Protein 1QP6 (pdb70)

Solvent-accessible surface area: 5187 Å² total; per-residue (Å²): 102,101,29,109,79,0,67,113,68,1,118,75,5,27,174,70,61,60,158,59,94,0,42,100,19,8,110,129,0,111,150,61,28,151,112,101,101,28,108,79,0,68,114,68,1,117,74,5,28,173,70,61,61,161,58,94,0,42,100,19,7,110,128,0,113,152,61,28,151,113

Structure (mmCIF, N/CA/C/O backbone):
data_1QP6
#
_entry.id   1QP6
#
_cell.length_a   1.000
_cell.length_b   1.000
_cell.length_c   1.000
_cell.angle_alpha   90.00
_cell.angle_beta   90.00
_cell.angle_gamma   90.00
#
_symmetry.space_group_name_H-M   'P 1'
#
loop_
_atom_site.group_PDB
_atom_site.id
_atom_site.type_symbol
_atom_site.label_atom_id
_atom_site.label_alt_id
_atom_site.label_comp_id
_atom_site.label_asym_id
_atom_site.label_entity_id
_atom_site.label_seq_id
_atom_site.pdbx_PDB_ins_code
_atom_site.Cartn_x
_atom_site.Cartn_y
_atom_site.Cartn_z
_atom_site.occupancy
_atom_site.B_iso_or_equiv
_atom_site.auth_seq_id
_atom_site.auth_comp_id
_atom_site.auth_asym_id
_atom_site.auth_atom_id
_atom_site.pdbx_PDB_model_num
ATOM 1 N N . GLY A 1 1 ? 43.389 10.145 6.605 1.00 0.00 1 GLY A N 1
ATOM 2 C CA . GLY A 1 1 ? 42.448 9.182 5.967 1.00 0.00 1 GLY A CA 1
ATOM 3 C C . GLY A 1 1 ? 41.265 8.929 6.904 1.00 0.00 1 GLY A C 1
ATOM 4 O O . GLY A 1 1 ? 41.437 8.628 8.068 1.00 0.00 1 GLY A O 1
ATOM 10 N N . GLU A 1 2 ? 40.064 9.047 6.406 1.00 0.00 2 GLU A N 1
ATOM 11 C CA . GLU A 1 2 ? 38.874 8.813 7.272 1.00 0.00 2 GLU A CA 1
ATOM 12 C C . GLU A 1 2 ? 37.865 7.899 6.555 1.00 0.00 2 GLU A C 1
ATOM 13 O O . GLU A 1 2 ? 38.006 6.693 6.565 1.00 0.00 2 GLU A O 1
ATOM 25 N N . VAL A 1 3 ? 36.852 8.450 5.931 1.00 0.00 3 VAL A N 1
ATOM 26 C CA . VAL A 1 3 ? 35.856 7.589 5.224 1.00 0.00 3 VAL A CA 1
ATOM 27 C C . VAL A 1 3 ? 35.795 7.947 3.733 1.00 0.00 3 VAL A C 1
ATOM 28 O O . VAL A 1 3 ? 35.231 7.223 2.932 1.00 0.00 3 VAL A O 1
ATOM 41 N N . GLU A 1 4 ? 36.375 9.054 3.350 1.00 0.00 4 GLU A N 1
ATOM 42 C CA . GLU A 1 4 ? 36.351 9.449 1.912 1.00 0.00 4 GLU A CA 1
ATOM 43 C C . GLU A 1 4 ? 36.903 8.315 1.043 1.00 0.00 4 GLU A C 1
ATOM 44 O O . GLU A 1 4 ? 36.651 8.252 -0.142 1.00 0.00 4 GLU A O 1
ATOM 56 N N . GLU A 1 5 ? 37.659 7.423 1.623 1.00 0.00 5 GLU A N 1
ATOM 57 C CA . GLU A 1 5 ? 38.229 6.295 0.833 1.00 0.00 5 GLU A CA 1
ATOM 58 C C . GLU A 1 5 ? 37.130 5.307 0.434 1.00 0.00 5 GLU A C 1
ATOM 59 O O . GLU A 1 5 ? 37.034 4.902 -0.704 1.00 0.00 5 GLU A O 1
ATOM 71 N N . LEU A 1 6 ? 36.305 4.911 1.364 1.00 0.00 6 LEU A N 1
ATOM 72 C CA . LEU A 1 6 ? 35.216 3.944 1.034 1.00 0.00 6 LEU A CA 1
ATOM 73 C C . LEU A 1 6 ? 34.239 4.572 0.038 1.00 0.00 6 LEU A C 1
ATOM 74 O O . LEU A 1 6 ? 33.733 3.918 -0.855 1.00 0.00 6 LEU A O 1
ATOM 90 N N . GLU A 1 7 ? 33.968 5.837 0.188 1.00 0.00 7 GLU A N 1
ATOM 91 C CA . GLU A 1 7 ? 33.016 6.507 -0.745 1.00 0.00 7 GLU A CA 1
ATOM 92 C C . GLU A 1 7 ? 33.593 6.561 -2.161 1.00 0.00 7 GLU A C 1
ATOM 93 O O . GLU A 1 7 ? 32.918 6.270 -3.131 1.00 0.00 7 GLU A O 1
ATOM 105 N N . LYS A 1 8 ? 34.833 6.939 -2.287 1.00 0.00 8 LYS A N 1
ATOM 106 C CA . LYS A 1 8 ? 35.449 7.023 -3.640 1.00 0.00 8 LYS A CA 1
ATOM 107 C C . LYS A 1 8 ? 35.477 5.648 -4.299 1.00 0.00 8 LYS A C 1
ATOM 108 O O . LYS A 1 8 ? 35.099 5.497 -5.439 1.00 0.00 8 LYS A O 1
ATOM 127 N N . LYS A 1 9 ? 35.907 4.643 -3.593 1.00 0.00 9 LYS A N 1
ATOM 128 C CA . LYS A 1 9 ? 35.937 3.282 -4.196 1.00 0.00 9 LYS A CA 1
ATOM 129 C C . LYS A 1 9 ? 34.527 2.903 -4.633 1.00 0.00 9 LYS A C 1
ATOM 130 O O . LYS A 1 9 ? 34.327 2.141 -5.559 1.00 0.00 9 LYS A O 1
ATOM 149 N N . PHE A 1 10 ? 33.548 3.439 -3.965 1.00 0.00 10 PHE A N 1
ATOM 150 C CA . PHE A 1 10 ? 32.140 3.129 -4.321 1.00 0.00 10 PHE A CA 1
ATOM 151 C C . PHE A 1 10 ? 31.795 3.666 -5.717 1.00 0.00 10 PHE A C 1
ATOM 152 O O . PHE A 1 10 ? 31.595 2.911 -6.650 1.00 0.00 10 PHE A O 1
ATOM 169 N N . LYS A 1 11 ? 31.713 4.959 -5.869 1.00 0.00 11 LYS A N 1
ATOM 170 C CA . LYS A 1 11 ? 31.354 5.525 -7.202 1.00 0.00 11 LYS A CA 1
ATOM 171 C C . LYS A 1 11 ? 32.382 5.137 -8.267 1.00 0.00 11 LYS A C 1
ATOM 172 O O . LYS A 1 11 ? 32.116 5.204 -9.452 1.00 0.00 11 LYS A O 1
ATOM 191 N N . GLU A 1 12 ? 33.550 4.733 -7.861 1.00 0.00 12 GLU A N 1
ATOM 192 C CA . GLU A 1 12 ? 34.587 4.349 -8.859 1.00 0.00 12 GLU A CA 1
ATOM 193 C C . GLU A 1 12 ? 34.317 2.945 -9.391 1.00 0.00 12 GLU A C 1
ATOM 194 O O . GLU A 1 12 ? 34.657 2.622 -10.512 1.00 0.00 12 GLU A O 1
ATOM 206 N N . LEU A 1 13 ? 33.711 2.106 -8.602 1.00 0.00 13 LEU A N 1
ATOM 207 C CA . LEU A 1 13 ? 33.430 0.728 -9.081 1.00 0.00 13 LEU A CA 1
ATOM 208 C C . LEU A 1 13 ? 32.177 0.724 -9.960 1.00 0.00 13 LEU A C 1
ATOM 209 O O . LEU A 1 13 ? 32.085 -0.020 -10.917 1.00 0.00 13 LEU A O 1
ATOM 225 N N . TRP A 1 14 ? 31.218 1.560 -9.662 1.00 0.00 14 TRP A N 1
ATOM 226 C CA . TRP A 1 14 ? 29.989 1.602 -10.511 1.00 0.00 14 TRP A CA 1
ATOM 227 C C . TRP A 1 14 ? 30.331 2.186 -11.877 1.00 0.00 14 TRP A C 1
ATOM 228 O O . TRP A 1 14 ? 29.917 1.686 -12.904 1.00 0.00 14 TRP A O 1
ATOM 249 N N . LYS A 1 15 ? 31.078 3.254 -11.890 1.00 0.00 15 LYS A N 1
ATOM 250 C CA . LYS A 1 15 ? 31.444 3.889 -13.181 1.00 0.00 15 LYS A CA 1
ATOM 251 C C . LYS A 1 15 ? 32.906 3.585 -13.514 1.00 0.00 15 LYS A C 1
ATOM 252 O O . LYS A 1 15 ? 33.797 4.365 -13.242 1.00 0.00 15 LYS A O 1
ATOM 271 N N . GLY A 1 16 ? 33.151 2.442 -14.093 1.00 0.00 16 GLY A N 1
ATOM 272 C CA . GLY A 1 16 ? 34.545 2.051 -14.444 1.00 0.00 16 GLY A CA 1
ATOM 273 C C . GLY A 1 16 ? 34.580 0.537 -14.673 1.00 0.00 16 GLY A C 1
ATOM 274 O O . GLY A 1 16 ? 34.397 0.073 -15.781 1.00 0.00 16 GLY A O 1
ATOM 278 N N . PRO A 1 17 ? 34.799 -0.187 -13.606 1.00 0.00 17 PRO A N 1
ATOM 279 C CA . PRO A 1 17 ? 34.838 -1.664 -13.685 1.00 0.00 17 PRO A CA 1
ATOM 280 C C . PRO A 1 17 ? 33.404 -2.206 -13.741 1.00 0.00 17 PRO A C 1
ATOM 281 O O . PRO A 1 17 ? 32.488 -1.505 -14.124 1.00 0.00 17 PRO A O 1
ATOM 292 N N . ARG A 1 18 ? 33.194 -3.440 -13.364 1.00 0.00 18 ARG A N 1
ATOM 293 C CA . ARG A 1 18 ? 31.813 -4.002 -13.396 1.00 0.00 18 ARG A CA 1
ATOM 294 C C . ARG A 1 18 ? 30.855 -3.088 -12.619 1.00 0.00 18 ARG A C 1
ATOM 295 O O . ARG A 1 18 ? 31.233 -2.033 -12.148 1.00 0.00 18 ARG A O 1
ATOM 316 N N . ARG A 1 19 ? 29.624 -3.488 -12.467 1.00 0.00 19 ARG A N 1
ATOM 317 C CA . ARG A 1 19 ? 28.665 -2.637 -11.709 1.00 0.00 19 ARG A CA 1
ATOM 318 C C . ARG A 1 19 ? 27.643 -3.505 -10.971 1.00 0.00 19 ARG A C 1
ATOM 319 O O . ARG A 1 19 ? 27.403 -3.331 -9.794 1.00 0.00 19 ARG A O 1
ATOM 340 N N . GLY A 1 20 ? 27.035 -4.437 -11.653 1.00 0.00 20 GLY A N 1
ATOM 341 C CA . GLY A 1 20 ? 26.026 -5.310 -10.987 1.00 0.00 20 GLY A CA 1
ATOM 342 C C . GLY A 1 20 ? 26.648 -5.970 -9.754 1.00 0.00 20 GLY A C 1
ATOM 343 O O . GLY A 1 20 ? 26.020 -6.094 -8.722 1.00 0.00 20 GLY A O 1
ATOM 347 N N . GLU A 1 21 ? 27.877 -6.396 -9.852 1.00 0.00 21 GLU A N 1
ATOM 348 C CA . GLU A 1 21 ? 28.535 -7.050 -8.683 1.00 0.00 21 GLU A CA 1
ATOM 349 C C . GLU A 1 21 ? 28.767 -6.031 -7.564 1.00 0.00 21 GLU A C 1
ATOM 350 O O . GLU A 1 21 ? 28.754 -6.365 -6.396 1.00 0.00 21 GLU A O 1
ATOM 362 N N . ILE A 1 22 ? 28.978 -4.791 -7.910 1.00 0.00 22 ILE A N 1
ATOM 363 C CA . ILE A 1 22 ? 29.209 -3.754 -6.863 1.00 0.00 22 ILE A CA 1
ATOM 364 C C . ILE A 1 22 ? 27.928 -3.514 -6.070 1.00 0.00 22 ILE A C 1
ATOM 365 O O . ILE A 1 22 ? 27.887 -3.689 -4.869 1.00 0.00 22 ILE A O 1
ATOM 381 N N . GLU A 1 23 ? 26.882 -3.112 -6.731 1.00 0.00 23 GLU A N 1
ATOM 382 C CA . GLU A 1 23 ? 25.607 -2.864 -6.014 1.00 0.00 23 GLU A CA 1
ATOM 383 C C . GLU A 1 23 ? 25.189 -4.126 -5.260 1.00 0.00 23 GLU A C 1
ATOM 384 O O . GLU A 1 23 ? 24.550 -4.062 -4.226 1.00 0.00 23 GLU A O 1
ATOM 396 N N . GLU A 1 24 ? 25.579 -5.274 -5.739 1.00 0.00 24 GLU A N 1
ATOM 397 C CA . GLU A 1 24 ? 25.235 -6.522 -5.009 1.00 0.00 24 GLU A CA 1
ATOM 398 C C . GLU A 1 24 ? 25.941 -6.483 -3.656 1.00 0.00 24 GLU A C 1
ATOM 399 O O . GLU A 1 24 ? 25.374 -6.792 -2.622 1.00 0.00 24 GLU A O 1
ATOM 411 N N . LEU A 1 25 ? 27.178 -6.071 -3.662 1.00 0.00 25 LEU A N 1
ATOM 412 C CA . LEU A 1 25 ? 27.934 -5.973 -2.388 1.00 0.00 25 LEU A CA 1
ATOM 413 C C . LEU A 1 25 ? 27.237 -4.981 -1.465 1.00 0.00 25 LEU A C 1
ATOM 414 O O . LEU A 1 25 ? 27.164 -5.187 -0.278 1.00 0.00 25 LEU A O 1
ATOM 430 N N . HIS A 1 26 ? 26.717 -3.907 -2.005 1.00 0.00 26 HIS A N 1
ATOM 431 C CA . HIS A 1 26 ? 26.013 -2.911 -1.145 1.00 0.00 26 HIS A CA 1
ATOM 432 C C . HIS A 1 26 ? 24.910 -3.621 -0.354 1.00 0.00 26 HIS A C 1
ATOM 433 O O . HIS A 1 26 ? 24.763 -3.423 0.835 1.00 0.00 26 HIS A O 1
ATOM 447 N N . LYS A 1 27 ? 24.149 -4.471 -0.991 1.00 0.00 27 LYS A N 1
ATOM 448 C CA . LYS A 1 27 ? 23.089 -5.204 -0.240 1.00 0.00 27 LYS A CA 1
ATOM 449 C C . LYS A 1 27 ? 23.750 -5.949 0.922 1.00 0.00 27 LYS A C 1
ATOM 450 O O . LYS A 1 27 ? 23.265 -5.958 2.040 1.00 0.00 27 LYS A O 1
ATOM 469 N N . LYS A 1 28 ? 24.877 -6.556 0.660 1.00 0.00 28 LYS A N 1
ATOM 470 C CA . LYS A 1 28 ? 25.598 -7.283 1.741 1.00 0.00 28 LYS A CA 1
ATOM 471 C C . LYS A 1 28 ? 25.952 -6.309 2.870 1.00 0.00 28 LYS A C 1
ATOM 472 O O . LYS A 1 28 ? 25.882 -6.644 4.033 1.00 0.00 28 LYS A O 1
ATOM 491 N N . PHE A 1 29 ? 26.326 -5.102 2.527 1.00 0.00 29 PHE A N 1
ATOM 492 C CA . PHE A 1 29 ? 26.683 -4.099 3.568 1.00 0.00 29 PHE A CA 1
ATOM 493 C C . PHE A 1 29 ? 25.473 -3.827 4.452 1.00 0.00 29 PHE A C 1
ATOM 494 O O . PHE A 1 29 ? 25.604 -3.572 5.626 1.00 0.00 29 PHE A O 1
ATOM 511 N N . HIS A 1 30 ? 24.291 -3.898 3.908 1.00 0.00 30 HIS A N 1
ATOM 512 C CA . HIS A 1 30 ? 23.088 -3.664 4.751 1.00 0.00 30 HIS A CA 1
ATOM 513 C C . HIS A 1 30 ? 22.989 -4.794 5.771 1.00 0.00 30 HIS A C 1
ATOM 514 O O . HIS A 1 30 ? 22.698 -4.578 6.930 1.00 0.00 30 HIS A O 1
ATOM 528 N N . GLU A 1 31 ? 23.270 -5.998 5.355 1.00 0.00 31 GLU A N 1
ATOM 529 C CA . GLU A 1 31 ? 23.238 -7.139 6.313 1.00 0.00 31 GLU A CA 1
ATOM 530 C C . GLU A 1 31 ? 24.584 -7.220 7.057 1.00 0.00 31 GLU A C 1
ATOM 531 O O . GLU A 1 31 ? 24.787 -8.064 7.907 1.00 0.00 31 GLU A O 1
ATOM 543 N N . LEU A 1 32 ? 25.502 -6.342 6.732 1.00 0.00 32 LEU A N 1
ATOM 544 C CA . LEU A 1 32 ? 26.841 -6.340 7.393 1.00 0.00 32 LEU A CA 1
ATOM 545 C C . LEU A 1 32 ? 26.826 -5.435 8.626 1.00 0.00 32 LEU A C 1
ATOM 546 O O . LEU A 1 32 ? 27.400 -5.746 9.651 1.00 0.00 32 LEU A O 1
ATOM 562 N N . ILE A 1 33 ? 26.203 -4.295 8.516 1.00 0.00 33 ILE A N 1
ATOM 563 C CA . ILE A 1 33 ? 26.192 -3.337 9.655 1.00 0.00 33 ILE A CA 1
ATOM 564 C C . ILE A 1 33 ? 24.763 -3.059 10.138 1.00 0.00 33 ILE A C 1
ATOM 565 O O . ILE A 1 33 ? 24.555 -2.411 11.145 1.00 0.00 33 ILE A O 1
ATOM 581 N N . LYS A 1 34 ? 23.776 -3.541 9.431 1.00 0.00 34 LYS A N 1
ATOM 582 C CA . LYS A 1 34 ? 22.366 -3.300 9.856 1.00 0.00 34 LYS A CA 1
ATOM 583 C C . LYS A 1 34 ? 22.130 -1.804 10.085 1.00 0.00 34 LYS A C 1
ATOM 584 O O . LYS A 1 34 ? 22.985 -0.983 9.820 1.00 0.00 34 LYS A O 1
ATOM 603 N N . GLY A 1 35 ? 20.975 -1.445 10.576 1.00 0.00 35 GLY A N 1
ATOM 604 C CA . GLY A 1 35 ? 20.686 -0.004 10.820 1.00 0.00 35 GLY A CA 1
ATOM 605 C C . GLY A 1 35 ? 19.745 0.131 12.019 1.00 0.00 35 GLY A C 1
ATOM 606 O O . GLY A 1 35 ? 18.543 0.124 11.807 1.00 0.00 35 GLY A O 1
ATOM 611 N N . GLY B 1 1 ? 41.939 -6.553 -10.244 1.00 0.00 1 GLY B N 1
ATOM 612 C CA . GLY B 1 1 ? 41.123 -5.778 -9.267 1.00 0.00 1 GLY B CA 1
ATOM 613 C C . GLY B 1 1 ? 39.654 -5.809 -9.694 1.00 0.00 1 GLY B C 1
ATOM 614 O O . GLY B 1 1 ? 39.322 -5.526 -10.828 1.00 0.00 1 GLY B O 1
ATOM 620 N N . GLU B 1 2 ? 38.771 -6.151 -8.796 1.00 0.00 2 GLU B N 1
ATOM 621 C CA . GLU B 1 2 ? 37.326 -6.200 -9.156 1.00 0.00 2 GLU B CA 1
ATOM 622 C C . GLU B 1 2 ? 36.486 -5.484 -8.083 1.00 0.00 2 GLU B C 1
ATOM 623 O O . GLU B 1 2 ? 36.364 -4.276 -8.097 1.00 0.00 2 GLU B O 1
ATOM 635 N N . VAL B 1 3 ? 35.908 -6.206 -7.154 1.00 0.00 3 VAL B N 1
ATOM 636 C CA . VAL B 1 3 ? 35.087 -5.540 -6.099 1.00 0.00 3 VAL B CA 1
ATOM 637 C C . VAL B 1 3 ? 35.652 -5.844 -4.704 1.00 0.00 3 VAL B C 1
ATOM 638 O O . VAL B 1 3 ? 35.287 -5.218 -3.724 1.00 0.00 3 VAL B O 1
ATOM 651 N N . GLU B 1 4 ? 36.543 -6.794 -4.603 1.00 0.00 4 GLU B N 1
ATOM 652 C CA . GLU B 1 4 ? 37.130 -7.130 -3.274 1.00 0.00 4 GLU B CA 1
ATOM 653 C C . GLU B 1 4 ? 37.718 -5.873 -2.624 1.00 0.00 4 GLU B C 1
ATOM 654 O O . GLU B 1 4 ? 37.911 -5.817 -1.427 1.00 0.00 4 GLU B O 1
ATOM 666 N N . GLU B 1 5 ? 38.008 -4.869 -3.405 1.00 0.00 5 GLU B N 1
ATOM 667 C CA . GLU B 1 5 ? 38.585 -3.618 -2.836 1.00 0.00 5 GLU B CA 1
ATOM 668 C C . GLU B 1 5 ? 37.532 -2.860 -2.023 1.00 0.00 5 GLU B C 1
ATOM 669 O O . GLU B 1 5 ? 37.780 -2.437 -0.915 1.00 0.00 5 GLU B O 1
ATOM 681 N N . LEU B 1 6 ? 36.361 -2.680 -2.569 1.00 0.00 6 LEU B N 1
ATOM 682 C CA . LEU B 1 6 ? 35.296 -1.943 -1.825 1.00 0.00 6 LEU B CA 1
ATOM 683 C C . LEU B 1 6 ? 34.903 -2.717 -0.566 1.00 0.00 6 LEU B C 1
ATOM 684 O O . LEU B 1 6 ? 34.637 -2.146 0.476 1.00 0.00 6 LEU B O 1
ATOM 700 N N . GLU B 1 7 ? 34.861 -4.016 -0.655 1.00 0.00 7 GLU B N 1
ATOM 701 C CA . GLU B 1 7 ? 34.475 -4.830 0.535 1.00 0.00 7 GLU B CA 1
ATOM 702 C C . GLU B 1 7 ? 35.529 -4.710 1.637 1.00 0.00 7 GLU B C 1
ATOM 703 O O . GLU B 1 7 ? 35.213 -4.528 2.798 1.00 0.00 7 GLU B O 1
ATOM 715 N N . LYS B 1 8 ? 36.778 -4.819 1.284 1.00 0.00 8 LYS B N 1
ATOM 716 C CA . LYS B 1 8 ? 37.851 -4.722 2.313 1.00 0.00 8 LYS B CA 1
ATOM 717 C C . LYS B 1 8 ? 37.838 -3.345 2.969 1.00 0.00 8 LYS B C 1
ATOM 718 O O . LYS B 1 8 ? 37.882 -3.231 4.174 1.00 0.00 8 LYS B O 1
ATOM 737 N N . LYS B 1 9 ? 37.764 -2.302 2.196 1.00 0.00 9 LYS B N 1
ATOM 738 C CA . LYS B 1 9 ? 37.733 -0.941 2.799 1.00 0.00 9 LYS B CA 1
ATOM 739 C C . LYS B 1 9 ? 36.536 -0.842 3.736 1.00 0.00 9 LYS B C 1
ATOM 740 O O . LYS B 1 9 ? 36.538 -0.101 4.701 1.00 0.00 9 LYS B O 1
ATOM 759 N N . PHE B 1 10 ? 35.512 -1.594 3.454 1.00 0.00 10 PHE B N 1
ATOM 760 C CA . PHE B 1 10 ? 34.302 -1.564 4.313 1.00 0.00 10 PHE B CA 1
ATOM 761 C C . PHE B 1 10 ? 34.609 -2.106 5.716 1.00 0.00 10 PHE B C 1
ATOM 762 O O . PHE B 1 10 ? 34.616 -1.372 6.687 1.00 0.00 10 PHE B O 1
ATOM 779 N N . LYS B 1 11 ? 34.855 -3.381 5.837 1.00 0.00 11 LYS B N 1
ATOM 780 C CA . LYS B 1 11 ? 35.134 -3.957 7.185 1.00 0.00 11 LYS B CA 1
ATOM 781 C C . LYS B 1 11 ? 36.379 -3.325 7.814 1.00 0.00 11 LYS B C 1
ATOM 782 O O . LYS B 1 11 ? 36.586 -3.399 9.010 1.00 0.00 11 LYS B O 1
ATOM 801 N N . GLU B 1 12 ? 37.207 -2.707 7.025 1.00 0.00 12 GLU B N 1
ATOM 802 C CA . GLU B 1 12 ? 38.436 -2.080 7.587 1.00 0.00 12 GLU B CA 1
ATOM 803 C C . GLU B 1 12 ? 38.098 -0.741 8.236 1.00 0.00 12 GLU B C 1
ATOM 804 O O . GLU B 1 12 ? 38.750 -0.311 9.167 1.00 0.00 12 GLU B O 1
ATOM 816 N N . LEU B 1 13 ? 37.086 -0.074 7.757 1.00 0.00 13 LEU B N 1
ATOM 817 C CA . LEU B 1 13 ? 36.725 1.234 8.360 1.00 0.00 13 LEU B CA 1
ATOM 818 C C . LEU B 1 13 ? 35.909 1.016 9.636 1.00 0.00 13 LEU B C 1
ATOM 819 O O . LEU B 1 13 ? 36.024 1.761 10.589 1.00 0.00 13 LEU B O 1
ATOM 835 N N . TRP B 1 14 ? 35.101 -0.011 9.678 1.00 0.00 14 TRP B N 1
ATOM 836 C CA . TRP B 1 14 ? 34.306 -0.270 10.916 1.00 0.00 14 TRP B CA 1
ATOM 837 C C . TRP B 1 14 ? 35.236 -0.718 12.037 1.00 0.00 14 TRP B C 1
ATOM 838 O O . TRP B 1 14 ? 35.135 -0.272 13.163 1.00 0.00 14 TRP B O 1
ATOM 859 N N . LYS B 1 15 ? 36.137 -1.609 11.734 1.00 0.00 15 LYS B N 1
ATOM 860 C CA . LYS B 1 15 ? 37.072 -2.104 12.775 1.00 0.00 15 LYS B CA 1
ATOM 861 C C . LYS B 1 15 ? 38.459 -1.494 12.560 1.00 0.00 15 LYS B C 1
ATOM 862 O O . LYS B 1 15 ? 39.327 -2.085 11.949 1.00 0.00 15 LYS B O 1
ATOM 881 N N . GLY B 1 16 ? 38.660 -0.304 13.054 1.00 0.00 16 GLY B N 1
ATOM 882 C CA . GLY B 1 16 ? 39.973 0.377 12.884 1.00 0.00 16 GLY B CA 1
ATOM 883 C C . GLY B 1 16 ? 39.780 1.875 13.144 1.00 0.00 16 GLY B C 1
ATOM 884 O O . GLY B 1 16 ? 39.925 2.335 14.259 1.00 0.00 16 GLY B O 1
ATOM 888 N N . PRO B 1 17 ? 39.439 2.585 12.100 1.00 0.00 17 PRO B N 1
ATOM 889 C CA . PRO B 1 17 ? 39.203 4.041 12.218 1.00 0.00 17 PRO B CA 1
ATOM 890 C C . PRO B 1 17 ? 37.811 4.280 12.817 1.00 0.00 17 PRO B C 1
ATOM 891 O O . PRO B 1 17 ? 37.265 3.422 13.481 1.00 0.00 17 PRO B O 1
ATOM 902 N N . ARG B 1 18 ? 37.230 5.429 12.593 1.00 0.00 18 ARG B N 1
ATOM 903 C CA . ARG B 1 18 ? 35.873 5.697 13.151 1.00 0.00 18 ARG B CA 1
ATOM 904 C C . ARG B 1 18 ? 34.906 4.576 12.744 1.00 0.00 18 ARG B C 1
ATOM 905 O O . ARG B 1 18 ? 35.293 3.602 12.128 1.00 0.00 18 ARG B O 1
ATOM 926 N N . ARG B 1 19 ? 33.651 4.710 13.068 1.00 0.00 19 ARG B N 1
ATOM 927 C CA . ARG B 1 19 ? 32.678 3.652 12.682 1.00 0.00 19 ARG B CA 1
ATOM 928 C C . ARG B 1 19 ? 31.302 4.263 12.404 1.00 0.00 19 ARG B C 1
ATOM 929 O O . ARG B 1 19 ? 30.688 3.997 11.391 1.00 0.00 19 ARG B O 1
ATOM 950 N N . GLY B 1 20 ? 30.810 5.078 13.297 1.00 0.00 20 GLY B N 1
ATOM 951 C CA . GLY B 1 20 ? 29.472 5.699 13.082 1.00 0.00 20 GLY B CA 1
ATOM 952 C C . GLY B 1 20 ? 29.450 6.424 11.734 1.00 0.00 20 GLY B C 1
ATOM 953 O O . GLY B 1 20 ? 28.474 6.378 11.011 1.00 0.00 20 GLY B O 1
ATOM 957 N N . GLU B 1 21 ? 30.515 7.095 11.390 1.00 0.00 21 GLU B N 1
ATOM 958 C CA . GLU B 1 21 ? 30.549 7.824 10.089 1.00 0.00 21 GLU B CA 1
ATOM 959 C C . GLU B 1 21 ? 30.556 6.831 8.922 1.00 0.00 21 GLU B C 1
ATOM 960 O O . GLU B 1 21 ? 30.048 7.111 7.854 1.00 0.00 21 GLU B O 1
ATOM 972 N N . ILE B 1 22 ? 31.126 5.674 9.117 1.00 0.00 22 ILE B N 1
ATOM 973 C CA . ILE B 1 22 ? 31.163 4.665 8.018 1.00 0.00 22 ILE B CA 1
ATOM 974 C C . ILE B 1 22 ? 29.759 4.137 7.741 1.00 0.00 22 ILE B C 1
ATOM 975 O O . ILE B 1 22 ? 29.245 4.252 6.647 1.00 0.00 22 ILE B O 1
ATOM 991 N N . GLU B 1 23 ? 29.134 3.557 8.725 1.00 0.00 23 GLU B N 1
ATOM 992 C CA . GLU B 1 23 ? 27.765 3.026 8.518 1.00 0.00 23 GLU B CA 1
ATOM 993 C C . GLU B 1 23 ? 26.851 4.148 8.022 1.00 0.00 23 GLU B C 1
ATOM 994 O O . GLU B 1 23 ? 25.905 3.916 7.291 1.00 0.00 23 GLU B O 1
ATOM 1006 N N . GLU B 1 24 ? 27.147 5.369 8.372 1.00 0.00 24 GLU B N 1
ATOM 1007 C CA . GLU B 1 24 ? 26.313 6.492 7.869 1.00 0.00 24 GLU B CA 1
ATOM 1008 C C . GLU B 1 24 ? 26.466 6.545 6.351 1.00 0.00 24 GLU B C 1
ATOM 1009 O O . GLU B 1 24 ? 25.510 6.695 5.609 1.00 0.00 24 GLU B O 1
ATOM 1021 N N . LEU B 1 25 ? 27.675 6.393 5.887 1.00 0.00 25 LEU B N 1
ATOM 1022 C CA . LEU B 1 25 ? 27.915 6.403 4.421 1.00 0.00 25 LEU B CA 1
ATOM 1023 C C . LEU B 1 25 ? 27.144 5.257 3.778 1.00 0.00 25 LEU B C 1
ATOM 1024 O O . LEU B 1 25 ? 26.596 5.401 2.712 1.00 0.00 25 LEU B O 1
ATOM 1040 N N . HIS B 1 26 ? 27.093 4.118 4.424 1.00 0.00 26 HIS B N 1
ATOM 1041 C CA . HIS B 1 26 ? 26.341 2.968 3.843 1.00 0.00 26 HIS B CA 1
ATOM 1042 C C . HIS B 1 26 ? 24.905 3.406 3.541 1.00 0.00 26 HIS B C 1
ATOM 1043 O O . HIS B 1 26 ? 24.376 3.135 2.483 1.00 0.00 26 HIS B O 1
ATOM 1057 N N . LYS B 1 27 ? 24.276 4.106 4.446 1.00 0.00 27 LYS B N 1
ATOM 1058 C CA . LYS B 1 27 ? 22.888 4.576 4.166 1.00 0.00 27 LYS B CA 1
ATOM 1059 C C . LYS B 1 27 ? 22.909 5.396 2.874 1.00 0.00 27 LYS B C 1
ATOM 1060 O O . LYS B 1 27 ? 22.055 5.261 2.013 1.00 0.00 27 LYS B O 1
ATOM 1079 N N . LYS B 1 28 ? 23.903 6.230 2.726 1.00 0.00 28 LYS B N 1
ATOM 1080 C CA . LYS B 1 28 ? 24.012 7.046 1.486 1.00 0.00 28 LYS B CA 1
ATOM 1081 C C . LYS B 1 28 ? 24.119 6.121 0.268 1.00 0.00 28 LYS B C 1
ATOM 1082 O O . LYS B 1 28 ? 23.558 6.388 -0.774 1.00 0.00 28 LYS B O 1
ATOM 1101 N N . PHE B 1 29 ? 24.832 5.030 0.401 1.00 0.00 29 PHE B N 1
ATOM 1102 C CA . PHE B 1 29 ? 24.979 4.081 -0.736 1.00 0.00 29 PHE B CA 1
ATOM 1103 C C . PHE B 1 29 ? 23.612 3.533 -1.125 1.00 0.00 29 PHE B C 1
ATOM 1104 O O . PHE B 1 29 ? 23.352 3.264 -2.273 1.00 0.00 29 PHE B O 1
ATOM 1121 N N . HIS B 1 30 ? 22.725 3.382 -0.182 1.00 0.00 30 HIS B N 1
ATOM 1122 C CA . HIS B 1 30 ? 21.372 2.874 -0.533 1.00 0.00 30 HIS B CA 1
ATOM 1123 C C . HIS B 1 30 ? 20.676 3.919 -1.400 1.00 0.00 30 HIS B C 1
ATOM 1124 O O . HIS B 1 30 ? 20.031 3.602 -2.379 1.00 0.00 30 HIS B O 1
ATOM 1138 N N . GLU B 1 31 ? 20.838 5.170 -1.069 1.00 0.00 31 GLU B N 1
ATOM 1139 C CA . GLU B 1 31 ? 20.223 6.242 -1.903 1.00 0.00 31 GLU B CA 1
ATOM 1140 C C . GLU B 1 31 ? 21.155 6.566 -3.086 1.00 0.00 31 GLU B C 1
ATOM 1141 O O . GLU B 1 31 ? 20.856 7.399 -3.918 1.00 0.00 31 GLU B O 1
ATOM 1153 N N . LEU B 1 32 ? 22.288 5.908 -3.154 1.00 0.00 32 LEU B N 1
ATOM 1154 C CA . LEU B 1 32 ? 23.261 6.154 -4.259 1.00 0.00 32 LEU B CA 1
ATOM 1155 C C . LEU B 1 32 ? 22.980 5.218 -5.435 1.00 0.00 32 LEU B C 1
ATOM 1156 O O . LEU B 1 32 ? 23.061 5.601 -6.586 1.00 0.00 32 LEU B O 1
ATOM 1172 N N . ILE B 1 33 ? 22.690 3.980 -5.150 1.00 0.00 33 ILE B N 1
ATOM 1173 C CA . ILE B 1 33 ? 22.457 2.996 -6.243 1.00 0.00 33 ILE B CA 1
ATOM 1174 C C . ILE B 1 33 ? 21.040 2.413 -6.178 1.00 0.00 33 ILE B C 1
ATOM 1175 O O . ILE B 1 33 ? 20.615 1.698 -7.063 1.00 0.00 33 ILE B O 1
ATOM 1191 N N . LYS B 1 34 ? 20.304 2.712 -5.140 1.00 0.00 34 LYS B N 1
ATOM 1192 C CA . LYS B 1 34 ? 18.918 2.171 -5.029 1.00 0.00 34 LYS B CA 1
ATOM 1193 C C . LYS B 1 34 ? 18.924 0.651 -5.215 1.00 0.00 34 LYS B C 1
ATOM 1194 O O . LYS B 1 34 ? 19.965 0.032 -5.316 1.00 0.00 34 LYS B O 1
ATOM 1213 N N . GLY B 1 35 ? 17.770 0.044 -5.261 1.00 0.00 35 GLY B N 1
ATOM 1214 C CA . GLY B 1 35 ? 17.713 -1.434 -5.441 1.00 0.00 35 GLY B CA 1
ATOM 1215 C C . GLY B 1 35 ? 16.446 -1.805 -6.215 1.00 0.00 35 GLY B C 1
ATOM 1216 O O . GLY B 1 35 ? 15.432 -2.035 -5.577 1.00 0.00 35 GLY B O 1
ATOM 1221 N N . GLY A 1 1 ? 42.122 -2.684 11.218 1.00 0.00 1 GLY A N 2
ATOM 1222 C CA . GLY A 1 1 ? 41.166 -2.655 10.076 1.00 0.00 1 GLY A CA 2
ATOM 1223 C C . GLY A 1 1 ? 41.043 -1.223 9.550 1.00 0.00 1 GLY A C 2
ATOM 1224 O O . GLY A 1 1 ? 41.017 -0.273 10.307 1.00 0.00 1 GLY A O 2
ATOM 1230 N N . GLU A 1 2 ? 40.968 -1.062 8.257 1.00 0.00 2 GLU A N 2
ATOM 1231 C CA . GLU A 1 2 ? 40.847 0.309 7.681 1.00 0.00 2 GLU A CA 2
ATOM 1232 C C . GLU A 1 2 ? 39.508 0.471 6.950 1.00 0.00 2 GLU A C 2
ATOM 1233 O O . GLU A 1 2 ? 39.125 1.562 6.579 1.00 0.00 2 GLU A O 2
ATOM 1245 N N . VAL A 1 3 ? 38.792 -0.603 6.738 1.00 0.00 3 VAL A N 2
ATOM 1246 C CA . VAL A 1 3 ? 37.482 -0.500 6.031 1.00 0.00 3 VAL A CA 2
ATOM 1247 C C . VAL A 1 3 ? 36.501 0.357 6.841 1.00 0.00 3 VAL A C 2
ATOM 1248 O O . VAL A 1 3 ? 35.501 0.822 6.331 1.00 0.00 3 VAL A O 2
ATOM 1261 N N . GLU A 1 4 ? 36.780 0.567 8.099 1.00 0.00 4 GLU A N 2
ATOM 1262 C CA . GLU A 1 4 ? 35.865 1.392 8.939 1.00 0.00 4 GLU A CA 2
ATOM 1263 C C . GLU A 1 4 ? 35.678 2.781 8.320 1.00 0.00 4 GLU A C 2
ATOM 1264 O O . GLU A 1 4 ? 34.743 3.488 8.635 1.00 0.00 4 GLU A O 2
ATOM 1276 N N . GLU A 1 5 ? 36.560 3.178 7.444 1.00 0.00 5 GLU A N 2
ATOM 1277 C CA . GLU A 1 5 ? 36.429 4.521 6.812 1.00 0.00 5 GLU A CA 2
ATOM 1278 C C . GLU A 1 5 ? 35.295 4.517 5.784 1.00 0.00 5 GLU A C 2
ATOM 1279 O O . GLU A 1 5 ? 34.458 5.396 5.772 1.00 0.00 5 GLU A O 2
ATOM 1291 N N . LEU A 1 6 ? 35.257 3.537 4.922 1.00 0.00 6 LEU A N 2
ATOM 1292 C CA . LEU A 1 6 ? 34.169 3.495 3.905 1.00 0.00 6 LEU A CA 2
ATOM 1293 C C . LEU A 1 6 ? 32.825 3.225 4.602 1.00 0.00 6 LEU A C 2
ATOM 1294 O O . LEU A 1 6 ? 31.779 3.623 4.130 1.00 0.00 6 LEU A O 2
ATOM 1310 N N . GLU A 1 7 ? 32.856 2.567 5.730 1.00 0.00 7 GLU A N 2
ATOM 1311 C CA . GLU A 1 7 ? 31.589 2.282 6.467 1.00 0.00 7 GLU A CA 2
ATOM 1312 C C . GLU A 1 7 ? 31.020 3.575 7.054 1.00 0.00 7 GLU A C 2
ATOM 1313 O O . GLU A 1 7 ? 29.861 3.904 6.866 1.00 0.00 7 GLU A O 2
ATOM 1325 N N . LYS A 1 8 ? 31.827 4.311 7.765 1.00 0.00 8 LYS A N 2
ATOM 1326 C CA . LYS A 1 8 ? 31.334 5.583 8.362 1.00 0.00 8 LYS A CA 2
ATOM 1327 C C . LYS A 1 8 ? 30.848 6.510 7.256 1.00 0.00 8 LYS A C 2
ATOM 1328 O O . LYS A 1 8 ? 29.761 7.040 7.316 1.00 0.00 8 LYS A O 2
ATOM 1347 N N . LYS A 1 9 ? 31.632 6.690 6.235 1.00 0.00 9 LYS A N 2
ATOM 1348 C CA . LYS A 1 9 ? 31.192 7.562 5.113 1.00 0.00 9 LYS A CA 2
ATOM 1349 C C . LYS A 1 9 ? 29.905 6.990 4.518 1.00 0.00 9 LYS A C 2
ATOM 1350 O O . LYS A 1 9 ? 29.117 7.690 3.917 1.00 0.00 9 LYS A O 2
ATOM 1369 N N . PHE A 1 10 ? 29.696 5.711 4.688 1.00 0.00 10 PHE A N 2
ATOM 1370 C CA . PHE A 1 10 ? 28.470 5.059 4.147 1.00 0.00 10 PHE A CA 2
ATOM 1371 C C . PHE A 1 10 ? 27.205 5.634 4.799 1.00 0.00 10 PHE A C 2
ATOM 1372 O O . PHE A 1 10 ? 26.394 6.272 4.151 1.00 0.00 10 PHE A O 2
ATOM 1389 N N . LYS A 1 11 ? 27.017 5.403 6.073 1.00 0.00 11 LYS A N 2
ATOM 1390 C CA . LYS A 1 11 ? 25.783 5.927 6.740 1.00 0.00 11 LYS A CA 2
ATOM 1391 C C . LYS A 1 11 ? 25.777 7.456 6.755 1.00 0.00 11 LYS A C 2
ATOM 1392 O O . LYS A 1 11 ? 24.734 8.085 6.734 1.00 0.00 11 LYS A O 2
ATOM 1411 N N . GLU A 1 12 ? 26.927 8.056 6.786 1.00 0.00 12 GLU A N 2
ATOM 1412 C CA . GLU A 1 12 ? 26.993 9.541 6.802 1.00 0.00 12 GLU A CA 2
ATOM 1413 C C . GLU A 1 12 ? 26.662 10.096 5.419 1.00 0.00 12 GLU A C 2
ATOM 1414 O O . GLU A 1 12 ? 26.259 11.234 5.278 1.00 0.00 12 GLU A O 2
ATOM 1426 N N . LEU A 1 13 ? 26.823 9.305 4.393 1.00 0.00 13 LEU A N 2
ATOM 1427 C CA . LEU A 1 13 ? 26.506 9.806 3.029 1.00 0.00 13 LEU A CA 2
ATOM 1428 C C . LEU A 1 13 ? 24.994 9.770 2.807 1.00 0.00 13 LEU A C 2
ATOM 1429 O O . LEU A 1 13 ? 24.420 10.678 2.240 1.00 0.00 13 LEU A O 2
ATOM 1445 N N . TRP A 1 14 ? 24.339 8.736 3.264 1.00 0.00 14 TRP A N 2
ATOM 1446 C CA . TRP A 1 14 ? 22.858 8.668 3.086 1.00 0.00 14 TRP A CA 2
ATOM 1447 C C . TRP A 1 14 ? 22.197 9.813 3.844 1.00 0.00 14 TRP A C 2
ATOM 1448 O O . TRP A 1 14 ? 21.351 10.515 3.326 1.00 0.00 14 TRP A O 2
ATOM 1469 N N . LYS A 1 15 ? 22.577 10.002 5.076 1.00 0.00 15 LYS A N 2
ATOM 1470 C CA . LYS A 1 15 ? 21.972 11.096 5.881 1.00 0.00 15 LYS A CA 2
ATOM 1471 C C . LYS A 1 15 ? 22.940 12.280 5.965 1.00 0.00 15 LYS A C 2
ATOM 1472 O O . LYS A 1 15 ? 23.703 12.411 6.901 1.00 0.00 15 LYS A O 2
ATOM 1491 N N . GLY A 1 16 ? 22.914 13.140 4.983 1.00 0.00 16 GLY A N 2
ATOM 1492 C CA . GLY A 1 16 ? 23.829 14.316 4.983 1.00 0.00 16 GLY A CA 2
ATOM 1493 C C . GLY A 1 16 ? 23.959 14.844 3.550 1.00 0.00 16 GLY A C 2
ATOM 1494 O O . GLY A 1 16 ? 23.185 15.678 3.124 1.00 0.00 16 GLY A O 2
ATOM 1498 N N . PRO A 1 17 ? 24.935 14.328 2.847 1.00 0.00 17 PRO A N 2
ATOM 1499 C CA . PRO A 1 17 ? 25.165 14.742 1.443 1.00 0.00 17 PRO A CA 2
ATOM 1500 C C . PRO A 1 17 ? 24.120 14.074 0.537 1.00 0.00 17 PRO A C 2
ATOM 1501 O O . PRO A 1 17 ? 23.044 13.730 0.985 1.00 0.00 17 PRO A O 2
ATOM 1512 N N . ARG A 1 18 ? 24.411 13.885 -0.727 1.00 0.00 18 ARG A N 2
ATOM 1513 C CA . ARG A 1 18 ? 23.409 13.232 -1.622 1.00 0.00 18 ARG A CA 2
ATOM 1514 C C . ARG A 1 18 ? 22.966 11.893 -1.020 1.00 0.00 18 ARG A C 2
ATOM 1515 O O . ARG A 1 18 ? 23.358 11.532 0.072 1.00 0.00 18 ARG A O 2
ATOM 1536 N N . ARG A 1 19 ? 22.165 11.148 -1.727 1.00 0.00 19 ARG A N 2
ATOM 1537 C CA . ARG A 1 19 ? 21.720 9.835 -1.186 1.00 0.00 19 ARG A CA 2
ATOM 1538 C C . ARG A 1 19 ? 21.460 8.847 -2.326 1.00 0.00 19 ARG A C 2
ATOM 1539 O O . ARG A 1 19 ? 21.809 7.687 -2.244 1.00 0.00 19 ARG A O 2
ATOM 1560 N N . GLY A 1 20 ? 20.849 9.295 -3.388 1.00 0.00 20 GLY A N 2
ATOM 1561 C CA . GLY A 1 20 ? 20.569 8.377 -4.527 1.00 0.00 20 GLY A CA 2
ATOM 1562 C C . GLY A 1 20 ? 21.888 7.866 -5.110 1.00 0.00 20 GLY A C 2
ATOM 1563 O O . GLY A 1 20 ? 22.022 6.704 -5.441 1.00 0.00 20 GLY A O 2
ATOM 1567 N N . GLU A 1 21 ? 22.863 8.723 -5.241 1.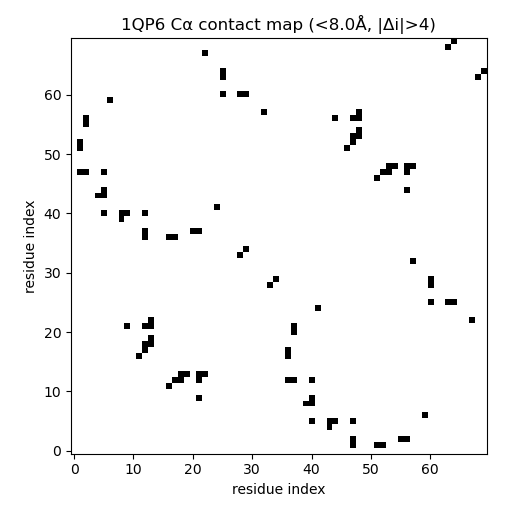00 0.00 21 GLU A N 2
ATOM 1568 C CA . GLU A 1 21 ? 24.171 8.283 -5.805 1.00 0.00 21 GLU A CA 2
ATOM 1569 C C . GLU A 1 21 ? 24.855 7.298 -4.854 1.00 0.00 21 GLU A C 2
ATOM 1570 O O . GLU A 1 21 ? 25.626 6.454 -5.267 1.00 0.00 21 GLU A O 2
ATOM 1582 N N . ILE A 1 22 ? 24.579 7.396 -3.582 1.00 0.00 22 ILE A N 2
ATOM 1583 C CA . ILE A 1 22 ? 25.215 6.461 -2.610 1.00 0.00 22 ILE A CA 2
ATOM 1584 C C . ILE A 1 22 ? 24.609 5.067 -2.759 1.00 0.00 22 ILE A C 2
ATOM 1585 O O . ILE A 1 22 ? 25.298 4.104 -3.032 1.00 0.00 22 ILE A O 2
ATOM 1601 N N . GLU A 1 23 ? 23.324 4.954 -2.590 1.00 0.00 23 GLU A N 2
ATOM 1602 C CA . GLU A 1 23 ? 22.671 3.629 -2.730 1.00 0.00 23 GLU A CA 2
ATOM 1603 C C . GLU A 1 23 ? 22.957 3.067 -4.122 1.00 0.00 23 GLU A C 2
ATOM 1604 O O . GLU A 1 23 ? 22.984 1.866 -4.328 1.00 0.00 23 GLU A O 2
ATOM 1616 N N . GLU A 1 24 ? 23.216 3.921 -5.072 1.00 0.00 24 GLU A N 2
ATOM 1617 C CA . GLU A 1 24 ? 23.548 3.425 -6.432 1.00 0.00 24 GLU A CA 2
ATOM 1618 C C . GLU A 1 24 ? 24.906 2.728 -6.366 1.00 0.00 24 GLU A C 2
ATOM 1619 O O . GLU A 1 24 ? 25.114 1.675 -6.940 1.00 0.00 24 GLU A O 2
ATOM 1631 N N . LEU A 1 25 ? 25.826 3.308 -5.644 1.00 0.00 25 LEU A N 2
ATOM 1632 C CA . LEU A 1 25 ? 27.170 2.684 -5.508 1.00 0.00 25 LEU A CA 2
ATOM 1633 C C . LEU A 1 25 ? 27.041 1.343 -4.791 1.00 0.00 25 LEU A C 2
ATOM 1634 O O . LEU A 1 25 ? 27.831 0.451 -4.993 1.00 0.00 25 LEU A O 2
ATOM 1650 N N . HIS A 1 26 ? 26.048 1.192 -3.954 1.00 0.00 26 HIS A N 2
ATOM 1651 C CA . HIS A 1 26 ? 25.881 -0.105 -3.240 1.00 0.00 26 HIS A CA 2
ATOM 1652 C C . HIS A 1 26 ? 25.526 -1.196 -4.250 1.00 0.00 26 HIS A C 2
ATOM 1653 O O . HIS A 1 26 ? 26.141 -2.243 -4.286 1.00 0.00 26 HIS A O 2
ATOM 1667 N N . LYS A 1 27 ? 24.553 -0.956 -5.087 1.00 0.00 27 LYS A N 2
ATOM 1668 C CA . LYS A 1 27 ? 24.189 -1.986 -6.104 1.00 0.00 27 LYS A CA 2
ATOM 1669 C C . LYS A 1 27 ? 25.442 -2.380 -6.893 1.00 0.00 27 LYS A C 2
ATOM 1670 O O . LYS A 1 27 ? 25.683 -3.541 -7.168 1.00 0.00 27 LYS A O 2
ATOM 1689 N N . LYS A 1 28 ? 26.252 -1.418 -7.240 1.00 0.00 28 LYS A N 2
ATOM 1690 C CA . LYS A 1 28 ? 27.499 -1.735 -7.990 1.00 0.00 28 LYS A CA 2
ATOM 1691 C C . LYS A 1 28 ? 28.389 -2.644 -7.138 1.00 0.00 28 LYS A C 2
ATOM 1692 O O . LYS A 1 28 ? 28.933 -3.618 -7.615 1.00 0.00 28 LYS A O 2
ATOM 1711 N N . PHE A 1 29 ? 28.524 -2.337 -5.873 1.00 0.00 29 PHE A N 2
ATOM 1712 C CA . PHE A 1 29 ? 29.363 -3.181 -4.976 1.00 0.00 29 PHE A CA 2
ATOM 1713 C C . PHE A 1 29 ? 28.898 -4.633 -5.060 1.00 0.00 29 PHE A C 2
ATOM 1714 O O . PHE A 1 29 ? 29.688 -5.552 -4.982 1.00 0.00 29 PHE A O 2
ATOM 1731 N N . HIS A 1 30 ? 27.624 -4.849 -5.240 1.00 0.00 30 HIS A N 2
ATOM 1732 C CA . HIS A 1 30 ? 27.127 -6.246 -5.356 1.00 0.00 30 HIS A CA 2
ATOM 1733 C C . HIS A 1 30 ? 27.685 -6.848 -6.642 1.00 0.00 30 HIS A C 2
ATOM 1734 O O . HIS A 1 30 ? 28.142 -7.972 -6.669 1.00 0.00 30 HIS A O 2
ATOM 1748 N N . GLU A 1 31 ? 27.685 -6.087 -7.702 1.00 0.00 31 GLU A N 2
ATOM 1749 C CA . GLU A 1 31 ? 28.258 -6.595 -8.980 1.00 0.00 31 GLU A CA 2
ATOM 1750 C C . GLU A 1 31 ? 29.777 -6.346 -8.989 1.00 0.00 31 GLU A C 2
ATOM 1751 O O . GLU A 1 31 ? 30.458 -6.631 -9.953 1.00 0.00 31 GLU A O 2
ATOM 1763 N N . LEU A 1 32 ? 30.304 -5.814 -7.911 1.00 0.00 32 LEU A N 2
ATOM 1764 C CA . LEU A 1 32 ? 31.767 -5.535 -7.828 1.00 0.00 32 LEU A CA 2
ATOM 1765 C C . LEU A 1 32 ? 32.483 -6.703 -7.149 1.00 0.00 32 LEU A C 2
ATOM 1766 O O . LEU A 1 32 ? 33.627 -6.995 -7.433 1.00 0.00 32 LEU A O 2
ATOM 1782 N N . ILE A 1 33 ? 31.825 -7.360 -6.229 1.00 0.00 33 ILE A N 2
ATOM 1783 C CA . ILE A 1 33 ? 32.490 -8.489 -5.512 1.00 0.00 33 ILE A CA 2
ATOM 1784 C C . ILE A 1 33 ? 31.710 -9.795 -5.710 1.00 0.00 33 ILE A C 2
ATOM 1785 O O . ILE A 1 33 ? 32.211 -10.872 -5.454 1.00 0.00 33 ILE A O 2
ATOM 1801 N N . LYS A 1 34 ? 30.489 -9.708 -6.162 1.00 0.00 34 LYS A N 2
ATOM 1802 C CA . LYS A 1 34 ? 29.681 -10.944 -6.374 1.00 0.00 34 LYS A CA 2
ATOM 1803 C C . LYS A 1 34 ? 29.661 -11.789 -5.098 1.00 0.00 34 LYS A C 2
ATOM 1804 O O . LYS A 1 34 ? 30.556 -12.570 -4.845 1.00 0.00 34 LYS A O 2
ATOM 1823 N N . GLY A 1 35 ? 28.646 -11.638 -4.292 1.00 0.00 35 GLY A N 2
ATOM 1824 C CA . GLY A 1 35 ? 28.569 -12.433 -3.034 1.00 0.00 35 GLY A CA 2
ATOM 1825 C C . GLY A 1 35 ? 28.061 -11.543 -1.897 1.00 0.00 35 GLY A C 2
ATOM 1826 O O . GLY A 1 35 ? 27.135 -11.955 -1.218 1.00 0.00 35 GLY A O 2
ATOM 1831 N N . GLY B 1 1 ? 30.768 15.435 -5.453 1.00 0.00 1 GLY B N 2
ATOM 1832 C CA . GLY B 1 1 ? 30.438 14.122 -4.830 1.00 0.00 1 GLY B CA 2
ATOM 1833 C C . GLY B 1 1 ? 31.574 13.702 -3.894 1.00 0.00 1 GLY B C 2
ATOM 1834 O O . GLY B 1 1 ? 32.737 13.886 -4.193 1.00 0.00 1 GLY B O 2
ATOM 1840 N N . GLU B 1 2 ? 31.245 13.138 -2.764 1.00 0.00 2 GLU B N 2
ATOM 1841 C CA . GLU B 1 2 ? 32.307 12.705 -1.809 1.00 0.00 2 GLU B CA 2
ATOM 1842 C C . GLU B 1 2 ? 32.281 11.182 -1.628 1.00 0.00 2 GLU B C 2
ATOM 1843 O O . GLU B 1 2 ? 33.179 10.605 -1.048 1.00 0.00 2 GLU B O 2
ATOM 1855 N N . VAL B 1 3 ? 31.262 10.525 -2.117 1.00 0.00 3 VAL B N 2
ATOM 1856 C CA . VAL B 1 3 ? 31.189 9.042 -1.967 1.00 0.00 3 VAL B CA 2
ATOM 1857 C C . VAL B 1 3 ? 32.353 8.371 -2.704 1.00 0.00 3 VAL B C 2
ATOM 1858 O O . VAL B 1 3 ? 32.663 7.217 -2.476 1.00 0.00 3 VAL B O 2
ATOM 1871 N N . GLU B 1 4 ? 33.001 9.083 -3.586 1.00 0.00 4 GLU B N 2
ATOM 1872 C CA . GLU B 1 4 ? 34.143 8.484 -4.335 1.00 0.00 4 GLU B CA 2
ATOM 1873 C C . GLU B 1 4 ? 35.209 7.972 -3.360 1.00 0.00 4 GLU B C 2
ATOM 1874 O O . GLU B 1 4 ? 36.050 7.169 -3.713 1.00 0.00 4 GLU B O 2
ATOM 1886 N N . GLU B 1 5 ? 35.185 8.430 -2.138 1.00 0.00 5 GLU B N 2
ATOM 1887 C CA . GLU B 1 5 ? 36.199 7.969 -1.149 1.00 0.00 5 GLU B CA 2
ATOM 1888 C C . GLU B 1 5 ? 35.894 6.538 -0.701 1.00 0.00 5 GLU B C 2
ATOM 1889 O O . GLU B 1 5 ? 36.764 5.692 -0.674 1.00 0.00 5 GLU B O 2
ATOM 1901 N N . LEU B 1 6 ? 34.669 6.257 -0.348 1.00 0.00 6 LEU B N 2
ATOM 1902 C CA . LEU B 1 6 ? 34.330 4.874 0.094 1.00 0.00 6 LEU B CA 2
ATOM 1903 C C . LEU B 1 6 ? 34.438 3.913 -1.100 1.00 0.00 6 LEU B C 2
ATOM 1904 O O . LEU B 1 6 ? 34.701 2.738 -0.942 1.00 0.00 6 LEU B O 2
ATOM 1920 N N . GLU B 1 7 ? 34.252 4.414 -2.292 1.00 0.00 7 GLU B N 2
ATOM 1921 C CA . GLU B 1 7 ? 34.356 3.539 -3.498 1.00 0.00 7 GLU B CA 2
ATOM 1922 C C . GLU B 1 7 ? 35.812 3.130 -3.728 1.00 0.00 7 GLU B C 2
ATOM 1923 O O . GLU B 1 7 ? 36.131 1.962 -3.880 1.00 0.00 7 GLU B O 2
ATOM 1935 N N . LYS B 1 8 ? 36.700 4.085 -3.756 1.00 0.00 8 LYS B N 2
ATOM 1936 C CA . LYS B 1 8 ? 38.135 3.753 -3.974 1.00 0.00 8 LYS B CA 2
ATOM 1937 C C . LYS B 1 8 ? 38.614 2.819 -2.870 1.00 0.00 8 LYS B C 2
ATOM 1938 O O . LYS B 1 8 ? 39.207 1.796 -3.129 1.00 0.00 8 LYS B O 2
ATOM 1957 N N . LYS B 1 9 ? 38.339 3.150 -1.643 1.00 0.00 9 LYS B N 2
ATOM 1958 C CA . LYS B 1 9 ? 38.757 2.257 -0.529 1.00 0.00 9 LYS B CA 2
ATOM 1959 C C . LYS B 1 9 ? 38.100 0.890 -0.718 1.00 0.00 9 LYS B C 2
ATOM 1960 O O . LYS B 1 9 ? 38.581 -0.117 -0.243 1.00 0.00 9 LYS B O 2
ATOM 1979 N N . PHE B 1 10 ? 36.996 0.859 -1.416 1.00 0.00 10 PHE B N 2
ATOM 1980 C CA . PHE B 1 10 ? 36.281 -0.426 -1.657 1.00 0.00 10 PHE B CA 2
ATOM 1981 C C . PHE B 1 10 ? 37.148 -1.397 -2.469 1.00 0.00 10 PHE B C 2
ATOM 1982 O O . PHE B 1 10 ? 37.554 -2.439 -1.983 1.00 0.00 10 PHE B O 2
ATOM 1999 N N . LYS B 1 11 ? 37.427 -1.078 -3.706 1.00 0.00 11 LYS B N 2
ATOM 2000 C CA . LYS B 1 11 ? 38.250 -2.012 -4.537 1.00 0.00 11 LYS B CA 2
ATOM 2001 C C . LYS B 1 11 ? 39.670 -2.132 -3.983 1.00 0.00 11 LYS B C 2
ATOM 2002 O O . LYS B 1 11 ? 40.320 -3.153 -4.120 1.00 0.00 11 LYS B O 2
ATOM 2021 N N . GLU B 1 12 ? 40.154 -1.102 -3.357 1.00 0.00 12 GLU B N 2
ATOM 2022 C CA . GLU B 1 12 ? 41.529 -1.151 -2.793 1.00 0.00 12 GLU B CA 2
ATOM 2023 C C . GLU B 1 12 ? 41.550 -2.014 -1.534 1.00 0.00 12 GLU B C 2
ATOM 2024 O O . GLU B 1 12 ? 42.579 -2.528 -1.141 1.00 0.00 12 GLU B O 2
ATOM 2036 N N . LEU B 1 13 ? 40.423 -2.186 -0.897 1.00 0.00 13 LEU B N 2
ATOM 2037 C CA . LEU B 1 13 ? 40.400 -3.025 0.330 1.00 0.00 13 LEU B CA 2
ATOM 2038 C C . LEU B 1 13 ? 40.395 -4.503 -0.061 1.00 0.00 13 LEU B C 2
ATOM 2039 O O . LEU B 1 13 ? 41.069 -5.315 0.542 1.00 0.00 13 LEU B O 2
ATOM 2055 N N . TRP B 1 14 ? 39.654 -4.860 -1.076 1.00 0.00 14 TRP B N 2
ATOM 2056 C CA . TRP B 1 14 ? 39.633 -6.290 -1.504 1.00 0.00 14 TRP B CA 2
ATOM 2057 C C . TRP B 1 14 ? 41.025 -6.707 -1.967 1.00 0.00 14 TRP B C 2
ATOM 2058 O O . TRP B 1 14 ? 41.542 -7.736 -1.578 1.00 0.00 14 TRP B O 2
ATOM 2079 N N . LYS B 1 15 ? 41.631 -5.914 -2.803 1.00 0.00 15 LYS B N 2
ATOM 2080 C CA . LYS B 1 15 ? 42.988 -6.257 -3.304 1.00 0.00 15 LYS B CA 2
ATOM 2081 C C . LYS B 1 15 ? 44.043 -5.423 -2.572 1.00 0.00 15 LYS B C 2
ATOM 2082 O O . LYS B 1 15 ? 44.456 -4.377 -3.032 1.00 0.00 15 LYS B O 2
ATOM 2101 N N . GLY B 1 16 ? 44.474 -5.881 -1.428 1.00 0.00 16 GLY B N 2
ATOM 2102 C CA . GLY B 1 16 ? 45.493 -5.125 -0.647 1.00 0.00 16 GLY B CA 2
ATOM 2103 C C . GLY B 1 16 ? 45.435 -5.580 0.816 1.00 0.00 16 GLY B C 2
ATOM 2104 O O . GLY B 1 16 ? 46.103 -6.520 1.199 1.00 0.00 16 GLY B O 2
ATOM 2108 N N . PRO B 1 17 ? 44.626 -4.898 1.585 1.00 0.00 17 PRO B N 2
ATOM 2109 C CA . PRO B 1 17 ? 44.467 -5.242 3.018 1.00 0.00 17 PRO B CA 2
ATOM 2110 C C . PRO B 1 17 ? 43.587 -6.494 3.146 1.00 0.00 17 PRO B C 2
ATOM 2111 O O . PRO B 1 17 ? 43.514 -7.293 2.234 1.00 0.00 17 PRO B O 2
ATOM 2122 N N . ARG B 1 18 ? 42.920 -6.682 4.258 1.00 0.00 18 ARG B N 2
ATOM 2123 C CA . ARG B 1 18 ? 42.055 -7.890 4.402 1.00 0.00 18 ARG B CA 2
ATOM 2124 C C . ARG B 1 18 ? 41.073 -7.972 3.225 1.00 0.00 18 ARG B C 2
ATOM 2125 O O . ARG B 1 18 ? 41.120 -7.176 2.308 1.00 0.00 18 ARG B O 2
ATOM 2146 N N . ARG B 1 19 ? 40.177 -8.916 3.249 1.00 0.00 19 ARG B N 2
ATOM 2147 C CA . ARG B 1 19 ? 39.199 -9.025 2.133 1.00 0.00 19 ARG B CA 2
ATOM 2148 C C . ARG B 1 19 ? 37.878 -9.614 2.637 1.00 0.00 19 ARG B C 2
ATOM 2149 O O . ARG B 1 19 ? 36.810 -9.171 2.265 1.00 0.00 19 ARG B O 2
ATOM 2170 N N . GLY B 1 20 ? 37.941 -10.609 3.478 1.00 0.00 20 GLY B N 2
ATOM 2171 C CA . GLY B 1 20 ? 36.687 -11.222 3.999 1.00 0.00 20 GLY B CA 2
ATOM 2172 C C . GLY B 1 20 ? 35.899 -10.179 4.795 1.00 0.00 20 GLY B C 2
ATOM 2173 O O . GLY B 1 20 ? 34.692 -10.087 4.691 1.00 0.00 20 GLY B O 2
ATOM 2177 N N . GLU B 1 21 ? 36.571 -9.393 5.591 1.00 0.00 21 GLU B N 2
ATOM 2178 C CA . GLU B 1 21 ? 35.858 -8.358 6.394 1.00 0.00 21 GLU B CA 2
ATOM 2179 C C . GLU B 1 21 ? 35.253 -7.295 5.473 1.00 0.00 21 GLU B C 2
ATOM 2180 O O . GLU B 1 21 ? 34.261 -6.672 5.797 1.00 0.00 21 GLU B O 2
ATOM 2192 N N . ILE B 1 22 ? 35.840 -7.084 4.327 1.00 0.00 22 ILE B N 2
ATOM 2193 C CA . ILE B 1 22 ? 35.292 -6.061 3.390 1.00 0.00 22 ILE B CA 2
ATOM 2194 C C . ILE B 1 22 ? 33.991 -6.569 2.772 1.00 0.00 22 ILE B C 2
ATOM 2195 O O . ILE B 1 22 ? 32.948 -5.961 2.904 1.00 0.00 22 ILE B O 2
ATOM 2211 N N . GLU B 1 23 ? 34.045 -7.685 2.104 1.00 0.00 23 GLU B N 2
ATOM 2212 C CA . GLU B 1 23 ? 32.815 -8.239 1.486 1.00 0.00 23 GLU B CA 2
ATOM 2213 C C . GLU B 1 23 ? 31.754 -8.449 2.566 1.00 0.00 23 GLU B C 2
ATOM 2214 O O . GLU B 1 23 ? 30.566 -8.404 2.304 1.00 0.00 23 GLU B O 2
ATOM 2226 N N . GLU B 1 24 ? 32.171 -8.632 3.788 1.00 0.00 24 GLU B N 2
ATOM 2227 C CA . GLU B 1 24 ? 31.179 -8.793 4.882 1.00 0.00 24 GLU B CA 2
ATOM 2228 C C . GLU B 1 24 ? 30.459 -7.459 5.073 1.00 0.00 24 GLU B C 2
ATOM 2229 O O . GLU B 1 24 ? 29.255 -7.399 5.241 1.00 0.00 24 GLU B O 2
ATOM 2241 N N . LEU B 1 25 ? 31.198 -6.384 5.022 1.00 0.00 25 LEU B N 2
ATOM 2242 C CA . LEU B 1 25 ? 30.574 -5.041 5.176 1.00 0.00 25 LEU B CA 2
ATOM 2243 C C . LEU B 1 25 ? 29.611 -4.789 4.019 1.00 0.00 25 LEU B C 2
ATOM 2244 O O . LEU B 1 25 ? 28.654 -4.063 4.153 1.00 0.00 25 LEU B O 2
ATOM 2260 N N . HIS B 1 26 ? 29.856 -5.384 2.880 1.00 0.00 26 HIS B N 2
ATOM 2261 C CA . HIS B 1 26 ? 28.936 -5.170 1.727 1.00 0.00 26 HIS B CA 2
ATOM 2262 C C . HIS B 1 26 ? 27.575 -5.790 2.045 1.00 0.00 26 HIS B C 2
ATOM 2263 O O . HIS B 1 26 ? 26.549 -5.155 1.909 1.00 0.00 26 HIS B O 2
ATOM 2277 N N . LYS B 1 27 ? 27.555 -7.019 2.484 1.00 0.00 27 LYS B N 2
ATOM 2278 C CA . LYS B 1 27 ? 26.250 -7.656 2.826 1.00 0.00 27 LYS B CA 2
ATOM 2279 C C . LYS B 1 27 ? 25.499 -6.762 3.818 1.00 0.00 27 LYS B C 2
ATOM 2280 O O . LYS B 1 27 ? 24.305 -6.553 3.711 1.00 0.00 27 LYS B O 2
ATOM 2299 N N . LYS B 1 28 ? 26.200 -6.215 4.774 1.00 0.00 28 LYS B N 2
ATOM 2300 C CA . LYS B 1 28 ? 25.535 -5.318 5.758 1.00 0.00 28 LYS B CA 2
ATOM 2301 C C . LYS B 1 28 ? 24.948 -4.107 5.028 1.00 0.00 28 LYS B C 2
ATOM 2302 O O . LYS B 1 28 ? 23.830 -3.705 5.275 1.00 0.00 28 LYS B O 2
ATOM 2321 N N . PHE B 1 29 ? 25.695 -3.536 4.117 1.00 0.00 29 PHE B N 2
ATOM 2322 C CA . PHE B 1 29 ? 25.189 -2.360 3.354 1.00 0.00 29 PHE B CA 2
ATOM 2323 C C . PHE B 1 29 ? 23.849 -2.708 2.711 1.00 0.00 29 PHE B C 2
ATOM 2324 O O . PHE B 1 29 ? 22.970 -1.877 2.599 1.00 0.00 29 PHE B O 2
ATOM 2341 N N . HIS B 1 30 ? 23.674 -3.937 2.306 1.00 0.00 30 HIS B N 2
ATOM 2342 C CA . HIS B 1 30 ? 22.375 -4.332 1.699 1.00 0.00 30 HIS B CA 2
ATOM 2343 C C . HIS B 1 30 ? 21.298 -4.248 2.775 1.00 0.00 30 HIS B C 2
ATOM 2344 O O . HIS B 1 30 ? 20.214 -3.751 2.550 1.00 0.00 30 HIS B O 2
ATOM 2358 N N . GLU B 1 31 ? 21.607 -4.700 3.960 1.00 0.00 31 GLU B N 2
ATOM 2359 C CA . GLU B 1 31 ? 20.618 -4.607 5.070 1.00 0.00 31 GLU B CA 2
ATOM 2360 C C . GLU B 1 31 ? 20.734 -3.226 5.737 1.00 0.00 31 GLU B C 2
ATOM 2361 O O . GLU B 1 31 ? 20.061 -2.932 6.705 1.00 0.00 31 GLU B O 2
ATOM 2373 N N . LEU B 1 32 ? 21.590 -2.378 5.218 1.00 0.00 32 LEU B N 2
ATOM 2374 C CA . LEU B 1 32 ? 21.772 -1.016 5.797 1.00 0.00 32 LEU B CA 2
ATOM 2375 C C . LEU B 1 32 ? 20.892 -0.011 5.052 1.00 0.00 32 LEU B C 2
ATOM 2376 O O . LEU B 1 32 ? 20.433 0.963 5.612 1.00 0.00 32 LEU B O 2
ATOM 2392 N N . ILE B 1 33 ? 20.676 -0.226 3.780 1.00 0.00 33 ILE B N 2
ATOM 2393 C CA . ILE B 1 33 ? 19.852 0.743 2.998 1.00 0.00 33 ILE B CA 2
ATOM 2394 C C . ILE B 1 33 ? 18.628 0.049 2.387 1.00 0.00 33 ILE B C 2
ATOM 2395 O O . ILE B 1 33 ? 17.691 0.692 1.955 1.00 0.00 33 ILE B O 2
ATOM 2411 N N . LYS B 1 34 ? 18.628 -1.255 2.347 1.00 0.00 34 LYS B N 2
ATOM 2412 C CA . LYS B 1 34 ? 17.465 -1.984 1.764 1.00 0.00 34 LYS B CA 2
ATOM 2413 C C . LYS B 1 34 ? 17.163 -1.462 0.357 1.00 0.00 34 LYS B C 2
ATOM 2414 O O . LYS B 1 34 ? 16.470 -0.478 0.185 1.00 0.00 34 LYS B O 2
ATOM 2433 N N . GLY B 1 35 ? 17.676 -2.113 -0.651 1.00 0.00 35 GLY B N 2
ATOM 2434 C CA . GLY B 1 35 ? 17.417 -1.654 -2.045 1.00 0.00 35 GLY B CA 2
ATOM 2435 C C . GLY B 1 35 ? 18.701 -1.768 -2.868 1.00 0.00 35 GLY B C 2
ATOM 2436 O O . GLY B 1 35 ? 18.642 -2.340 -3.944 1.00 0.00 35 GLY B O 2
ATOM 2441 N N . GLY A 1 1 ? 39.223 -10.738 -1.223 1.00 0.00 1 GLY A N 3
ATOM 2442 C CA . GLY A 1 1 ? 39.199 -10.038 -2.539 1.00 0.00 1 GLY A CA 3
ATOM 2443 C C . GLY A 1 1 ? 39.263 -8.526 -2.313 1.00 0.00 1 GLY A C 3
ATOM 2444 O O . GLY A 1 1 ? 39.515 -8.062 -1.219 1.00 0.00 1 GLY A O 3
ATOM 2450 N N . GLU A 1 2 ? 39.034 -7.754 -3.341 1.00 0.00 2 GLU A N 3
ATOM 2451 C CA . GLU A 1 2 ? 39.080 -6.271 -3.185 1.00 0.00 2 GLU A CA 3
ATOM 2452 C C . GLU A 1 2 ? 37.809 -5.771 -2.492 1.00 0.00 2 GLU A C 3
ATOM 2453 O O . GLU A 1 2 ? 37.778 -4.691 -1.936 1.00 0.00 2 GLU A O 3
ATOM 2465 N N . VAL A 1 3 ? 36.761 -6.548 -2.519 1.00 0.00 3 VAL A N 3
ATOM 2466 C CA . VAL A 1 3 ? 35.496 -6.116 -1.860 1.00 0.00 3 VAL A CA 3
ATOM 2467 C C . VAL A 1 3 ? 35.642 -6.208 -0.339 1.00 0.00 3 VAL A C 3
ATOM 2468 O O . VAL A 1 3 ? 35.117 -5.397 0.396 1.00 0.00 3 VAL A O 3
ATOM 2481 N N . GLU A 1 4 ? 36.355 -7.192 0.135 1.00 0.00 4 GLU A N 3
ATOM 2482 C CA . GLU A 1 4 ? 36.541 -7.337 1.607 1.00 0.00 4 GLU A CA 3
ATOM 2483 C C . GLU A 1 4 ? 37.291 -6.125 2.168 1.00 0.00 4 GLU A C 3
ATOM 2484 O O . GLU A 1 4 ? 37.299 -5.888 3.360 1.00 0.00 4 GLU A O 3
ATOM 2496 N N . GLU A 1 5 ? 37.922 -5.356 1.322 1.00 0.00 5 GLU A N 3
ATOM 2497 C CA . GLU A 1 5 ? 38.667 -4.164 1.815 1.00 0.00 5 GLU A CA 3
ATOM 2498 C C . GLU A 1 5 ? 37.693 -3.023 2.107 1.00 0.00 5 GLU A C 3
ATOM 2499 O O . GLU A 1 5 ? 37.709 -2.438 3.172 1.00 0.00 5 GLU A O 3
ATOM 2511 N N . LEU A 1 6 ? 36.839 -2.704 1.173 1.00 0.00 6 LEU A N 3
ATOM 2512 C CA . LEU A 1 6 ? 35.866 -1.604 1.413 1.00 0.00 6 LEU A CA 3
ATOM 2513 C C . LEU A 1 6 ? 34.849 -2.051 2.476 1.00 0.00 6 LEU A C 3
ATOM 2514 O O . LEU A 1 6 ? 34.270 -1.244 3.173 1.00 0.00 6 LEU A O 3
ATOM 2530 N N . GLU A 1 7 ? 34.649 -3.337 2.607 1.00 0.00 7 GLU A N 3
ATOM 2531 C CA . GLU A 1 7 ? 33.689 -3.854 3.625 1.00 0.00 7 GLU A CA 3
ATOM 2532 C C . GLU A 1 7 ? 34.274 -3.698 5.029 1.00 0.00 7 GLU A C 3
ATOM 2533 O O . GLU A 1 7 ? 33.641 -3.170 5.925 1.00 0.00 7 GLU A O 3
ATOM 2545 N N . LYS A 1 8 ? 35.480 -4.153 5.229 1.00 0.00 8 LYS A N 3
ATOM 2546 C CA . LYS A 1 8 ? 36.099 -4.023 6.576 1.00 0.00 8 LYS A CA 3
ATOM 2547 C C . LYS A 1 8 ? 36.173 -2.550 6.957 1.00 0.00 8 LYS A C 3
ATOM 2548 O O . LYS A 1 8 ? 35.794 -2.164 8.041 1.00 0.00 8 LYS A O 3
ATOM 2567 N N . LYS A 1 9 ? 36.631 -1.722 6.066 1.00 0.00 9 LYS A N 3
ATOM 2568 C CA . LYS A 1 9 ? 36.691 -0.268 6.378 1.00 0.00 9 LYS A CA 3
ATOM 2569 C C . LYS A 1 9 ? 35.268 0.242 6.618 1.00 0.00 9 LYS A C 3
ATOM 2570 O O . LYS A 1 9 ? 35.051 1.223 7.298 1.00 0.00 9 LYS A O 3
ATOM 2589 N N . PHE A 1 10 ? 34.300 -0.433 6.056 1.00 0.00 10 PHE A N 3
ATOM 2590 C CA . PHE A 1 10 ? 32.878 -0.021 6.232 1.00 0.00 10 PHE A CA 3
ATOM 2591 C C . PHE A 1 10 ? 32.469 -0.073 7.707 1.00 0.00 10 PHE A C 3
ATOM 2592 O O . PHE A 1 10 ? 32.171 0.937 8.316 1.00 0.00 10 PHE A O 3
ATOM 2609 N N . LYS A 1 11 ? 32.440 -1.244 8.285 1.00 0.00 11 LYS A N 3
ATOM 2610 C CA . LYS A 1 11 ? 32.027 -1.351 9.714 1.00 0.00 11 LYS A CA 3
ATOM 2611 C C . LYS A 1 11 ? 33.036 -0.650 10.623 1.00 0.00 11 LYS A C 3
ATOM 2612 O O . LYS A 1 11 ? 32.688 -0.101 11.651 1.00 0.00 11 LYS A O 3
ATOM 2631 N N . GLU A 1 12 ? 34.279 -0.662 10.249 1.00 0.00 12 GLU A N 3
ATOM 2632 C CA . GLU A 1 12 ? 35.314 0.006 11.084 1.00 0.00 12 GLU A CA 3
ATOM 2633 C C . GLU A 1 12 ? 35.166 1.523 10.985 1.00 0.00 12 GLU A C 3
ATOM 2634 O O . GLU A 1 12 ? 35.626 2.257 11.837 1.00 0.00 12 GLU A O 3
ATOM 2646 N N . LEU A 1 13 ? 34.525 2.002 9.954 1.00 0.00 13 LEU A N 3
ATOM 2647 C CA . LEU A 1 13 ? 34.353 3.472 9.816 1.00 0.00 13 LEU A CA 3
ATOM 2648 C C . LEU A 1 13 ? 33.174 3.941 10.671 1.00 0.00 13 LEU A C 3
ATOM 2649 O O . LEU A 1 13 ? 33.220 4.989 11.285 1.00 0.00 13 LEU A O 3
ATOM 2665 N N . TRP A 1 14 ? 32.122 3.170 10.729 1.00 0.00 14 TRP A N 3
ATOM 2666 C CA . TRP A 1 14 ? 30.952 3.577 11.563 1.00 0.00 14 TRP A CA 3
ATOM 2667 C C . TRP A 1 14 ? 31.352 3.594 13.035 1.00 0.00 14 TRP A C 3
ATOM 2668 O O . TRP A 1 14 ? 31.034 4.507 13.770 1.00 0.00 14 TRP A O 3
ATOM 2689 N N . LYS A 1 15 ? 32.048 2.582 13.466 1.00 0.00 15 LYS A N 3
ATOM 2690 C CA . LYS A 1 15 ? 32.474 2.521 14.888 1.00 0.00 15 LYS A CA 3
ATOM 2691 C C . LYS A 1 15 ? 33.970 2.826 14.995 1.00 0.00 15 LYS A C 3
ATOM 2692 O O . LYS A 1 15 ? 34.795 1.938 15.093 1.00 0.00 15 LYS A O 3
ATOM 2711 N N . GLY A 1 16 ? 34.321 4.082 14.963 1.00 0.00 16 GLY A N 3
ATOM 2712 C CA . GLY A 1 16 ? 35.756 4.470 15.048 1.00 0.00 16 GLY A CA 3
ATOM 2713 C C . GLY A 1 16 ? 35.900 5.926 14.594 1.00 0.00 16 GLY A C 3
ATOM 2714 O O . GLY A 1 16 ? 35.771 6.838 15.387 1.00 0.00 16 GLY A O 3
ATOM 2718 N N . PRO A 1 17 ? 36.154 6.098 13.321 1.00 0.00 17 PRO A N 3
ATOM 2719 C CA . PRO A 1 17 ? 36.304 7.458 12.754 1.00 0.00 17 PRO A CA 3
ATOM 2720 C C . PRO A 1 17 ? 34.919 8.092 12.575 1.00 0.00 17 PRO A C 3
ATOM 2721 O O . PRO A 1 17 ? 33.966 7.699 13.219 1.00 0.00 17 PRO A O 3
ATOM 2732 N N . ARG A 1 18 ? 34.794 9.065 11.711 1.00 0.00 18 ARG A N 3
ATOM 2733 C CA . ARG A 1 18 ? 33.464 9.711 11.496 1.00 0.00 18 ARG A CA 3
ATOM 2734 C C . ARG A 1 18 ? 32.382 8.643 11.266 1.00 0.00 18 ARG A C 3
ATOM 2735 O O . ARG A 1 18 ? 32.663 7.462 11.213 1.00 0.00 18 ARG A O 3
ATOM 2756 N N . ARG A 1 19 ? 31.153 9.050 11.119 1.00 0.00 19 ARG A N 3
ATOM 2757 C CA . ARG A 1 19 ? 30.072 8.052 10.885 1.00 0.00 19 ARG A CA 3
ATOM 2758 C C . ARG A 1 19 ? 29.022 8.613 9.920 1.00 0.00 19 ARG A C 3
ATOM 2759 O O . ARG A 1 19 ? 28.509 7.909 9.074 1.00 0.00 19 ARG A O 3
ATOM 2780 N N . GLY A 1 20 ? 28.692 9.869 10.042 1.00 0.00 20 GLY A N 3
ATOM 2781 C CA . GLY A 1 20 ? 27.671 10.464 9.133 1.00 0.00 20 GLY A CA 3
ATOM 2782 C C . GLY A 1 20 ? 28.166 10.407 7.684 1.00 0.00 20 GLY A C 3
ATOM 2783 O O . GLY A 1 20 ? 27.424 10.082 6.780 1.00 0.00 20 GLY A O 3
ATOM 2787 N N . GLU A 1 21 ? 29.411 10.726 7.455 1.00 0.00 21 GLU A N 3
ATOM 2788 C CA . GLU A 1 21 ? 29.945 10.694 6.060 1.00 0.00 21 GLU A CA 3
ATOM 2789 C C . GLU A 1 21 ? 29.968 9.258 5.529 1.00 0.00 21 GLU A C 3
ATOM 2790 O O . GLU A 1 21 ? 29.882 9.024 4.340 1.00 0.00 21 GLU A O 3
ATOM 2802 N N . ILE A 1 22 ? 30.083 8.295 6.401 1.00 0.00 22 ILE A N 3
ATOM 2803 C CA . ILE A 1 22 ? 30.111 6.873 5.948 1.00 0.00 22 ILE A CA 3
ATOM 2804 C C . ILE A 1 22 ? 28.716 6.448 5.484 1.00 0.00 22 ILE A C 3
ATOM 2805 O O . ILE A 1 22 ? 28.525 5.996 4.370 1.00 0.00 22 ILE A O 3
ATOM 2821 N N . GLU A 1 23 ? 27.737 6.599 6.329 1.00 0.00 23 GLU A N 3
ATOM 2822 C CA . GLU A 1 23 ? 26.357 6.221 5.941 1.00 0.00 23 GLU A CA 3
ATOM 2823 C C . GLU A 1 23 ? 25.919 7.078 4.756 1.00 0.00 23 GLU A C 3
ATOM 2824 O O . GLU A 1 23 ? 25.106 6.671 3.946 1.00 0.00 23 GLU A O 3
ATOM 2836 N N . GLU A 1 24 ? 26.488 8.244 4.615 1.00 0.00 24 GLU A N 3
ATOM 2837 C CA . GLU A 1 24 ? 26.137 9.091 3.446 1.00 0.00 24 GLU A CA 3
ATOM 2838 C C . GLU A 1 24 ? 26.697 8.410 2.201 1.00 0.00 24 GLU A C 3
ATOM 2839 O O . GLU A 1 24 ? 26.099 8.413 1.142 1.00 0.00 24 GLU A O 3
ATOM 2851 N N . LEU A 1 25 ? 27.841 7.798 2.346 1.00 0.00 25 LEU A N 3
ATOM 2852 C CA . LEU A 1 25 ? 28.463 7.075 1.204 1.00 0.00 25 LEU A CA 3
ATOM 2853 C C . LEU A 1 25 ? 27.558 5.920 0.786 1.00 0.00 25 LEU A C 3
ATOM 2854 O O . LEU A 1 25 ? 27.498 5.555 -0.367 1.00 0.00 25 LEU A O 3
ATOM 2870 N N . HIS A 1 26 ? 26.852 5.343 1.722 1.00 0.00 26 HIS A N 3
ATOM 2871 C CA . HIS A 1 26 ? 25.943 4.212 1.377 1.00 0.00 26 HIS A CA 3
ATOM 2872 C C . HIS A 1 26 ? 24.745 4.734 0.576 1.00 0.00 26 HIS A C 3
ATOM 2873 O O . HIS A 1 26 ? 24.287 4.103 -0.355 1.00 0.00 26 HIS A O 3
ATOM 2887 N N . LYS A 1 27 ? 24.236 5.885 0.921 1.00 0.00 27 LYS A N 3
ATOM 2888 C CA . LYS A 1 27 ? 23.079 6.433 0.157 1.00 0.00 27 LYS A CA 3
ATOM 2889 C C . LYS A 1 27 ? 23.484 6.612 -1.308 1.00 0.00 27 LYS A C 3
ATOM 2890 O O . LYS A 1 27 ? 22.817 6.146 -2.215 1.00 0.00 27 LYS A O 3
ATOM 2909 N N . LYS A 1 28 ? 24.587 7.268 -1.548 1.00 0.00 28 LYS A N 3
ATOM 2910 C CA . LYS A 1 28 ? 25.042 7.456 -2.952 1.00 0.00 28 LYS A CA 3
ATOM 2911 C C . LYS A 1 28 ? 25.270 6.088 -3.594 1.00 0.00 28 LYS A C 3
ATOM 2912 O O . LYS A 1 28 ? 24.920 5.861 -4.733 1.00 0.00 28 LYS A O 3
ATOM 2931 N N . PHE A 1 29 ? 25.841 5.170 -2.856 1.00 0.00 29 PHE A N 3
ATOM 2932 C CA . PHE A 1 29 ? 26.085 3.802 -3.400 1.00 0.00 29 PHE A CA 3
ATOM 2933 C C . PHE A 1 29 ? 24.782 3.238 -3.958 1.00 0.00 29 PHE A C 3
ATOM 2934 O O . PHE A 1 29 ? 24.771 2.539 -4.951 1.00 0.00 29 PHE A O 3
ATOM 2951 N N . HIS A 1 30 ? 23.678 3.562 -3.345 1.00 0.00 30 HIS A N 3
ATOM 2952 C CA . HIS A 1 30 ? 22.377 3.072 -3.868 1.00 0.00 30 HIS A CA 3
ATOM 2953 C C . HIS A 1 30 ? 22.120 3.757 -5.205 1.00 0.00 30 HIS A C 3
ATOM 2954 O O . HIS A 1 30 ? 21.699 3.142 -6.163 1.00 0.00 30 HIS A O 3
ATOM 2968 N N . GLU A 1 31 ? 22.416 5.026 -5.285 1.00 0.00 31 GLU A N 3
ATOM 2969 C CA . GLU A 1 31 ? 22.240 5.750 -6.573 1.00 0.00 31 GLU A CA 3
ATOM 2970 C C . GLU A 1 31 ? 23.509 5.577 -7.428 1.00 0.00 31 GLU A C 3
ATOM 2971 O O . GLU A 1 31 ? 23.648 6.166 -8.481 1.00 0.00 31 GLU A O 3
ATOM 2983 N N . LEU A 1 32 ? 24.434 4.764 -6.971 1.00 0.00 32 LEU A N 3
ATOM 2984 C CA . LEU A 1 32 ? 25.697 4.532 -7.730 1.00 0.00 32 LEU A CA 3
ATOM 2985 C C . LEU A 1 32 ? 25.572 3.255 -8.560 1.00 0.00 32 LEU A C 3
ATOM 2986 O O . LEU A 1 32 ? 26.113 3.147 -9.642 1.00 0.00 32 LEU A O 3
ATOM 3002 N N . ILE A 1 33 ? 24.884 2.272 -8.044 1.00 0.00 33 ILE A N 3
ATOM 3003 C CA . ILE A 1 33 ? 24.758 0.987 -8.791 1.00 0.00 33 ILE A CA 3
ATOM 3004 C C . ILE A 1 33 ? 23.286 0.662 -9.076 1.00 0.00 33 ILE A C 3
ATOM 3005 O O . ILE A 1 33 ? 22.974 -0.162 -9.912 1.00 0.00 33 ILE A O 3
ATOM 3021 N N . LYS A 1 34 ? 22.381 1.301 -8.386 1.00 0.00 34 LYS A N 3
ATOM 3022 C CA . LYS A 1 34 ? 20.933 1.026 -8.618 1.00 0.00 34 LYS A CA 3
ATOM 3023 C C . LYS A 1 34 ? 20.658 -0.478 -8.528 1.00 0.00 34 LYS A C 3
ATOM 3024 O O . LYS A 1 34 ? 20.709 -1.188 -9.513 1.00 0.00 34 LYS A O 3
ATOM 3043 N N . GLY A 1 35 ? 20.368 -0.968 -7.354 1.00 0.00 35 GLY A N 3
ATOM 3044 C CA . GLY A 1 35 ? 20.092 -2.424 -7.203 1.00 0.00 35 GLY A CA 3
ATOM 3045 C C . GLY A 1 35 ? 21.373 -3.144 -6.777 1.00 0.00 35 GLY A C 3
ATOM 3046 O O . GLY A 1 35 ? 22.200 -3.399 -7.637 1.00 0.00 35 GLY A O 3
ATOM 3051 N N . GLY B 1 1 ? 39.887 10.875 3.611 1.00 0.00 1 GLY B N 3
ATOM 3052 C CA . GLY B 1 1 ? 39.600 10.189 4.903 1.00 0.00 1 GLY B CA 3
ATOM 3053 C C . GLY B 1 1 ? 39.553 8.676 4.678 1.00 0.00 1 GLY B C 3
ATOM 3054 O O . GLY B 1 1 ? 39.922 8.182 3.631 1.00 0.00 1 GLY B O 3
ATOM 3060 N N . GLU B 1 2 ? 39.101 7.936 5.654 1.00 0.00 2 GLU B N 3
ATOM 3061 C CA . GLU B 1 2 ? 39.029 6.454 5.496 1.00 0.00 2 GLU B CA 3
ATOM 3062 C C . GLU B 1 2 ? 37.836 6.071 4.617 1.00 0.00 2 GLU B C 3
ATOM 3063 O O . GLU B 1 2 ? 37.787 4.994 4.056 1.00 0.00 2 GLU B O 3
ATOM 3075 N N . VAL B 1 3 ? 36.874 6.943 4.491 1.00 0.00 3 VAL B N 3
ATOM 3076 C CA . VAL B 1 3 ? 35.687 6.627 3.646 1.00 0.00 3 VAL B CA 3
ATOM 3077 C C . VAL B 1 3 ? 36.067 6.695 2.166 1.00 0.00 3 VAL B C 3
ATOM 3078 O O . VAL B 1 3 ? 35.585 5.932 1.354 1.00 0.00 3 VAL B O 3
ATOM 3091 N N . GLU B 1 4 ? 36.933 7.604 1.812 1.00 0.00 4 GLU B N 3
ATOM 3092 C CA . GLU B 1 4 ? 37.351 7.722 0.387 1.00 0.00 4 GLU B CA 3
ATOM 3093 C C . GLU B 1 4 ? 38.061 6.443 -0.065 1.00 0.00 4 GLU B C 3
ATOM 3094 O O . GLU B 1 4 ? 38.229 6.199 -1.244 1.00 0.00 4 GLU B O 3
ATOM 3106 N N . GLU B 1 5 ? 38.481 5.621 0.860 1.00 0.00 5 GLU B N 3
ATOM 3107 C CA . GLU B 1 5 ? 39.177 4.362 0.475 1.00 0.00 5 GLU B CA 3
ATOM 3108 C C . GLU B 1 5 ? 38.155 3.315 0.032 1.00 0.00 5 GLU B C 3
ATOM 3109 O O . GLU B 1 5 ? 38.276 2.724 -1.022 1.00 0.00 5 GLU B O 3
ATOM 3121 N N . LEU B 1 6 ? 37.144 3.085 0.825 1.00 0.00 6 LEU B N 3
ATOM 3122 C CA . LEU B 1 6 ? 36.118 2.080 0.433 1.00 0.00 6 LEU B CA 3
ATOM 3123 C C . LEU B 1 6 ? 35.320 2.613 -0.767 1.00 0.00 6 LEU B C 3
ATOM 3124 O O . LEU B 1 6 ? 34.778 1.860 -1.550 1.00 0.00 6 LEU B O 3
ATOM 3140 N N . GLU B 1 7 ? 35.265 3.911 -0.918 1.00 0.00 7 GLU B N 3
ATOM 3141 C CA . GLU B 1 7 ? 34.521 4.509 -2.065 1.00 0.00 7 GLU B CA 3
ATOM 3142 C C . GLU B 1 7 ? 35.294 4.288 -3.366 1.00 0.00 7 GLU B C 3
ATOM 3143 O O . GLU B 1 7 ? 34.757 3.816 -4.351 1.00 0.00 7 GLU B O 3
ATOM 3155 N N . LYS B 1 8 ? 36.553 4.627 -3.379 1.00 0.00 8 LYS B N 3
ATOM 3156 C CA . LYS B 1 8 ? 37.353 4.431 -4.618 1.00 0.00 8 LYS B CA 3
ATOM 3157 C C . LYS B 1 8 ? 37.345 2.955 -4.995 1.00 0.00 8 LYS B C 3
ATOM 3158 O O . LYS B 1 8 ? 37.101 2.598 -6.127 1.00 0.00 8 LYS B O 3
ATOM 3177 N N . LYS B 1 9 ? 37.582 2.093 -4.051 1.00 0.00 9 LYS B N 3
ATOM 3178 C CA . LYS B 1 9 ? 37.552 0.638 -4.361 1.00 0.00 9 LYS B CA 3
ATOM 3179 C C . LYS B 1 9 ? 36.141 0.261 -4.817 1.00 0.00 9 LYS B C 3
ATOM 3180 O O . LYS B 1 9 ? 35.937 -0.700 -5.529 1.00 0.00 9 LYS B O 3
ATOM 3199 N N . PHE B 1 10 ? 35.166 1.028 -4.402 1.00 0.00 10 PHE B N 3
ATOM 3200 C CA . PHE B 1 10 ? 33.755 0.751 -4.793 1.00 0.00 10 PHE B CA 3
ATOM 3201 C C . PHE B 1 10 ? 33.579 0.831 -6.312 1.00 0.00 10 PHE B C 3
ATOM 3202 O O . PHE B 1 10 ? 33.281 -0.150 -6.966 1.00 0.00 10 PHE B O 3
ATOM 3219 N N . LYS B 1 11 ? 33.749 1.994 -6.879 1.00 0.00 11 LYS B N 3
ATOM 3220 C CA . LYS B 1 11 ? 33.567 2.131 -8.354 1.00 0.00 11 LYS B CA 3
ATOM 3221 C C . LYS B 1 11 ? 34.631 1.333 -9.106 1.00 0.00 11 LYS B C 3
ATOM 3222 O O . LYS B 1 11 ? 34.393 0.812 -10.179 1.00 0.00 11 LYS B O 3
ATOM 3241 N N . GLU B 1 12 ? 35.800 1.230 -8.549 1.00 0.00 12 GLU B N 3
ATOM 3242 C CA . GLU B 1 12 ? 36.881 0.464 -9.224 1.00 0.00 12 GLU B CA 3
ATOM 3243 C C . GLU B 1 12 ? 36.578 -1.032 -9.160 1.00 0.00 12 GLU B C 3
ATOM 3244 O O . GLU B 1 12 ? 37.089 -1.812 -9.938 1.00 0.00 12 GLU B O 3
ATOM 3256 N N . LEU B 1 13 ? 35.747 -1.442 -8.240 1.00 0.00 13 LEU B N 3
ATOM 3257 C CA . LEU B 1 13 ? 35.419 -2.889 -8.140 1.00 0.00 13 LEU B CA 3
ATOM 3258 C C . LEU B 1 13 ? 34.343 -3.251 -9.167 1.00 0.00 13 LEU B C 3
ATOM 3259 O O . LEU B 1 13 ? 34.383 -4.301 -9.776 1.00 0.00 13 LEU B O 3
ATOM 3275 N N . TRP B 1 14 ? 33.388 -2.385 -9.376 1.00 0.00 14 TRP B N 3
ATOM 3276 C CA . TRP B 1 14 ? 32.324 -2.685 -10.380 1.00 0.00 14 TRP B CA 3
ATOM 3277 C C . TRP B 1 14 ? 32.938 -2.749 -11.774 1.00 0.00 14 TRP B C 3
ATOM 3278 O O . TRP B 1 14 ? 32.649 -3.633 -12.557 1.00 0.00 14 TRP B O 3
ATOM 3299 N N . LYS B 1 15 ? 33.783 -1.810 -12.088 1.00 0.00 15 LYS B N 3
ATOM 3300 C CA . LYS B 1 15 ? 34.421 -1.799 -13.429 1.00 0.00 15 LYS B CA 3
ATOM 3301 C C . LYS B 1 15 ? 35.881 -2.243 -13.311 1.00 0.00 15 LYS B C 3
ATOM 3302 O O . LYS B 1 15 ? 36.790 -1.438 -13.277 1.00 0.00 15 LYS B O 3
ATOM 3321 N N . GLY B 1 16 ? 36.104 -3.526 -13.237 1.00 0.00 16 GLY B N 3
ATOM 3322 C CA . GLY B 1 16 ? 37.493 -4.047 -13.109 1.00 0.00 16 GLY B CA 3
ATOM 3323 C C . GLY B 1 16 ? 37.430 -5.508 -12.649 1.00 0.00 16 GLY B C 3
ATOM 3324 O O . GLY B 1 16 ? 37.336 -6.408 -13.459 1.00 0.00 16 GLY B O 3
ATOM 3328 N N . PRO B 1 17 ? 37.474 -5.694 -11.354 1.00 0.00 17 PRO B N 3
ATOM 3329 C CA . PRO B 1 17 ? 37.408 -7.059 -10.781 1.00 0.00 17 PRO B CA 3
ATOM 3330 C C . PRO B 1 17 ? 35.958 -7.559 -10.817 1.00 0.00 17 PRO B C 3
ATOM 3331 O O . PRO B 1 17 ? 35.155 -7.082 -11.593 1.00 0.00 17 PRO B O 3
ATOM 3342 N N . ARG B 1 18 ? 35.614 -8.511 -9.989 1.00 0.00 18 ARG B N 3
ATOM 3343 C CA . ARG B 1 18 ? 34.212 -9.027 -9.982 1.00 0.00 18 ARG B CA 3
ATOM 3344 C C . ARG B 1 18 ? 33.213 -7.860 -9.909 1.00 0.00 18 ARG B C 3
ATOM 3345 O O . ARG B 1 18 ? 33.592 -6.711 -9.806 1.00 0.00 18 ARG B O 3
ATOM 3366 N N . ARG B 1 19 ? 31.944 -8.148 -9.950 1.00 0.00 19 ARG B N 3
ATOM 3367 C CA . ARG B 1 19 ? 30.937 -7.052 -9.874 1.00 0.00 19 ARG B CA 3
ATOM 3368 C C . ARG B 1 19 ? 29.705 -7.505 -9.083 1.00 0.00 19 ARG B C 3
ATOM 3369 O O . ARG B 1 19 ? 29.139 -6.751 -8.319 1.00 0.00 19 ARG B O 3
ATOM 3390 N N . GLY B 1 20 ? 29.282 -8.727 -9.262 1.00 0.00 20 GLY B N 3
ATOM 3391 C CA . GLY B 1 20 ? 28.084 -9.217 -8.522 1.00 0.00 20 GLY B CA 3
ATOM 3392 C C . GLY B 1 20 ? 28.357 -9.196 -7.016 1.00 0.00 20 GLY B C 3
ATOM 3393 O O . GLY B 1 20 ? 27.522 -8.795 -6.231 1.00 0.00 20 GLY B O 3
ATOM 3397 N N . GLU B 1 21 ? 29.517 -9.630 -6.603 1.00 0.00 21 GLU B N 3
ATOM 3398 C CA . GLU B 1 21 ? 29.836 -9.639 -5.145 1.00 0.00 21 GLU B CA 3
ATOM 3399 C C . GLU B 1 21 ? 29.914 -8.207 -4.606 1.00 0.00 21 GLU B C 3
ATOM 3400 O O . GLU B 1 21 ? 29.670 -7.957 -3.442 1.00 0.00 21 GLU B O 3
ATOM 3412 N N . ILE B 1 22 ? 30.251 -7.266 -5.443 1.00 0.00 22 ILE B N 3
ATOM 3413 C CA . ILE B 1 22 ? 30.344 -5.849 -4.980 1.00 0.00 22 ILE B CA 3
ATOM 3414 C C . ILE B 1 22 ? 28.941 -5.292 -4.728 1.00 0.00 22 ILE B C 3
ATOM 3415 O O . ILE B 1 22 ? 28.628 -4.815 -3.652 1.00 0.00 22 ILE B O 3
ATOM 3431 N N . GLU B 1 23 ? 28.090 -5.357 -5.711 1.00 0.00 23 GLU B N 3
ATOM 3432 C CA . GLU B 1 23 ? 26.709 -4.848 -5.532 1.00 0.00 23 GLU B CA 3
ATOM 3433 C C . GLU B 1 23 ? 26.018 -5.652 -4.434 1.00 0.00 23 GLU B C 3
ATOM 3434 O O . GLU B 1 23 ? 25.135 -5.164 -3.753 1.00 0.00 23 GLU B O 3
ATOM 3446 N N . GLU B 1 24 ? 26.446 -6.865 -4.218 1.00 0.00 24 GLU B N 3
ATOM 3447 C CA . GLU B 1 24 ? 25.845 -7.667 -3.122 1.00 0.00 24 GLU B CA 3
ATOM 3448 C C . GLU B 1 24 ? 26.273 -7.033 -1.802 1.00 0.00 24 GLU B C 3
ATOM 3449 O O . GLU B 1 24 ? 25.526 -6.975 -0.844 1.00 0.00 24 GLU B O 3
ATOM 3461 N N . LEU B 1 25 ? 27.478 -6.532 -1.770 1.00 0.00 25 LEU B N 3
ATOM 3462 C CA . LEU B 1 25 ? 27.986 -5.862 -0.542 1.00 0.00 25 LEU B CA 3
ATOM 3463 C C . LEU B 1 25 ? 27.140 -4.626 -0.255 1.00 0.00 25 LEU B C 3
ATOM 3464 O O . LEU B 1 25 ? 26.942 -4.250 0.879 1.00 0.00 25 LEU B O 3
ATOM 3480 N N . HIS B 1 26 ? 26.641 -3.990 -1.281 1.00 0.00 26 HIS B N 3
ATOM 3481 C CA . HIS B 1 26 ? 25.801 -2.776 -1.067 1.00 0.00 26 HIS B CA 3
ATOM 3482 C C . HIS B 1 26 ? 24.452 -3.179 -0.461 1.00 0.00 26 HIS B C 3
ATOM 3483 O O . HIS B 1 26 ? 23.921 -2.501 0.396 1.00 0.00 26 HIS B O 3
ATOM 3497 N N . LYS B 1 27 ? 23.896 -4.279 -0.887 1.00 0.00 27 LYS B N 3
ATOM 3498 C CA . LYS B 1 27 ? 22.591 -4.710 -0.310 1.00 0.00 27 LYS B CA 3
ATOM 3499 C C . LYS B 1 27 ? 22.752 -4.916 1.198 1.00 0.00 27 LYS B C 3
ATOM 3500 O O . LYS B 1 27 ? 22.002 -4.383 1.997 1.00 0.00 27 LYS B O 3
ATOM 3519 N N . LYS B 1 28 ? 23.739 -5.672 1.596 1.00 0.00 28 LYS B N 3
ATOM 3520 C CA . LYS B 1 28 ? 23.957 -5.892 3.051 1.00 0.00 28 LYS B CA 3
ATOM 3521 C C . LYS B 1 28 ? 24.214 -4.547 3.731 1.00 0.00 28 LYS B C 3
ATOM 3522 O O . LYS B 1 28 ? 23.720 -4.280 4.806 1.00 0.00 28 LYS B O 3
ATOM 3541 N N . PHE B 1 29 ? 24.973 -3.692 3.094 1.00 0.00 29 PHE B N 3
ATOM 3542 C CA . PHE B 1 29 ? 25.260 -2.348 3.678 1.00 0.00 29 PHE B CA 3
ATOM 3543 C C . PHE B 1 29 ? 23.947 -1.661 4.038 1.00 0.00 29 PHE B C 3
ATOM 3544 O O . PHE B 1 29 ? 23.853 -0.955 5.022 1.00 0.00 29 PHE B O 3
ATOM 3561 N N . HIS B 1 30 ? 22.921 -1.885 3.265 1.00 0.00 30 HIS B N 3
ATOM 3562 C CA . HIS B 1 30 ? 21.609 -1.271 3.590 1.00 0.00 30 HIS B CA 3
ATOM 3563 C C . HIS B 1 30 ? 21.091 -1.920 4.868 1.00 0.00 30 HIS B C 3
ATOM 3564 O O . HIS B 1 30 ? 20.589 -1.263 5.756 1.00 0.00 30 HIS B O 3
ATOM 3578 N N . GLU B 1 31 ? 21.252 -3.210 4.980 1.00 0.00 31 GLU B N 3
ATOM 3579 C CA . GLU B 1 31 ? 20.818 -3.906 6.223 1.00 0.00 31 GLU B CA 3
ATOM 3580 C C . GLU B 1 31 ? 21.954 -3.847 7.259 1.00 0.00 31 GLU B C 3
ATOM 3581 O O . GLU B 1 31 ? 21.877 -4.441 8.316 1.00 0.00 31 GLU B O 3
ATOM 3593 N N . LEU B 1 32 ? 23.009 -3.128 6.954 1.00 0.00 32 LEU B N 3
ATOM 3594 C CA . LEU B 1 32 ? 24.159 -3.010 7.896 1.00 0.00 32 LEU B CA 3
ATOM 3595 C C . LEU B 1 32 ? 24.031 -1.721 8.707 1.00 0.00 32 LEU B C 3
ATOM 3596 O O . LEU B 1 32 ? 24.412 -1.657 9.858 1.00 0.00 32 LEU B O 3
ATOM 3612 N N . ILE B 1 33 ? 23.522 -0.681 8.101 1.00 0.00 33 ILE B N 3
ATOM 3613 C CA . ILE B 1 33 ? 23.408 0.615 8.830 1.00 0.00 33 ILE B CA 3
ATOM 3614 C C . ILE B 1 33 ? 21.946 1.079 8.893 1.00 0.00 33 ILE B C 3
ATOM 3615 O O . ILE B 1 33 ? 21.591 1.934 9.680 1.00 0.00 33 ILE B O 3
ATOM 3631 N N . LYS B 1 34 ? 21.099 0.523 8.070 1.00 0.00 34 LYS B N 3
ATOM 3632 C CA . LYS B 1 34 ? 19.665 0.934 8.083 1.00 0.00 34 LYS B CA 3
ATOM 3633 C C . LYS B 1 34 ? 19.548 2.457 7.964 1.00 0.00 34 LYS B C 3
ATOM 3634 O O . LYS B 1 34 ? 19.517 3.166 8.951 1.00 0.00 34 LYS B O 3
ATOM 3653 N N . GLY B 1 35 ? 19.486 2.964 6.764 1.00 0.00 35 GLY B N 3
ATOM 3654 C CA . GLY B 1 35 ? 19.374 4.439 6.584 1.00 0.00 35 GLY B CA 3
ATOM 3655 C C . GLY B 1 35 ? 20.767 5.031 6.360 1.00 0.00 35 GLY B C 3
ATOM 3656 O O . GLY B 1 35 ? 21.472 5.220 7.338 1.00 0.00 35 GLY B O 3
ATOM 3661 N N . GLY A 1 1 ? 42.549 2.709 9.006 1.00 0.00 1 GLY A N 4
ATOM 3662 C CA . GLY A 1 1 ? 41.979 1.679 9.920 1.00 0.00 1 GLY A CA 4
ATOM 3663 C C . GLY A 1 1 ? 41.535 0.464 9.103 1.00 0.00 1 GLY A C 4
ATOM 3664 O O . GLY A 1 1 ? 42.264 -0.034 8.267 1.00 0.00 1 GLY A O 4
ATOM 3670 N N . GLU A 1 2 ? 40.345 -0.018 9.336 1.00 0.00 2 GLU A N 4
ATOM 3671 C CA . GLU A 1 2 ? 39.856 -1.201 8.571 1.00 0.00 2 GLU A CA 4
ATOM 3672 C C . GLU A 1 2 ? 38.816 -0.767 7.535 1.00 0.00 2 GLU A C 4
ATOM 3673 O O . GLU A 1 2 ? 38.911 -1.097 6.370 1.00 0.00 2 GLU A O 4
ATOM 3685 N N . VAL A 1 3 ? 37.823 -0.030 7.952 1.00 0.00 3 VAL A N 4
ATOM 3686 C CA . VAL A 1 3 ? 36.776 0.425 6.992 1.00 0.00 3 VAL A CA 4
ATOM 3687 C C . VAL A 1 3 ? 37.374 1.390 5.964 1.00 0.00 3 VAL A C 4
ATOM 3688 O O . VAL A 1 3 ? 36.825 1.597 4.900 1.00 0.00 3 VAL A O 4
ATOM 3701 N N . GLU A 1 4 ? 38.494 1.982 6.273 1.00 0.00 4 GLU A N 4
ATOM 3702 C CA . GLU A 1 4 ? 39.127 2.935 5.315 1.00 0.00 4 GLU A CA 4
ATOM 3703 C C . GLU A 1 4 ? 39.464 2.230 3.996 1.00 0.00 4 GLU A C 4
ATOM 3704 O O . GLU A 1 4 ? 39.719 2.865 2.992 1.00 0.00 4 GLU A O 4
ATOM 3716 N N . GLU A 1 5 ? 39.477 0.924 3.990 1.00 0.00 5 GLU A N 4
ATOM 3717 C CA . GLU A 1 5 ? 39.809 0.190 2.735 1.00 0.00 5 GLU A CA 4
ATOM 3718 C C . GLU A 1 5 ? 38.614 0.191 1.781 1.00 0.00 5 GLU A C 4
ATOM 3719 O O . GLU A 1 5 ? 38.739 0.526 0.620 1.00 0.00 5 GLU A O 4
ATOM 3731 N N . LEU A 1 6 ? 37.457 -0.181 2.254 1.00 0.00 6 LEU A N 4
ATOM 3732 C CA . LEU A 1 6 ? 36.268 -0.195 1.357 1.00 0.00 6 LEU A CA 4
ATOM 3733 C C . LEU A 1 6 ? 35.904 1.245 0.970 1.00 0.00 6 LEU A C 4
ATOM 3734 O O . LEU A 1 6 ? 35.402 1.501 -0.104 1.00 0.00 6 LEU A O 4
ATOM 3750 N N . GLU A 1 7 ? 36.172 2.182 1.838 1.00 0.00 7 GLU A N 4
ATOM 3751 C CA . GLU A 1 7 ? 35.858 3.607 1.527 1.00 0.00 7 GLU A CA 4
ATOM 3752 C C . GLU A 1 7 ? 36.755 4.107 0.396 1.00 0.00 7 GLU A C 4
ATOM 3753 O O . GLU A 1 7 ? 36.296 4.676 -0.578 1.00 0.00 7 GLU A O 4
ATOM 3765 N N . LYS A 1 8 ? 38.036 3.904 0.524 1.00 0.00 8 LYS A N 4
ATOM 3766 C CA . LYS A 1 8 ? 38.967 4.370 -0.540 1.00 0.00 8 LYS A CA 4
ATOM 3767 C C . LYS A 1 8 ? 38.607 3.715 -1.866 1.00 0.00 8 LYS A C 4
ATOM 3768 O O . LYS A 1 8 ? 38.428 4.380 -2.861 1.00 0.00 8 LYS A O 4
ATOM 3787 N N . LYS A 1 9 ? 38.479 2.422 -1.888 1.00 0.00 9 LYS A N 4
ATOM 3788 C CA . LYS A 1 9 ? 38.105 1.745 -3.159 1.00 0.00 9 LYS A CA 4
ATOM 3789 C C . LYS A 1 9 ? 36.750 2.279 -3.628 1.00 0.00 9 LYS A C 4
ATOM 3790 O O . LYS A 1 9 ? 36.408 2.205 -4.790 1.00 0.00 9 LYS A O 4
ATOM 3809 N N . PHE A 1 10 ? 35.980 2.819 -2.720 1.00 0.00 10 PHE A N 4
ATOM 3810 C CA . PHE A 1 10 ? 34.642 3.367 -3.082 1.00 0.00 10 PHE A CA 4
ATOM 3811 C C . PHE A 1 10 ? 34.773 4.556 -4.040 1.00 0.00 10 PHE A C 4
ATOM 3812 O O . PHE A 1 10 ? 34.355 4.497 -5.182 1.00 0.00 10 PHE A O 4
ATOM 3829 N N . LYS A 1 11 ? 35.338 5.641 -3.583 1.00 0.00 11 LYS A N 4
ATOM 3830 C CA . LYS A 1 11 ? 35.467 6.835 -4.470 1.00 0.00 11 LYS A CA 4
ATOM 3831 C C . LYS A 1 11 ? 36.418 6.547 -5.632 1.00 0.00 11 LYS A C 4
ATOM 3832 O O . LYS A 1 11 ? 36.266 7.069 -6.720 1.00 0.00 11 LYS A O 4
ATOM 3851 N N . GLU A 1 12 ? 37.390 5.714 -5.412 1.00 0.00 12 GLU A N 4
ATOM 3852 C CA . GLU A 1 12 ? 38.348 5.384 -6.502 1.00 0.00 12 GLU A CA 4
ATOM 3853 C C . GLU A 1 12 ? 37.671 4.479 -7.529 1.00 0.00 12 GLU A C 4
ATOM 3854 O O . GLU A 1 12 ? 38.088 4.395 -8.667 1.00 0.00 12 GLU A O 4
ATOM 3866 N N . LEU A 1 13 ? 36.624 3.802 -7.141 1.00 0.00 13 LEU A N 4
ATOM 3867 C CA . LEU A 1 13 ? 35.928 2.912 -8.107 1.00 0.00 13 LEU A CA 4
ATOM 3868 C C . LEU A 1 13 ? 35.036 3.746 -9.026 1.00 0.00 13 LEU A C 4
ATOM 3869 O O . LEU A 1 13 ? 34.963 3.510 -10.216 1.00 0.00 13 LEU A O 4
ATOM 3885 N N . TRP A 1 14 ? 34.368 4.733 -8.491 1.00 0.00 14 TRP A N 4
ATOM 3886 C CA . TRP A 1 14 ? 33.498 5.586 -9.353 1.00 0.00 14 TRP A CA 4
ATOM 3887 C C . TRP A 1 14 ? 34.355 6.327 -10.373 1.00 0.00 14 TRP A C 4
ATOM 3888 O O . TRP A 1 14 ? 34.061 6.353 -11.552 1.00 0.00 14 TRP A O 4
ATOM 3909 N N . LYS A 1 15 ? 35.415 6.932 -9.921 1.00 0.00 15 LYS A N 4
ATOM 3910 C CA . LYS A 1 15 ? 36.301 7.678 -10.850 1.00 0.00 15 LYS A CA 4
ATOM 3911 C C . LYS A 1 15 ? 37.550 6.847 -11.156 1.00 0.00 15 LYS A C 4
ATOM 3912 O O . LYS A 1 15 ? 38.628 7.112 -10.662 1.00 0.00 15 LYS A O 4
ATOM 3931 N N . GLY A 1 16 ? 37.401 5.834 -11.965 1.00 0.00 16 GLY A N 4
ATOM 3932 C CA . GLY A 1 16 ? 38.560 4.964 -12.311 1.00 0.00 16 GLY A CA 4
ATOM 3933 C C . GLY A 1 16 ? 38.049 3.740 -13.082 1.00 0.00 16 GLY A C 4
ATOM 3934 O O . GLY A 1 16 ? 37.901 3.786 -14.287 1.00 0.00 16 GLY A O 4
ATOM 3938 N N . PRO A 1 17 ? 37.786 2.684 -12.355 1.00 0.00 17 PRO A N 4
ATOM 3939 C CA . PRO A 1 17 ? 37.276 1.440 -12.979 1.00 0.00 17 PRO A CA 4
ATOM 3940 C C . PRO A 1 17 ? 35.787 1.602 -13.307 1.00 0.00 17 PRO A C 4
ATOM 3941 O O . PRO A 1 17 ? 35.289 2.705 -13.415 1.00 0.00 17 PRO A O 4
ATOM 3952 N N . ARG A 1 18 ? 35.070 0.518 -13.467 1.00 0.00 18 ARG A N 4
ATOM 3953 C CA . ARG A 1 18 ? 33.612 0.621 -13.785 1.00 0.00 18 ARG A CA 4
ATOM 3954 C C . ARG A 1 18 ? 32.927 1.618 -12.837 1.00 0.00 18 ARG A C 4
ATOM 3955 O O . ARG A 1 18 ? 33.518 2.087 -11.884 1.00 0.00 18 ARG A O 4
ATOM 3976 N N . ARG A 1 19 ? 31.690 1.944 -13.087 1.00 0.00 19 ARG A N 4
ATOM 3977 C CA . ARG A 1 19 ? 30.989 2.907 -12.193 1.00 0.00 19 ARG A CA 4
ATOM 3978 C C . ARG A 1 19 ? 29.546 2.457 -11.941 1.00 0.00 19 ARG A C 4
ATOM 3979 O O . ARG A 1 19 ? 29.055 2.512 -10.832 1.00 0.00 19 ARG A O 4
ATOM 4000 N N . GLY A 1 20 ? 28.863 2.017 -12.962 1.00 0.00 20 GLY A N 4
ATOM 4001 C CA . GLY A 1 20 ? 27.452 1.571 -12.778 1.00 0.00 20 GLY A CA 4
ATOM 4002 C C . GLY A 1 20 ? 27.408 0.382 -11.815 1.00 0.00 20 GLY A C 4
ATOM 4003 O O . GLY A 1 20 ? 26.504 0.253 -11.014 1.00 0.00 20 GLY A O 4
ATOM 4007 N N . GLU A 1 21 ? 28.376 -0.491 -11.888 1.00 0.00 21 GLU A N 4
ATOM 4008 C CA . GLU A 1 21 ? 28.384 -1.672 -10.977 1.00 0.00 21 GLU A CA 4
ATOM 4009 C C . GLU A 1 21 ? 28.669 -1.235 -9.537 1.00 0.00 21 GLU A C 4
ATOM 4010 O O . GLU A 1 21 ? 28.190 -1.829 -8.591 1.00 0.00 21 GLU A O 4
ATOM 4022 N N . ILE A 1 22 ? 29.446 -0.202 -9.363 1.00 0.00 22 ILE A N 4
ATOM 4023 C CA . ILE A 1 22 ? 29.761 0.271 -7.984 1.00 0.00 22 ILE A CA 4
ATOM 4024 C C . ILE A 1 22 ? 28.516 0.875 -7.337 1.00 0.00 22 ILE A C 4
ATOM 4025 O O . ILE A 1 22 ? 28.081 0.450 -6.285 1.00 0.00 22 ILE A O 4
ATOM 4041 N N . GLU A 1 23 ? 27.937 1.863 -7.959 1.00 0.00 23 GLU A N 4
ATOM 4042 C CA . GLU A 1 23 ? 26.722 2.490 -7.383 1.00 0.00 23 GLU A CA 4
ATOM 4043 C C . GLU A 1 23 ? 25.639 1.431 -7.183 1.00 0.00 23 GLU A C 4
ATOM 4044 O O . GLU A 1 23 ? 24.847 1.505 -6.262 1.00 0.00 23 GLU A O 4
ATOM 4056 N N . GLU A 1 24 ? 25.619 0.422 -8.009 1.00 0.00 24 GLU A N 4
ATOM 4057 C CA . GLU A 1 24 ? 24.610 -0.654 -7.822 1.00 0.00 24 GLU A CA 4
ATOM 4058 C C . GLU A 1 24 ? 24.889 -1.341 -6.486 1.00 0.00 24 GLU A C 4
ATOM 4059 O O . GLU A 1 24 ? 23.991 -1.667 -5.729 1.00 0.00 24 GLU A O 4
ATOM 4071 N N . LEU A 1 25 ? 26.143 -1.541 -6.187 1.00 0.00 25 LEU A N 4
ATOM 4072 C CA . LEU A 1 25 ? 26.510 -2.184 -4.898 1.00 0.00 25 LEU A CA 4
ATOM 4073 C C . LEU A 1 25 ? 26.049 -1.309 -3.736 1.00 0.00 25 LEU A C 4
ATOM 4074 O O . LEU A 1 25 ? 25.614 -1.802 -2.722 1.00 0.00 25 LEU A O 4
ATOM 4090 N N . HIS A 1 26 ? 26.140 -0.012 -3.874 1.00 0.00 26 HIS A N 4
ATOM 4091 C CA . HIS A 1 26 ? 25.696 0.882 -2.766 1.00 0.00 26 HIS A CA 4
ATOM 4092 C C . HIS A 1 26 ? 24.222 0.618 -2.457 1.00 0.00 26 HIS A C 4
ATOM 4093 O O . HIS A 1 26 ? 23.835 0.475 -1.316 1.00 0.00 26 HIS A O 4
ATOM 4107 N N . LYS A 1 27 ? 23.395 0.535 -3.464 1.00 0.00 27 LYS A N 4
ATOM 4108 C CA . LYS A 1 27 ? 21.953 0.260 -3.207 1.00 0.00 27 LYS A CA 4
ATOM 4109 C C . LYS A 1 27 ? 21.824 -1.023 -2.380 1.00 0.00 27 LYS A C 4
ATOM 4110 O O . LYS A 1 27 ? 21.104 -1.080 -1.401 1.00 0.00 27 LYS A O 4
ATOM 4129 N N . LYS A 1 28 ? 22.535 -2.050 -2.761 1.00 0.00 28 LYS A N 4
ATOM 4130 C CA . LYS A 1 28 ? 22.468 -3.323 -1.990 1.00 0.00 28 LYS A CA 4
ATOM 4131 C C . LYS A 1 28 ? 22.853 -3.063 -0.530 1.00 0.00 28 LYS A C 4
ATOM 4132 O O . LYS A 1 28 ? 22.222 -3.552 0.384 1.00 0.00 28 LYS A O 4
ATOM 4151 N N . PHE A 1 29 ? 23.882 -2.286 -0.312 1.00 0.00 29 PHE A N 4
ATOM 4152 C CA . PHE A 1 29 ? 24.317 -1.976 1.079 1.00 0.00 29 PHE A CA 4
ATOM 4153 C C . PHE A 1 29 ? 23.160 -1.360 1.859 1.00 0.00 29 PHE A C 4
ATOM 4154 O O . PHE A 1 29 ? 23.012 -1.584 3.043 1.00 0.00 29 PHE A O 4
ATOM 4171 N N . HIS A 1 30 ? 22.325 -0.600 1.207 1.00 0.00 30 HIS A N 4
ATOM 4172 C CA . HIS A 1 30 ? 21.169 -0.001 1.925 1.00 0.00 30 HIS A CA 4
ATOM 4173 C C . HIS A 1 30 ? 20.235 -1.127 2.359 1.00 0.00 30 HIS A C 4
ATOM 4174 O O . HIS A 1 30 ? 19.704 -1.125 3.451 1.00 0.00 30 HIS A O 4
ATOM 4188 N N . GLU A 1 31 ? 20.062 -2.110 1.519 1.00 0.00 31 GLU A N 4
ATOM 4189 C CA . GLU A 1 31 ? 19.199 -3.266 1.892 1.00 0.00 31 GLU A CA 4
ATOM 4190 C C . GLU A 1 31 ? 20.045 -4.314 2.635 1.00 0.00 31 GLU A C 4
ATOM 4191 O O . GLU A 1 31 ? 19.555 -5.346 3.049 1.00 0.00 31 GLU A O 4
ATOM 4203 N N . LEU A 1 32 ? 21.318 -4.045 2.805 1.00 0.00 32 LEU A N 4
ATOM 4204 C CA . LEU A 1 32 ? 22.217 -4.999 3.515 1.00 0.00 32 LEU A CA 4
ATOM 4205 C C . LEU A 1 32 ? 22.269 -4.650 5.002 1.00 0.00 32 LEU A C 4
ATOM 4206 O O . LEU A 1 32 ? 22.449 -5.504 5.847 1.00 0.00 32 LEU A O 4
ATOM 4222 N N . ILE A 1 33 ? 22.143 -3.390 5.329 1.00 0.00 33 ILE A N 4
ATOM 4223 C CA . ILE A 1 33 ? 22.224 -2.988 6.764 1.00 0.00 33 ILE A CA 4
ATOM 4224 C C . ILE A 1 33 ? 20.942 -2.265 7.203 1.00 0.00 33 ILE A C 4
ATOM 4225 O O . ILE A 1 33 ? 20.684 -2.098 8.378 1.00 0.00 33 ILE A O 4
ATOM 4241 N N . LYS A 1 34 ? 20.140 -1.833 6.267 1.00 0.00 34 LYS A N 4
ATOM 4242 C CA . LYS A 1 34 ? 18.880 -1.121 6.629 1.00 0.00 34 LYS A CA 4
ATOM 4243 C C . LYS A 1 34 ? 19.186 0.059 7.556 1.00 0.00 34 LYS A C 4
ATOM 4244 O O . LYS A 1 34 ? 18.936 0.009 8.744 1.00 0.00 34 LYS A O 4
ATOM 4263 N N . GLY A 1 35 ? 19.723 1.122 7.021 1.00 0.00 35 GLY A N 4
ATOM 4264 C CA . GLY A 1 35 ? 20.042 2.303 7.870 1.00 0.00 35 GLY A CA 4
ATOM 4265 C C . GLY A 1 35 ? 19.036 3.421 7.584 1.00 0.00 35 GLY A C 4
ATOM 4266 O O . GLY A 1 35 ? 17.848 3.152 7.650 1.00 0.00 35 GLY A O 4
ATOM 4271 N N . GLY B 1 1 ? 36.515 -9.482 -8.757 1.00 0.00 1 GLY B N 4
ATOM 4272 C CA . GLY B 1 1 ? 36.808 -8.333 -9.659 1.00 0.00 1 GLY B CA 4
ATOM 4273 C C . GLY B 1 1 ? 37.448 -7.202 -8.852 1.00 0.00 1 GLY B C 4
ATOM 4274 O O . GLY B 1 1 ? 38.368 -7.416 -8.087 1.00 0.00 1 GLY B O 4
ATOM 4280 N N . GLU B 1 2 ? 36.969 -6.000 -9.015 1.00 0.00 2 GLU B N 4
ATOM 4281 C CA . GLU B 1 2 ? 37.551 -4.856 -8.256 1.00 0.00 2 GLU B CA 4
ATOM 4282 C C . GLU B 1 2 ? 36.602 -4.428 -7.133 1.00 0.00 2 GLU B C 4
ATOM 4283 O O . GLU B 1 2 ? 36.993 -4.303 -5.990 1.00 0.00 2 GLU B O 4
ATOM 4295 N N . VAL B 1 3 ? 35.358 -4.202 -7.453 1.00 0.00 3 VAL B N 4
ATOM 4296 C CA . VAL B 1 3 ? 34.382 -3.780 -6.406 1.00 0.00 3 VAL B CA 4
ATOM 4297 C C . VAL B 1 3 ? 34.164 -4.909 -5.393 1.00 0.00 3 VAL B C 4
ATOM 4298 O O . VAL B 1 3 ? 33.719 -4.684 -4.285 1.00 0.00 3 VAL B O 4
ATOM 4311 N N . GLU B 1 4 ? 34.474 -6.120 -5.764 1.00 0.00 4 GLU B N 4
ATOM 4312 C CA . GLU B 1 4 ? 34.283 -7.263 -4.824 1.00 0.00 4 GLU B CA 4
ATOM 4313 C C . GLU B 1 4 ? 35.122 -7.066 -3.557 1.00 0.00 4 GLU B C 4
ATOM 4314 O O . GLU B 1 4 ? 34.906 -7.717 -2.554 1.00 0.00 4 GLU B O 4
ATOM 4326 N N . GLU B 1 5 ? 36.081 -6.181 -3.592 1.00 0.00 5 GLU B N 4
ATOM 4327 C CA . GLU B 1 5 ? 36.931 -5.959 -2.389 1.00 0.00 5 GLU B CA 4
ATOM 4328 C C . GLU B 1 5 ? 36.183 -5.120 -1.351 1.00 0.00 5 GLU B C 4
ATOM 4329 O O . GLU B 1 5 ? 36.108 -5.478 -0.193 1.00 0.00 5 GLU B O 4
ATOM 4341 N N . LEU B 1 6 ? 35.631 -4.009 -1.751 1.00 0.00 6 LEU B N 4
ATOM 4342 C CA . LEU B 1 6 ? 34.894 -3.163 -0.770 1.00 0.00 6 LEU B CA 4
ATOM 4343 C C . LEU B 1 6 ? 33.627 -3.899 -0.313 1.00 0.00 6 LEU B C 4
ATOM 4344 O O . LEU B 1 6 ? 33.178 -3.745 0.804 1.00 0.00 6 LEU B O 4
ATOM 4360 N N . GLU B 1 7 ? 33.064 -4.706 -1.170 1.00 0.00 7 GLU B N 4
ATOM 4361 C CA . GLU B 1 7 ? 31.836 -5.465 -0.792 1.00 0.00 7 GLU B CA 4
ATOM 4362 C C . GLU B 1 7 ? 32.166 -6.496 0.286 1.00 0.00 7 GLU B C 4
ATOM 4363 O O . GLU B 1 7 ? 31.510 -6.581 1.309 1.00 0.00 7 GLU B O 4
ATOM 4375 N N . LYS B 1 8 ? 33.179 -7.285 0.060 1.00 0.00 8 LYS B N 4
ATOM 4376 C CA . LYS B 1 8 ? 33.551 -8.314 1.068 1.00 0.00 8 LYS B CA 4
ATOM 4377 C C . LYS B 1 8 ? 33.878 -7.644 2.396 1.00 0.00 8 LYS B C 4
ATOM 4378 O O . LYS B 1 8 ? 33.342 -7.999 3.421 1.00 0.00 8 LYS B O 4
ATOM 4397 N N . LYS B 1 9 ? 34.734 -6.666 2.386 1.00 0.00 9 LYS B N 4
ATOM 4398 C CA . LYS B 1 9 ? 35.062 -5.968 3.658 1.00 0.00 9 LYS B CA 4
ATOM 4399 C C . LYS B 1 9 ? 33.783 -5.363 4.241 1.00 0.00 9 LYS B C 4
ATOM 4400 O O . LYS B 1 9 ? 33.687 -5.099 5.421 1.00 0.00 9 LYS B O 4
ATOM 441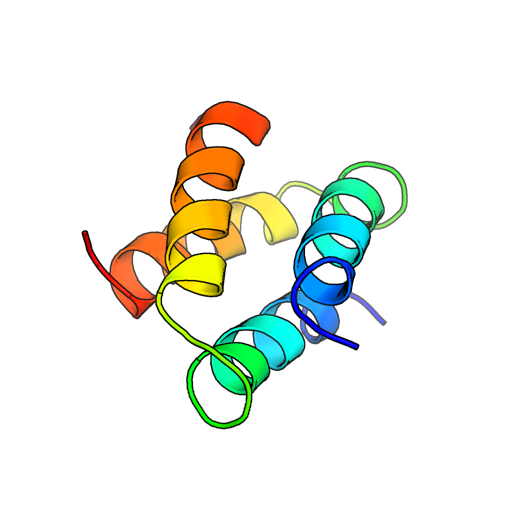9 N N . PHE B 1 10 ? 32.799 -5.146 3.408 1.00 0.00 10 PHE B N 4
ATOM 4420 C CA . PHE B 1 10 ? 31.514 -4.561 3.884 1.00 0.00 10 PHE B CA 4
ATOM 4421 C C . PHE B 1 10 ? 30.809 -5.502 4.866 1.00 0.00 10 PHE B C 4
ATOM 4422 O O . PHE B 1 10 ? 30.649 -5.194 6.034 1.00 0.00 10 PHE B O 4
ATOM 4439 N N . LYS B 1 11 ? 30.372 -6.642 4.403 1.00 0.00 11 LYS B N 4
ATOM 4440 C CA . LYS B 1 11 ? 29.657 -7.582 5.316 1.00 0.00 11 LYS B CA 4
ATOM 4441 C C . LYS B 1 11 ? 30.600 -8.113 6.396 1.00 0.00 11 LYS B C 4
ATOM 4442 O O . LYS B 1 11 ? 30.195 -8.397 7.508 1.00 0.00 11 LYS B O 4
ATOM 4461 N N . GLU B 1 12 ? 31.853 -8.240 6.081 1.00 0.00 12 GLU B N 4
ATOM 4462 C CA . GLU B 1 12 ? 32.826 -8.745 7.086 1.00 0.00 12 GLU B CA 4
ATOM 4463 C C . GLU B 1 12 ? 33.097 -7.664 8.131 1.00 0.00 12 GLU B C 4
ATOM 4464 O O . GLU B 1 12 ? 33.525 -7.947 9.233 1.00 0.00 12 GLU B O 4
ATOM 4476 N N . LEU B 1 13 ? 32.846 -6.426 7.800 1.00 0.00 13 LEU B N 4
ATOM 4477 C CA . LEU B 1 13 ? 33.088 -5.340 8.786 1.00 0.00 13 LEU B CA 4
ATOM 4478 C C . LEU B 1 13 ?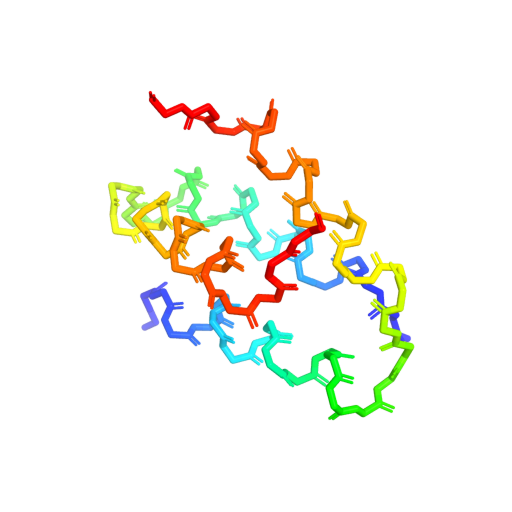 31.939 -5.293 9.794 1.00 0.00 13 LEU B C 4
ATOM 4479 O O . LEU B 1 13 ? 32.149 -5.115 10.978 1.00 0.00 13 LEU B O 4
ATOM 4495 N N . TRP B 1 14 ? 30.727 -5.466 9.340 1.00 0.00 14 TRP B N 4
ATOM 4496 C CA . TRP B 1 14 ? 29.575 -5.445 10.290 1.00 0.00 14 TRP B CA 4
ATOM 4497 C C . TRP B 1 14 ? 29.692 -6.609 11.267 1.00 0.00 14 TRP B C 4
ATOM 4498 O O . TRP B 1 14 ? 29.554 -6.452 12.464 1.00 0.00 14 TRP B O 4
ATOM 4519 N N . LYS B 1 15 ? 29.946 -7.779 10.758 1.00 0.00 15 LYS B N 4
ATOM 4520 C CA . LYS B 1 15 ? 30.073 -8.965 11.644 1.00 0.00 15 LYS B CA 4
ATOM 4521 C C . LYS B 1 15 ? 31.552 -9.313 11.831 1.00 0.00 15 LYS B C 4
ATOM 4522 O O . LYS B 1 15 ? 32.060 -10.261 11.265 1.00 0.00 15 LYS B O 4
ATOM 4541 N N . GLY B 1 16 ? 32.246 -8.536 12.617 1.00 0.00 16 GLY B N 4
ATOM 4542 C CA . GLY B 1 16 ? 33.695 -8.793 12.850 1.00 0.00 16 GLY B CA 4
ATOM 4543 C C . GLY B 1 16 ? 34.291 -7.606 13.617 1.00 0.00 16 GLY B C 4
ATOM 4544 O O . GLY B 1 16 ? 34.244 -7.568 14.830 1.00 0.00 16 GLY B O 4
ATOM 4548 N N . PRO B 1 17 ? 34.828 -6.667 12.879 1.00 0.00 17 PRO B N 4
ATOM 4549 C CA . PRO B 1 17 ? 35.429 -5.463 13.500 1.00 0.00 17 PRO B CA 4
ATOM 4550 C C . PRO B 1 17 ? 34.318 -4.500 13.940 1.00 0.00 17 PRO B C 4
ATOM 4551 O O . PRO B 1 17 ? 33.184 -4.896 14.117 1.00 0.00 17 PRO B O 4
ATOM 4562 N N . ARG B 1 18 ? 34.630 -3.240 14.117 1.00 0.00 18 ARG B N 4
ATOM 4563 C CA . ARG B 1 18 ? 33.584 -2.259 14.541 1.00 0.00 18 ARG B CA 4
ATOM 4564 C C . ARG B 1 18 ? 32.322 -2.415 13.677 1.00 0.00 18 ARG B C 4
ATOM 4565 O O . ARG B 1 18 ? 32.315 -3.138 12.700 1.00 0.00 18 ARG B O 4
ATOM 4586 N N . ARG B 1 19 ? 31.259 -1.746 14.026 1.00 0.00 19 ARG B N 4
ATOM 4587 C CA . ARG B 1 19 ? 30.015 -1.870 13.216 1.00 0.00 19 ARG B CA 4
ATOM 4588 C C . ARG B 1 19 ? 29.339 -0.505 13.055 1.00 0.00 19 ARG B C 4
ATOM 4589 O O . ARG B 1 19 ? 28.882 -0.151 11.986 1.00 0.00 19 ARG B O 4
ATOM 4610 N N . GLY B 1 20 ? 29.266 0.262 14.107 1.00 0.00 20 GLY B N 4
ATOM 4611 C CA . GLY B 1 20 ? 28.615 1.600 14.011 1.00 0.00 20 GLY B CA 4
ATOM 4612 C C . GLY B 1 20 ? 29.381 2.478 13.019 1.00 0.00 20 GLY B C 4
ATOM 4613 O O . GLY B 1 20 ? 28.801 3.252 12.285 1.00 0.00 20 GLY B O 4
ATOM 4617 N N . GLU B 1 21 ? 30.681 2.367 12.992 1.00 0.00 21 GLU B N 4
ATOM 4618 C CA . GLU B 1 21 ? 31.481 3.200 12.048 1.00 0.00 21 GLU B CA 4
ATOM 4619 C C . GLU B 1 21 ? 31.253 2.739 10.605 1.00 0.00 21 GLU B C 4
ATOM 4620 O O . GLU B 1 21 ? 31.288 3.524 9.679 1.00 0.00 21 GLU B O 4
ATOM 4632 N N . ILE B 1 22 ? 31.020 1.470 10.408 1.00 0.00 22 ILE B N 4
ATOM 4633 C CA . ILE B 1 22 ? 30.790 0.959 9.025 1.00 0.00 22 ILE B CA 4
ATOM 4634 C C . ILE B 1 22 ? 29.453 1.470 8.490 1.00 0.00 22 ILE B C 4
ATOM 4635 O O . ILE B 1 22 ? 29.388 2.107 7.458 1.00 0.00 22 ILE B O 4
ATOM 4651 N N . GLU B 1 23 ? 28.386 1.196 9.184 1.00 0.00 23 GLU B N 4
ATOM 4652 C CA . GLU B 1 23 ? 27.057 1.667 8.718 1.00 0.00 23 GLU B CA 4
ATOM 4653 C C . GLU B 1 23 ? 27.075 3.187 8.563 1.00 0.00 23 GLU B C 4
ATOM 4654 O O . GLU B 1 23 ? 26.415 3.741 7.703 1.00 0.00 23 GLU B O 4
ATOM 4666 N N . GLU B 1 24 ? 27.854 3.867 9.357 1.00 0.00 24 GLU B N 4
ATOM 4667 C CA . GLU B 1 24 ? 27.936 5.344 9.209 1.00 0.00 24 GLU B CA 4
ATOM 4668 C C . GLU B 1 24 ? 28.529 5.654 7.835 1.00 0.00 24 GLU B C 4
ATOM 4669 O O . GLU B 1 24 ? 28.100 6.556 7.136 1.00 0.00 24 GLU B O 4
ATOM 4681 N N . LEU B 1 25 ? 29.507 4.887 7.439 1.00 0.00 25 LEU B N 4
ATOM 4682 C CA . LEU B 1 25 ? 30.133 5.102 6.108 1.00 0.00 25 LEU B CA 4
ATOM 4683 C C . LEU B 1 25 ? 29.098 4.874 5.009 1.00 0.00 25 LEU B C 4
ATOM 4684 O O . LEU B 1 25 ? 29.088 5.559 4.014 1.00 0.00 25 LEU B O 4
ATOM 4700 N N . HIS B 1 26 ? 28.226 3.915 5.182 1.00 0.00 26 HIS B N 4
ATOM 4701 C CA . HIS B 1 26 ? 27.194 3.658 4.137 1.00 0.00 26 HIS B CA 4
ATOM 4702 C C . HIS B 1 26 ? 26.358 4.921 3.927 1.00 0.00 26 HIS B C 4
ATOM 4703 O O . HIS B 1 26 ? 26.116 5.337 2.812 1.00 0.00 26 HIS B O 4
ATOM 4717 N N . LYS B 1 27 ? 25.925 5.548 4.988 1.00 0.00 27 LYS B N 4
ATOM 4718 C CA . LYS B 1 27 ? 25.122 6.794 4.827 1.00 0.00 27 LYS B CA 4
ATOM 4719 C C . LYS B 1 27 ? 25.907 7.793 3.973 1.00 0.00 27 LYS B C 4
ATOM 4720 O O . LYS B 1 27 ? 25.385 8.388 3.048 1.00 0.00 27 LYS B O 4
ATOM 4739 N N . LYS B 1 28 ? 27.167 7.967 4.268 1.00 0.00 28 LYS B N 4
ATOM 4740 C CA . LYS B 1 28 ? 27.992 8.913 3.465 1.00 0.00 28 LYS B CA 4
ATOM 4741 C C . LYS B 1 28 ? 27.961 8.502 1.990 1.00 0.00 28 LYS B C 4
ATOM 4742 O O . LYS B 1 28 ? 27.822 9.325 1.109 1.00 0.00 28 LYS B O 4
ATOM 4761 N N . PHE B 1 29 ? 28.081 7.228 1.721 1.00 0.00 29 PHE B N 4
ATOM 4762 C CA . PHE B 1 29 ? 28.053 6.742 0.313 1.00 0.00 29 PHE B CA 4
ATOM 4763 C C . PHE B 1 29 ? 26.757 7.185 -0.361 1.00 0.00 29 PHE B C 4
ATOM 4764 O O . PHE B 1 29 ? 26.733 7.485 -1.537 1.00 0.00 29 PHE B O 4
ATOM 4781 N N . HIS B 1 30 ? 25.683 7.251 0.375 1.00 0.00 30 HIS B N 4
ATOM 4782 C CA . HIS B 1 30 ? 24.405 7.704 -0.238 1.00 0.00 30 HIS B CA 4
ATOM 4783 C C . HIS B 1 30 ? 24.555 9.169 -0.638 1.00 0.00 30 HIS B C 4
ATOM 4784 O O . HIS B 1 30 ? 24.110 9.589 -1.686 1.00 0.00 30 HIS B O 4
ATOM 4798 N N . GLU B 1 31 ? 25.214 9.942 0.181 1.00 0.00 31 GLU B N 4
ATOM 4799 C CA . GLU B 1 31 ? 25.437 11.374 -0.166 1.00 0.00 31 GLU B CA 4
ATOM 4800 C C . GLU B 1 31 ? 26.722 11.500 -1.002 1.00 0.00 31 GLU B C 4
ATOM 4801 O O . GLU B 1 31 ? 27.108 12.577 -1.412 1.00 0.00 31 GLU B O 4
ATOM 4813 N N . LEU B 1 32 ? 27.384 10.396 -1.254 1.00 0.00 32 LEU B N 4
ATOM 4814 C CA . LEU B 1 32 ? 28.641 10.418 -2.057 1.00 0.00 32 LEU B CA 4
ATOM 4815 C C . LEU B 1 32 ? 28.315 10.188 -3.532 1.00 0.00 32 LEU B C 4
ATOM 4816 O O . LEU B 1 32 ? 28.999 10.667 -4.414 1.00 0.00 32 LEU B O 4
ATOM 4832 N N . ILE B 1 33 ? 27.288 9.427 -3.809 1.00 0.00 33 ILE B N 4
ATOM 4833 C CA . ILE B 1 33 ? 26.948 9.136 -5.233 1.00 0.00 33 ILE B CA 4
ATOM 4834 C C . ILE B 1 33 ? 25.516 9.588 -5.555 1.00 0.00 33 ILE B C 4
ATOM 4835 O O . ILE B 1 33 ? 25.135 9.703 -6.703 1.00 0.00 33 ILE B O 4
ATOM 4851 N N . LYS B 1 34 ? 24.721 9.842 -4.551 1.00 0.00 34 LYS B N 4
ATOM 4852 C CA . LYS B 1 34 ? 23.317 10.283 -4.799 1.00 0.00 34 LYS B CA 4
ATOM 4853 C C . LYS B 1 34 ? 22.599 9.281 -5.707 1.00 0.00 34 LYS B C 4
ATOM 4854 O O . LYS B 1 34 ? 22.378 9.535 -6.875 1.00 0.00 34 LYS B O 4
ATOM 4873 N N . GLY B 1 35 ? 22.233 8.145 -5.180 1.00 0.00 35 GLY B N 4
ATOM 4874 C CA . GLY B 1 35 ? 21.529 7.129 -6.012 1.00 0.00 35 GLY B CA 4
ATOM 4875 C C . GLY B 1 35 ? 20.051 7.085 -5.619 1.00 0.00 35 GLY B C 4
ATOM 4876 O O . GLY B 1 35 ? 19.430 8.135 -5.606 1.00 0.00 35 GLY B O 4
ATOM 4881 N N . GLY A 1 1 ? 31.923 -13.900 -0.233 1.00 0.00 1 GLY A N 5
ATOM 4882 C CA . GLY A 1 1 ? 31.687 -13.761 -1.698 1.00 0.00 1 GLY A CA 5
ATOM 4883 C C . GLY A 1 1 ? 32.601 -12.671 -2.262 1.00 0.00 1 GLY A C 5
ATOM 4884 O O . GLY A 1 1 ? 33.705 -12.470 -1.795 1.00 0.00 1 GLY A O 5
ATOM 4890 N N . GLU A 1 2 ? 32.151 -11.966 -3.263 1.00 0.00 2 GLU A N 5
ATOM 4891 C CA . GLU A 1 2 ? 32.994 -10.888 -3.857 1.00 0.00 2 GLU A CA 5
ATOM 4892 C C . GLU A 1 2 ? 32.697 -9.550 -3.175 1.00 0.00 2 GLU A C 5
ATOM 4893 O O . GLU A 1 2 ? 33.506 -8.644 -3.182 1.00 0.00 2 GLU A O 5
ATOM 4905 N N . VAL A 1 3 ? 31.540 -9.421 -2.586 1.00 0.00 3 VAL A N 5
ATOM 4906 C CA . VAL A 1 3 ? 31.186 -8.143 -1.904 1.00 0.00 3 VAL A CA 5
ATOM 4907 C C . VAL A 1 3 ? 31.608 -8.189 -0.431 1.00 0.00 3 VAL A C 5
ATOM 4908 O O . VAL A 1 3 ? 31.710 -7.173 0.227 1.00 0.00 3 VAL A O 5
ATOM 4921 N N . GLU A 1 4 ? 31.851 -9.360 0.092 1.00 0.00 4 GLU A N 5
ATOM 4922 C CA . GLU A 1 4 ? 32.261 -9.470 1.521 1.00 0.00 4 GLU A CA 5
ATOM 4923 C C . GLU A 1 4 ? 33.544 -8.673 1.777 1.00 0.00 4 GLU A C 5
ATOM 4924 O O . GLU A 1 4 ? 33.881 -8.373 2.904 1.00 0.00 4 GLU A O 5
ATOM 4936 N N . GLU A 1 5 ? 34.268 -8.332 0.747 1.00 0.00 5 GLU A N 5
ATOM 4937 C CA . GLU A 1 5 ? 35.528 -7.563 0.951 1.00 0.00 5 GLU A CA 5
ATOM 4938 C C . GLU A 1 5 ? 35.218 -6.094 1.237 1.00 0.00 5 GLU A C 5
ATOM 4939 O O . GLU A 1 5 ? 35.704 -5.525 2.193 1.00 0.00 5 GLU A O 5
ATOM 4951 N N . LEU A 1 6 ? 34.414 -5.471 0.421 1.00 0.00 6 LEU A N 5
ATOM 4952 C CA . LEU A 1 6 ? 34.085 -4.040 0.668 1.00 0.00 6 LEU A CA 5
ATOM 4953 C C . LEU A 1 6 ? 33.246 -3.927 1.949 1.00 0.00 6 LEU A C 5
ATOM 4954 O O . LEU A 1 6 ? 33.290 -2.936 2.646 1.00 0.00 6 LEU A O 5
ATOM 4970 N N . GLU A 1 7 ? 32.494 -4.948 2.257 1.00 0.00 7 GLU A N 5
ATOM 4971 C CA . GLU A 1 7 ? 31.651 -4.922 3.488 1.00 0.00 7 GLU A CA 5
ATOM 4972 C C . GLU A 1 7 ? 32.530 -4.968 4.740 1.00 0.00 7 GLU A C 5
ATOM 4973 O O . GLU A 1 7 ? 32.406 -4.147 5.635 1.00 0.00 7 GLU A O 5
ATOM 4985 N N . LYS A 1 8 ? 33.414 -5.926 4.816 1.00 0.00 8 LYS A N 5
ATOM 4986 C CA . LYS A 1 8 ? 34.292 -6.025 6.015 1.00 0.00 8 LYS A CA 5
ATOM 4987 C C . LYS A 1 8 ? 35.127 -4.760 6.150 1.00 0.00 8 LYS A C 5
ATOM 4988 O O . LYS A 1 8 ? 35.228 -4.192 7.213 1.00 0.00 8 LYS A O 5
ATOM 5007 N N . LYS A 1 9 ? 35.709 -4.303 5.082 1.00 0.00 9 LYS A N 5
ATOM 5008 C CA . LYS A 1 9 ? 36.516 -3.055 5.161 1.00 0.00 9 LYS A CA 5
ATOM 5009 C C . LYS A 1 9 ? 35.598 -1.892 5.545 1.00 0.00 9 LYS A C 5
ATOM 5010 O O . LYS A 1 9 ? 36.035 -0.882 6.057 1.00 0.00 9 LYS A O 5
ATOM 5029 N N . PHE A 1 10 ? 34.323 -2.037 5.297 1.00 0.00 10 PHE A N 5
ATOM 5030 C CA . PHE A 1 10 ? 33.354 -0.959 5.640 1.00 0.00 10 PHE A CA 5
ATOM 5031 C C . PHE A 1 10 ? 33.285 -0.750 7.155 1.00 0.00 10 PHE A C 5
ATOM 5032 O O . PHE A 1 10 ? 33.647 0.293 7.669 1.00 0.00 10 PHE A O 5
ATOM 5049 N N . LYS A 1 11 ? 32.814 -1.732 7.875 1.00 0.00 11 LYS A N 5
ATOM 5050 C CA . LYS A 1 11 ? 32.705 -1.574 9.355 1.00 0.00 11 LYS A CA 5
ATOM 5051 C C . LYS A 1 11 ? 34.093 -1.474 9.991 1.00 0.00 11 LYS A C 5
ATOM 5052 O O . LYS A 1 11 ? 34.278 -0.843 11.015 1.00 0.00 11 LYS A O 5
ATOM 5071 N N . GLU A 1 12 ? 35.067 -2.085 9.387 1.00 0.00 12 GLU A N 5
ATOM 5072 C CA . GLU A 1 12 ? 36.446 -2.025 9.942 1.00 0.00 12 GLU A CA 5
ATOM 5073 C C . GLU A 1 12 ? 37.047 -0.645 9.688 1.00 0.00 12 GLU A C 5
ATOM 5074 O O . GLU A 1 12 ? 37.946 -0.211 10.379 1.00 0.00 12 GLU A O 5
ATOM 5086 N N . LEU A 1 13 ? 36.556 0.050 8.699 1.00 0.00 13 LEU A N 5
ATOM 5087 C CA . LEU A 1 13 ? 37.101 1.400 8.406 1.00 0.00 13 LEU A CA 5
ATOM 5088 C C . LEU A 1 13 ? 36.544 2.411 9.409 1.00 0.00 13 LEU A C 5
ATOM 5089 O O . LEU A 1 13 ? 37.247 3.284 9.878 1.00 0.00 13 LEU A O 5
ATOM 5105 N N . TRP A 1 14 ? 35.291 2.294 9.753 1.00 0.00 14 TRP A N 5
ATOM 5106 C CA . TRP A 1 14 ? 34.706 3.248 10.742 1.00 0.00 14 TRP A CA 5
ATOM 5107 C C . TRP A 1 14 ? 35.379 3.061 12.098 1.00 0.00 14 TRP A C 5
ATOM 5108 O O . TRP A 1 14 ? 35.787 4.008 12.741 1.00 0.00 14 TRP A O 5
ATOM 5129 N N . LYS A 1 15 ? 35.491 1.841 12.536 1.00 0.00 15 LYS A N 5
ATOM 5130 C CA . LYS A 1 15 ? 36.131 1.577 13.851 1.00 0.00 15 LYS A CA 5
ATOM 5131 C C . LYS A 1 15 ? 37.558 1.066 13.641 1.00 0.00 15 LYS A C 5
ATOM 5132 O O . LYS A 1 15 ? 37.837 -0.111 13.761 1.00 0.00 15 LYS A O 5
ATOM 5151 N N . GLY A 1 16 ? 38.461 1.951 13.316 1.00 0.00 16 GLY A N 5
ATOM 5152 C CA . GLY A 1 16 ? 39.874 1.541 13.082 1.00 0.00 16 GLY A CA 5
ATOM 5153 C C . GLY A 1 16 ? 40.634 2.715 12.454 1.00 0.00 16 GLY A C 5
ATOM 5154 O O . GLY A 1 16 ? 41.154 3.561 13.155 1.00 0.00 16 GLY A O 5
ATOM 5158 N N . PRO A 1 17 ? 40.667 2.732 11.146 1.00 0.00 17 PRO A N 5
ATOM 5159 C CA . PRO A 1 17 ? 41.362 3.819 10.416 1.00 0.00 17 PRO A CA 5
ATOM 5160 C C . PRO A 1 17 ? 40.491 5.081 10.421 1.00 0.00 17 PRO A C 5
ATOM 5161 O O . PRO A 1 17 ? 39.626 5.238 11.259 1.00 0.00 17 PRO A O 5
ATOM 5172 N N . ARG A 1 18 ? 40.706 5.982 9.496 1.00 0.00 18 ARG A N 5
ATOM 5173 C CA . ARG A 1 18 ? 39.879 7.226 9.456 1.00 0.00 18 ARG A CA 5
ATOM 5174 C C . ARG A 1 18 ? 38.384 6.878 9.553 1.00 0.00 18 ARG A C 5
ATOM 5175 O O . ARG A 1 18 ? 38.005 5.724 9.537 1.00 0.00 18 ARG A O 5
ATOM 5196 N N . ARG A 1 19 ? 37.536 7.863 9.647 1.00 0.00 19 ARG A N 5
ATOM 5197 C CA . ARG A 1 19 ? 36.077 7.571 9.740 1.00 0.00 19 ARG A CA 5
ATOM 5198 C C . ARG A 1 19 ? 35.274 8.566 8.895 1.00 0.00 19 ARG A C 5
ATOM 5199 O O . ARG A 1 19 ? 34.314 8.206 8.243 1.00 0.00 19 ARG A O 5
ATOM 5220 N N . GLY A 1 20 ? 35.655 9.814 8.906 1.00 0.00 20 GLY A N 5
ATOM 5221 C CA . GLY A 1 20 ? 34.907 10.828 8.108 1.00 0.00 20 GLY A CA 5
ATOM 5222 C C . GLY A 1 20 ? 35.045 10.517 6.615 1.00 0.00 20 GLY A C 5
ATOM 5223 O O . GLY A 1 20 ? 34.114 10.677 5.851 1.00 0.00 20 GLY A O 5
ATOM 5227 N N . GLU A 1 21 ? 36.199 10.078 6.193 1.00 0.00 21 GLU A N 5
ATOM 5228 C CA . GLU A 1 21 ? 36.392 9.762 4.747 1.00 0.00 21 GLU A CA 5
ATOM 5229 C C . GLU A 1 21 ? 35.565 8.534 4.355 1.00 0.00 21 GLU A C 5
ATOM 5230 O O . GLU A 1 21 ? 35.141 8.394 3.225 1.00 0.00 21 GLU A O 5
ATOM 5242 N N . ILE A 1 22 ? 35.330 7.645 5.281 1.00 0.00 22 ILE A N 5
ATOM 5243 C CA . ILE A 1 22 ? 34.527 6.428 4.961 1.00 0.00 22 ILE A CA 5
ATOM 5244 C C . ILE A 1 22 ? 33.055 6.802 4.804 1.00 0.00 22 ILE A C 5
ATOM 5245 O O . ILE A 1 22 ? 32.450 6.575 3.775 1.00 0.00 22 ILE A O 5
ATOM 5261 N N . GLU A 1 23 ? 32.476 7.377 5.819 1.00 0.00 23 GLU A N 5
ATOM 5262 C CA . GLU A 1 23 ? 31.049 7.772 5.730 1.00 0.00 23 GLU A CA 5
ATOM 5263 C C . GLU A 1 23 ? 30.858 8.722 4.549 1.00 0.00 23 GLU A C 5
ATOM 5264 O O . GLU A 1 23 ? 29.797 8.791 3.957 1.00 0.00 23 GLU A O 5
ATOM 5276 N N . GLU A 1 24 ? 31.890 9.425 4.170 1.00 0.00 24 GLU A N 5
ATOM 5277 C CA . GLU A 1 24 ? 31.769 10.329 2.997 1.00 0.00 24 GLU A CA 5
ATOM 5278 C C . GLU A 1 24 ? 31.630 9.465 1.745 1.00 0.00 24 GLU A C 5
ATOM 5279 O O . GLU A 1 24 ? 30.846 9.745 0.856 1.00 0.00 24 GLU A O 5
ATOM 5291 N N . LEU A 1 25 ? 32.378 8.397 1.687 1.00 0.00 25 LEU A N 5
ATOM 5292 C CA . LEU A 1 25 ? 32.290 7.484 0.516 1.00 0.00 25 LEU A CA 5
ATOM 5293 C C . LEU A 1 25 ? 30.904 6.842 0.476 1.00 0.00 25 LEU A C 5
ATOM 5294 O O . LEU A 1 25 ? 30.435 6.432 -0.562 1.00 0.00 25 LEU A O 5
ATOM 5310 N N . HIS A 1 26 ? 30.241 6.757 1.600 1.00 0.00 26 HIS A N 5
ATOM 5311 C CA . HIS A 1 26 ? 28.879 6.150 1.609 1.00 0.00 26 HIS A CA 5
ATOM 5312 C C . HIS A 1 26 ? 27.901 7.105 0.922 1.00 0.00 26 HIS A C 5
ATOM 5313 O O . HIS A 1 26 ? 27.128 6.711 0.072 1.00 0.00 26 HIS A O 5
ATOM 5327 N N . LYS A 1 27 ? 27.939 8.363 1.269 1.00 0.00 27 LYS A N 5
ATOM 5328 C CA . LYS A 1 27 ? 27.020 9.336 0.611 1.00 0.00 27 LYS A CA 5
ATOM 5329 C C . LYS A 1 27 ? 27.213 9.261 -0.905 1.00 0.00 27 LYS A C 5
ATOM 5330 O O . LYS A 1 27 ? 26.265 9.242 -1.668 1.00 0.00 27 LYS A O 5
ATOM 5349 N N . LYS A 1 28 ? 28.439 9.195 -1.348 1.00 0.00 28 LYS A N 5
ATOM 5350 C CA . LYS A 1 28 ? 28.688 9.096 -2.812 1.00 0.00 28 LYS A CA 5
ATOM 5351 C C . LYS A 1 28 ? 28.044 7.813 -3.343 1.00 0.00 28 LYS A C 5
ATOM 5352 O O . LYS A 1 28 ? 27.364 7.819 -4.348 1.00 0.00 28 LYS A O 5
ATOM 5371 N N . PHE A 1 29 ? 28.244 6.717 -2.657 1.00 0.00 29 PHE A N 5
ATOM 5372 C CA . PHE A 1 29 ? 27.641 5.424 -3.096 1.00 0.00 29 PHE A CA 5
ATOM 5373 C C . PHE A 1 29 ? 26.141 5.602 -3.321 1.00 0.00 29 PHE A C 5
ATOM 5374 O O . PHE A 1 29 ? 25.563 5.002 -4.206 1.00 0.00 29 PHE A O 5
ATOM 5391 N N . HIS A 1 30 ? 25.506 6.435 -2.543 1.00 0.00 30 HIS A N 5
ATOM 5392 C CA . HIS A 1 30 ? 24.050 6.658 -2.745 1.00 0.00 30 HIS A CA 5
ATOM 5393 C C . HIS A 1 30 ? 23.853 7.327 -4.101 1.00 0.00 30 HIS A C 5
ATOM 5394 O O . HIS A 1 30 ? 23.018 6.931 -4.887 1.00 0.00 30 HIS A O 5
ATOM 5408 N N . GLU A 1 31 ? 24.649 8.317 -4.397 1.00 0.00 31 GLU A N 5
ATOM 5409 C CA . GLU A 1 31 ? 24.539 8.982 -5.725 1.00 0.00 31 GLU A CA 5
ATOM 5410 C C . GLU A 1 31 ? 25.338 8.177 -6.765 1.00 0.00 31 GLU A C 5
ATOM 5411 O O . GLU A 1 31 ? 25.449 8.560 -7.912 1.00 0.00 31 GLU A O 5
ATOM 5423 N N . LEU A 1 32 ? 25.894 7.059 -6.360 1.00 0.00 32 LEU A N 5
ATOM 5424 C CA . LEU A 1 32 ? 26.688 6.212 -7.295 1.00 0.00 32 LEU A CA 5
ATOM 5425 C C . LEU A 1 32 ? 25.798 5.123 -7.894 1.00 0.00 32 LEU A C 5
ATOM 5426 O O . LEU A 1 32 ? 26.018 4.665 -8.997 1.00 0.00 32 LEU A O 5
ATOM 5442 N N . ILE A 1 33 ? 24.808 4.679 -7.162 1.00 0.00 33 ILE A N 5
ATOM 5443 C CA . ILE A 1 33 ? 23.935 3.589 -7.691 1.00 0.00 33 ILE A CA 5
ATOM 5444 C C . ILE A 1 33 ? 22.466 4.034 -7.745 1.00 0.00 33 ILE A C 5
ATOM 5445 O O . ILE A 1 33 ? 21.638 3.390 -8.358 1.00 0.00 33 ILE A O 5
ATOM 5461 N N . LYS A 1 34 ? 22.136 5.126 -7.110 1.00 0.00 34 LYS A N 5
ATOM 5462 C CA . LYS A 1 34 ? 20.721 5.598 -7.133 1.00 0.00 34 LYS A CA 5
ATOM 5463 C C . LYS A 1 34 ? 20.434 6.349 -8.436 1.00 0.00 34 LYS A C 5
ATOM 5464 O O . LYS A 1 34 ? 20.808 7.493 -8.600 1.00 0.00 34 LYS A O 5
ATOM 5483 N N . GLY A 1 35 ? 19.771 5.714 -9.364 1.00 0.00 35 GLY A N 5
ATOM 5484 C CA . GLY A 1 35 ? 19.460 6.393 -10.653 1.00 0.00 35 GLY A CA 5
ATOM 5485 C C . GLY A 1 35 ? 18.197 7.240 -10.492 1.00 0.00 35 GLY A C 5
ATOM 5486 O O . GLY A 1 35 ? 17.264 6.764 -9.865 1.00 0.00 35 GLY A O 5
ATOM 5491 N N . GLY B 1 1 ? 44.320 4.883 -0.297 1.00 0.00 1 GLY B N 5
ATOM 5492 C CA . GLY B 1 1 ? 44.313 4.906 1.193 1.00 0.00 1 GLY B CA 5
ATOM 5493 C C . GLY B 1 1 ? 43.749 3.585 1.720 1.00 0.00 1 GLY B C 5
ATOM 5494 O O . GLY B 1 1 ? 43.920 2.542 1.120 1.00 0.00 1 GLY B O 5
ATOM 5500 N N . GLU B 1 2 ? 43.075 3.621 2.837 1.00 0.00 2 GLU B N 5
ATOM 5501 C CA . GLU B 1 2 ? 42.498 2.366 3.402 1.00 0.00 2 GLU B CA 5
ATOM 5502 C C . GLU B 1 2 ? 41.066 2.172 2.898 1.00 0.00 2 GLU B C 5
ATOM 5503 O O . GLU B 1 2 ? 40.547 1.073 2.876 1.00 0.00 2 GLU B O 5
ATOM 5515 N N . VAL B 1 3 ? 40.423 3.233 2.493 1.00 0.00 3 VAL B N 5
ATOM 5516 C CA . VAL B 1 3 ? 39.024 3.114 1.991 1.00 0.00 3 VAL B CA 5
ATOM 5517 C C . VAL B 1 3 ? 39.018 2.886 0.475 1.00 0.00 3 VAL B C 5
ATOM 5518 O O . VAL B 1 3 ? 38.037 2.450 -0.092 1.00 0.00 3 VAL B O 5
ATOM 5531 N N . GLU B 1 4 ? 40.105 3.181 -0.185 1.00 0.00 4 GLU B N 5
ATOM 5532 C CA . GLU B 1 4 ? 40.158 2.985 -1.662 1.00 0.00 4 GLU B CA 5
ATOM 5533 C C . GLU B 1 4 ? 39.883 1.522 -2.024 1.00 0.00 4 GLU B C 5
ATOM 5534 O O . GLU B 1 4 ? 39.580 1.203 -3.155 1.00 0.00 4 GLU B O 5
ATOM 5546 N N . GLU B 1 5 ? 39.993 0.628 -1.080 1.00 0.00 5 GLU B N 5
ATOM 5547 C CA . GLU B 1 5 ? 39.743 -0.808 -1.391 1.00 0.00 5 GLU B CA 5
ATOM 5548 C C . GLU B 1 5 ? 38.243 -1.082 -1.490 1.00 0.00 5 GLU B C 5
ATOM 5549 O O . GLU B 1 5 ? 37.774 -1.663 -2.448 1.00 0.00 5 GLU B O 5
ATOM 5561 N N . LEU B 1 6 ? 37.481 -0.672 -0.514 1.00 0.00 6 LEU B N 5
ATOM 5562 C CA . LEU B 1 6 ? 36.014 -0.918 -0.576 1.00 0.00 6 LEU B CA 5
ATOM 5563 C C . LEU B 1 6 ? 35.409 -0.074 -1.708 1.00 0.00 6 LEU B C 5
ATOM 5564 O O . LEU B 1 6 ? 34.422 -0.441 -2.310 1.00 0.00 6 LEU B O 5
ATOM 5580 N N . GLU B 1 7 ? 36.010 1.048 -1.998 1.00 0.00 7 GLU B N 5
ATOM 5581 C CA . GLU B 1 7 ? 35.492 1.925 -3.088 1.00 0.00 7 GLU B CA 5
ATOM 5582 C C . GLU B 1 7 ? 35.692 1.260 -4.451 1.00 0.00 7 GLU B C 5
ATOM 5583 O O . GLU B 1 7 ? 34.767 1.132 -5.238 1.00 0.00 7 GLU B O 5
ATOM 5595 N N . LYS B 1 8 ? 36.894 0.842 -4.743 1.00 0.00 8 LYS B N 5
ATOM 5596 C CA . LYS B 1 8 ? 37.150 0.194 -6.059 1.00 0.00 8 LYS B CA 5
ATOM 5597 C C . LYS B 1 8 ? 36.296 -1.058 -6.195 1.00 0.00 8 LYS B C 5
ATOM 5598 O O . LYS B 1 8 ? 35.668 -1.278 -7.206 1.00 0.00 8 LYS B O 5
ATOM 5617 N N . LYS B 1 9 ? 36.250 -1.871 -5.181 1.00 0.00 9 LYS B N 5
ATOM 5618 C CA . LYS B 1 9 ? 35.409 -3.096 -5.259 1.00 0.00 9 LYS B CA 5
ATOM 5619 C C . LYS B 1 9 ? 33.941 -2.685 -5.398 1.00 0.00 9 LYS B C 5
ATOM 5620 O O . LYS B 1 9 ? 33.115 -3.436 -5.872 1.00 0.00 9 LYS B O 5
ATOM 5639 N N . PHE B 1 10 ? 33.620 -1.487 -4.984 1.00 0.00 10 PHE B N 5
ATOM 5640 C CA . PHE B 1 10 ? 32.216 -0.999 -5.082 1.00 0.00 10 PHE B CA 5
ATOM 5641 C C . PHE B 1 10 ? 31.785 -0.873 -6.545 1.00 0.00 10 PHE B C 5
ATOM 5642 O O . PHE B 1 10 ? 30.897 -1.566 -7.007 1.00 0.00 10 PHE B O 5
ATOM 5659 N N . LYS B 1 11 ? 32.400 0.015 -7.278 1.00 0.00 11 LYS B N 5
ATOM 5660 C CA . LYS B 1 11 ? 32.004 0.194 -8.705 1.00 0.00 11 LYS B CA 5
ATOM 5661 C C . LYS B 1 11 ? 32.353 -1.051 -9.522 1.00 0.00 11 LYS B C 5
ATOM 5662 O O . LYS B 1 11 ? 31.701 -1.373 -10.498 1.00 0.00 11 LYS B O 5
ATOM 5681 N N . GLU B 1 12 ? 33.368 -1.757 -9.124 1.00 0.00 12 GLU B N 5
ATOM 5682 C CA . GLU B 1 12 ? 33.761 -2.986 -9.864 1.00 0.00 12 GLU B CA 5
ATOM 5683 C C . GLU B 1 12 ? 32.767 -4.106 -9.571 1.00 0.00 12 GLU B C 5
ATOM 5684 O O . GLU B 1 12 ? 32.614 -5.033 -10.341 1.00 0.00 12 GLU B O 5
ATOM 5696 N N . LEU B 1 13 ? 32.087 -4.028 -8.460 1.00 0.00 13 LEU B N 5
ATOM 5697 C CA . LEU B 1 13 ? 31.104 -5.090 -8.124 1.00 0.00 13 LEU B CA 5
ATOM 5698 C C . LEU B 1 13 ? 29.825 -4.887 -8.937 1.00 0.00 13 LEU B C 5
ATOM 5699 O O . LEU B 1 13 ? 29.230 -5.830 -9.419 1.00 0.00 13 LEU B O 5
ATOM 5715 N N . TRP B 1 14 ? 29.404 -3.663 -9.107 1.00 0.00 14 TRP B N 5
ATOM 5716 C CA . TRP B 1 14 ? 28.169 -3.413 -9.909 1.00 0.00 14 TRP B CA 5
ATOM 5717 C C . TRP B 1 14 ? 28.404 -3.823 -11.359 1.00 0.00 14 TRP B C 5
ATOM 5718 O O . TRP B 1 14 ? 27.605 -4.511 -11.963 1.00 0.00 14 TRP B O 5
ATOM 5739 N N . LYS B 1 15 ? 29.498 -3.399 -11.921 1.00 0.00 15 LYS B N 5
ATOM 5740 C CA . LYS B 1 15 ? 29.796 -3.753 -13.333 1.00 0.00 15 LYS B CA 5
ATOM 5741 C C . LYS B 1 15 ? 30.838 -4.874 -13.379 1.00 0.00 15 LYS B C 5
ATOM 5742 O O . LYS B 1 15 ? 32.002 -4.649 -13.646 1.00 0.00 15 LYS B O 5
ATOM 5761 N N . GLY B 1 16 ? 30.422 -6.080 -13.106 1.00 0.00 16 GLY B N 5
ATOM 5762 C CA . GLY B 1 16 ? 31.370 -7.229 -13.117 1.00 0.00 16 GLY B CA 5
ATOM 5763 C C . GLY B 1 16 ? 30.677 -8.450 -12.499 1.00 0.00 16 GLY B C 5
ATOM 5764 O O . GLY B 1 16 ? 30.004 -9.193 -13.186 1.00 0.00 16 GLY B O 5
ATOM 5768 N N . PRO B 1 17 ? 30.859 -8.612 -11.213 1.00 0.00 17 PRO B N 5
ATOM 5769 C CA . PRO B 1 17 ? 30.235 -9.747 -10.493 1.00 0.00 17 PRO B CA 5
ATOM 5770 C C . PRO B 1 17 ? 28.749 -9.451 -10.255 1.00 0.00 17 PRO B C 5
ATOM 5771 O O . PRO B 1 17 ? 28.157 -8.642 -10.942 1.00 0.00 17 PRO B O 5
ATOM 5782 N N . ARG B 1 18 ? 28.140 -10.092 -9.291 1.00 0.00 18 ARG B N 5
ATOM 5783 C CA . ARG B 1 18 ? 26.694 -9.834 -9.016 1.00 0.00 18 ARG B CA 5
ATOM 5784 C C . ARG B 1 18 ? 26.428 -8.323 -8.928 1.00 0.00 18 ARG B C 5
ATOM 5785 O O . ARG B 1 18 ? 27.340 -7.520 -8.965 1.00 0.00 18 ARG B O 5
ATOM 5806 N N . ARG B 1 19 ? 25.192 -7.930 -8.807 1.00 0.00 19 ARG B N 5
ATOM 5807 C CA . ARG B 1 19 ? 24.888 -6.474 -8.716 1.00 0.00 19 ARG B CA 5
ATOM 5808 C C . ARG B 1 19 ? 23.793 -6.217 -7.675 1.00 0.00 19 ARG B C 5
ATOM 5809 O O . ARG B 1 19 ? 23.847 -5.262 -6.927 1.00 0.00 19 ARG B O 5
ATOM 5830 N N . GLY B 1 20 ? 22.797 -7.059 -7.625 1.00 0.00 20 GLY B N 5
ATOM 5831 C CA . GLY B 1 20 ? 21.699 -6.857 -6.637 1.00 0.00 20 GLY B CA 5
ATOM 5832 C C . GLY B 1 20 ? 22.247 -7.005 -5.215 1.00 0.00 20 GLY B C 5
ATOM 5833 O O . GLY B 1 20 ? 21.852 -6.295 -4.312 1.00 0.00 20 GLY B O 5
ATOM 5837 N N . GLU B 1 21 ? 23.151 -7.922 -5.006 1.00 0.00 21 GLU B N 5
ATOM 5838 C CA . GLU B 1 21 ? 23.717 -8.112 -3.638 1.00 0.00 21 GLU B CA 5
ATOM 5839 C C . GLU B 1 21 ? 24.578 -6.907 -3.247 1.00 0.00 21 GLU B C 5
ATOM 5840 O O . GLU B 1 21 ? 24.703 -6.573 -2.085 1.00 0.00 21 GLU B O 5
ATOM 5852 N N . ILE B 1 22 ? 25.168 -6.251 -4.207 1.00 0.00 22 ILE B N 5
ATOM 5853 C CA . ILE B 1 22 ? 26.018 -5.066 -3.890 1.00 0.00 22 ILE B CA 5
ATOM 5854 C C . ILE B 1 22 ? 25.136 -3.885 -3.491 1.00 0.00 22 ILE B C 5
ATOM 5855 O O . ILE B 1 22 ? 25.258 -3.339 -2.412 1.00 0.00 22 ILE B O 5
ATOM 5871 N N . GLU B 1 23 ? 24.243 -3.489 -4.353 1.00 0.00 23 GLU B N 5
ATOM 5872 C CA . GLU B 1 23 ? 23.349 -2.353 -4.023 1.00 0.00 23 GLU B CA 5
ATOM 5873 C C . GLU B 1 23 ? 22.577 -2.668 -2.744 1.00 0.00 23 GLU B C 5
ATOM 5874 O O . GLU B 1 23 ? 22.191 -1.783 -2.003 1.00 0.00 23 GLU B O 5
ATOM 5886 N N . GLU B 1 24 ? 22.387 -3.925 -2.452 1.00 0.00 24 GLU B N 5
ATOM 5887 C CA . GLU B 1 24 ? 21.683 -4.285 -1.194 1.00 0.00 24 GLU B CA 5
ATOM 5888 C C . GLU B 1 24 ? 22.597 -3.935 -0.022 1.00 0.00 24 GLU B C 5
ATOM 5889 O O . GLU B 1 24 ? 22.168 -3.417 0.993 1.00 0.00 24 GLU B O 5
ATOM 5901 N N . LEU B 1 25 ? 23.866 -4.198 -0.174 1.00 0.00 25 LEU B N 5
ATOM 5902 C CA . LEU B 1 25 ? 24.832 -3.867 0.908 1.00 0.00 25 LEU B CA 5
ATOM 5903 C C . LEU B 1 25 ? 24.893 -2.352 1.090 1.00 0.00 25 LEU B C 5
ATOM 5904 O O . LEU B 1 25 ? 25.233 -1.861 2.143 1.00 0.00 25 LEU B O 5
ATOM 5920 N N . HIS B 1 26 ? 24.560 -1.604 0.070 1.00 0.00 26 HIS B N 5
ATOM 5921 C CA . HIS B 1 26 ? 24.590 -0.119 0.202 1.00 0.00 26 HIS B CA 5
ATOM 5922 C C . HIS B 1 26 ? 23.442 0.327 1.107 1.00 0.00 26 HIS B C 5
ATOM 5923 O O . HIS B 1 26 ? 23.626 1.103 2.022 1.00 0.00 26 HIS B O 5
ATOM 5937 N N . LYS B 1 27 ? 22.257 -0.172 0.874 1.00 0.00 27 LYS B N 5
ATOM 5938 C CA . LYS B 1 27 ? 21.111 0.218 1.745 1.00 0.00 27 LYS B CA 5
ATOM 5939 C C . LYS B 1 27 ? 21.470 -0.074 3.204 1.00 0.00 27 LYS B C 5
ATOM 5940 O O . LYS B 1 27 ? 21.235 0.726 4.090 1.00 0.00 27 LYS B O 5
ATOM 5959 N N . LYS B 1 28 ? 22.061 -1.210 3.458 1.00 0.00 28 LYS B N 5
ATOM 5960 C CA . LYS B 1 28 ? 22.456 -1.537 4.855 1.00 0.00 28 LYS B CA 5
ATOM 5961 C C . LYS B 1 28 ? 23.457 -0.490 5.352 1.00 0.00 28 LYS B C 5
ATOM 5962 O O . LYS B 1 28 ? 23.336 0.031 6.440 1.00 0.00 28 LYS B O 5
ATOM 5981 N N . PHE B 1 29 ? 24.437 -0.172 4.544 1.00 0.00 29 PHE B N 5
ATOM 5982 C CA . PHE B 1 29 ? 25.449 0.850 4.943 1.00 0.00 29 PHE B CA 5
ATOM 5983 C C . PHE B 1 29 ? 24.747 2.128 5.396 1.00 0.00 29 PHE B C 5
ATOM 5984 O O . PHE B 1 29 ? 25.201 2.811 6.292 1.00 0.00 29 PHE B O 5
ATOM 6001 N N . HIS B 1 30 ? 23.632 2.450 4.801 1.00 0.00 30 HIS B N 5
ATOM 6002 C CA . HIS B 1 30 ? 22.901 3.672 5.229 1.00 0.00 30 HIS B CA 5
ATOM 6003 C C . HIS B 1 30 ? 22.408 3.456 6.656 1.00 0.00 30 HIS B C 5
ATOM 6004 O O . HIS B 1 30 ? 22.562 4.301 7.513 1.00 0.00 30 HIS B O 5
ATOM 6018 N N . GLU B 1 31 ? 21.851 2.307 6.925 1.00 0.00 31 GLU B N 5
ATOM 6019 C CA . GLU B 1 31 ? 21.391 2.015 8.311 1.00 0.00 31 GLU B CA 5
ATOM 6020 C C . GLU B 1 31 ? 22.580 1.505 9.144 1.00 0.00 31 GLU B C 5
ATOM 6021 O O . GLU B 1 31 ? 22.437 1.139 10.294 1.00 0.00 31 GLU B O 5
ATOM 6033 N N . LEU B 1 32 ? 23.756 1.482 8.561 1.00 0.00 32 LEU B N 5
ATOM 6034 C CA . LEU B 1 32 ? 24.966 1.004 9.287 1.00 0.00 32 LEU B CA 5
ATOM 6035 C C . LEU B 1 32 ? 25.706 2.192 9.904 1.00 0.00 32 LEU B C 5
ATOM 6036 O O . LEU B 1 32 ? 26.366 2.067 10.916 1.00 0.00 32 LEU B O 5
ATOM 6052 N N . ILE B 1 33 ? 25.629 3.342 9.284 1.00 0.00 33 ILE B N 5
ATOM 6053 C CA . ILE B 1 33 ? 26.365 4.522 9.830 1.00 0.00 33 ILE B CA 5
ATOM 6054 C C . ILE B 1 33 ? 25.403 5.680 10.136 1.00 0.00 33 ILE B C 5
ATOM 6055 O O . ILE B 1 33 ? 25.762 6.634 10.797 1.00 0.00 33 ILE B O 5
ATOM 6071 N N . LYS B 1 34 ? 24.189 5.608 9.662 1.00 0.00 34 LYS B N 5
ATOM 6072 C CA . LYS B 1 34 ? 23.220 6.710 9.932 1.00 0.00 34 LYS B CA 5
ATOM 6073 C C . LYS B 1 34 ? 22.609 6.550 11.327 1.00 0.00 34 LYS B C 5
ATOM 6074 O O . LYS B 1 34 ? 21.730 5.739 11.541 1.00 0.00 34 LYS B O 5
ATOM 6093 N N . GLY B 1 35 ? 23.068 7.318 12.278 1.00 0.00 35 GLY B N 5
ATOM 6094 C CA . GLY B 1 35 ? 22.513 7.210 13.656 1.00 0.00 35 GLY B CA 5
ATOM 6095 C C . GLY B 1 35 ? 21.233 8.042 13.758 1.00 0.00 35 GLY B C 5
ATOM 6096 O O . GLY B 1 35 ? 21.222 9.143 13.232 1.00 0.00 35 GLY B O 5
ATOM 6101 N N . GLY A 1 1 ? 43.496 1.444 9.246 1.00 0.00 1 GLY A N 6
ATOM 6102 C CA . GLY A 1 1 ? 42.320 0.567 8.981 1.00 0.00 1 GLY A CA 6
ATOM 6103 C C . GLY A 1 1 ? 41.953 0.640 7.498 1.00 0.00 1 GLY A C 6
ATOM 6104 O O . GLY A 1 1 ? 42.268 1.596 6.817 1.00 0.00 1 GLY A O 6
ATOM 6110 N N . GLU A 1 2 ? 41.289 -0.363 6.991 1.00 0.00 2 GLU A N 6
ATOM 6111 C CA . GLU A 1 2 ? 40.903 -0.351 5.550 1.00 0.00 2 GLU A CA 6
ATOM 6112 C C . GLU A 1 2 ? 39.378 -0.315 5.413 1.00 0.00 2 GLU A C 6
ATOM 6113 O O . GLU A 1 2 ? 38.821 0.578 4.807 1.00 0.00 2 GLU A O 6
ATOM 6125 N N . VAL A 1 3 ? 38.699 -1.280 5.973 1.00 0.00 3 VAL A N 6
ATOM 6126 C CA . VAL A 1 3 ? 37.211 -1.296 5.876 1.00 0.00 3 VAL A CA 6
ATOM 6127 C C . VAL A 1 3 ? 36.629 -0.057 6.562 1.00 0.00 3 VAL A C 6
ATOM 6128 O O . VAL A 1 3 ? 35.653 0.513 6.116 1.00 0.00 3 VAL A O 6
ATOM 6141 N N . GLU A 1 4 ? 37.226 0.364 7.643 1.00 0.00 4 GLU A N 6
ATOM 6142 C CA . GLU A 1 4 ? 36.712 1.566 8.359 1.00 0.00 4 GLU A CA 6
ATOM 6143 C C . GLU A 1 4 ? 36.912 2.817 7.501 1.00 0.00 4 GLU A C 6
ATOM 6144 O O . GLU A 1 4 ? 36.248 3.818 7.683 1.00 0.00 4 GLU A O 6
ATOM 6156 N N . GLU A 1 5 ? 37.822 2.768 6.567 1.00 0.00 5 GLU A N 6
ATOM 6157 C CA . GLU A 1 5 ? 38.061 3.956 5.699 1.00 0.00 5 GLU A CA 6
ATOM 6158 C C . GLU A 1 5 ? 36.910 4.116 4.704 1.00 0.00 5 GLU A C 6
ATOM 6159 O O . GLU A 1 5 ? 36.312 5.169 4.594 1.00 0.00 5 GLU A O 6
ATOM 6171 N N . LEU A 1 6 ? 36.592 3.077 3.982 1.00 0.00 6 LEU A N 6
ATOM 6172 C CA . LEU A 1 6 ? 35.477 3.170 2.999 1.00 0.00 6 LEU A CA 6
ATOM 6173 C C . LEU A 1 6 ? 34.151 3.388 3.750 1.00 0.00 6 LEU A C 6
ATOM 6174 O O . LEU A 1 6 ? 33.204 3.934 3.217 1.00 0.00 6 LEU A O 6
ATOM 6190 N N . GLU A 1 7 ? 34.091 2.983 4.991 1.00 0.00 7 GLU A N 6
ATOM 6191 C CA . GLU A 1 7 ? 32.844 3.184 5.785 1.00 0.00 7 GLU A CA 6
ATOM 6192 C C . GLU A 1 7 ? 32.669 4.670 6.101 1.00 0.00 7 GLU A C 6
ATOM 6193 O O . GLU A 1 7 ? 31.617 5.245 5.893 1.00 0.00 7 GLU A O 6
ATOM 6205 N N . LYS A 1 8 ? 33.699 5.295 6.601 1.00 0.00 8 LYS A N 6
ATOM 6206 C CA . LYS A 1 8 ? 33.601 6.745 6.927 1.00 0.00 8 LYS A CA 6
ATOM 6207 C C . LYS A 1 8 ? 33.253 7.532 5.669 1.00 0.00 8 LYS A C 6
ATOM 6208 O O . LYS A 1 8 ? 32.377 8.366 5.677 1.00 0.00 8 LYS A O 6
ATOM 6227 N N . LYS A 1 9 ? 33.915 7.258 4.583 1.00 0.00 9 LYS A N 6
ATOM 6228 C CA . LYS A 1 9 ? 33.589 7.979 3.322 1.00 0.00 9 LYS A CA 6
ATOM 6229 C C . LYS A 1 9 ? 32.149 7.649 2.925 1.00 0.00 9 LYS A C 6
ATOM 6230 O O . LYS A 1 9 ? 31.486 8.403 2.241 1.00 0.00 9 LYS A O 6
ATOM 6249 N N . PHE A 1 10 ? 31.668 6.518 3.365 1.00 0.00 10 PHE A N 6
ATOM 6250 C CA . PHE A 1 10 ? 30.275 6.102 3.044 1.00 0.00 10 PHE A CA 6
ATOM 6251 C C . PHE A 1 10 ? 29.263 7.100 3.621 1.00 0.00 10 PHE A C 6
ATOM 6252 O O . PHE A 1 10 ? 28.559 7.779 2.895 1.00 0.00 10 PHE A O 6
ATOM 6269 N N . LYS A 1 11 ? 29.178 7.192 4.921 1.00 0.00 11 LYS A N 6
ATOM 6270 C CA . LYS A 1 11 ? 28.199 8.136 5.535 1.00 0.00 11 LYS A CA 6
ATOM 6271 C C . LYS A 1 11 ? 28.541 9.578 5.163 1.00 0.00 11 LYS A C 6
ATOM 6272 O O . LYS A 1 11 ? 27.672 10.399 4.945 1.00 0.00 11 LYS A O 6
ATOM 6291 N N . GLU A 1 12 ? 29.799 9.887 5.078 1.00 0.00 12 GLU A N 6
ATOM 6292 C CA . GLU A 1 12 ? 30.209 11.269 4.707 1.00 0.00 12 GLU A CA 6
ATOM 6293 C C . GLU A 1 12 ? 29.823 11.545 3.254 1.00 0.00 12 GLU A C 6
ATOM 6294 O O . GLU A 1 12 ? 29.692 12.679 2.838 1.00 0.00 12 GLU A O 6
ATOM 6306 N N . LEU A 1 13 ? 29.640 10.511 2.479 1.00 0.00 13 LEU A N 6
ATOM 6307 C CA . LEU A 1 13 ? 29.263 10.705 1.054 1.00 0.00 13 LEU A CA 6
ATOM 6308 C C . LEU A 1 13 ? 27.775 11.043 0.950 1.00 0.00 13 LEU A C 6
ATOM 6309 O O . LEU A 1 13 ? 27.370 11.866 0.153 1.00 0.00 13 LEU A O 6
ATOM 6325 N N . TRP A 1 14 ? 26.955 10.424 1.753 1.00 0.00 14 TRP A N 6
ATOM 6326 C CA . TRP A 1 14 ? 25.496 10.734 1.694 1.00 0.00 14 TRP A CA 6
ATOM 6327 C C . TRP A 1 14 ? 25.258 12.170 2.145 1.00 0.00 14 TRP A C 6
ATOM 6328 O O . TRP A 1 14 ? 24.544 12.924 1.515 1.00 0.00 14 TRP A O 6
ATOM 6349 N N . LYS A 1 15 ? 25.856 12.548 3.233 1.00 0.00 15 LYS A N 6
ATOM 6350 C CA . LYS A 1 15 ? 25.679 13.932 3.739 1.00 0.00 15 LYS A CA 6
ATOM 6351 C C . LYS A 1 15 ? 26.927 14.757 3.416 1.00 0.00 15 LYS A C 6
ATOM 6352 O O . LYS A 1 15 ? 27.617 15.239 4.292 1.00 0.00 15 LYS A O 6
ATOM 6371 N N . GLY A 1 16 ? 27.223 14.912 2.153 1.00 0.00 16 GLY A N 6
ATOM 6372 C CA . GLY A 1 16 ? 28.425 15.693 1.750 1.00 0.00 16 GLY A CA 6
ATOM 6373 C C . GLY A 1 16 ? 28.361 15.982 0.245 1.00 0.00 16 GLY A C 6
ATOM 6374 O O . GLY A 1 16 ? 27.782 16.966 -0.172 1.00 0.00 16 GLY A O 6
ATOM 6378 N N . PRO A 1 17 ? 28.964 15.110 -0.524 1.00 0.00 17 PRO A N 6
ATOM 6379 C CA . PRO A 1 17 ? 28.977 15.278 -1.997 1.00 0.00 17 PRO A CA 6
ATOM 6380 C C . PRO A 1 17 ? 27.607 14.938 -2.600 1.00 0.00 17 PRO A C 6
ATOM 6381 O O . PRO A 1 17 ? 26.755 15.795 -2.728 1.00 0.00 17 PRO A O 6
ATOM 6392 N N . ARG A 1 18 ? 27.380 13.708 -2.975 1.00 0.00 18 ARG A N 6
ATOM 6393 C CA . ARG A 1 18 ? 26.052 13.351 -3.568 1.00 0.00 18 ARG A CA 6
ATOM 6394 C C . ARG A 1 18 ? 25.382 12.256 -2.739 1.00 0.00 18 ARG A C 6
ATOM 6395 O O . ARG A 1 18 ? 25.990 11.647 -1.882 1.00 0.00 18 ARG A O 6
ATOM 6416 N N . ARG A 1 19 ? 24.125 12.013 -2.984 1.00 0.00 19 ARG A N 6
ATOM 6417 C CA . ARG A 1 19 ? 23.398 10.967 -2.208 1.00 0.00 19 ARG A CA 6
ATOM 6418 C C . ARG A 1 19 ? 22.744 9.949 -3.149 1.00 0.00 19 ARG A C 6
ATOM 6419 O O . ARG A 1 19 ? 22.648 8.778 -2.840 1.00 0.00 19 ARG A O 6
ATOM 6440 N N . GLY A 1 20 ? 22.286 10.385 -4.290 1.00 0.00 20 GLY A N 6
ATOM 6441 C CA . GLY A 1 20 ? 21.634 9.440 -5.240 1.00 0.00 20 GLY A CA 6
ATOM 6442 C C . GLY A 1 20 ? 22.689 8.540 -5.888 1.00 0.00 20 GLY A C 6
ATOM 6443 O O . GLY A 1 20 ? 22.533 7.337 -5.955 1.00 0.00 20 GLY A O 6
ATOM 6447 N N . GLU A 1 21 ? 23.757 9.111 -6.373 1.00 0.00 21 GLU A N 6
ATOM 6448 C CA . GLU A 1 21 ? 24.813 8.282 -7.023 1.00 0.00 21 GLU A CA 6
ATOM 6449 C C . GLU A 1 21 ? 25.518 7.399 -5.989 1.00 0.00 21 GLU A C 6
ATOM 6450 O O . GLU A 1 21 ? 25.909 6.284 -6.277 1.00 0.00 21 GLU A O 6
ATOM 6462 N N . ILE A 1 22 ? 25.688 7.884 -4.790 1.00 0.00 22 ILE A N 6
ATOM 6463 C CA . ILE A 1 22 ? 26.371 7.063 -3.752 1.00 0.00 22 ILE A CA 6
ATOM 6464 C C . ILE A 1 22 ? 25.492 5.859 -3.381 1.00 0.00 22 ILE A C 6
ATOM 6465 O O . ILE A 1 22 ? 25.947 4.732 -3.368 1.00 0.00 22 ILE A O 6
ATOM 6481 N N . GLU A 1 23 ? 24.242 6.082 -3.089 1.00 0.00 23 GLU A N 6
ATOM 6482 C CA . GLU A 1 23 ? 23.358 4.946 -2.734 1.00 0.00 23 GLU A CA 6
ATOM 6483 C C . GLU A 1 23 ? 23.262 3.981 -3.915 1.00 0.00 23 GLU A C 6
ATOM 6484 O O . GLU A 1 23 ? 23.189 2.780 -3.736 1.00 0.00 23 GLU A O 6
ATOM 6496 N N . GLU A 1 24 ? 23.311 4.480 -5.121 1.00 0.00 24 GLU A N 6
ATOM 6497 C CA . GLU A 1 24 ? 23.276 3.555 -6.288 1.00 0.00 24 GLU A CA 6
ATOM 6498 C C . GLU A 1 24 ? 24.504 2.653 -6.189 1.00 0.00 24 GLU A C 6
ATOM 6499 O O . GLU A 1 24 ? 24.473 1.478 -6.511 1.00 0.00 24 GLU A O 6
ATOM 6511 N N . LEU A 1 25 ? 25.580 3.208 -5.704 1.00 0.00 25 LEU A N 6
ATOM 6512 C CA . LEU A 1 25 ? 26.824 2.416 -5.527 1.00 0.00 25 LEU A CA 6
ATOM 6513 C C . LEU A 1 25 ? 26.536 1.246 -4.591 1.00 0.00 25 LEU A C 6
ATOM 6514 O O . LEU A 1 25 ? 26.849 0.114 -4.885 1.00 0.00 25 LEU A O 6
ATOM 6530 N N . HIS A 1 26 ? 25.927 1.517 -3.465 1.00 0.00 26 HIS A N 6
ATOM 6531 C CA . HIS A 1 26 ? 25.602 0.422 -2.505 1.00 0.00 26 HIS A CA 6
ATOM 6532 C C . HIS A 1 26 ? 24.879 -0.711 -3.235 1.00 0.00 26 HIS A C 6
ATOM 6533 O O . HIS A 1 26 ? 25.200 -1.871 -3.069 1.00 0.00 26 HIS A O 6
ATOM 6547 N N . LYS A 1 27 ? 23.915 -0.386 -4.055 1.00 0.00 27 LYS A N 6
ATOM 6548 C CA . LYS A 1 27 ? 23.191 -1.454 -4.805 1.00 0.00 27 LYS A CA 6
ATOM 6549 C C . LYS A 1 27 ? 24.208 -2.337 -5.530 1.00 0.00 27 LYS A C 6
ATOM 6550 O O . LYS A 1 27 ? 24.126 -3.550 -5.510 1.00 0.00 27 LYS A O 6
ATOM 6569 N N . LYS A 1 28 ? 25.183 -1.734 -6.156 1.00 0.00 28 LYS A N 6
ATOM 6570 C CA . LYS A 1 28 ? 26.217 -2.541 -6.860 1.00 0.00 28 LYS A CA 6
ATOM 6571 C C . LYS A 1 28 ? 26.913 -3.462 -5.852 1.00 0.00 28 LYS A C 6
ATOM 6572 O O . LYS A 1 28 ? 27.030 -4.650 -6.065 1.00 0.00 28 LYS A O 6
ATOM 6591 N N . PHE A 1 29 ? 27.360 -2.916 -4.749 1.00 0.00 29 PHE A N 6
ATOM 6592 C CA . PHE A 1 29 ? 28.037 -3.743 -3.706 1.00 0.00 29 PHE A CA 6
ATOM 6593 C C . PHE A 1 29 ? 27.195 -4.976 -3.378 1.00 0.00 29 PHE A C 6
ATOM 6594 O O . PHE A 1 29 ? 27.716 -6.048 -3.144 1.00 0.00 29 PHE A O 6
ATOM 6611 N N . HIS A 1 30 ? 25.897 -4.842 -3.374 1.00 0.00 30 HIS A N 6
ATOM 6612 C CA . HIS A 1 30 ? 25.037 -6.021 -3.078 1.00 0.00 30 HIS A CA 6
ATOM 6613 C C . HIS A 1 30 ? 25.240 -7.067 -4.174 1.00 0.00 30 HIS A C 6
ATOM 6614 O O . HIS A 1 30 ? 25.479 -8.227 -3.903 1.00 0.00 30 HIS A O 6
ATOM 6628 N N . GLU A 1 31 ? 25.180 -6.657 -5.412 1.00 0.00 31 GLU A N 6
ATOM 6629 C CA . GLU A 1 31 ? 25.409 -7.623 -6.524 1.00 0.00 31 GLU A CA 6
ATOM 6630 C C . GLU A 1 31 ? 26.919 -7.846 -6.710 1.00 0.00 31 GLU A C 6
ATOM 6631 O O . GLU A 1 31 ? 27.347 -8.589 -7.571 1.00 0.00 31 GLU A O 6
ATOM 6643 N N . LEU A 1 32 ? 27.726 -7.203 -5.902 1.00 0.00 32 LEU A N 6
ATOM 6644 C CA . LEU A 1 32 ? 29.203 -7.359 -6.009 1.00 0.00 32 LEU A CA 6
ATOM 6645 C C . LEU A 1 32 ? 29.671 -8.493 -5.098 1.00 0.00 32 LEU A C 6
ATOM 6646 O O . LEU A 1 32 ? 30.622 -9.189 -5.390 1.00 0.00 32 LEU A O 6
ATOM 6662 N N . ILE A 1 33 ? 29.026 -8.664 -3.975 1.00 0.00 33 ILE A N 6
ATOM 6663 C CA . ILE A 1 33 ? 29.465 -9.729 -3.027 1.00 0.00 33 ILE A CA 6
ATOM 6664 C C . ILE A 1 33 ? 28.326 -10.722 -2.743 1.00 0.00 33 ILE A C 6
ATOM 6665 O O . ILE A 1 33 ? 28.492 -11.670 -2.002 1.00 0.00 33 ILE A O 6
ATOM 6681 N N . LYS A 1 34 ? 27.173 -10.510 -3.320 1.00 0.00 34 LYS A N 6
ATOM 6682 C CA . LYS A 1 34 ? 26.032 -11.442 -3.075 1.00 0.00 34 LYS A CA 6
ATOM 6683 C C . LYS A 1 34 ? 25.765 -11.565 -1.572 1.00 0.00 34 LYS A C 6
ATOM 6684 O O . LYS A 1 34 ? 26.283 -12.441 -0.909 1.00 0.00 34 LYS A O 6
ATOM 6703 N N . GLY A 1 35 ? 24.958 -10.693 -1.032 1.00 0.00 35 GLY A N 6
ATOM 6704 C CA . GLY A 1 35 ? 24.657 -10.758 0.426 1.00 0.00 35 GLY A CA 6
ATOM 6705 C C . GLY A 1 35 ? 24.476 -9.341 0.974 1.00 0.00 35 GLY A C 6
ATOM 6706 O O . GLY A 1 35 ? 23.866 -8.535 0.290 1.00 0.00 35 GLY A O 6
ATOM 6711 N N . GLY B 1 1 ? 37.519 11.973 -7.522 1.00 0.00 1 GLY B N 6
ATOM 6712 C CA . GLY B 1 1 ? 36.203 11.296 -7.346 1.00 0.00 1 GLY B CA 6
ATOM 6713 C C . GLY B 1 1 ? 36.032 10.886 -5.882 1.00 0.00 1 GLY B C 6
ATOM 6714 O O . GLY B 1 1 ? 36.993 10.724 -5.156 1.00 0.00 1 GLY B O 6
ATOM 6720 N N . GLU B 1 2 ? 34.815 10.717 -5.442 1.00 0.00 2 GLU B N 6
ATOM 6721 C CA . GLU B 1 2 ? 34.582 10.318 -4.023 1.00 0.00 2 GLU B CA 6
ATOM 6722 C C . GLU B 1 2 ? 33.939 8.930 -3.963 1.00 0.00 2 GLU B C 6
ATOM 6723 O O . GLU B 1 2 ? 34.466 8.018 -3.358 1.00 0.00 2 GLU B O 6
ATOM 6735 N N . VAL B 1 3 ? 32.804 8.762 -4.586 1.00 0.00 3 VAL B N 6
ATOM 6736 C CA . VAL B 1 3 ? 32.132 7.430 -4.566 1.00 0.00 3 VAL B CA 6
ATOM 6737 C C . VAL B 1 3 ? 33.025 6.385 -5.240 1.00 0.00 3 VAL B C 6
ATOM 6738 O O . VAL B 1 3 ? 33.087 5.245 -4.825 1.00 0.00 3 VAL B O 6
ATOM 6751 N N . GLU B 1 4 ? 33.718 6.769 -6.277 1.00 0.00 4 GLU B N 6
ATOM 6752 C CA . GLU B 1 4 ? 34.609 5.802 -6.980 1.00 0.00 4 GLU B CA 6
ATOM 6753 C C . GLU B 1 4 ? 35.777 5.404 -6.072 1.00 0.00 4 GLU B C 6
ATOM 6754 O O . GLU B 1 4 ? 36.396 4.375 -6.257 1.00 0.00 4 GLU B O 6
ATOM 6766 N N . GLU B 1 5 ? 36.082 6.212 -5.094 1.00 0.00 5 GLU B N 6
ATOM 6767 C CA . GLU B 1 5 ? 37.208 5.878 -4.176 1.00 0.00 5 GLU B CA 6
ATOM 6768 C C . GLU B 1 5 ? 36.797 4.744 -3.236 1.00 0.00 5 GLU B C 6
ATOM 6769 O O . GLU B 1 5 ? 37.475 3.741 -3.121 1.00 0.00 5 GLU B O 6
ATOM 6781 N N . LEU B 1 6 ? 35.688 4.892 -2.566 1.00 0.00 6 LEU B N 6
ATOM 6782 C CA . LEU B 1 6 ? 35.233 3.819 -1.639 1.00 0.00 6 LEU B CA 6
ATOM 6783 C C . LEU B 1 6 ? 34.888 2.557 -2.449 1.00 0.00 6 LEU B C 6
ATOM 6784 O O . LEU B 1 6 ? 34.936 1.450 -1.948 1.00 0.00 6 LEU B O 6
ATOM 6800 N N . GLU B 1 7 ? 34.562 2.721 -3.704 1.00 0.00 7 GLU B N 6
ATOM 6801 C CA . GLU B 1 7 ? 34.236 1.539 -4.555 1.00 0.00 7 GLU B CA 6
ATOM 6802 C C . GLU B 1 7 ? 35.509 0.738 -4.831 1.00 0.00 7 GLU B C 6
ATOM 6803 O O . GLU B 1 7 ? 35.553 -0.466 -4.659 1.00 0.00 7 GLU B O 6
ATOM 6815 N N . LYS B 1 8 ? 36.547 1.403 -5.257 1.00 0.00 8 LYS B N 6
ATOM 6816 C CA . LYS B 1 8 ? 37.822 0.687 -5.541 1.00 0.00 8 LYS B CA 6
ATOM 6817 C C . LYS B 1 8 ? 38.311 -0.011 -4.277 1.00 0.00 8 LYS B C 6
ATOM 6818 O O . LYS B 1 8 ? 38.676 -1.165 -4.302 1.00 0.00 8 LYS B O 6
ATOM 6837 N N . LYS B 1 9 ? 38.300 0.668 -3.168 1.00 0.00 9 LYS B N 6
ATOM 6838 C CA . LYS B 1 9 ? 38.739 0.019 -1.903 1.00 0.00 9 LYS B CA 6
ATOM 6839 C C . LYS B 1 9 ? 37.792 -1.141 -1.590 1.00 0.00 9 LYS B C 6
ATOM 6840 O O . LYS B 1 9 ? 38.143 -2.089 -0.916 1.00 0.00 9 LYS B O 6
ATOM 6859 N N . PHE B 1 10 ? 36.589 -1.062 -2.091 1.00 0.00 10 PHE B N 6
ATOM 6860 C CA . PHE B 1 10 ? 35.588 -2.139 -1.854 1.00 0.00 10 PHE B CA 6
ATOM 6861 C C . PHE B 1 10 ? 36.070 -3.468 -2.450 1.00 0.00 10 PHE B C 6
ATOM 6862 O O . PHE B 1 10 ? 36.334 -4.421 -1.740 1.00 0.00 10 PHE B O 6
ATOM 6879 N N . LYS B 1 11 ? 36.182 -3.542 -3.750 1.00 0.00 11 LYS B N 6
ATOM 6880 C CA . LYS B 1 11 ? 36.633 -4.817 -4.382 1.00 0.00 11 LYS B CA 6
ATOM 6881 C C . LYS B 1 11 ? 38.059 -5.156 -3.946 1.00 0.00 11 LYS B C 6
ATOM 6882 O O . LYS B 1 11 ? 38.403 -6.305 -3.746 1.00 0.00 11 LYS B O 6
ATOM 6901 N N . GLU B 1 12 ? 38.882 -4.165 -3.787 1.00 0.00 12 GLU B N 6
ATOM 6902 C CA . GLU B 1 12 ? 40.283 -4.418 -3.352 1.00 0.00 12 GLU B CA 6
ATOM 6903 C C . GLU B 1 12 ? 40.287 -4.931 -1.912 1.00 0.00 12 GLU B C 6
ATOM 6904 O O . GLU B 1 12 ? 41.227 -5.560 -1.467 1.00 0.00 12 GLU B O 6
ATOM 6916 N N . LEU B 1 13 ? 39.239 -4.665 -1.181 1.00 0.00 13 LEU B N 6
ATOM 6917 C CA . LEU B 1 13 ? 39.174 -5.133 0.228 1.00 0.00 13 LEU B CA 6
ATOM 6918 C C . LEU B 1 13 ? 38.821 -6.621 0.268 1.00 0.00 13 LEU B C 6
ATOM 6919 O O . LEU B 1 13 ? 39.340 -7.370 1.070 1.00 0.00 13 LEU B O 6
ATOM 6935 N N . TRP B 1 14 ? 37.949 -7.060 -0.598 1.00 0.00 14 TRP B N 6
ATOM 6936 C CA . TRP B 1 14 ? 37.586 -8.508 -0.603 1.00 0.00 14 TRP B CA 6
ATOM 6937 C C . TRP B 1 14 ? 38.793 -9.338 -1.018 1.00 0.00 14 TRP B C 6
ATOM 6938 O O . TRP B 1 14 ? 39.129 -10.328 -0.398 1.00 0.00 14 TRP B O 6
ATOM 6959 N N . LYS B 1 15 ? 39.449 -8.935 -2.063 1.00 0.00 15 LYS B N 6
ATOM 6960 C CA . LYS B 1 15 ? 40.640 -9.685 -2.532 1.00 0.00 15 LYS B CA 6
ATOM 6961 C C . LYS B 1 15 ? 41.909 -8.935 -2.120 1.00 0.00 15 LYS B C 6
ATOM 6962 O O . LYS B 1 15 ? 42.686 -8.496 -2.944 1.00 0.00 15 LYS B O 6
ATOM 6981 N N . GLY B 1 16 ? 42.113 -8.780 -0.839 1.00 0.00 16 GLY B N 6
ATOM 6982 C CA . GLY B 1 16 ? 43.318 -8.054 -0.349 1.00 0.00 16 GLY B CA 6
ATOM 6983 C C . GLY B 1 16 ? 43.473 -8.288 1.159 1.00 0.00 16 GLY B C 6
ATOM 6984 O O . GLY B 1 16 ? 44.082 -9.254 1.575 1.00 0.00 16 GLY B O 6
ATOM 6988 N N . PRO B 1 17 ? 42.916 -7.389 1.931 1.00 0.00 17 PRO B N 6
ATOM 6989 C CA . PRO B 1 17 ? 42.996 -7.500 3.407 1.00 0.00 17 PRO B CA 6
ATOM 6990 C C . PRO B 1 17 ? 42.060 -8.599 3.927 1.00 0.00 17 PRO B C 6
ATOM 6991 O O . PRO B 1 17 ? 42.448 -9.745 4.038 1.00 0.00 17 PRO B O 6
ATOM 7002 N N . ARG B 1 18 ? 40.836 -8.273 4.250 1.00 0.00 18 ARG B N 6
ATOM 7003 C CA . ARG B 1 18 ? 39.904 -9.326 4.762 1.00 0.00 18 ARG B CA 6
ATOM 7004 C C . ARG B 1 18 ? 38.670 -9.419 3.866 1.00 0.00 18 ARG B C 6
ATOM 7005 O O . ARG B 1 18 ? 38.433 -8.577 3.023 1.00 0.00 18 ARG B O 6
ATOM 7026 N N . ARG B 1 19 ? 37.890 -10.449 4.038 1.00 0.00 19 ARG B N 6
ATOM 7027 C CA . ARG B 1 19 ? 36.673 -10.617 3.192 1.00 0.00 19 ARG B CA 6
ATOM 7028 C C . ARG B 1 19 ? 35.425 -10.787 4.064 1.00 0.00 19 ARG B C 6
ATOM 7029 O O . ARG B 1 19 ? 34.347 -10.351 3.711 1.00 0.00 19 ARG B O 6
ATOM 7050 N N . GLY B 1 20 ? 35.558 -11.423 5.195 1.00 0.00 20 GLY B N 6
ATOM 7051 C CA . GLY B 1 20 ? 34.374 -11.624 6.079 1.00 0.00 20 GLY B CA 6
ATOM 7052 C C . GLY B 1 20 ? 33.994 -10.302 6.750 1.00 0.00 20 GLY B C 6
ATOM 7053 O O . GLY B 1 20 ? 32.843 -9.913 6.767 1.00 0.00 20 GLY B O 6
ATOM 7057 N N . GLU B 1 21 ? 34.948 -9.611 7.310 1.00 0.00 21 GLU B N 6
ATOM 7058 C CA . GLU B 1 21 ? 34.635 -8.319 7.987 1.00 0.00 21 GLU B CA 6
ATOM 7059 C C . GLU B 1 21 ? 34.205 -7.265 6.962 1.00 0.00 21 GLU B C 6
ATOM 7060 O O . GLU B 1 21 ? 33.361 -6.433 7.233 1.00 0.00 21 GLU B O 6
ATOM 7072 N N . ILE B 1 22 ? 34.775 -7.288 5.790 1.00 0.00 22 ILE B N 6
ATOM 7073 C CA . ILE B 1 22 ? 34.391 -6.280 4.762 1.00 0.00 22 ILE B CA 6
ATOM 7074 C C . ILE B 1 22 ? 32.945 -6.528 4.308 1.00 0.00 22 ILE B C 6
ATOM 7075 O O . ILE B 1 22 ? 32.134 -5.623 4.280 1.00 0.00 22 ILE B O 6
ATOM 7091 N N . GLU B 1 23 ? 32.613 -7.739 3.959 1.00 0.00 23 GLU B N 6
ATOM 7092 C CA . GLU B 1 23 ? 31.224 -8.022 3.523 1.00 0.00 23 GLU B CA 6
ATOM 7093 C C . GLU B 1 23 ? 30.256 -7.720 4.665 1.00 0.00 23 GLU B C 6
ATOM 7094 O O . GLU B 1 23 ? 29.157 -7.249 4.444 1.00 0.00 23 GLU B O 6
ATOM 7106 N N . GLU B 1 24 ? 30.663 -7.935 5.888 1.00 0.00 24 GLU B N 6
ATOM 7107 C CA . GLU B 1 24 ? 29.758 -7.596 7.020 1.00 0.00 24 GLU B CA 6
ATOM 7108 C C . GLU B 1 24 ? 29.492 -6.094 6.955 1.00 0.00 24 GLU B C 6
ATOM 7109 O O . GLU B 1 24 ? 28.407 -5.614 7.235 1.00 0.00 24 GLU B O 6
ATOM 7121 N N . LEU B 1 25 ? 30.488 -5.357 6.545 1.00 0.00 25 LEU B N 6
ATOM 7122 C CA . LEU B 1 25 ? 30.331 -3.886 6.405 1.00 0.00 25 LEU B CA 6
ATOM 7123 C C . LEU B 1 25 ? 29.202 -3.601 5.419 1.00 0.00 25 LEU B C 6
ATOM 7124 O O . LEU B 1 25 ? 28.308 -2.831 5.693 1.00 0.00 25 LEU B O 6
ATOM 7140 N N . HIS B 1 26 ? 29.236 -4.231 4.273 1.00 0.00 26 HIS B N 6
ATOM 7141 C CA . HIS B 1 26 ? 28.160 -4.011 3.263 1.00 0.00 26 HIS B CA 6
ATOM 7142 C C . HIS B 1 26 ? 26.788 -4.185 3.917 1.00 0.00 26 HIS B C 6
ATOM 7143 O O . HIS B 1 26 ? 25.895 -3.385 3.728 1.00 0.00 26 HIS B O 6
ATOM 7157 N N . LYS B 1 27 ? 26.616 -5.219 4.700 1.00 0.00 27 LYS B N 6
ATOM 7158 C CA . LYS B 1 27 ? 25.301 -5.423 5.375 1.00 0.00 27 LYS B CA 6
ATOM 7159 C C . LYS B 1 27 ? 24.916 -4.145 6.122 1.00 0.00 27 LYS B C 6
ATOM 7160 O O . LYS B 1 27 ? 23.792 -3.686 6.057 1.00 0.00 27 LYS B O 6
ATOM 7179 N N . LYS B 1 28 ? 25.852 -3.555 6.815 1.00 0.00 28 LYS B N 6
ATOM 7180 C CA . LYS B 1 28 ? 25.545 -2.294 7.543 1.00 0.00 28 LYS B CA 6
ATOM 7181 C C . LYS B 1 28 ? 25.075 -1.234 6.542 1.00 0.00 28 LYS B C 6
ATOM 7182 O O . LYS B 1 28 ? 24.047 -0.614 6.719 1.00 0.00 28 LYS B O 6
ATOM 7201 N N . PHE B 1 29 ? 25.819 -1.036 5.483 1.00 0.00 29 PHE B N 6
ATOM 7202 C CA . PHE B 1 29 ? 25.426 -0.031 4.450 1.00 0.00 29 PHE B CA 6
ATOM 7203 C C . PHE B 1 29 ? 23.967 -0.235 4.039 1.00 0.00 29 PHE B C 6
ATOM 7204 O O . PHE B 1 29 ? 23.246 0.712 3.795 1.00 0.00 29 PHE B O 6
ATOM 7221 N N . HIS B 1 30 ? 23.520 -1.458 3.974 1.00 0.00 30 HIS B N 6
ATOM 7222 C CA . HIS B 1 30 ? 22.101 -1.702 3.596 1.00 0.00 30 HIS B CA 6
ATOM 7223 C C . HIS B 1 30 ? 21.194 -1.095 4.665 1.00 0.00 30 HIS B C 6
ATOM 7224 O O . HIS B 1 30 ? 20.272 -0.361 4.369 1.00 0.00 30 HIS B O 6
ATOM 7238 N N . GLU B 1 31 ? 21.471 -1.368 5.911 1.00 0.00 31 GLU B N 6
ATOM 7239 C CA . GLU B 1 31 ? 20.647 -0.775 7.001 1.00 0.00 31 GLU B CA 6
ATOM 7240 C C . GLU B 1 31 ? 21.098 0.673 7.258 1.00 0.00 31 GLU B C 6
ATOM 7241 O O . GLU B 1 31 ? 20.573 1.356 8.115 1.00 0.00 31 GLU B O 6
ATOM 7253 N N . LEU B 1 32 ? 22.070 1.141 6.514 1.00 0.00 32 LEU B N 6
ATOM 7254 C CA . LEU B 1 32 ? 22.571 2.532 6.691 1.00 0.00 32 LEU B CA 6
ATOM 7255 C C . LEU B 1 32 ? 21.804 3.479 5.770 1.00 0.00 32 LEU B C 6
ATOM 7256 O O . LEU B 1 32 ? 21.582 4.630 6.087 1.00 0.00 32 LEU B O 6
ATOM 7272 N N . ILE B 1 33 ? 21.427 3.011 4.610 1.00 0.00 33 ILE B N 6
ATOM 7273 C CA . ILE B 1 33 ? 20.711 3.903 3.651 1.00 0.00 33 ILE B CA 6
ATOM 7274 C C . ILE B 1 33 ? 19.337 3.326 3.276 1.00 0.00 33 ILE B C 6
ATOM 7275 O O . ILE B 1 33 ? 18.596 3.915 2.514 1.00 0.00 33 ILE B O 6
ATOM 7291 N N . LYS B 1 34 ? 18.992 2.180 3.800 1.00 0.00 34 LYS B N 6
ATOM 7292 C CA . LYS B 1 34 ? 17.670 1.573 3.468 1.00 0.00 34 LYS B CA 6
ATOM 7293 C C . LYS B 1 34 ? 17.518 1.434 1.951 1.00 0.00 34 LYS B C 6
ATOM 7294 O O . LYS B 1 34 ? 16.991 2.305 1.287 1.00 0.00 34 LYS B O 6
ATOM 7313 N N . GLY B 1 35 ? 17.977 0.345 1.398 1.00 0.00 35 GLY B N 6
ATOM 7314 C CA . GLY B 1 35 ? 17.860 0.149 -0.075 1.00 0.00 35 GLY B CA 6
ATOM 7315 C C . GLY B 1 35 ? 19.081 -0.619 -0.584 1.00 0.00 35 GLY B C 6
ATOM 7316 O O . GLY B 1 35 ? 19.499 -1.545 0.092 1.00 0.00 35 GLY B O 6
ATOM 7321 N N . GLY A 1 1 ? 41.871 8.434 7.686 1.00 0.00 1 GLY A N 7
ATOM 7322 C CA . GLY A 1 1 ? 40.677 8.457 6.795 1.00 0.00 1 GLY A CA 7
ATOM 7323 C C . GLY A 1 1 ? 40.609 7.150 6.002 1.00 0.00 1 GLY A C 7
ATOM 7324 O O . GLY A 1 1 ? 40.600 7.149 4.787 1.00 0.00 1 GLY A O 7
ATOM 7330 N N . GLU A 1 2 ? 40.563 6.036 6.680 1.00 0.00 2 GLU A N 7
ATOM 7331 C CA . GLU A 1 2 ? 40.497 4.729 5.964 1.00 0.00 2 GLU A CA 7
ATOM 7332 C C . GLU A 1 2 ? 39.091 4.503 5.399 1.00 0.00 2 GLU A C 7
ATOM 7333 O O . GLU A 1 2 ? 38.925 4.140 4.252 1.00 0.00 2 GLU A O 7
ATOM 7345 N N . VAL A 1 3 ? 38.079 4.715 6.196 1.00 0.00 3 VAL A N 7
ATOM 7346 C CA . VAL A 1 3 ? 36.685 4.513 5.703 1.00 0.00 3 VAL A CA 7
ATOM 7347 C C . VAL A 1 3 ? 36.265 5.679 4.802 1.00 0.00 3 VAL A C 7
ATOM 7348 O O . VAL A 1 3 ? 35.325 5.578 4.039 1.00 0.00 3 VAL A O 7
ATOM 7361 N N . GLU A 1 4 ? 36.952 6.785 4.886 1.00 0.00 4 GLU A N 7
ATOM 7362 C CA . GLU A 1 4 ? 36.590 7.957 4.038 1.00 0.00 4 GLU A CA 7
ATOM 7363 C C . GLU A 1 4 ? 36.893 7.668 2.565 1.00 0.00 4 GLU A C 7
ATOM 7364 O O . GLU A 1 4 ? 36.388 8.327 1.680 1.00 0.00 4 GLU A O 7
ATOM 7376 N N . GLU A 1 5 ? 37.717 6.694 2.295 1.00 0.00 5 GLU A N 7
ATOM 7377 C CA . GLU A 1 5 ? 38.051 6.376 0.878 1.00 0.00 5 GLU A CA 7
ATOM 7378 C C . GLU A 1 5 ? 36.922 5.575 0.229 1.00 0.00 5 GLU A C 7
ATOM 7379 O O . GLU A 1 5 ? 36.445 5.911 -0.836 1.00 0.00 5 GLU A O 7
ATOM 7391 N N . LEU A 1 6 ? 36.486 4.519 0.859 1.00 0.00 6 LEU A N 7
ATOM 7392 C CA . LEU A 1 6 ? 35.385 3.709 0.265 1.00 0.00 6 LEU A CA 7
ATOM 7393 C C . LEU A 1 6 ? 34.083 4.530 0.287 1.00 0.00 6 LEU A C 7
ATOM 7394 O O . LEU A 1 6 ? 33.212 4.363 -0.546 1.00 0.00 6 LEU A O 7
ATOM 7410 N N . GLU A 1 7 ? 33.962 5.433 1.222 1.00 0.00 7 GLU A N 7
ATOM 7411 C CA . GLU A 1 7 ? 32.737 6.283 1.291 1.00 0.00 7 GLU A CA 7
ATOM 7412 C C . GLU A 1 7 ? 32.726 7.271 0.126 1.00 0.00 7 GLU A C 7
ATOM 7413 O O . GLU A 1 7 ? 31.760 7.379 -0.608 1.00 0.00 7 GLU A O 7
ATOM 7425 N N . LYS A 1 8 ? 33.796 7.995 -0.044 1.00 0.00 8 LYS A N 7
ATOM 7426 C CA . LYS A 1 8 ? 33.856 8.982 -1.157 1.00 0.00 8 LYS A CA 7
ATOM 7427 C C . LYS A 1 8 ? 33.619 8.283 -2.491 1.00 0.00 8 LYS A C 7
ATOM 7428 O O . LYS A 1 8 ? 32.820 8.718 -3.288 1.00 0.00 8 LYS A O 7
ATOM 7447 N N . LYS A 1 9 ? 34.291 7.198 -2.734 1.00 0.00 9 LYS A N 7
ATOM 7448 C CA . LYS A 1 9 ? 34.076 6.470 -4.014 1.00 0.00 9 LYS A CA 7
ATOM 7449 C C . LYS A 1 9 ? 32.613 6.038 -4.099 1.00 0.00 9 LYS A C 7
ATOM 7450 O O . LYS A 1 9 ? 32.054 5.883 -5.167 1.00 0.00 9 LYS A O 7
ATOM 7469 N N . PHE A 1 10 ? 31.995 5.844 -2.968 1.00 0.00 10 PHE A N 7
ATOM 7470 C CA . PHE A 1 10 ? 30.567 5.423 -2.946 1.00 0.00 10 PHE A CA 7
ATOM 7471 C C . PHE A 1 10 ? 29.672 6.479 -3.609 1.00 0.00 10 PHE A C 7
ATOM 7472 O O . PHE A 1 10 ? 29.068 6.240 -4.638 1.00 0.00 10 PHE A O 7
ATOM 7489 N N . LYS A 1 11 ? 29.570 7.642 -3.023 1.00 0.00 11 LYS A N 7
ATOM 7490 C CA . LYS A 1 11 ? 28.693 8.697 -3.615 1.00 0.00 11 LYS A CA 7
ATOM 7491 C C . LYS A 1 11 ? 29.195 9.120 -4.997 1.00 0.00 11 LYS A C 7
ATOM 7492 O O . LYS A 1 11 ? 28.423 9.468 -5.871 1.00 0.00 11 LYS A O 7
ATOM 7511 N N . GLU A 1 12 ? 30.476 9.093 -5.201 1.00 0.00 12 GLU A N 7
ATOM 7512 C CA . GLU A 1 12 ? 31.031 9.495 -6.523 1.00 0.00 12 GLU A CA 7
ATOM 7513 C C . GLU A 1 12 ? 30.727 8.425 -7.568 1.00 0.00 12 GLU A C 7
ATOM 7514 O O . GLU A 1 12 ? 30.720 8.688 -8.755 1.00 0.00 12 GLU A O 7
ATOM 7526 N N . LEU A 1 13 ? 30.474 7.220 -7.142 1.00 0.00 13 LEU A N 7
ATOM 7527 C CA . LEU A 1 13 ? 30.171 6.145 -8.122 1.00 0.00 13 LEU A CA 7
ATOM 7528 C C . LEU A 1 13 ? 28.713 6.247 -8.573 1.00 0.00 13 LEU A C 7
ATOM 7529 O O . LEU A 1 13 ? 28.397 6.035 -9.727 1.00 0.00 13 LEU A O 7
ATOM 7545 N N . TRP A 1 14 ? 27.823 6.587 -7.681 1.00 0.00 14 TRP A N 7
ATOM 7546 C CA . TRP A 1 14 ? 26.390 6.717 -8.082 1.00 0.00 14 TRP A CA 7
ATOM 7547 C C . TRP A 1 14 ? 26.234 7.882 -9.053 1.00 0.00 14 TRP A C 7
ATOM 7548 O O . TRP A 1 14 ? 25.603 7.768 -10.085 1.00 0.00 14 TRP A O 7
ATOM 7569 N N . LYS A 1 15 ? 26.804 9.005 -8.723 1.00 0.00 15 LYS A N 7
ATOM 7570 C CA . LYS A 1 15 ? 26.691 10.185 -9.617 1.00 0.00 15 LYS A CA 7
ATOM 7571 C C . LYS A 1 15 ? 27.987 10.361 -10.410 1.00 0.00 15 LYS A C 7
ATOM 7572 O O . LYS A 1 15 ? 28.845 11.148 -10.061 1.00 0.00 15 LYS A O 7
ATOM 7591 N N . GLY A 1 16 ? 28.134 9.618 -11.472 1.00 0.00 16 GLY A N 7
ATOM 7592 C CA . GLY A 1 16 ? 29.370 9.714 -12.297 1.00 0.00 16 GLY A CA 7
ATOM 7593 C C . GLY A 1 16 ? 29.459 8.475 -13.195 1.00 0.00 16 GLY A C 7
ATOM 7594 O O . GLY A 1 16 ? 28.921 8.460 -14.284 1.00 0.00 16 GLY A O 7
ATOM 7598 N N . PRO A 1 17 ? 30.132 7.467 -12.700 1.00 0.00 17 PRO A N 7
ATOM 7599 C CA . PRO A 1 17 ? 30.282 6.207 -13.464 1.00 0.00 17 PRO A CA 7
ATOM 7600 C C . PRO A 1 17 ? 28.977 5.403 -13.395 1.00 0.00 17 PRO A C 7
ATOM 7601 O O . PRO A 1 17 ? 27.925 5.944 -13.120 1.00 0.00 17 PRO A O 7
ATOM 7612 N N . ARG A 1 18 ? 29.032 4.119 -13.641 1.00 0.00 18 ARG A N 7
ATOM 7613 C CA . ARG A 1 18 ? 27.788 3.293 -13.583 1.00 0.00 18 ARG A CA 7
ATOM 7614 C C . ARG A 1 18 ? 27.026 3.566 -12.276 1.00 0.00 18 ARG A C 7
ATOM 7615 O O . ARG A 1 18 ? 27.491 4.288 -11.417 1.00 0.00 18 ARG A O 7
ATOM 7636 N N . ARG A 1 19 ? 25.868 2.991 -12.118 1.00 0.00 19 ARG A N 7
ATOM 7637 C CA . ARG A 1 19 ? 25.097 3.225 -10.864 1.00 0.00 19 ARG A CA 7
ATOM 7638 C C . ARG A 1 19 ? 24.426 1.930 -10.393 1.00 0.00 19 ARG A C 7
ATOM 7639 O O . ARG A 1 19 ? 24.380 1.638 -9.215 1.00 0.00 19 ARG A O 7
ATOM 7660 N N . GLY A 1 20 ? 23.900 1.155 -11.301 1.00 0.00 20 GLY A N 7
ATOM 7661 C CA . GLY A 1 20 ? 23.228 -0.114 -10.899 1.00 0.00 20 GLY A CA 7
ATOM 7662 C C . GLY A 1 20 ? 24.247 -1.063 -10.265 1.00 0.00 20 GLY A C 7
ATOM 7663 O O . GLY A 1 20 ? 23.945 -1.776 -9.328 1.00 0.00 20 GLY A O 7
ATOM 7667 N N . GLU A 1 21 ? 25.451 -1.085 -10.769 1.00 0.00 21 GLU A N 7
ATOM 7668 C CA . GLU A 1 21 ? 26.483 -1.996 -10.194 1.00 0.00 21 GLU A CA 7
ATOM 7669 C C . GLU A 1 21 ? 26.922 -1.507 -8.810 1.00 0.00 21 GLU A C 7
ATOM 7670 O O . GLU A 1 21 ? 27.316 -2.286 -7.965 1.00 0.00 21 GLU A O 7
ATOM 7682 N N . ILE A 1 22 ? 26.858 -0.226 -8.571 1.00 0.00 22 ILE A N 7
ATOM 7683 C CA . ILE A 1 22 ? 27.273 0.305 -7.239 1.00 0.00 22 ILE A CA 7
ATOM 7684 C C . ILE A 1 22 ? 26.225 -0.048 -6.184 1.00 0.00 22 ILE A C 7
ATOM 7685 O O . ILE A 1 22 ? 26.532 -0.609 -5.149 1.00 0.00 22 ILE A O 7
ATOM 7701 N N . GLU A 1 23 ? 24.987 0.263 -6.437 1.00 0.00 23 GLU A N 7
ATOM 7702 C CA . GLU A 1 23 ? 23.933 -0.075 -5.453 1.00 0.00 23 GLU A CA 7
ATOM 7703 C C . GLU A 1 23 ? 23.882 -1.593 -5.295 1.00 0.00 23 GLU A C 7
ATOM 7704 O O . GLU A 1 23 ? 23.529 -2.111 -4.251 1.00 0.00 23 GLU A O 7
ATOM 7716 N N . GLU A 1 24 ? 24.292 -2.315 -6.303 1.00 0.00 24 GLU A N 7
ATOM 7717 C CA . GLU A 1 24 ? 24.325 -3.793 -6.176 1.00 0.00 24 GLU A CA 7
ATOM 7718 C C . GLU A 1 24 ? 25.434 -4.141 -5.187 1.00 0.00 24 GLU A C 7
ATOM 7719 O O . GLU A 1 24 ? 25.328 -5.059 -4.398 1.00 0.00 24 GLU A O 7
ATOM 7731 N N . LEU A 1 25 ? 26.493 -3.375 -5.217 1.00 0.00 25 LEU A N 7
ATOM 7732 C CA . LEU A 1 25 ? 27.623 -3.605 -4.274 1.00 0.00 25 LEU A CA 7
ATOM 7733 C C . LEU A 1 25 ? 27.137 -3.384 -2.844 1.00 0.00 25 LEU A C 7
ATOM 7734 O O . LEU A 1 25 ? 27.637 -3.974 -1.913 1.00 0.00 25 LEU A O 7
ATOM 7750 N N . HIS A 1 26 ? 26.162 -2.530 -2.668 1.00 0.00 26 HIS A N 7
ATOM 7751 C CA . HIS A 1 26 ? 25.638 -2.273 -1.296 1.00 0.00 26 HIS A CA 7
ATOM 7752 C C . HIS A 1 26 ? 24.814 -3.475 -0.822 1.00 0.00 26 HIS A C 7
ATOM 7753 O O . HIS A 1 26 ? 24.874 -3.866 0.326 1.00 0.00 26 HIS A O 7
ATOM 7767 N N . LYS A 1 27 ? 24.053 -4.074 -1.694 1.00 0.00 27 LYS A N 7
ATOM 7768 C CA . LYS A 1 27 ? 23.252 -5.259 -1.271 1.00 0.00 27 LYS A CA 7
ATOM 7769 C C . LYS A 1 27 ? 24.205 -6.360 -0.799 1.00 0.00 27 LYS A C 7
ATOM 7770 O O . LYS A 1 27 ? 24.046 -6.928 0.268 1.00 0.00 27 LYS A O 7
ATOM 7789 N N . LYS A 1 28 ? 25.210 -6.651 -1.579 1.00 0.00 28 LYS A N 7
ATOM 7790 C CA . LYS A 1 28 ? 26.186 -7.694 -1.169 1.00 0.00 28 LYS A CA 7
ATOM 7791 C C . LYS A 1 28 ? 26.879 -7.252 0.119 1.00 0.00 28 LYS A C 7
ATOM 7792 O O . LYS A 1 28 ? 27.126 -8.045 1.001 1.00 0.00 28 LYS A O 7
ATOM 7811 N N . PHE A 1 29 ? 27.171 -5.981 0.236 1.00 0.00 29 PHE A N 7
ATOM 7812 C CA . PHE A 1 29 ? 27.829 -5.465 1.474 1.00 0.00 29 PHE A CA 7
ATOM 7813 C C . PHE A 1 29 ? 27.006 -5.883 2.689 1.00 0.00 29 PHE A C 7
ATOM 7814 O O . PHE A 1 29 ? 27.536 -6.228 3.726 1.00 0.00 29 PHE A O 7
ATOM 7831 N N . HIS A 1 30 ? 25.708 -5.876 2.555 1.00 0.00 30 HIS A N 7
ATOM 7832 C CA . HIS A 1 30 ? 24.843 -6.296 3.688 1.00 0.00 30 HIS A CA 7
ATOM 7833 C C . HIS A 1 30 ? 25.096 -7.775 3.968 1.00 0.00 30 HIS A C 7
ATOM 7834 O O . HIS A 1 30 ? 25.305 -8.179 5.094 1.00 0.00 30 HIS A O 7
ATOM 7848 N N . GLU A 1 31 ? 25.117 -8.581 2.942 1.00 0.00 31 GLU A N 7
ATOM 7849 C CA . GLU A 1 31 ? 25.399 -10.032 3.143 1.00 0.00 31 GLU A CA 7
ATOM 7850 C C . GLU A 1 31 ? 26.910 -10.245 3.342 1.00 0.00 31 GLU A C 7
ATOM 7851 O O . GLU A 1 31 ? 27.371 -11.351 3.539 1.00 0.00 31 GLU A O 7
ATOM 7863 N N . LEU A 1 32 ? 27.680 -9.185 3.293 1.00 0.00 32 LEU A N 7
ATOM 7864 C CA . LEU A 1 32 ? 29.155 -9.295 3.476 1.00 0.00 32 LEU A CA 7
ATOM 7865 C C . LEU A 1 32 ? 29.506 -9.154 4.956 1.00 0.00 32 LEU A C 7
ATOM 7866 O O . LEU A 1 32 ? 30.440 -9.753 5.449 1.00 0.00 32 LEU A O 7
ATOM 7882 N N . ILE A 1 33 ? 28.779 -8.331 5.660 1.00 0.00 33 ILE A N 7
ATOM 7883 C CA . ILE A 1 33 ? 29.092 -8.108 7.100 1.00 0.00 33 ILE A CA 7
ATOM 7884 C C . ILE A 1 33 ? 27.904 -8.490 7.995 1.00 0.00 33 ILE A C 7
ATOM 7885 O O . ILE A 1 33 ? 27.929 -8.284 9.193 1.00 0.00 33 ILE A O 7
ATOM 7901 N N . LYS A 1 34 ? 26.864 -9.042 7.429 1.00 0.00 34 LYS A N 7
ATOM 7902 C CA . LYS A 1 34 ? 25.680 -9.431 8.253 1.00 0.00 34 LYS A CA 7
ATOM 7903 C C . LYS A 1 34 ? 26.122 -10.240 9.478 1.00 0.00 34 LYS A C 7
ATOM 7904 O O . LYS A 1 34 ? 25.900 -9.847 10.606 1.00 0.00 34 LYS A O 7
ATOM 7923 N N . GLY A 1 35 ? 26.745 -11.367 9.264 1.00 0.00 35 GLY A N 7
ATOM 7924 C CA . GLY A 1 35 ? 27.199 -12.196 10.415 1.00 0.00 35 GLY A CA 7
ATOM 7925 C C . GLY A 1 35 ? 26.151 -13.269 10.717 1.00 0.00 35 GLY A C 7
ATOM 7926 O O . GLY A 1 35 ? 25.581 -13.794 9.774 1.00 0.00 35 GLY A O 7
ATOM 7931 N N . GLY B 1 1 ? 37.109 -0.837 -13.559 1.00 0.00 1 GLY B N 7
ATOM 7932 C CA . GLY B 1 1 ? 36.990 -1.343 -12.163 1.00 0.00 1 GLY B CA 7
ATOM 7933 C C . GLY B 1 1 ? 36.678 -0.177 -11.223 1.00 0.00 1 GLY B C 7
ATOM 7934 O O . GLY B 1 1 ? 37.404 0.090 -10.286 1.00 0.00 1 GLY B O 7
ATOM 7940 N N . GLU B 1 2 ? 35.603 0.521 -11.467 1.00 0.00 2 GLU B N 7
ATOM 7941 C CA . GLU B 1 2 ? 35.244 1.671 -10.589 1.00 0.00 2 GLU B CA 7
ATOM 7942 C C . GLU B 1 2 ? 34.670 1.166 -9.262 1.00 0.00 2 GLU B C 7
ATOM 7943 O O . GLU B 1 2 ? 35.055 1.610 -8.199 1.00 0.00 2 GLU B O 7
ATOM 7955 N N . VAL B 1 3 ? 33.752 0.239 -9.315 1.00 0.00 3 VAL B N 7
ATOM 7956 C CA . VAL B 1 3 ? 33.156 -0.294 -8.056 1.00 0.00 3 VAL B CA 7
ATOM 7957 C C . VAL B 1 3 ? 34.134 -1.253 -7.369 1.00 0.00 3 VAL B C 7
ATOM 7958 O O . VAL B 1 3 ? 34.012 -1.543 -6.195 1.00 0.00 3 VAL B O 7
ATOM 7971 N N . GLU B 1 4 ? 35.101 -1.748 -8.091 1.00 0.00 4 GLU B N 7
ATOM 7972 C CA . GLU B 1 4 ? 36.084 -2.688 -7.481 1.00 0.00 4 GLU B CA 7
ATOM 7973 C C . GLU B 1 4 ? 36.967 -1.958 -6.465 1.00 0.00 4 GLU B C 7
ATOM 7974 O O . GLU B 1 4 ? 37.595 -2.570 -5.626 1.00 0.00 4 GLU B O 7
ATOM 7986 N N . GLU B 1 5 ? 37.027 -0.657 -6.537 1.00 0.00 5 GLU B N 7
ATOM 7987 C CA . GLU B 1 5 ? 37.879 0.100 -5.576 1.00 0.00 5 GLU B CA 7
ATOM 7988 C C . GLU B 1 5 ? 37.179 0.224 -4.222 1.00 0.00 5 GLU B C 7
ATOM 7989 O O . GLU B 1 5 ? 37.747 -0.076 -3.192 1.00 0.00 5 GLU B O 7
ATOM 8001 N N . LEU B 1 6 ? 35.952 0.664 -4.211 1.00 0.00 6 LEU B N 7
ATOM 8002 C CA . LEU B 1 6 ? 35.231 0.800 -2.915 1.00 0.00 6 LEU B CA 7
ATOM 8003 C C . LEU B 1 6 ? 34.965 -0.600 -2.332 1.00 0.00 6 LEU B C 7
ATOM 8004 O O . LEU B 1 6 ? 34.886 -0.784 -1.132 1.00 0.00 6 LEU B O 7
ATOM 8020 N N . GLU B 1 7 ? 34.856 -1.587 -3.179 1.00 0.00 7 GLU B N 7
ATOM 8021 C CA . GLU B 1 7 ? 34.622 -2.975 -2.685 1.00 0.00 7 GLU B CA 7
ATOM 8022 C C . GLU B 1 7 ? 35.883 -3.503 -2.002 1.00 0.00 7 GLU B C 7
ATOM 8023 O O . GLU B 1 7 ? 35.849 -3.981 -0.883 1.00 0.00 7 GLU B O 7
ATOM 8035 N N . LYS B 1 8 ? 36.998 -3.421 -2.675 1.00 0.00 8 LYS B N 7
ATOM 8036 C CA . LYS B 1 8 ? 38.267 -3.918 -2.075 1.00 0.00 8 LYS B CA 7
ATOM 8037 C C . LYS B 1 8 ? 38.533 -3.209 -0.751 1.00 0.00 8 LYS B C 7
ATOM 8038 O O . LYS B 1 8 ? 38.813 -3.834 0.246 1.00 0.00 8 LYS B O 7
ATOM 8057 N N . LYS B 1 9 ? 38.432 -1.913 -0.727 1.00 0.00 9 LYS B N 7
ATOM 8058 C CA . LYS B 1 9 ? 38.662 -1.180 0.549 1.00 0.00 9 LYS B CA 7
ATOM 8059 C C . LYS B 1 9 ? 37.650 -1.662 1.586 1.00 0.00 9 LYS B C 7
ATOM 8060 O O . LYS B 1 9 ? 37.890 -1.627 2.777 1.00 0.00 9 LYS B O 7
ATOM 8079 N N . PHE B 1 10 ? 36.516 -2.115 1.130 1.00 0.00 10 PHE B N 7
ATOM 8080 C CA . PHE B 1 10 ? 35.466 -2.610 2.062 1.00 0.00 10 PHE B CA 7
ATOM 8081 C C . PHE B 1 10 ? 35.973 -3.807 2.876 1.00 0.00 10 PHE B C 7
ATOM 8082 O O . PHE B 1 10 ? 36.116 -3.735 4.082 1.00 0.00 10 PHE B O 7
ATOM 8099 N N . LYS B 1 11 ? 36.236 -4.912 2.231 1.00 0.00 11 LYS B N 7
ATOM 8100 C CA . LYS B 1 11 ? 36.710 -6.115 2.979 1.00 0.00 11 LYS B CA 7
ATOM 8101 C C . LYS B 1 11 ? 38.061 -5.853 3.648 1.00 0.00 11 LYS B C 7
ATOM 8102 O O . LYS B 1 11 ? 38.355 -6.377 4.705 1.00 0.00 11 LYS B O 7
ATOM 8121 N N . GLU B 1 12 ? 38.880 -5.050 3.041 1.00 0.00 12 GLU B N 7
ATOM 8122 C CA . GLU B 1 12 ? 40.214 -4.753 3.634 1.00 0.00 12 GLU B CA 7
ATOM 8123 C C . GLU B 1 12 ? 40.056 -3.853 4.857 1.00 0.00 12 GLU B C 7
ATOM 8124 O O . GLU B 1 12 ? 40.914 -3.800 5.714 1.00 0.00 12 GLU B O 7
ATOM 8136 N N . LEU B 1 13 ? 38.966 -3.144 4.947 1.00 0.00 13 LEU B N 7
ATOM 8137 C CA . LEU B 1 13 ? 38.766 -2.255 6.120 1.00 0.00 13 LEU B CA 7
ATOM 8138 C C . LEU B 1 13 ? 38.287 -3.075 7.319 1.00 0.00 13 LEU B C 7
ATOM 8139 O O . LEU B 1 13 ? 38.683 -2.837 8.442 1.00 0.00 13 LEU B O 7
ATOM 8155 N N . TRP B 1 14 ? 37.449 -4.052 7.091 1.00 0.00 14 TRP B N 7
ATOM 8156 C CA . TRP B 1 14 ? 36.969 -4.891 8.230 1.00 0.00 14 TRP B CA 7
ATOM 8157 C C . TRP B 1 14 ? 38.134 -5.683 8.813 1.00 0.00 14 TRP B C 7
ATOM 8158 O O . TRP B 1 14 ? 38.336 -5.728 10.010 1.00 0.00 14 TRP B O 7
ATOM 8179 N N . LYS B 1 15 ? 38.900 -6.311 7.969 1.00 0.00 15 LYS B N 7
ATOM 8180 C CA . LYS B 1 15 ? 40.053 -7.108 8.462 1.00 0.00 15 LYS B CA 7
ATOM 8181 C C . LYS B 1 15 ? 41.350 -6.325 8.254 1.00 0.00 15 LYS B C 7
ATOM 8182 O O . LYS B 1 15 ? 42.070 -6.530 7.297 1.00 0.00 15 LYS B O 7
ATOM 8201 N N . GLY B 1 16 ? 41.641 -5.419 9.147 1.00 0.00 16 GLY B N 7
ATOM 8202 C CA . GLY B 1 16 ? 42.878 -4.601 9.018 1.00 0.00 16 GLY B CA 7
ATOM 8203 C C . GLY B 1 16 ? 42.754 -3.374 9.929 1.00 0.00 16 GLY B C 7
ATOM 8204 O O . GLY B 1 16 ? 43.100 -3.431 11.093 1.00 0.00 16 GLY B O 7
ATOM 8208 N N . PRO B 1 17 ? 42.252 -2.304 9.369 1.00 0.00 17 PRO B N 7
ATOM 8209 C CA . PRO B 1 17 ? 42.069 -1.056 10.147 1.00 0.00 17 PRO B CA 7
ATOM 8210 C C . PRO B 1 17 ? 40.841 -1.188 11.056 1.00 0.00 17 PRO B C 7
ATOM 8211 O O . PRO B 1 17 ? 40.403 -2.280 11.358 1.00 0.00 17 PRO B O 7
ATOM 8222 N N . ARG B 1 18 ? 40.279 -0.091 11.494 1.00 0.00 18 ARG B N 7
ATOM 8223 C CA . ARG B 1 18 ? 39.079 -0.168 12.379 1.00 0.00 18 ARG B CA 7
ATOM 8224 C C . ARG B 1 18 ? 38.028 -1.111 11.771 1.00 0.00 18 ARG B C 7
ATOM 8225 O O . ARG B 1 18 ? 38.187 -1.605 10.673 1.00 0.00 18 ARG B O 7
ATOM 8246 N N . ARG B 1 19 ? 36.957 -1.359 12.472 1.00 0.00 19 ARG B N 7
ATOM 8247 C CA . ARG B 1 19 ? 35.911 -2.264 11.919 1.00 0.00 19 ARG B CA 7
ATOM 8248 C C . ARG B 1 19 ? 34.512 -1.735 12.247 1.00 0.00 19 ARG B C 7
ATOM 8249 O O . ARG B 1 19 ? 33.612 -1.790 11.433 1.00 0.00 19 ARG B O 7
ATOM 8270 N N . GLY B 1 20 ? 34.319 -1.227 13.433 1.00 0.00 20 GLY B N 7
ATOM 8271 C CA . GLY B 1 20 ? 32.976 -0.703 13.810 1.00 0.00 20 GLY B CA 7
ATOM 8272 C C . GLY B 1 20 ? 32.616 0.490 12.920 1.00 0.00 20 GLY B C 7
ATOM 8273 O O . GLY B 1 20 ? 31.476 0.667 12.537 1.00 0.00 20 GLY B O 7
ATOM 8277 N N . GLU B 1 21 ? 33.574 1.312 12.591 1.00 0.00 21 GLU B N 7
ATOM 8278 C CA . GLU B 1 21 ? 33.279 2.496 11.730 1.00 0.00 21 GLU B CA 7
ATOM 8279 C C . GLU B 1 21 ? 32.973 2.054 10.295 1.00 0.00 21 GLU B C 7
ATOM 8280 O O . GLU B 1 21 ? 32.235 2.705 9.582 1.00 0.00 21 GLU B O 7
ATOM 8292 N N . ILE B 1 22 ? 33.532 0.956 9.865 1.00 0.00 22 ILE B N 7
ATOM 8293 C CA . ILE B 1 22 ? 33.268 0.481 8.474 1.00 0.00 22 ILE B CA 7
ATOM 8294 C C . ILE B 1 22 ? 31.848 -0.079 8.372 1.00 0.00 22 ILE B C 7
ATOM 8295 O O . ILE B 1 22 ? 31.074 0.309 7.517 1.00 0.00 22 ILE B O 7
ATOM 8311 N N . GLU B 1 23 ? 31.491 -0.981 9.240 1.00 0.00 23 GLU B N 7
ATOM 8312 C CA . GLU B 1 23 ? 30.120 -1.539 9.192 1.00 0.00 23 GLU B CA 7
ATOM 8313 C C . GLU B 1 23 ? 29.123 -0.408 9.434 1.00 0.00 23 GLU B C 7
ATOM 8314 O O . GLU B 1 23 ? 28.005 -0.434 8.953 1.00 0.00 23 GLU B O 7
ATOM 8326 N N . GLU B 1 24 ? 29.538 0.618 10.126 1.00 0.00 24 GLU B N 7
ATOM 8327 C CA . GLU B 1 24 ? 28.629 1.774 10.334 1.00 0.00 24 GLU B CA 7
ATOM 8328 C C . GLU B 1 24 ? 28.456 2.468 8.985 1.00 0.00 24 GLU B C 7
ATOM 8329 O O . GLU B 1 24 ? 27.398 2.961 8.648 1.00 0.00 24 GLU B O 7
ATOM 8341 N N . LEU B 1 25 ? 29.502 2.477 8.203 1.00 0.00 25 LEU B N 7
ATOM 8342 C CA . LEU B 1 25 ? 29.433 3.099 6.851 1.00 0.00 25 LEU B CA 7
ATOM 8343 C C . LEU B 1 25 ? 28.433 2.329 5.994 1.00 0.00 25 LEU B C 7
ATOM 8344 O O . LEU B 1 25 ? 27.816 2.875 5.106 1.00 0.00 25 LEU B O 7
ATOM 8360 N N . HIS B 1 26 ? 28.274 1.058 6.256 1.00 0.00 26 HIS B N 7
ATOM 8361 C CA . HIS B 1 26 ? 27.307 0.249 5.459 1.00 0.00 26 HIS B CA 7
ATOM 8362 C C . HIS B 1 26 ? 25.873 0.617 5.855 1.00 0.00 26 HIS B C 7
ATOM 8363 O O . HIS B 1 26 ? 24.992 0.703 5.024 1.00 0.00 26 HIS B O 7
ATOM 8377 N N . LYS B 1 27 ? 25.629 0.847 7.116 1.00 0.00 27 LYS B N 7
ATOM 8378 C CA . LYS B 1 27 ? 24.249 1.226 7.534 1.00 0.00 27 LYS B CA 7
ATOM 8379 C C . LYS B 1 27 ? 23.862 2.536 6.843 1.00 0.00 27 LYS B C 7
ATOM 8380 O O . LYS B 1 27 ? 22.807 2.655 6.246 1.00 0.00 27 LYS B O 7
ATOM 8399 N N . LYS B 1 28 ? 24.723 3.515 6.902 1.00 0.00 28 LYS B N 7
ATOM 8400 C CA . LYS B 1 28 ? 24.419 4.807 6.232 1.00 0.00 28 LYS B CA 7
ATOM 8401 C C . LYS B 1 28 ? 24.287 4.572 4.728 1.00 0.00 28 LYS B C 7
ATOM 8402 O O . LYS B 1 28 ? 23.441 5.145 4.075 1.00 0.00 28 LYS B O 7
ATOM 8421 N N . PHE B 1 29 ? 25.108 3.711 4.181 1.00 0.00 29 PHE B N 7
ATOM 8422 C CA . PHE B 1 29 ? 25.030 3.409 2.721 1.00 0.00 29 PHE B CA 7
ATOM 8423 C C . PHE B 1 29 ? 23.602 2.996 2.372 1.00 0.00 29 PHE B C 7
ATOM 8424 O O . PHE B 1 29 ? 23.078 3.339 1.332 1.00 0.00 29 PHE B O 7
ATOM 8441 N N . HIS B 1 30 ? 22.964 2.274 3.253 1.00 0.00 30 HIS B N 7
ATOM 8442 C CA . HIS B 1 30 ? 21.561 1.856 2.994 1.00 0.00 30 HIS B CA 7
ATOM 8443 C C . HIS B 1 30 ? 20.683 3.104 2.954 1.00 0.00 30 HIS B C 7
ATOM 8444 O O . HIS B 1 30 ? 19.893 3.294 2.052 1.00 0.00 30 HIS B O 7
ATOM 8458 N N . GLU B 1 31 ? 20.846 3.978 3.911 1.00 0.00 31 GLU B N 7
ATOM 8459 C CA . GLU B 1 31 ? 20.049 5.238 3.909 1.00 0.00 31 GLU B CA 7
ATOM 8460 C C . GLU B 1 31 ? 20.650 6.231 2.898 1.00 0.00 31 GLU B C 7
ATOM 8461 O O . GLU B 1 31 ? 20.156 7.326 2.719 1.00 0.00 31 GLU B O 7
ATOM 8473 N N . LEU B 1 32 ? 21.717 5.848 2.237 1.00 0.00 32 LEU B N 7
ATOM 8474 C CA . LEU B 1 32 ? 22.365 6.745 1.237 1.00 0.00 32 LEU B CA 7
ATOM 8475 C C . LEU B 1 32 ? 21.753 6.508 -0.142 1.00 0.00 32 LEU B C 7
ATOM 8476 O O . LEU B 1 32 ? 21.632 7.408 -0.949 1.00 0.00 32 LEU B O 7
ATOM 8492 N N . ILE B 1 33 ? 21.399 5.286 -0.430 1.00 0.00 33 ILE B N 7
ATOM 8493 C CA . ILE B 1 33 ? 20.837 4.971 -1.775 1.00 0.00 33 ILE B CA 7
ATOM 8494 C C . ILE B 1 33 ? 19.420 4.390 -1.664 1.00 0.00 33 ILE B C 7
ATOM 8495 O O . ILE B 1 33 ? 18.835 3.973 -2.644 1.00 0.00 33 ILE B O 7
ATOM 8511 N N . LYS B 1 34 ? 18.863 4.354 -0.482 1.00 0.00 34 LYS B N 7
ATOM 8512 C CA . LYS B 1 34 ? 17.487 3.795 -0.320 1.00 0.00 34 LYS B CA 7
ATOM 8513 C C . LYS B 1 34 ? 16.532 4.413 -1.347 1.00 0.00 34 LYS B C 7
ATOM 8514 O O . LYS B 1 34 ? 15.958 3.725 -2.167 1.00 0.00 34 LYS B O 7
ATOM 8533 N N . GLY B 1 35 ? 16.357 5.705 -1.308 1.00 0.00 35 GLY B N 7
ATOM 8534 C CA . GLY B 1 35 ? 15.440 6.363 -2.281 1.00 0.00 35 GLY B CA 7
ATOM 8535 C C . GLY B 1 35 ? 14.059 6.533 -1.646 1.00 0.00 35 GLY B C 7
ATOM 8536 O O . GLY B 1 35 ? 14.005 6.824 -0.462 1.00 0.00 35 GLY B O 7
ATOM 8541 N N . GLY A 1 1 ? 42.860 7.341 6.823 1.00 0.00 1 GLY A N 8
ATOM 8542 C CA . GLY A 1 1 ? 41.834 6.448 7.430 1.00 0.00 1 GLY A CA 8
ATOM 8543 C C . GLY A 1 1 ? 41.851 5.094 6.718 1.00 0.00 1 GLY A C 8
ATOM 8544 O O . GLY A 1 1 ? 42.884 4.470 6.578 1.00 0.00 1 GLY A O 8
ATOM 8550 N N . GLU A 1 2 ? 40.715 4.634 6.268 1.00 0.00 2 GLU A N 8
ATOM 8551 C CA . GLU A 1 2 ? 40.674 3.318 5.568 1.00 0.00 2 GLU A CA 8
ATOM 8552 C C . GLU A 1 2 ? 39.507 3.272 4.576 1.00 0.00 2 GLU A C 8
ATOM 8553 O O . GLU A 1 2 ? 39.079 2.214 4.159 1.00 0.00 2 GLU A O 8
ATOM 8565 N N . VAL A 1 3 ? 38.988 4.408 4.189 1.00 0.00 3 VAL A N 8
ATOM 8566 C CA . VAL A 1 3 ? 37.852 4.414 3.219 1.00 0.00 3 VAL A CA 8
ATOM 8567 C C . VAL A 1 3 ? 38.342 3.997 1.831 1.00 0.00 3 VAL A C 8
ATOM 8568 O O . VAL A 1 3 ? 37.597 3.462 1.034 1.00 0.00 3 VAL A O 8
ATOM 8581 N N . GLU A 1 4 ? 39.589 4.237 1.536 1.00 0.00 4 GLU A N 8
ATOM 8582 C CA . GLU A 1 4 ? 40.126 3.852 0.200 1.00 0.00 4 GLU A CA 8
ATOM 8583 C C . GLU A 1 4 ? 40.147 2.328 0.057 1.00 0.00 4 GLU A C 8
ATOM 8584 O O . GLU A 1 4 ? 40.188 1.799 -1.036 1.00 0.00 4 GLU A O 8
ATOM 8596 N N . GLU A 1 5 ? 40.121 1.617 1.151 1.00 0.00 5 GLU A N 8
ATOM 8597 C CA . GLU A 1 5 ? 40.144 0.129 1.072 1.00 0.00 5 GLU A CA 8
ATOM 8598 C C . GLU A 1 5 ? 38.772 -0.400 0.654 1.00 0.00 5 GLU A C 8
ATOM 8599 O O . GLU A 1 5 ? 38.645 -1.138 -0.303 1.00 0.00 5 GLU A O 8
ATOM 8611 N N . LEU A 1 6 ? 37.742 -0.028 1.363 1.00 0.00 6 LEU A N 8
ATOM 8612 C CA . LEU A 1 6 ? 36.383 -0.514 0.999 1.00 0.00 6 LEU A CA 8
ATOM 8613 C C . LEU A 1 6 ? 35.994 0.036 -0.381 1.00 0.00 6 LEU A C 8
ATOM 8614 O O . LEU A 1 6 ? 35.261 -0.586 -1.121 1.00 0.00 6 LEU A O 8
ATOM 8630 N N . GLU A 1 7 ? 36.489 1.194 -0.727 1.00 0.00 7 GLU A N 8
ATOM 8631 C CA . GLU A 1 7 ? 36.157 1.787 -2.056 1.00 0.00 7 GLU A CA 8
ATOM 8632 C C . GLU A 1 7 ? 36.787 0.961 -3.178 1.00 0.00 7 GLU A C 8
ATOM 8633 O O . GLU A 1 7 ? 36.134 0.599 -4.140 1.00 0.00 7 GLU A O 8
ATOM 8645 N N . LYS A 1 8 ? 38.053 0.661 -3.069 1.00 0.00 8 LYS A N 8
ATOM 8646 C CA . LYS A 1 8 ? 38.714 -0.140 -4.136 1.00 0.00 8 LYS A CA 8
ATOM 8647 C C . LYS A 1 8 ? 38.018 -1.489 -4.272 1.00 0.00 8 LYS A C 8
ATOM 8648 O O . LYS A 1 8 ? 37.647 -1.894 -5.352 1.00 0.00 8 LYS A O 8
ATOM 8667 N N . LYS A 1 9 ? 37.818 -2.178 -3.188 1.00 0.00 9 LYS A N 8
ATOM 8668 C CA . LYS A 1 9 ? 37.118 -3.487 -3.271 1.00 0.00 9 LYS A CA 8
ATOM 8669 C C . LYS A 1 9 ? 35.706 -3.262 -3.823 1.00 0.00 9 LYS A C 8
ATOM 8670 O O . LYS A 1 9 ? 35.079 -4.158 -4.353 1.00 0.00 9 LYS A O 8
ATOM 8689 N N . PHE A 1 10 ? 35.208 -2.059 -3.696 1.00 0.00 10 PHE A N 8
ATOM 8690 C CA . PHE A 1 10 ? 33.843 -1.738 -4.202 1.00 0.00 10 PHE A CA 8
ATOM 8691 C C . PHE A 1 10 ? 33.777 -1.881 -5.725 1.00 0.00 10 PHE A C 8
ATOM 8692 O O . PHE A 1 10 ? 33.084 -2.734 -6.249 1.00 0.00 10 PHE A O 8
ATOM 8709 N N . LYS A 1 11 ? 34.482 -1.049 -6.444 1.00 0.00 11 LYS A N 8
ATOM 8710 C CA . LYS A 1 11 ? 34.432 -1.137 -7.933 1.00 0.00 11 LYS A CA 8
ATOM 8711 C C . LYS A 1 11 ? 35.045 -2.450 -8.416 1.00 0.00 11 LYS A C 8
ATOM 8712 O O . LYS A 1 11 ? 34.660 -2.993 -9.434 1.00 0.00 11 LYS A O 8
ATOM 8731 N N . GLU A 1 12 ? 35.993 -2.964 -7.693 1.00 0.00 12 GLU A N 8
ATOM 8732 C CA . GLU A 1 12 ? 36.635 -4.241 -8.103 1.00 0.00 12 GLU A CA 8
ATOM 8733 C C . GLU A 1 12 ? 35.671 -5.403 -7.880 1.00 0.00 12 GLU A C 8
ATOM 8734 O O . GLU A 1 12 ? 35.777 -6.439 -8.506 1.00 0.00 12 GLU A O 8
ATOM 8746 N N . LEU A 1 13 ? 34.726 -5.241 -6.995 1.00 0.00 13 LEU A N 8
ATOM 8747 C CA . LEU A 1 13 ? 33.758 -6.341 -6.744 1.00 0.00 13 LEU A CA 8
ATOM 8748 C C . LEU A 1 13 ? 32.692 -6.354 -7.843 1.00 0.00 13 LEU A C 8
ATOM 8749 O O . LEU A 1 13 ? 32.269 -7.399 -8.295 1.00 0.00 13 LEU A O 8
ATOM 8765 N N . TRP A 1 14 ? 32.265 -5.202 -8.291 1.00 0.00 14 TRP A N 8
ATOM 8766 C CA . TRP A 1 14 ? 31.238 -5.166 -9.375 1.00 0.00 14 TRP A CA 8
ATOM 8767 C C . TRP A 1 14 ? 31.814 -5.772 -10.650 1.00 0.00 14 TRP A C 8
ATOM 8768 O O . TRP A 1 14 ? 31.194 -6.589 -11.302 1.00 0.00 14 TRP A O 8
ATOM 8789 N N . LYS A 1 15 ? 32.999 -5.373 -11.011 1.00 0.00 15 LYS A N 8
ATOM 8790 C CA . LYS A 1 15 ? 33.623 -5.917 -12.244 1.00 0.00 15 LYS A CA 8
ATOM 8791 C C . LYS A 1 15 ? 34.684 -6.955 -11.872 1.00 0.00 15 LYS A C 8
ATOM 8792 O O . LYS A 1 15 ? 35.859 -6.659 -11.776 1.00 0.00 15 LYS A O 8
ATOM 8811 N N . GLY A 1 16 ? 34.267 -8.171 -11.651 1.00 0.00 16 GLY A N 8
ATOM 8812 C CA . GLY A 1 16 ? 35.228 -9.244 -11.271 1.00 0.00 16 GLY A CA 8
ATOM 8813 C C . GLY A 1 16 ? 34.452 -10.391 -10.614 1.00 0.00 16 GLY A C 8
ATOM 8814 O O . GLY A 1 16 ? 33.972 -11.280 -11.289 1.00 0.00 16 GLY A O 8
ATOM 8818 N N . PRO A 1 17 ? 34.346 -10.327 -9.311 1.00 0.00 17 PRO A N 8
ATOM 8819 C CA . PRO A 1 17 ? 33.610 -11.368 -8.558 1.00 0.00 17 PRO A CA 8
ATOM 8820 C C . PRO A 1 17 ? 32.100 -11.140 -8.710 1.00 0.00 17 PRO A C 8
ATOM 8821 O O . PRO A 1 17 ? 31.658 -10.511 -9.651 1.00 0.00 17 PRO A O 8
ATOM 8832 N N . ARG A 1 18 ? 31.305 -11.644 -7.802 1.00 0.00 18 ARG A N 8
ATOM 8833 C CA . ARG A 1 18 ? 29.827 -11.447 -7.908 1.00 0.00 18 ARG A CA 8
ATOM 8834 C C . ARG A 1 18 ? 29.497 -9.970 -8.178 1.00 0.00 18 ARG A C 8
ATOM 8835 O O . ARG A 1 18 ? 30.362 -9.117 -8.163 1.00 0.00 18 ARG A O 8
ATOM 8856 N N . ARG A 1 19 ? 28.253 -9.664 -8.412 1.00 0.00 19 ARG A N 8
ATOM 8857 C CA . ARG A 1 19 ? 27.877 -8.247 -8.670 1.00 0.00 19 ARG A CA 8
ATOM 8858 C C . ARG A 1 19 ? 26.543 -7.920 -7.993 1.00 0.00 19 ARG A C 8
ATOM 8859 O O . ARG A 1 19 ? 26.369 -6.860 -7.426 1.00 0.00 19 ARG A O 8
ATOM 8880 N N . GLY A 1 20 ? 25.599 -8.820 -8.047 1.00 0.00 20 GLY A N 8
ATOM 8881 C CA . GLY A 1 20 ? 24.281 -8.554 -7.405 1.00 0.00 20 GLY A CA 8
ATOM 8882 C C . GLY A 1 20 ? 24.461 -8.457 -5.888 1.00 0.00 20 GLY A C 8
ATOM 8883 O O . GLY A 1 20 ? 23.777 -7.707 -5.220 1.00 0.00 20 GLY A O 8
ATOM 8887 N N . GLU A 1 21 ? 25.376 -9.209 -5.339 1.00 0.00 21 GLU A N 8
ATOM 8888 C CA . GLU A 1 21 ? 25.598 -9.159 -3.865 1.00 0.00 21 GLU A CA 8
ATOM 8889 C C . GLU A 1 21 ? 26.311 -7.860 -3.482 1.00 0.00 21 GLU A C 8
ATOM 8890 O O . GLU A 1 21 ? 26.154 -7.354 -2.389 1.00 0.00 21 GLU A O 8
ATOM 8902 N N . ILE A 1 22 ? 27.087 -7.314 -4.377 1.00 0.00 22 ILE A N 8
ATOM 8903 C CA . ILE A 1 22 ? 27.805 -6.042 -4.067 1.00 0.00 22 ILE A CA 8
ATOM 8904 C C . ILE A 1 22 ? 26.808 -4.885 -4.062 1.00 0.00 22 ILE A C 8
ATOM 8905 O O . ILE A 1 22 ? 26.707 -4.138 -3.110 1.00 0.00 22 ILE A O 8
ATOM 8921 N N . GLU A 1 23 ? 26.055 -4.743 -5.112 1.00 0.00 23 GLU A N 8
ATOM 8922 C CA . GLU A 1 23 ? 25.051 -3.657 -5.157 1.00 0.00 23 GLU A CA 8
ATOM 8923 C C . GLU A 1 23 ? 24.030 -3.890 -4.047 1.00 0.00 23 GLU A C 8
ATOM 8924 O O . GLU A 1 23 ? 23.437 -2.964 -3.525 1.00 0.00 23 GLU A O 8
ATOM 8936 N N . GLU A 1 24 ? 23.859 -5.118 -3.641 1.00 0.00 24 GLU A N 8
ATOM 8937 C CA . GLU A 1 24 ? 22.923 -5.395 -2.523 1.00 0.00 24 GLU A CA 8
ATOM 8938 C C . GLU A 1 24 ? 23.550 -4.836 -1.248 1.00 0.00 24 GLU A C 8
ATOM 8939 O O . GLU A 1 24 ? 22.877 -4.319 -0.378 1.00 0.00 24 GLU A O 8
ATOM 8951 N N . LEU A 1 25 ? 24.852 -4.918 -1.157 1.00 0.00 25 LEU A N 8
ATOM 8952 C CA . LEU A 1 25 ? 25.561 -4.373 0.035 1.00 0.00 25 LEU A CA 8
ATOM 8953 C C . LEU A 1 25 ? 25.355 -2.863 0.087 1.00 0.00 25 LEU A C 8
ATOM 8954 O O . LEU A 1 25 ? 25.300 -2.270 1.143 1.00 0.00 25 LEU A O 8
ATOM 8970 N N . HIS A 1 26 ? 25.236 -2.237 -1.054 1.00 0.00 26 HIS A N 8
ATOM 8971 C CA . HIS A 1 26 ? 25.022 -0.764 -1.077 1.00 0.00 26 HIS A CA 8
ATOM 8972 C C . HIS A 1 26 ? 23.596 -0.451 -0.620 1.00 0.00 26 HIS A C 8
ATOM 8973 O O . HIS A 1 26 ? 23.340 0.560 0.003 1.00 0.00 26 HIS A O 8
ATOM 8987 N N . LYS A 1 27 ? 22.664 -1.319 -0.910 1.00 0.00 27 LYS A N 8
ATOM 8988 C CA . LYS A 1 27 ? 21.265 -1.067 -0.466 1.00 0.00 27 LYS A CA 8
ATOM 8989 C C . LYS A 1 27 ? 21.231 -1.025 1.062 1.00 0.00 27 LYS A C 8
ATOM 8990 O O . LYS A 1 27 ? 20.766 -0.074 1.661 1.00 0.00 27 LYS A O 8
ATOM 9009 N N . LYS A 1 28 ? 21.744 -2.043 1.700 1.00 0.00 28 LYS A N 8
ATOM 9010 C CA . LYS A 1 28 ? 21.763 -2.046 3.187 1.00 0.00 28 LYS A CA 8
ATOM 9011 C C . LYS A 1 28 ? 22.570 -0.841 3.672 1.00 0.00 28 LYS A C 8
ATOM 9012 O O . LYS A 1 28 ? 22.213 -0.184 4.627 1.00 0.00 28 LYS A O 8
ATOM 9031 N N . PHE A 1 29 ? 23.645 -0.538 2.993 1.00 0.00 29 PHE A N 8
ATOM 9032 C CA . PHE A 1 29 ? 24.480 0.637 3.376 1.00 0.00 29 PHE A CA 8
ATOM 9033 C C . PHE A 1 29 ? 23.595 1.880 3.437 1.00 0.00 29 PHE A C 8
ATOM 9034 O O . PHE A 1 29 ? 23.768 2.742 4.277 1.00 0.00 29 PHE A O 8
ATOM 9051 N N . HIS A 1 30 ? 22.629 1.964 2.564 1.00 0.00 30 HIS A N 8
ATOM 9052 C CA . HIS A 1 30 ? 21.713 3.134 2.583 1.00 0.00 30 HIS A CA 8
ATOM 9053 C C . HIS A 1 30 ? 20.845 3.056 3.837 1.00 0.00 30 HIS A C 8
ATOM 9054 O O . HIS A 1 30 ? 20.571 4.049 4.478 1.00 0.00 30 HIS A O 8
ATOM 9068 N N . GLU A 1 31 ? 20.441 1.874 4.210 1.00 0.00 31 GLU A N 8
ATOM 9069 C CA . GLU A 1 31 ? 19.630 1.728 5.450 1.00 0.00 31 GLU A CA 8
ATOM 9070 C C . GLU A 1 31 ? 20.574 1.559 6.652 1.00 0.00 31 GLU A C 8
ATOM 9071 O O . GLU A 1 31 ? 20.146 1.360 7.772 1.00 0.00 31 GLU A O 8
ATOM 9083 N N . LEU A 1 32 ? 21.862 1.643 6.417 1.00 0.00 32 LEU A N 8
ATOM 9084 C CA . LEU A 1 32 ? 22.856 1.497 7.517 1.00 0.00 32 LEU A CA 8
ATOM 9085 C C . LEU A 1 32 ? 23.204 2.875 8.073 1.00 0.00 32 LEU A C 8
ATOM 9086 O O . LEU A 1 32 ? 23.416 3.052 9.256 1.00 0.00 32 LEU A O 8
ATOM 9102 N N . ILE A 1 33 ? 23.294 3.849 7.212 1.00 0.00 33 ILE A N 8
ATOM 9103 C CA . ILE A 1 33 ? 23.671 5.215 7.672 1.00 0.00 33 ILE A CA 8
ATOM 9104 C C . ILE A 1 33 ? 22.548 6.214 7.366 1.00 0.00 33 ILE A C 8
ATOM 9105 O O . ILE A 1 33 ? 22.465 7.272 7.958 1.00 0.00 33 ILE A O 8
ATOM 9121 N N . LYS A 1 34 ? 21.683 5.881 6.447 1.00 0.00 34 LYS A N 8
ATOM 9122 C CA . LYS A 1 34 ? 20.563 6.803 6.099 1.00 0.00 34 LYS A CA 8
ATOM 9123 C C . LYS A 1 34 ? 21.103 8.201 5.781 1.00 0.00 34 LYS A C 8
ATOM 9124 O O . LYS A 1 34 ? 22.291 8.446 5.841 1.00 0.00 34 LYS A O 8
ATOM 9143 N N . GLY A 1 35 ? 20.238 9.118 5.443 1.00 0.00 35 GLY A N 8
ATOM 9144 C CA . GLY A 1 35 ? 20.702 10.497 5.121 1.00 0.00 35 GLY A CA 8
ATOM 9145 C C . GLY A 1 35 ? 19.509 11.455 5.141 1.00 0.00 35 GLY A C 8
ATOM 9146 O O . GLY A 1 35 ? 18.915 11.608 6.196 1.00 0.00 35 GLY A O 8
ATOM 9151 N N . GLY B 1 1 ? 33.806 -14.341 -2.200 1.00 0.00 1 GLY B N 8
ATOM 9152 C CA . GLY B 1 1 ? 34.189 -13.117 -2.959 1.00 0.00 1 GLY B CA 8
ATOM 9153 C C . GLY B 1 1 ? 35.001 -12.191 -2.053 1.00 0.00 1 GLY B C 8
ATOM 9154 O O . GLY B 1 1 ? 35.974 -12.597 -1.449 1.00 0.00 1 GLY B O 8
ATOM 9160 N N . GLU B 1 2 ? 34.613 -10.948 -1.954 1.00 0.00 2 GLU B N 8
ATOM 9161 C CA . GLU B 1 2 ? 35.371 -10.002 -1.085 1.00 0.00 2 GLU B CA 8
ATOM 9162 C C . GLU B 1 2 ? 34.453 -8.884 -0.577 1.00 0.00 2 GLU B C 8
ATOM 9163 O O . GLU B 1 2 ? 34.910 -7.839 -0.157 1.00 0.00 2 GLU B O 8
ATOM 9175 N N . VAL B 1 3 ? 33.164 -9.093 -0.606 1.00 0.00 3 VAL B N 8
ATOM 9176 C CA . VAL B 1 3 ? 32.230 -8.036 -0.117 1.00 0.00 3 VAL B CA 8
ATOM 9177 C C . VAL B 1 3 ? 32.320 -7.918 1.405 1.00 0.00 3 VAL B C 8
ATOM 9178 O O . VAL B 1 3 ? 32.074 -6.873 1.972 1.00 0.00 3 VAL B O 8
ATOM 9191 N N . GLU B 1 4 ? 32.674 -8.982 2.071 1.00 0.00 4 GLU B N 8
ATOM 9192 C CA . GLU B 1 4 ? 32.782 -8.929 3.555 1.00 0.00 4 GLU B CA 8
ATOM 9193 C C . GLU B 1 4 ? 33.931 -8.006 3.970 1.00 0.00 4 GLU B C 8
ATOM 9194 O O . GLU B 1 4 ? 33.980 -7.523 5.083 1.00 0.00 4 GLU B O 8
ATOM 9206 N N . GLU B 1 5 ? 34.857 -7.758 3.085 1.00 0.00 5 GLU B N 8
ATOM 9207 C CA . GLU B 1 5 ? 36.000 -6.869 3.436 1.00 0.00 5 GLU B CA 8
ATOM 9208 C C . GLU B 1 5 ? 35.555 -5.406 3.431 1.00 0.00 5 GLU B C 8
ATOM 9209 O O . GLU B 1 5 ? 35.727 -4.692 4.400 1.00 0.00 5 GLU B O 8
ATOM 9221 N N . LEU B 1 6 ? 34.984 -4.953 2.350 1.00 0.00 6 LEU B N 8
ATOM 9222 C CA . LEU B 1 6 ? 34.532 -3.536 2.295 1.00 0.00 6 LEU B CA 8
ATOM 9223 C C . LEU B 1 6 ? 33.415 -3.312 3.326 1.00 0.00 6 LEU B C 8
ATOM 9224 O O . LEU B 1 6 ? 33.262 -2.234 3.862 1.00 0.00 6 LEU B O 8
ATOM 9240 N N . GLU B 1 7 ? 32.646 -4.329 3.607 1.00 0.00 7 GLU B N 8
ATOM 9241 C CA . GLU B 1 7 ? 31.544 -4.186 4.604 1.00 0.00 7 GLU B CA 8
ATOM 9242 C C . GLU B 1 7 ? 32.120 -3.980 6.008 1.00 0.00 7 GLU B C 8
ATOM 9243 O O . GLU B 1 7 ? 31.727 -3.079 6.726 1.00 0.00 7 GLU B O 8
ATOM 9255 N N . LYS B 1 8 ? 33.046 -4.808 6.408 1.00 0.00 8 LYS B N 8
ATOM 9256 C CA . LYS B 1 8 ? 33.637 -4.650 7.766 1.00 0.00 8 LYS B CA 8
ATOM 9257 C C . LYS B 1 8 ? 34.280 -3.274 7.889 1.00 0.00 8 LYS B C 8
ATOM 9258 O O . LYS B 1 8 ? 34.024 -2.546 8.823 1.00 0.00 8 LYS B O 8
ATOM 9277 N N . LYS B 1 9 ? 35.095 -2.900 6.947 1.00 0.00 9 LYS B N 8
ATOM 9278 C CA . LYS B 1 9 ? 35.723 -1.555 7.013 1.00 0.00 9 LYS B CA 8
ATOM 9279 C C . LYS B 1 9 ? 34.621 -0.490 6.982 1.00 0.00 9 LYS B C 8
ATOM 9280 O O . LYS B 1 9 ? 34.806 0.631 7.413 1.00 0.00 9 LYS B O 8
ATOM 9299 N N . PHE B 1 10 ? 33.472 -0.847 6.470 1.00 0.00 10 PHE B N 8
ATOM 9300 C CA . PHE B 1 10 ? 32.337 0.116 6.396 1.00 0.00 10 PHE B CA 8
ATOM 9301 C C . PHE B 1 10 ? 31.878 0.530 7.798 1.00 0.00 10 PHE B C 8
ATOM 9302 O O . PHE B 1 10 ? 31.998 1.676 8.189 1.00 0.00 10 PHE B O 8
ATOM 9319 N N . LYS B 1 11 ? 31.343 -0.389 8.557 1.00 0.00 11 LYS B N 8
ATOM 9320 C CA . LYS B 1 11 ? 30.862 -0.027 9.923 1.00 0.00 11 LYS B CA 8
ATOM 9321 C C . LYS B 1 11 ? 32.033 0.368 10.821 1.00 0.00 11 LYS B C 8
ATOM 9322 O O . LYS B 1 11 ? 31.898 1.178 11.718 1.00 0.00 11 LYS B O 8
ATOM 9341 N N . GLU B 1 12 ? 33.178 -0.194 10.584 1.00 0.00 12 GLU B N 8
ATOM 9342 C CA . GLU B 1 12 ? 34.361 0.145 11.418 1.00 0.00 12 GLU B CA 8
ATOM 9343 C C . GLU B 1 12 ? 34.845 1.553 11.084 1.00 0.00 12 GLU B C 8
ATOM 9344 O O . GLU B 1 12 ? 35.485 2.206 11.884 1.00 0.00 12 GLU B O 8
ATOM 9356 N N . LEU B 1 13 ? 34.543 2.031 9.909 1.00 0.00 13 LEU B N 8
ATOM 9357 C CA . LEU B 1 13 ? 34.988 3.400 9.538 1.00 0.00 13 LEU B CA 8
ATOM 9358 C C . LEU B 1 13 ? 34.060 4.437 10.174 1.00 0.00 13 LEU B C 8
ATOM 9359 O O . LEU B 1 13 ? 34.497 5.475 10.631 1.00 0.00 13 LEU B O 8
ATOM 9375 N N . TRP B 1 14 ? 32.782 4.162 10.224 1.00 0.00 14 TRP B N 8
ATOM 9376 C CA . TRP B 1 14 ? 31.841 5.138 10.852 1.00 0.00 14 TRP B CA 8
ATOM 9377 C C . TRP B 1 14 ? 32.163 5.283 12.335 1.00 0.00 14 TRP B C 8
ATOM 9378 O O . TRP B 1 14 ? 32.247 6.374 12.863 1.00 0.00 14 TRP B O 8
ATOM 9399 N N . LYS B 1 15 ? 32.339 4.184 13.012 1.00 0.00 15 LYS B N 8
ATOM 9400 C CA . LYS B 1 15 ? 32.650 4.246 14.463 1.00 0.00 15 LYS B CA 8
ATOM 9401 C C . LYS B 1 15 ? 34.140 3.974 14.687 1.00 0.00 15 LYS B C 8
ATOM 9402 O O . LYS B 1 15 ? 34.549 2.865 14.966 1.00 0.00 15 LYS B O 8
ATOM 9421 N N . GLY B 1 16 ? 34.951 4.987 14.551 1.00 0.00 16 GLY B N 8
ATOM 9422 C CA . GLY B 1 16 ? 36.418 4.811 14.738 1.00 0.00 16 GLY B CA 8
ATOM 9423 C C . GLY B 1 16 ? 37.143 5.984 14.070 1.00 0.00 16 GLY B C 8
ATOM 9424 O O . GLY B 1 16 ? 37.352 7.012 14.683 1.00 0.00 16 GLY B O 8
ATOM 9428 N N . PRO B 1 17 ? 37.494 5.793 12.824 1.00 0.00 17 PRO B N 8
ATOM 9429 C CA . PRO B 1 17 ? 38.190 6.854 12.062 1.00 0.00 17 PRO B CA 8
ATOM 9430 C C . PRO B 1 17 ? 37.178 7.925 11.630 1.00 0.00 17 PRO B C 8
ATOM 9431 O O . PRO B 1 17 ? 36.127 8.063 12.224 1.00 0.00 17 PRO B O 8
ATOM 9442 N N . ARG B 1 18 ? 37.480 8.684 10.608 1.00 0.00 18 ARG B N 8
ATOM 9443 C CA . ARG B 1 18 ? 36.526 9.739 10.151 1.00 0.00 18 ARG B CA 8
ATOM 9444 C C . ARG B 1 18 ? 35.108 9.161 10.012 1.00 0.00 18 ARG B C 8
ATOM 9445 O O . ARG B 1 18 ? 34.896 7.972 10.147 1.00 0.00 18 ARG B O 8
ATOM 9466 N N . ARG B 1 19 ? 34.144 9.991 9.733 1.00 0.00 19 ARG B N 8
ATOM 9467 C CA . ARG B 1 19 ? 32.753 9.481 9.579 1.00 0.00 19 ARG B CA 8
ATOM 9468 C C . ARG B 1 19 ? 32.047 10.204 8.429 1.00 0.00 19 ARG B C 8
ATOM 9469 O O . ARG B 1 19 ? 31.330 9.603 7.655 1.00 0.00 19 ARG B O 8
ATOM 9490 N N . GLY B 1 20 ? 32.243 11.488 8.311 1.00 0.00 20 GLY B N 8
ATOM 9491 C CA . GLY B 1 20 ? 31.581 12.244 7.210 1.00 0.00 20 GLY B CA 8
ATOM 9492 C C . GLY B 1 20 ? 32.131 11.771 5.862 1.00 0.00 20 GLY B C 8
ATOM 9493 O O . GLY B 1 20 ? 31.427 11.733 4.873 1.00 0.00 20 GLY B O 8
ATOM 9497 N N . GLU B 1 21 ? 33.384 11.408 5.815 1.00 0.00 21 GLU B N 8
ATOM 9498 C CA . GLU B 1 21 ? 33.977 10.937 4.530 1.00 0.00 21 GLU B CA 8
ATOM 9499 C C . GLU B 1 21 ? 33.467 9.533 4.195 1.00 0.00 21 GLU B C 8
ATOM 9500 O O . GLU B 1 21 ? 33.374 9.153 3.045 1.00 0.00 21 GLU B O 8
ATOM 9512 N N . ILE B 1 22 ? 33.128 8.760 5.191 1.00 0.00 22 ILE B N 8
ATOM 9513 C CA . ILE B 1 22 ? 32.617 7.383 4.929 1.00 0.00 22 ILE B CA 8
ATOM 9514 C C . ILE B 1 22 ? 31.201 7.467 4.363 1.00 0.00 22 ILE B C 8
ATOM 9515 O O . ILE B 1 22 ? 30.901 6.929 3.317 1.00 0.00 22 ILE B O 8
ATOM 9531 N N . GLU B 1 23 ? 30.331 8.157 5.039 1.00 0.00 23 GLU B N 8
ATOM 9532 C CA . GLU B 1 23 ? 28.948 8.299 4.529 1.00 0.00 23 GLU B CA 8
ATOM 9533 C C . GLU B 1 23 ? 28.993 9.035 3.192 1.00 0.00 23 GLU B C 8
ATOM 9534 O O . GLU B 1 23 ? 28.148 8.850 2.337 1.00 0.00 23 GLU B O 8
ATOM 9546 N N . GLU B 1 24 ? 30.008 9.829 2.981 1.00 0.00 24 GLU B N 8
ATOM 9547 C CA . GLU B 1 24 ? 30.135 10.523 1.675 1.00 0.00 24 GLU B CA 8
ATOM 9548 C C . GLU B 1 24 ? 30.472 9.469 0.622 1.00 0.00 24 GLU B C 8
ATOM 9549 O O . GLU B 1 24 ? 30.028 9.529 -0.508 1.00 0.00 24 GLU B O 8
ATOM 9561 N N . LEU B 1 25 ? 31.239 8.484 1.012 1.00 0.00 25 LEU B N 8
ATOM 9562 C CA . LEU B 1 25 ? 31.600 7.390 0.068 1.00 0.00 25 LEU B CA 8
ATOM 9563 C C . LEU B 1 25 ? 30.333 6.637 -0.325 1.00 0.00 25 LEU B C 8
ATOM 9564 O O . LEU B 1 25 ? 30.212 6.136 -1.422 1.00 0.00 25 LEU B O 8
ATOM 9580 N N . HIS B 1 26 ? 29.382 6.562 0.569 1.00 0.00 26 HIS B N 8
ATOM 9581 C CA . HIS B 1 26 ? 28.113 5.852 0.247 1.00 0.00 26 HIS B CA 8
ATOM 9582 C C . HIS B 1 26 ? 27.293 6.697 -0.731 1.00 0.00 26 HIS B C 8
ATOM 9583 O O . HIS B 1 26 ? 26.592 6.179 -1.577 1.00 0.00 26 HIS B O 8
ATOM 9597 N N . LYS B 1 27 ? 27.385 7.996 -0.635 1.00 0.00 27 LYS B N 8
ATOM 9598 C CA . LYS B 1 27 ? 26.620 8.856 -1.581 1.00 0.00 27 LYS B CA 8
ATOM 9599 C C . LYS B 1 27 ? 27.108 8.581 -3.003 1.00 0.00 27 LYS B C 8
ATOM 9600 O O . LYS B 1 27 ? 26.336 8.267 -3.889 1.00 0.00 27 LYS B O 8
ATOM 9619 N N . LYS B 1 28 ? 28.392 8.674 -3.224 1.00 0.00 28 LYS B N 8
ATOM 9620 C CA . LYS B 1 28 ? 28.926 8.392 -4.584 1.00 0.00 28 LYS B CA 8
ATOM 9621 C C . LYS B 1 28 ? 28.577 6.952 -4.961 1.00 0.00 28 LYS B C 8
ATOM 9622 O O . LYS B 1 28 ? 28.220 6.662 -6.083 1.00 0.00 28 LYS B O 8
ATOM 9641 N N . PHE B 1 29 ? 28.657 6.056 -4.012 1.00 0.00 29 PHE B N 8
ATOM 9642 C CA . PHE B 1 29 ? 28.311 4.631 -4.281 1.00 0.00 29 PHE B CA 8
ATOM 9643 C C . PHE B 1 29 ? 26.907 4.561 -4.875 1.00 0.00 29 PHE B C 8
ATOM 9644 O O . PHE B 1 29 ? 26.623 3.755 -5.739 1.00 0.00 29 PHE B O 8
ATOM 9661 N N . HIS B 1 30 ? 26.031 5.421 -4.432 1.00 0.00 30 HIS B N 8
ATOM 9662 C CA . HIS B 1 30 ? 24.651 5.429 -4.986 1.00 0.00 30 HIS B CA 8
ATOM 9663 C C . HIS B 1 30 ? 24.705 5.926 -6.428 1.00 0.00 30 HIS B C 8
ATOM 9664 O O . HIS B 1 30 ? 24.013 5.430 -7.293 1.00 0.00 30 HIS B O 8
ATOM 9678 N N . GLU B 1 31 ? 25.549 6.882 -6.698 1.00 0.00 31 GLU B N 8
ATOM 9679 C CA . GLU B 1 31 ? 25.680 7.381 -8.095 1.00 0.00 31 GLU B CA 8
ATOM 9680 C C . GLU B 1 31 ? 26.724 6.530 -8.837 1.00 0.00 31 GLU B C 8
ATOM 9681 O O . GLU B 1 31 ? 27.050 6.782 -9.980 1.00 0.00 31 GLU B O 8
ATOM 9693 N N . LEU B 1 32 ? 27.243 5.518 -8.184 1.00 0.00 32 LEU B N 8
ATOM 9694 C CA . LEU B 1 32 ? 28.258 4.632 -8.818 1.00 0.00 32 LEU B CA 8
ATOM 9695 C C . LEU B 1 32 ? 27.561 3.434 -9.455 1.00 0.00 32 LEU B C 8
ATOM 9696 O O . LEU B 1 32 ? 27.949 2.949 -10.499 1.00 0.00 32 LEU B O 8
ATOM 9712 N N . ILE B 1 33 ? 26.545 2.935 -8.810 1.00 0.00 33 ILE B N 8
ATOM 9713 C CA . ILE B 1 33 ? 25.837 1.739 -9.347 1.00 0.00 33 ILE B CA 8
ATOM 9714 C C . ILE B 1 33 ? 24.369 2.072 -9.643 1.00 0.00 33 ILE B C 8
ATOM 9715 O O . ILE B 1 33 ? 23.710 1.397 -10.408 1.00 0.00 33 ILE B O 8
ATOM 9731 N N . LYS B 1 34 ? 23.857 3.110 -9.040 1.00 0.00 34 LYS B N 8
ATOM 9732 C CA . LYS B 1 34 ? 22.436 3.494 -9.282 1.00 0.00 34 LYS B CA 8
ATOM 9733 C C . LYS B 1 34 ? 21.513 2.293 -9.053 1.00 0.00 34 LYS B C 8
ATOM 9734 O O . LYS B 1 34 ? 21.958 1.209 -8.733 1.00 0.00 34 LYS B O 8
ATOM 9753 N N . GLY B 1 35 ? 20.231 2.480 -9.212 1.00 0.00 35 GLY B N 8
ATOM 9754 C CA . GLY B 1 35 ? 19.283 1.350 -9.001 1.00 0.00 35 GLY B CA 8
ATOM 9755 C C . GLY B 1 35 ? 17.925 1.701 -9.613 1.00 0.00 35 GLY B C 8
ATOM 9756 O O . GLY B 1 35 ? 17.871 1.893 -10.816 1.00 0.00 35 GLY B O 8
ATOM 9761 N N . GLY A 1 1 ? 25.150 -6.651 -12.865 1.00 0.00 1 GLY A N 9
ATOM 9762 C CA . GLY A 1 1 ? 26.083 -6.398 -11.730 1.00 0.00 1 GLY A CA 9
ATOM 9763 C C . GLY A 1 1 ? 25.408 -5.479 -10.710 1.00 0.00 1 GLY A C 9
ATOM 9764 O O . GLY A 1 1 ? 25.086 -4.344 -11.001 1.00 0.00 1 GLY A O 9
ATOM 9770 N N . GLU A 1 2 ? 25.191 -5.961 -9.517 1.00 0.00 2 GLU A N 9
ATOM 9771 C CA . GLU A 1 2 ? 24.535 -5.113 -8.479 1.00 0.00 2 GLU A CA 9
ATOM 9772 C C . GLU A 1 2 ? 25.593 -4.398 -7.633 1.00 0.00 2 GLU A C 9
ATOM 9773 O O . GLU A 1 2 ? 25.417 -3.266 -7.231 1.00 0.00 2 GLU A O 9
ATOM 9785 N N . VAL A 1 3 ? 26.689 -5.051 -7.358 1.00 0.00 3 VAL A N 9
ATOM 9786 C CA . VAL A 1 3 ? 27.753 -4.405 -6.536 1.00 0.00 3 VAL A CA 9
ATOM 9787 C C . VAL A 1 3 ? 28.360 -3.219 -7.289 1.00 0.00 3 VAL A C 9
ATOM 9788 O O . VAL A 1 3 ? 28.748 -2.231 -6.698 1.00 0.00 3 VAL A O 9
ATOM 9801 N N . GLU A 1 4 ? 28.445 -3.307 -8.587 1.00 0.00 4 GLU A N 9
ATOM 9802 C CA . GLU A 1 4 ? 29.028 -2.181 -9.371 1.00 0.00 4 GLU A CA 9
ATOM 9803 C C . GLU A 1 4 ? 28.265 -0.884 -9.083 1.00 0.00 4 GLU A C 9
ATOM 9804 O O . GLU A 1 4 ? 28.779 0.202 -9.261 1.00 0.00 4 GLU A O 9
ATOM 9816 N N . GLU A 1 5 ? 27.042 -0.989 -8.640 1.00 0.00 5 GLU A N 9
ATOM 9817 C CA . GLU A 1 5 ? 26.249 0.239 -8.342 1.00 0.00 5 GLU A CA 9
ATOM 9818 C C . GLU A 1 5 ? 26.748 0.891 -7.049 1.00 0.00 5 GLU A C 9
ATOM 9819 O O . GLU A 1 5 ? 27.037 2.071 -7.010 1.00 0.00 5 GLU A O 9
ATOM 9831 N N . LEU A 1 6 ? 26.849 0.134 -5.991 1.00 0.00 6 LEU A N 9
ATOM 9832 C CA . LEU A 1 6 ? 27.328 0.717 -4.705 1.00 0.00 6 LEU A CA 9
ATOM 9833 C C . LEU A 1 6 ? 28.788 1.181 -4.862 1.00 0.00 6 LEU A C 9
ATOM 9834 O O . LEU A 1 6 ? 29.246 2.068 -4.169 1.00 0.00 6 LEU A O 9
ATOM 9850 N N . GLU A 1 7 ? 29.509 0.598 -5.782 1.00 0.00 7 GLU A N 9
ATOM 9851 C CA . GLU A 1 7 ? 30.928 1.011 -5.998 1.00 0.00 7 GLU A CA 9
ATOM 9852 C C . GLU A 1 7 ? 30.977 2.415 -6.602 1.00 0.00 7 GLU A C 9
ATOM 9853 O O . GLU A 1 7 ? 31.658 3.298 -6.108 1.00 0.00 7 GLU A O 9
ATOM 9865 N N . LYS A 1 8 ? 30.258 2.625 -7.670 1.00 0.00 8 LYS A N 9
ATOM 9866 C CA . LYS A 1 8 ? 30.255 3.970 -8.310 1.00 0.00 8 LYS A CA 9
ATOM 9867 C C . LYS A 1 8 ? 29.771 5.013 -7.312 1.00 0.00 8 LYS A C 9
ATOM 9868 O O . LYS A 1 8 ? 30.387 6.038 -7.129 1.00 0.00 8 LYS A O 9
ATOM 9887 N N . LYS A 1 9 ? 28.682 4.751 -6.650 1.00 0.00 9 LYS A N 9
ATOM 9888 C CA . LYS A 1 9 ? 28.178 5.723 -5.643 1.00 0.00 9 LYS A CA 9
ATOM 9889 C C . LYS A 1 9 ? 29.247 5.925 -4.568 1.00 0.00 9 LYS A C 9
ATOM 9890 O O . LYS A 1 9 ? 29.297 6.940 -3.903 1.00 0.00 9 LYS A O 9
ATOM 9909 N N . PHE A 1 10 ? 30.100 4.953 -4.400 1.00 0.00 10 PHE A N 9
ATOM 9910 C CA . PHE A 1 10 ? 31.180 5.052 -3.379 1.00 0.00 10 PHE A CA 9
ATOM 9911 C C . PHE A 1 10 ? 32.153 6.190 -3.713 1.00 0.00 10 PHE A C 9
ATOM 9912 O O . PHE A 1 10 ? 32.253 7.169 -2.994 1.00 0.00 10 PHE A O 9
ATOM 9929 N N . LYS A 1 11 ? 32.880 6.068 -4.790 1.00 0.00 11 LYS A N 9
ATOM 9930 C CA . LYS A 1 11 ? 33.857 7.140 -5.147 1.00 0.00 11 LYS A CA 9
ATOM 9931 C C . LYS A 1 11 ? 33.128 8.426 -5.538 1.00 0.00 11 L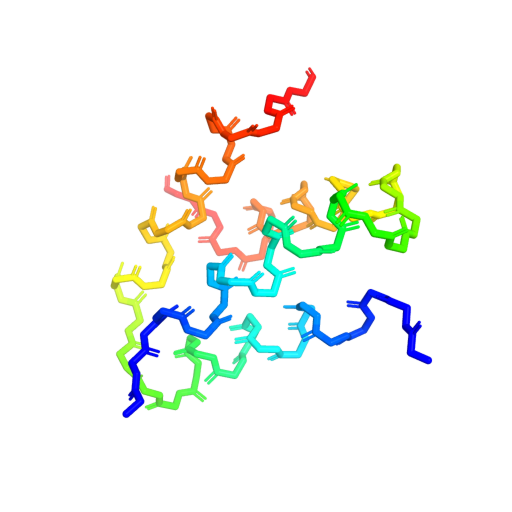YS A C 9
ATOM 9932 O O . LYS A 1 11 ? 33.680 9.509 -5.484 1.00 0.00 11 LYS A O 9
ATOM 9951 N N . GLU A 1 12 ? 31.892 8.316 -5.924 1.00 0.00 12 GLU A N 9
ATOM 9952 C CA . GLU A 1 12 ? 31.123 9.527 -6.314 1.00 0.00 12 GLU A CA 9
ATOM 9953 C C . GLU A 1 12 ? 30.665 10.269 -5.063 1.00 0.00 12 GLU A C 9
ATOM 9954 O O . GLU A 1 12 ? 30.453 11.465 -5.080 1.00 0.00 12 GLU A O 9
ATOM 9966 N N . LEU A 1 13 ? 30.520 9.571 -3.971 1.00 0.00 13 LEU A N 9
ATOM 9967 C CA . LEU A 1 13 ? 30.086 10.247 -2.722 1.00 0.00 13 LEU A CA 9
ATOM 9968 C C . LEU A 1 13 ? 31.282 10.955 -2.083 1.00 0.00 13 LEU A C 9
ATOM 9969 O O . LEU A 1 13 ? 31.155 12.027 -1.527 1.00 0.00 13 LEU A O 9
ATOM 9985 N N . TRP A 1 14 ? 32.449 10.374 -2.176 1.00 0.00 14 TRP A N 9
ATOM 9986 C CA . TRP A 1 14 ? 33.651 11.036 -1.591 1.00 0.00 14 TRP A CA 9
ATOM 9987 C C . TRP A 1 14 ? 33.946 12.324 -2.353 1.00 0.00 14 TRP A C 9
ATOM 9988 O O . TRP A 1 14 ? 34.156 13.373 -1.776 1.00 0.00 14 TRP A O 9
ATOM 10009 N N . LYS A 1 15 ? 33.967 12.244 -3.653 1.00 0.00 15 LYS A N 9
ATOM 10010 C CA . LYS A 1 15 ? 34.251 13.450 -4.473 1.00 0.00 15 LYS A CA 9
ATOM 10011 C C . LYS A 1 15 ? 32.941 14.028 -5.015 1.00 0.00 15 LYS A C 9
ATOM 10012 O O . LYS A 1 15 ? 32.512 13.713 -6.108 1.00 0.00 15 LYS A O 9
ATOM 10031 N N . GLY A 1 16 ? 32.298 14.865 -4.248 1.00 0.00 16 GLY A N 9
ATOM 10032 C CA . GLY A 1 16 ? 31.010 15.463 -4.698 1.00 0.00 16 GLY A CA 9
ATOM 10033 C C . GLY A 1 16 ? 30.216 15.912 -3.467 1.00 0.00 16 GLY A C 9
ATOM 10034 O O . GLY A 1 16 ? 30.345 17.035 -3.022 1.00 0.00 16 GLY A O 9
ATOM 10038 N N . PRO A 1 17 ? 29.422 15.009 -2.950 1.00 0.00 17 PRO A N 9
ATOM 10039 C CA . PRO A 1 17 ? 28.606 15.310 -1.752 1.00 0.00 17 PRO A CA 9
ATOM 10040 C C . PRO A 1 17 ? 29.484 15.249 -0.498 1.00 0.00 17 PRO A C 9
ATOM 10041 O O . PRO A 1 17 ? 30.694 15.330 -0.577 1.00 0.00 17 PRO A O 9
ATOM 10052 N N . ARG A 1 18 ? 28.890 15.105 0.658 1.00 0.00 18 ARG A N 9
ATOM 10053 C CA . ARG A 1 18 ? 29.698 15.035 1.912 1.00 0.00 18 ARG A CA 9
ATOM 10054 C C . ARG A 1 18 ? 30.854 14.034 1.749 1.00 0.00 18 ARG A C 9
ATOM 10055 O O . ARG A 1 18 ? 30.914 13.298 0.784 1.00 0.00 18 ARG A O 9
ATOM 10076 N N . ARG A 1 19 ? 31.766 14.003 2.679 1.00 0.00 19 ARG A N 9
ATOM 10077 C CA . ARG A 1 19 ? 32.904 13.049 2.561 1.00 0.00 19 ARG A CA 9
ATOM 10078 C C . ARG A 1 19 ? 33.188 12.384 3.911 1.00 0.00 19 ARG A C 9
ATOM 10079 O O . ARG A 1 19 ? 33.474 11.206 3.984 1.00 0.00 19 ARG A O 9
ATOM 10100 N N . GLY A 1 20 ? 33.113 13.127 4.981 1.00 0.00 20 GLY A N 9
ATOM 10101 C CA . GLY A 1 20 ? 33.380 12.529 6.320 1.00 0.00 20 GLY A CA 9
ATOM 10102 C C . GLY A 1 20 ? 32.305 11.486 6.638 1.00 0.00 20 GLY A C 9
ATOM 10103 O O . GLY A 1 20 ? 32.562 10.494 7.291 1.00 0.00 20 GLY A O 9
ATOM 10107 N N . GLU A 1 21 ? 31.102 11.703 6.180 1.00 0.00 21 GLU A N 9
ATOM 10108 C CA . GLU A 1 21 ? 30.011 10.724 6.457 1.00 0.00 21 GLU A CA 9
ATOM 10109 C C . GLU A 1 21 ? 30.202 9.461 5.613 1.00 0.00 21 GLU A C 9
ATOM 10110 O O . GLU A 1 21 ? 29.907 8.365 6.046 1.00 0.00 21 GLU A O 9
ATOM 10122 N N . ILE A 1 22 ? 30.693 9.602 4.411 1.00 0.00 22 ILE A N 9
ATOM 10123 C CA . ILE A 1 22 ? 30.899 8.403 3.548 1.00 0.00 22 ILE A CA 9
ATOM 10124 C C . ILE A 1 22 ? 32.016 7.529 4.119 1.00 0.00 22 ILE A C 9
ATOM 10125 O O . ILE A 1 22 ? 31.855 6.340 4.293 1.00 0.00 22 ILE A O 9
ATOM 10141 N N . GLU A 1 23 ? 33.145 8.103 4.420 1.00 0.00 23 GLU A N 9
ATOM 10142 C CA . GLU A 1 23 ? 34.247 7.290 4.988 1.00 0.00 23 GLU A CA 9
ATOM 10143 C C . GLU A 1 23 ? 33.808 6.732 6.342 1.00 0.00 23 GLU A C 9
ATOM 10144 O O . GLU A 1 23 ? 34.215 5.657 6.746 1.00 0.00 23 GLU A O 9
ATOM 10156 N N . GLU A 1 24 ? 32.934 7.421 7.022 1.00 0.00 24 GLU A N 9
ATOM 10157 C CA . GLU A 1 24 ? 32.431 6.886 8.315 1.00 0.00 24 GLU A CA 9
ATOM 10158 C C . GLU A 1 24 ? 31.597 5.642 8.009 1.00 0.00 24 GLU A C 9
ATOM 10159 O O . GLU A 1 24 ? 31.569 4.685 8.760 1.00 0.00 24 GLU A O 9
ATOM 10171 N N . LEU A 1 25 ? 30.938 5.652 6.880 1.00 0.00 25 LEU A N 9
ATOM 10172 C CA . LEU A 1 25 ? 30.117 4.478 6.469 1.00 0.00 25 LEU A CA 9
ATOM 10173 C C . LEU A 1 25 ? 31.040 3.294 6.195 1.00 0.00 25 LEU A C 9
ATOM 10174 O O . LEU A 1 25 ? 30.725 2.163 6.501 1.00 0.00 25 LEU A O 9
ATOM 10190 N N . HIS A 1 26 ? 32.185 3.553 5.620 1.00 0.00 26 HIS A N 9
ATOM 10191 C CA . HIS A 1 26 ? 33.140 2.450 5.327 1.00 0.00 26 HIS A CA 9
ATOM 10192 C C . HIS A 1 26 ? 33.603 1.812 6.636 1.00 0.00 26 HIS A C 9
ATOM 10193 O O . HIS A 1 26 ? 33.825 0.624 6.711 1.00 0.00 26 HIS A O 9
ATOM 10207 N N . LYS A 1 27 ? 33.735 2.584 7.678 1.00 0.00 27 LYS A N 9
ATOM 10208 C CA . LYS A 1 27 ? 34.159 1.985 8.975 1.00 0.00 27 LYS A CA 9
ATOM 10209 C C . LYS A 1 27 ? 33.058 1.036 9.456 1.00 0.00 27 LYS A C 9
ATOM 10210 O O . LYS A 1 27 ? 33.317 -0.078 9.869 1.00 0.00 27 LYS A O 9
ATOM 10229 N N . LYS A 1 28 ? 31.825 1.464 9.381 1.00 0.00 28 LYS A N 9
ATOM 10230 C CA . LYS A 1 28 ? 30.702 0.581 9.808 1.00 0.00 28 LYS A CA 9
ATOM 10231 C C . LYS A 1 28 ? 30.578 -0.597 8.833 1.00 0.00 28 LYS A C 9
ATOM 10232 O O . LYS A 1 28 ? 30.029 -1.630 9.157 1.00 0.00 28 LYS A O 9
ATOM 10251 N N . PHE A 1 29 ? 31.102 -0.447 7.644 1.00 0.00 29 PHE A N 9
ATOM 10252 C CA . PHE A 1 29 ? 31.041 -1.551 6.644 1.00 0.00 29 PHE A CA 9
ATOM 10253 C C . PHE A 1 29 ? 32.016 -2.651 7.049 1.00 0.00 29 PHE A C 9
ATOM 10254 O O . PHE A 1 29 ? 31.714 -3.827 6.976 1.00 0.00 29 PHE A O 9
ATOM 10271 N N . HIS A 1 30 ? 33.178 -2.271 7.493 1.00 0.00 30 HIS A N 9
ATOM 10272 C CA . HIS A 1 30 ? 34.184 -3.276 7.924 1.00 0.00 30 HIS A CA 9
ATOM 10273 C C . HIS A 1 30 ? 33.727 -3.944 9.222 1.00 0.00 30 HIS A C 9
ATOM 10274 O O . HIS A 1 30 ? 34.062 -5.079 9.503 1.00 0.00 30 HIS A O 9
ATOM 10288 N N . GLU A 1 31 ? 32.968 -3.243 10.019 1.00 0.00 31 GLU A N 9
ATOM 10289 C CA . GLU A 1 31 ? 32.494 -3.827 11.305 1.00 0.00 31 GLU A CA 9
ATOM 10290 C C . GLU A 1 31 ? 31.226 -4.663 11.098 1.00 0.00 31 GLU A C 9
ATOM 10291 O O . GLU A 1 31 ? 30.928 -5.545 11.880 1.00 0.00 31 GLU A O 9
ATOM 10303 N N . LEU A 1 32 ? 30.468 -4.397 10.067 1.00 0.00 32 LEU A N 9
ATOM 10304 C CA . LEU A 1 32 ? 29.224 -5.186 9.852 1.00 0.00 32 LEU A CA 9
ATOM 10305 C C . LEU A 1 32 ? 29.516 -6.446 9.015 1.00 0.00 32 LEU A C 9
ATOM 10306 O O . LEU A 1 32 ? 28.754 -7.393 9.030 1.00 0.00 32 LEU A O 9
ATOM 10322 N N . ILE A 1 33 ? 30.612 -6.478 8.299 1.00 0.00 33 ILE A N 9
ATOM 10323 C CA . ILE A 1 33 ? 30.926 -7.699 7.491 1.00 0.00 33 ILE A CA 9
ATOM 10324 C C . ILE A 1 33 ? 32.065 -8.489 8.149 1.00 0.00 33 ILE A C 9
ATOM 10325 O O . ILE A 1 33 ? 32.250 -9.661 7.890 1.00 0.00 33 ILE A O 9
ATOM 10341 N N . LYS A 1 34 ? 32.828 -7.854 9.001 1.00 0.00 34 LYS A N 9
ATOM 10342 C CA . LYS A 1 34 ? 33.954 -8.566 9.676 1.00 0.00 34 LYS A CA 9
ATOM 10343 C C . LYS A 1 34 ? 33.469 -9.892 10.272 1.00 0.00 34 LYS A C 9
ATOM 10344 O O . LYS A 1 34 ? 32.702 -9.917 11.214 1.00 0.00 34 LYS A O 9
ATOM 10363 N N . GLY A 1 35 ? 33.910 -10.993 9.728 1.00 0.00 35 GLY A N 9
ATOM 10364 C CA . GLY A 1 35 ? 33.475 -12.315 10.261 1.00 0.00 35 GLY A CA 9
ATOM 10365 C C . GLY A 1 35 ? 34.569 -13.353 10.006 1.00 0.00 35 GLY A C 9
ATOM 10366 O O . GLY A 1 35 ? 34.935 -14.042 10.944 1.00 0.00 35 GLY A O 9
ATOM 10371 N N . GLY B 1 1 ? 19.471 12.135 1.472 1.00 0.00 1 GLY B N 9
ATOM 10372 C CA . GLY B 1 1 ? 20.633 11.313 1.915 1.00 0.00 1 GLY B CA 9
ATOM 10373 C C . GLY B 1 1 ? 21.117 10.446 0.751 1.00 0.00 1 GLY B C 9
ATOM 10374 O O . GLY B 1 1 ? 20.404 9.592 0.263 1.00 0.00 1 GLY B O 9
ATOM 10380 N N . GLU B 1 2 ? 22.324 10.657 0.303 1.00 0.00 2 GLU B N 9
ATOM 10381 C CA . GLU B 1 2 ? 22.851 9.843 -0.831 1.00 0.00 2 GLU B CA 9
ATOM 10382 C C . GLU B 1 2 ? 23.621 8.630 -0.300 1.00 0.00 2 GLU B C 9
ATOM 10383 O O . GLU B 1 2 ? 23.575 7.557 -0.868 1.00 0.00 2 GLU B O 9
ATOM 10395 N N . VAL B 1 3 ? 24.331 8.791 0.783 1.00 0.00 3 VAL B N 9
ATOM 10396 C CA . VAL B 1 3 ? 25.103 7.645 1.345 1.00 0.00 3 VAL B CA 9
ATOM 10397 C C . VAL B 1 3 ? 24.152 6.552 1.837 1.00 0.00 3 VAL B C 9
ATOM 10398 O O . VAL B 1 3 ? 24.452 5.377 1.766 1.00 0.00 3 VAL B O 9
ATOM 10411 N N . GLU B 1 4 ? 23.008 6.928 2.337 1.00 0.00 4 GLU B N 9
ATOM 10412 C CA . GLU B 1 4 ? 22.041 5.907 2.832 1.00 0.00 4 GLU B CA 9
ATOM 10413 C C . GLU B 1 4 ? 21.708 4.909 1.720 1.00 0.00 4 GLU B C 9
ATOM 10414 O O . GLU B 1 4 ? 21.294 3.795 1.976 1.00 0.00 4 GLU B O 9
ATOM 10426 N N . GLU B 1 5 ? 21.884 5.298 0.486 1.00 0.00 5 GLU B N 9
ATOM 10427 C CA . GLU B 1 5 ? 21.576 4.369 -0.639 1.00 0.00 5 GLU B CA 9
ATOM 10428 C C . GLU B 1 5 ? 22.653 3.287 -0.744 1.00 0.00 5 GLU B C 9
ATOM 10429 O O . GLU B 1 5 ? 22.361 2.109 -0.784 1.00 0.00 5 GLU B O 9
ATOM 10441 N N . LEU B 1 6 ? 23.897 3.678 -0.791 1.00 0.00 6 LEU B N 9
ATOM 10442 C CA . LEU B 1 6 ? 24.989 2.668 -0.894 1.00 0.00 6 LEU B CA 9
ATOM 10443 C C . LEU B 1 6 ? 25.009 1.799 0.378 1.00 0.00 6 LEU B C 9
ATOM 10444 O O . LEU B 1 6 ? 25.447 0.666 0.361 1.00 0.00 6 LEU B O 9
ATOM 10460 N N . GLU B 1 7 ? 24.519 2.321 1.471 1.00 0.00 7 GLU B N 9
ATOM 10461 C CA . GLU B 1 7 ? 24.493 1.528 2.736 1.00 0.00 7 GLU B CA 9
ATOM 10462 C C . GLU B 1 7 ? 23.482 0.387 2.617 1.00 0.00 7 GLU B C 9
ATOM 10463 O O . GLU B 1 7 ? 23.790 -0.767 2.868 1.00 0.00 7 GLU B O 9
ATOM 10475 N N . LYS B 1 8 ? 22.274 0.701 2.235 1.00 0.00 8 LYS B N 9
ATOM 10476 C CA . LYS B 1 8 ? 21.239 -0.361 2.096 1.00 0.00 8 LYS B CA 9
ATOM 10477 C C . LYS B 1 8 ? 21.705 -1.398 1.082 1.00 0.00 8 LYS B C 9
ATOM 10478 O O . LYS B 1 8 ? 21.669 -2.581 1.336 1.00 0.00 8 LYS B O 9
ATOM 10497 N N . LYS B 1 9 ? 22.159 -0.964 -0.057 1.00 0.00 9 LYS B N 9
ATOM 10498 C CA . LYS B 1 9 ? 22.652 -1.932 -1.073 1.00 0.00 9 LYS B CA 9
ATOM 10499 C C . LYS B 1 9 ? 23.805 -2.739 -0.475 1.00 0.00 9 LYS B C 9
ATOM 10500 O O . LYS B 1 9 ? 24.089 -3.846 -0.887 1.00 0.00 9 LYS B O 9
ATOM 10519 N N . PHE B 1 10 ? 24.467 -2.180 0.500 1.00 0.00 10 PHE B N 9
ATOM 10520 C CA . PHE B 1 10 ? 25.608 -2.883 1.151 1.00 0.00 10 PHE B CA 9
ATOM 10521 C C . PHE B 1 10 ? 25.137 -4.158 1.862 1.00 0.00 10 PHE B C 9
ATOM 10522 O O . PHE B 1 10 ? 25.494 -5.261 1.486 1.00 0.00 10 PHE B O 9
ATOM 10539 N N . LYS B 1 11 ? 24.347 -4.020 2.892 1.00 0.00 11 LYS B N 9
ATOM 10540 C CA . LYS B 1 11 ? 23.878 -5.231 3.631 1.00 0.00 11 LYS B CA 9
ATOM 10541 C C . LYS B 1 11 ? 22.932 -6.061 2.761 1.00 0.00 11 LYS B C 9
ATOM 10542 O O . LYS B 1 11 ? 22.742 -7.242 2.982 1.00 0.00 11 LYS B O 9
ATOM 10561 N N . GLU B 1 12 ? 22.346 -5.454 1.773 1.00 0.00 12 GLU B N 9
ATOM 10562 C CA . GLU B 1 12 ? 21.418 -6.202 0.884 1.00 0.00 12 GLU B CA 9
ATOM 10563 C C . GLU B 1 12 ? 22.220 -7.038 -0.108 1.00 0.00 12 GLU B C 9
ATOM 10564 O O . GLU B 1 12 ? 21.761 -8.051 -0.597 1.00 0.00 12 GLU B O 9
ATOM 10576 N N . LEU B 1 13 ? 23.423 -6.627 -0.404 1.00 0.00 13 LEU B N 9
ATOM 10577 C CA . LEU B 1 13 ? 24.250 -7.411 -1.357 1.00 0.00 13 LEU B CA 9
ATOM 10578 C C . LEU B 1 13 ? 24.862 -8.611 -0.633 1.00 0.00 13 LEU B C 9
ATOM 10579 O O . LEU B 1 13 ? 24.989 -9.684 -1.190 1.00 0.00 13 LEU B O 9
ATOM 10595 N N . TRP B 1 14 ? 25.223 -8.447 0.612 1.00 0.00 14 TRP B N 9
ATOM 10596 C CA . TRP B 1 14 ? 25.803 -9.595 1.370 1.00 0.00 14 TRP B CA 9
ATOM 10597 C C . TRP B 1 14 ? 24.740 -10.673 1.554 1.00 0.00 14 TRP B C 9
ATOM 10598 O O . TRP B 1 14 ? 24.967 -11.841 1.306 1.00 0.00 14 TRP B O 9
ATOM 10619 N N . LYS B 1 15 ? 23.578 -10.283 1.994 1.00 0.00 15 LYS B N 9
ATOM 10620 C CA . LYS B 1 15 ? 22.487 -11.269 2.205 1.00 0.00 15 LYS B CA 9
ATOM 10621 C C . LYS B 1 15 ? 21.512 -11.223 1.025 1.00 0.00 15 LYS B C 9
ATOM 10622 O O . LYS B 1 15 ? 20.522 -10.518 1.047 1.00 0.00 15 LYS B O 9
ATOM 10641 N N . GLY B 1 16 ? 21.796 -11.964 -0.011 1.00 0.00 16 GLY B N 9
ATOM 10642 C CA . GLY B 1 16 ? 20.905 -11.965 -1.204 1.00 0.00 16 GLY B CA 9
ATOM 10643 C C . GLY B 1 16 ? 21.712 -12.419 -2.424 1.00 0.00 16 GLY B C 9
ATOM 10644 O O . GLY B 1 16 ? 21.774 -13.595 -2.724 1.00 0.00 16 GLY B O 9
ATOM 10648 N N . PRO B 1 17 ? 22.313 -11.465 -3.087 1.00 0.00 17 PRO B N 9
ATOM 10649 C CA . PRO B 1 17 ? 23.134 -11.768 -4.281 1.00 0.00 17 PRO B CA 9
ATOM 10650 C C . PRO B 1 17 ? 24.497 -12.317 -3.847 1.00 0.00 17 PRO B C 9
ATOM 10651 O O . PRO B 1 17 ? 24.662 -12.772 -2.733 1.00 0.00 17 PRO B O 9
ATOM 10662 N N . ARG B 1 18 ? 25.476 -12.278 -4.714 1.00 0.00 18 ARG B N 9
ATOM 10663 C CA . ARG B 1 18 ? 26.827 -12.796 -4.343 1.00 0.00 18 ARG B CA 9
ATOM 10664 C C . ARG B 1 18 ? 27.262 -12.229 -2.980 1.00 0.00 18 ARG B C 9
ATOM 10665 O O . ARG B 1 18 ? 26.634 -11.339 -2.442 1.00 0.00 18 ARG B O 9
ATOM 10686 N N . ARG B 1 19 ? 28.326 -12.735 -2.423 1.00 0.00 19 ARG B N 9
ATOM 10687 C CA . ARG B 1 19 ? 28.783 -12.216 -1.103 1.00 0.00 19 ARG B CA 9
ATOM 10688 C C . ARG B 1 19 ? 30.305 -12.044 -1.093 1.00 0.00 19 ARG B C 9
ATOM 10689 O O . ARG B 1 19 ? 30.826 -11.089 -0.553 1.00 0.00 19 ARG B O 9
ATOM 10710 N N . GLY B 1 20 ? 31.023 -12.961 -1.682 1.00 0.00 20 GLY B N 9
ATOM 10711 C CA . GLY B 1 20 ? 32.508 -12.842 -1.701 1.00 0.00 20 GLY B CA 9
ATOM 10712 C C . GLY B 1 20 ? 32.911 -11.615 -2.522 1.00 0.00 20 GLY B C 9
ATOM 10713 O O . GLY B 1 20 ? 33.896 -10.961 -2.239 1.00 0.00 20 GLY B O 9
ATOM 10717 N N . GLU B 1 21 ? 32.157 -11.297 -3.539 1.00 0.00 21 GLU B N 9
ATOM 10718 C CA . GLU B 1 21 ? 32.497 -10.113 -4.379 1.00 0.00 21 GLU B CA 9
ATOM 10719 C C . GLU B 1 21 ? 32.183 -8.817 -3.627 1.00 0.00 21 GLU B C 9
ATOM 10720 O O . GLU B 1 21 ? 32.879 -7.830 -3.758 1.00 0.00 21 GLU B O 9
ATOM 10732 N N . ILE B 1 22 ? 31.141 -8.809 -2.841 1.00 0.00 22 ILE B N 9
ATOM 10733 C CA . ILE B 1 22 ? 30.792 -7.571 -2.085 1.00 0.00 22 ILE B CA 9
ATOM 10734 C C . ILE B 1 22 ? 31.850 -7.289 -1.018 1.00 0.00 22 ILE B C 9
ATOM 10735 O O . ILE B 1 22 ? 32.369 -6.198 -0.922 1.00 0.00 22 ILE B O 9
ATOM 10751 N N . GLU B 1 23 ? 32.182 -8.261 -0.218 1.00 0.00 23 GLU B N 9
ATOM 10752 C CA . GLU B 1 23 ? 33.214 -8.029 0.822 1.00 0.00 23 GLU B CA 9
ATOM 10753 C C . GLU B 1 23 ? 34.545 -7.714 0.140 1.00 0.00 23 GLU B C 9
ATOM 10754 O O . GLU B 1 23 ? 35.361 -6.971 0.657 1.00 0.00 23 GLU B O 9
ATOM 10766 N N . GLU B 1 24 ? 34.750 -8.223 -1.044 1.00 0.00 24 GLU B N 9
ATOM 10767 C CA . GLU B 1 24 ? 36.003 -7.893 -1.772 1.00 0.00 24 GLU B CA 9
ATOM 10768 C C . GLU B 1 24 ? 35.954 -6.408 -2.132 1.00 0.00 24 GLU B C 9
ATOM 10769 O O . GLU B 1 24 ? 36.955 -5.716 -2.152 1.00 0.00 24 GLU B O 9
ATOM 10781 N N . LEU B 1 25 ? 34.771 -5.915 -2.390 1.00 0.00 25 LEU B N 9
ATOM 10782 C CA . LEU B 1 25 ? 34.604 -4.472 -2.724 1.00 0.00 25 LEU B CA 9
ATOM 10783 C C . LEU B 1 25 ? 34.945 -3.632 -1.495 1.00 0.00 25 LEU B C 9
ATOM 10784 O O . LEU B 1 25 ? 35.531 -2.574 -1.596 1.00 0.00 25 LEU B O 9
ATOM 10800 N N . HIS B 1 26 ? 34.582 -4.104 -0.332 1.00 0.00 26 HIS B N 9
ATOM 10801 C CA . HIS B 1 26 ? 34.888 -3.344 0.911 1.00 0.00 26 HIS B CA 9
ATOM 10802 C C . HIS B 1 26 ? 36.402 -3.246 1.091 1.00 0.00 26 HIS B C 9
ATOM 10803 O O . HIS B 1 26 ? 36.913 -2.258 1.570 1.00 0.00 26 HIS B O 9
ATOM 10817 N N . LYS B 1 27 ? 37.131 -4.252 0.696 1.00 0.00 27 LYS B N 9
ATOM 10818 C CA . LYS B 1 27 ? 38.612 -4.172 0.835 1.00 0.00 27 LYS B CA 9
ATOM 10819 C C . LYS B 1 27 ? 39.129 -3.064 -0.085 1.00 0.00 27 LYS B C 9
ATOM 10820 O O . LYS B 1 27 ? 39.932 -2.238 0.305 1.00 0.00 27 LYS B O 9
ATOM 10839 N N . LYS B 1 28 ? 38.652 -3.027 -1.302 1.00 0.00 28 LYS B N 9
ATOM 10840 C CA . LYS B 1 28 ? 39.092 -1.958 -2.242 1.00 0.00 28 LYS B CA 9
ATOM 10841 C C . LYS B 1 28 ? 38.562 -0.602 -1.761 1.00 0.00 28 LYS B C 9
ATOM 10842 O O . LYS B 1 28 ? 39.085 0.439 -2.105 1.00 0.00 28 LYS B O 9
ATOM 10861 N N . PHE B 1 29 ? 37.534 -0.614 -0.953 1.00 0.00 29 PHE B N 9
ATOM 10862 C CA . PHE B 1 29 ? 36.969 0.661 -0.425 1.00 0.00 29 PHE B CA 9
ATOM 10863 C C . PHE B 1 29 ? 37.920 1.237 0.619 1.00 0.00 29 PHE B C 9
ATOM 10864 O O . PHE B 1 29 ? 38.179 2.424 0.657 1.00 0.00 29 PHE B O 9
ATOM 10881 N N . HIS B 1 30 ? 38.453 0.395 1.455 1.00 0.00 30 HIS B N 9
ATOM 10882 C CA . HIS B 1 30 ? 39.400 0.867 2.497 1.00 0.00 30 HIS B CA 9
ATOM 10883 C C . HIS B 1 30 ? 40.714 1.303 1.844 1.00 0.00 30 HIS B C 9
ATOM 10884 O O . HIS B 1 30 ? 41.419 2.155 2.349 1.00 0.00 30 HIS B O 9
ATOM 10898 N N . GLU B 1 31 ? 41.048 0.717 0.727 1.00 0.00 31 GLU B N 9
ATOM 10899 C CA . GLU B 1 31 ? 42.319 1.085 0.042 1.00 0.00 31 GLU B CA 9
ATOM 10900 C C . GLU B 1 31 ? 42.130 2.319 -0.849 1.00 0.00 31 GLU B C 9
ATOM 10901 O O . GLU B 1 31 ? 43.075 3.025 -1.142 1.00 0.00 31 GLU B O 9
ATOM 10913 N N . LEU B 1 32 ? 40.930 2.585 -1.294 1.00 0.00 32 LEU B N 9
ATOM 10914 C CA . LEU B 1 32 ? 40.722 3.769 -2.172 1.00 0.00 32 LEU B CA 9
ATOM 10915 C C . LEU B 1 32 ? 40.436 5.028 -1.332 1.00 0.00 32 LEU B C 9
ATOM 10916 O O . LEU B 1 32 ? 40.596 6.138 -1.800 1.00 0.00 32 LEU B O 9
ATOM 10932 N N . ILE B 1 33 ? 40.030 4.873 -0.096 1.00 0.00 33 ILE B N 9
ATOM 10933 C CA . ILE B 1 33 ? 39.762 6.081 0.747 1.00 0.00 33 ILE B CA 9
ATOM 10934 C C . ILE B 1 33 ? 40.876 6.256 1.786 1.00 0.00 33 ILE B C 9
ATOM 10935 O O . ILE B 1 33 ? 41.067 7.326 2.331 1.00 0.00 33 ILE B O 9
ATOM 10951 N N . LYS B 1 34 ? 41.613 5.213 2.065 1.00 0.00 34 LYS B N 9
ATOM 10952 C CA . LYS B 1 34 ? 42.715 5.317 3.068 1.00 0.00 34 LYS B CA 9
ATOM 10953 C C . LYS B 1 34 ? 43.596 6.535 2.770 1.00 0.00 34 LYS B C 9
ATOM 10954 O O . LYS B 1 34 ? 44.300 6.578 1.780 1.00 0.00 34 LYS B O 9
ATOM 10973 N N . GLY B 1 35 ? 43.562 7.525 3.620 1.00 0.00 35 GLY B N 9
ATOM 10974 C CA . GLY B 1 35 ? 44.395 8.738 3.386 1.00 0.00 35 GLY B CA 9
ATOM 10975 C C . GLY B 1 35 ? 44.743 9.383 4.729 1.00 0.00 35 GLY B C 9
ATOM 10976 O O . GLY B 1 35 ? 45.912 9.657 4.947 1.00 0.00 35 GLY B O 9
ATOM 10981 N N . GLY A 1 1 ? 44.568 6.215 -1.227 1.00 0.00 1 GLY A N 10
ATOM 10982 C CA . GLY A 1 1 ? 43.389 7.122 -1.328 1.00 0.00 1 GLY A CA 10
ATOM 10983 C C . GLY A 1 1 ? 42.464 6.891 -0.131 1.00 0.00 1 GLY A C 10
ATOM 10984 O O . GLY A 1 1 ? 42.744 6.089 0.737 1.00 0.00 1 GLY A O 10
ATOM 10990 N N . GLU A 1 2 ? 41.362 7.589 -0.077 1.00 0.00 2 GLU A N 10
ATOM 10991 C CA . GLU A 1 2 ? 40.420 7.410 1.066 1.00 0.00 2 GLU A CA 10
ATOM 10992 C C . GLU A 1 2 ? 39.256 6.502 0.657 1.00 0.00 2 GLU A C 10
ATOM 10993 O O . GLU A 1 2 ? 39.128 5.390 1.129 1.00 0.00 2 GLU A O 10
ATOM 11005 N N . VAL A 1 3 ? 38.407 6.969 -0.217 1.00 0.00 3 VAL A N 10
ATOM 11006 C CA . VAL A 1 3 ? 37.252 6.134 -0.657 1.00 0.00 3 VAL A CA 10
ATOM 11007 C C . VAL A 1 3 ? 37.749 4.911 -1.431 1.00 0.00 3 VAL A C 10
ATOM 11008 O O . VAL A 1 3 ? 37.108 3.879 -1.461 1.00 0.00 3 VAL A O 10
ATOM 11021 N N . GLU A 1 4 ? 38.886 5.021 -2.060 1.00 0.00 4 GLU A N 10
ATOM 11022 C CA . GLU A 1 4 ? 39.426 3.868 -2.836 1.00 0.00 4 GLU A CA 10
ATOM 11023 C C . GLU A 1 4 ? 39.694 2.676 -1.912 1.00 0.00 4 GLU A C 10
ATOM 11024 O O . GLU A 1 4 ? 39.834 1.554 -2.358 1.00 0.00 4 GLU A O 10
ATOM 11036 N N . GLU A 1 5 ? 39.770 2.906 -0.629 1.00 0.00 5 GLU A N 10
ATOM 11037 C CA . GLU A 1 5 ? 40.033 1.782 0.313 1.00 0.00 5 GLU A CA 10
ATOM 11038 C C . GLU A 1 5 ? 38.767 0.944 0.501 1.00 0.00 5 GLU A C 10
ATOM 11039 O O . GLU A 1 5 ? 38.779 -0.261 0.340 1.00 0.00 5 GLU A O 10
ATOM 11051 N N . LEU A 1 6 ? 37.673 1.572 0.836 1.00 0.00 6 LEU A N 10
ATOM 11052 C CA . LEU A 1 6 ? 36.411 0.804 1.027 1.00 0.00 6 LEU A CA 10
ATOM 11053 C C . LEU A 1 6 ? 35.958 0.223 -0.322 1.00 0.00 6 LEU A C 10
ATOM 11054 O O . LEU A 1 6 ? 35.303 -0.799 -0.382 1.00 0.00 6 LEU A O 10
ATOM 11070 N N . GLU A 1 7 ? 36.320 0.863 -1.402 1.00 0.00 7 GLU A N 10
ATOM 11071 C CA . GLU A 1 7 ? 35.928 0.349 -2.747 1.00 0.00 7 GLU A CA 10
ATOM 11072 C C . GLU A 1 7 ? 36.690 -0.939 -3.055 1.00 0.00 7 GLU A C 10
ATOM 11073 O O . GLU A 1 7 ? 36.116 -1.937 -3.449 1.00 0.00 7 GLU A O 10
ATOM 11085 N N . LYS A 1 8 ? 37.981 -0.923 -2.877 1.00 0.00 8 LYS A N 10
ATOM 11086 C CA . LYS A 1 8 ? 38.777 -2.149 -3.156 1.00 0.00 8 LYS A CA 10
ATOM 11087 C C . LYS A 1 8 ? 38.272 -3.290 -2.283 1.00 0.00 8 LYS A C 10
ATOM 11088 O O . LYS A 1 8 ? 37.976 -4.359 -2.765 1.00 0.00 8 LYS A O 10
ATOM 11107 N N . LYS A 1 9 ? 38.148 -3.066 -1.009 1.00 0.00 9 LYS A N 10
ATOM 11108 C CA . LYS A 1 9 ? 37.631 -4.141 -0.121 1.00 0.00 9 LYS A CA 10
ATOM 11109 C C . LYS A 1 9 ? 36.230 -4.543 -0.591 1.00 0.00 9 LYS A C 10
ATOM 11110 O O . LYS A 1 9 ? 35.765 -5.637 -0.342 1.00 0.00 9 LYS A O 10
ATOM 11129 N N . PHE A 1 10 ? 35.559 -3.652 -1.272 1.00 0.00 10 PHE A N 10
ATOM 11130 C CA . PHE A 1 10 ? 34.187 -3.947 -1.772 1.00 0.00 10 PHE A CA 10
ATOM 11131 C C . PHE A 1 10 ? 34.205 -5.099 -2.784 1.00 0.00 10 PHE A C 10
ATOM 11132 O O . PHE A 1 10 ? 33.669 -6.165 -2.538 1.00 0.00 10 PHE A O 10
ATOM 11149 N N . LYS A 1 11 ? 34.805 -4.895 -3.926 1.00 0.00 11 LYS A N 10
ATOM 11150 C CA . LYS A 1 11 ? 34.829 -5.981 -4.951 1.00 0.00 11 LYS A CA 10
ATOM 11151 C C . LYS A 1 11 ? 35.649 -7.173 -4.458 1.00 0.00 11 LYS A C 10
ATOM 11152 O O . LYS A 1 11 ? 35.411 -8.305 -4.835 1.00 0.00 11 LYS A O 10
ATOM 11171 N N . GLU A 1 12 ? 36.608 -6.927 -3.619 1.00 0.00 12 GLU A N 10
ATOM 11172 C CA . GLU A 1 12 ? 37.447 -8.038 -3.095 1.00 0.00 12 GLU A CA 10
ATOM 11173 C C . GLU A 1 12 ? 36.662 -8.838 -2.059 1.00 0.00 12 GLU A C 10
ATOM 11174 O O . GLU A 1 12 ? 36.956 -9.987 -1.794 1.00 0.00 12 GLU A O 10
ATOM 11186 N N . LEU A 1 13 ? 35.661 -8.244 -1.471 1.00 0.00 13 LEU A N 10
ATOM 11187 C CA . LEU A 1 13 ? 34.863 -8.982 -0.459 1.00 0.00 13 LEU A CA 10
ATOM 11188 C C . LEU A 1 13 ? 33.858 -9.897 -1.161 1.00 0.00 13 LEU A C 10
ATOM 11189 O O . LEU A 1 13 ? 33.619 -11.010 -0.737 1.00 0.00 13 LEU A O 10
ATOM 11205 N N . TRP A 1 14 ? 33.279 -9.447 -2.243 1.00 0.00 14 TRP A N 10
ATOM 11206 C CA . TRP A 1 14 ? 32.307 -10.314 -2.972 1.00 0.00 14 TRP A CA 10
ATOM 11207 C C . TRP A 1 14 ? 33.033 -11.520 -3.554 1.00 0.00 14 TRP A C 10
ATOM 11208 O O . TRP A 1 14 ? 32.601 -12.648 -3.424 1.00 0.00 14 TRP A O 10
ATOM 11229 N N . LYS A 1 15 ? 34.135 -11.282 -4.204 1.00 0.00 15 LYS A N 10
ATOM 11230 C CA . LYS A 1 15 ? 34.901 -12.400 -4.809 1.00 0.00 15 LYS A CA 10
ATOM 11231 C C . LYS A 1 15 ? 36.113 -12.732 -3.935 1.00 0.00 15 LYS A C 10
ATOM 11232 O O . LYS A 1 15 ? 37.243 -12.450 -4.281 1.00 0.00 15 LYS A O 10
ATOM 11251 N N . GLY A 1 16 ? 35.875 -13.325 -2.798 1.00 0.00 16 GLY A N 10
ATOM 11252 C CA . GLY A 1 16 ? 36.994 -13.679 -1.879 1.00 0.00 16 GLY A CA 10
ATOM 11253 C C . GLY A 1 16 ? 36.406 -14.218 -0.569 1.00 0.00 16 GLY A C 10
ATOM 11254 O O . GLY A 1 16 ? 36.127 -15.395 -0.455 1.00 0.00 16 GLY A O 10
ATOM 11258 N N . PRO A 1 17 ? 36.228 -13.331 0.377 1.00 0.00 17 PRO A N 10
ATOM 11259 C CA . PRO A 1 17 ? 35.656 -13.722 1.687 1.00 0.00 17 PRO A CA 10
ATOM 11260 C C . PRO A 1 17 ? 34.139 -13.899 1.555 1.00 0.00 17 PRO A C 10
ATOM 11261 O O . PRO A 1 17 ? 33.625 -14.081 0.469 1.00 0.00 17 PRO A O 10
ATOM 11272 N N . ARG A 1 18 ? 33.417 -13.845 2.645 1.00 0.00 18 ARG A N 10
ATOM 11273 C CA . ARG A 1 18 ? 31.932 -14.005 2.571 1.00 0.00 18 ARG A CA 10
ATOM 11274 C C . ARG A 1 18 ? 31.355 -13.113 1.458 1.00 0.00 18 ARG A C 10
ATOM 11275 O O . ARG A 1 18 ? 32.045 -12.288 0.895 1.00 0.00 18 ARG A O 10
ATOM 11296 N N . ARG A 1 19 ? 30.102 -13.274 1.137 1.00 0.00 19 ARG A N 10
ATOM 11297 C CA . ARG A 1 19 ? 29.506 -12.431 0.062 1.00 0.00 19 ARG A CA 10
ATOM 11298 C C . ARG A 1 19 ? 28.105 -11.955 0.462 1.00 0.00 19 ARG A C 10
ATOM 11299 O O . ARG A 1 19 ? 27.721 -10.836 0.188 1.00 0.00 19 ARG A O 10
ATOM 11320 N N . GLY A 1 20 ? 27.338 -12.794 1.102 1.00 0.00 20 GLY A N 10
ATOM 11321 C CA . GLY A 1 20 ? 25.965 -12.384 1.510 1.00 0.00 20 GLY A CA 10
ATOM 11322 C C . GLY A 1 20 ? 26.047 -11.253 2.539 1.00 0.00 20 GLY A C 10
ATOM 11323 O O . GLY A 1 20 ? 25.244 -10.342 2.537 1.00 0.00 20 GLY A O 10
ATOM 11327 N N . GLU A 1 21 ? 27.009 -11.306 3.420 1.00 0.00 21 GLU A N 10
ATOM 11328 C CA . GLU A 1 21 ? 27.135 -10.233 4.449 1.00 0.00 21 GLU A CA 10
ATOM 11329 C C . GLU A 1 21 ? 27.596 -8.924 3.800 1.00 0.00 21 GLU A C 10
ATOM 11330 O O . GLU A 1 21 ? 27.238 -7.846 4.234 1.00 0.00 21 GLU A O 10
ATOM 11342 N N . ILE A 1 22 ? 28.386 -9.007 2.765 1.00 0.00 22 ILE A N 10
ATOM 11343 C CA . ILE A 1 22 ? 28.866 -7.764 2.095 1.00 0.00 22 ILE A CA 10
ATOM 11344 C C . ILE A 1 22 ? 27.710 -7.076 1.371 1.00 0.00 22 ILE A C 10
ATOM 11345 O O . ILE A 1 22 ? 27.424 -5.920 1.600 1.00 0.00 22 ILE A O 10
ATOM 11361 N N . GLU A 1 23 ? 27.037 -7.772 0.501 1.00 0.00 23 GLU A N 10
ATOM 11362 C CA . GLU A 1 23 ? 25.900 -7.149 -0.218 1.00 0.00 23 GLU A CA 10
ATOM 11363 C C . GLU A 1 23 ? 24.873 -6.653 0.799 1.00 0.00 23 GLU A C 10
ATOM 11364 O O . GLU A 1 23 ? 24.217 -5.649 0.593 1.00 0.00 23 GLU A O 10
ATOM 11376 N N . GLU A 1 24 ? 24.762 -7.315 1.918 1.00 0.00 24 GLU A N 10
ATOM 11377 C CA . GLU A 1 24 ? 23.814 -6.834 2.958 1.00 0.00 24 GLU A CA 10
ATOM 11378 C C . GLU A 1 24 ? 24.262 -5.437 3.383 1.00 0.00 24 GLU A C 10
ATOM 11379 O O . GLU A 1 24 ? 23.468 -4.529 3.557 1.00 0.00 24 GLU A O 10
ATOM 11391 N N . LEU A 1 25 ? 25.549 -5.263 3.517 1.00 0.00 25 LEU A N 10
ATOM 11392 C CA . LEU A 1 25 ? 26.093 -3.930 3.894 1.00 0.00 25 LEU A CA 10
ATOM 11393 C C . LEU A 1 25 ? 25.589 -2.886 2.907 1.00 0.00 25 LEU A C 10
ATOM 11394 O O . LEU A 1 25 ? 24.979 -1.916 3.285 1.00 0.00 25 LEU A O 10
ATOM 11410 N N . HIS A 1 26 ? 25.843 -3.089 1.636 1.00 0.00 26 HIS A N 10
ATOM 11411 C CA . HIS A 1 26 ? 25.382 -2.112 0.602 1.00 0.00 26 HIS A CA 10
ATOM 11412 C C . HIS A 1 26 ? 23.929 -1.697 0.855 1.00 0.00 26 HIS A C 10
ATOM 11413 O O . HIS A 1 26 ? 23.587 -0.535 0.779 1.00 0.00 26 HIS A O 10
ATOM 11427 N N . LYS A 1 27 ? 23.073 -2.631 1.170 1.00 0.00 27 LYS A N 10
ATOM 11428 C CA . LYS A 1 27 ? 21.653 -2.262 1.441 1.00 0.00 27 LYS A CA 10
ATOM 11429 C C . LYS A 1 27 ? 21.611 -1.190 2.533 1.00 0.00 27 LYS A C 10
ATOM 11430 O O . LYS A 1 27 ? 20.973 -0.161 2.393 1.00 0.00 27 LYS A O 10
ATOM 11449 N N . LYS A 1 28 ? 22.303 -1.414 3.616 1.00 0.00 28 LYS A N 10
ATOM 11450 C CA . LYS A 1 28 ? 22.316 -0.397 4.703 1.00 0.00 28 LYS A CA 10
ATOM 11451 C C . LYS A 1 28 ? 22.827 0.935 4.145 1.00 0.00 28 LYS A C 10
ATOM 11452 O O . LYS A 1 28 ? 22.225 1.970 4.338 1.00 0.00 28 LYS A O 10
ATOM 11471 N N . PHE A 1 29 ? 23.930 0.905 3.442 1.00 0.00 29 PHE A N 10
ATOM 11472 C CA . PHE A 1 29 ? 24.497 2.150 2.848 1.00 0.00 29 PHE A CA 10
ATOM 11473 C C . PHE A 1 29 ? 23.411 2.922 2.101 1.00 0.00 29 PHE A C 10
ATOM 11474 O O . PHE A 1 29 ? 23.383 4.135 2.112 1.00 0.00 29 PHE A O 10
ATOM 11491 N N . HIS A 1 30 ? 22.506 2.231 1.464 1.00 0.00 30 HIS A N 10
ATOM 11492 C CA . HIS A 1 30 ? 21.418 2.943 0.741 1.00 0.00 30 HIS A CA 10
ATOM 11493 C C . HIS A 1 30 ? 20.575 3.702 1.760 1.00 0.00 30 HIS A C 10
ATOM 11494 O O . HIS A 1 30 ? 20.325 4.882 1.620 1.00 0.00 30 HIS A O 10
ATOM 11508 N N . GLU A 1 31 ? 20.167 3.040 2.809 1.00 0.00 31 GLU A N 10
ATOM 11509 C CA . GLU A 1 31 ? 19.376 3.739 3.863 1.00 0.00 31 GLU A CA 10
ATOM 11510 C C . GLU A 1 31 ? 20.322 4.546 4.771 1.00 0.00 31 GLU A C 10
ATOM 11511 O O . GLU A 1 31 ? 19.901 5.177 5.720 1.00 0.00 31 GLU A O 10
ATOM 11523 N N . LEU A 1 32 ? 21.600 4.526 4.479 1.00 0.00 32 LEU A N 10
ATOM 11524 C CA . LEU A 1 32 ? 22.589 5.276 5.301 1.00 0.00 32 LEU A CA 10
ATOM 11525 C C . LEU A 1 32 ? 22.786 6.679 4.726 1.00 0.00 32 LEU A C 10
ATOM 11526 O O . LEU A 1 32 ? 23.005 7.633 5.446 1.00 0.00 32 LEU A O 10
ATOM 11542 N N . ILE A 1 33 ? 22.745 6.807 3.426 1.00 0.00 33 ILE A N 10
ATOM 11543 C CA . ILE A 1 33 ? 22.977 8.147 2.810 1.00 0.00 33 ILE A CA 10
ATOM 11544 C C . ILE A 1 33 ? 21.773 8.588 1.963 1.00 0.00 33 ILE A C 10
ATOM 11545 O O . ILE A 1 33 ? 21.806 9.616 1.317 1.00 0.00 33 ILE A O 10
ATOM 11561 N N . LYS A 1 34 ? 20.713 7.823 1.958 1.00 0.00 34 LYS A N 10
ATOM 11562 C CA . LYS A 1 34 ? 19.516 8.208 1.149 1.00 0.00 34 LYS A CA 10
ATOM 11563 C C . LYS A 1 34 ? 19.133 9.667 1.418 1.00 0.00 34 LYS A C 10
ATOM 11564 O O . LYS A 1 34 ? 18.976 10.079 2.551 1.00 0.00 34 LYS A O 10
ATOM 11583 N N . GLY A 1 35 ? 18.984 10.451 0.385 1.00 0.00 35 GLY A N 10
ATOM 11584 C CA . GLY A 1 35 ? 18.613 11.880 0.581 1.00 0.00 35 GLY A CA 10
ATOM 11585 C C . GLY A 1 35 ? 19.869 12.692 0.906 1.00 0.00 35 GLY A C 10
ATOM 11586 O O . GLY A 1 35 ? 20.515 13.144 -0.025 1.00 0.00 35 GLY A O 10
ATOM 11591 N N . GLY B 1 1 ? 37.720 -7.167 11.562 1.00 0.00 1 GLY B N 10
ATOM 11592 C CA . GLY B 1 1 ? 36.724 -7.875 10.708 1.00 0.00 1 GLY B CA 10
ATOM 11593 C C . GLY B 1 1 ? 37.019 -7.587 9.234 1.00 0.00 1 GLY B C 10
ATOM 11594 O O . GLY B 1 1 ? 37.963 -6.897 8.903 1.00 0.00 1 GLY B O 10
ATOM 11600 N N . GLU B 1 2 ? 36.219 -8.110 8.345 1.00 0.00 2 GLU B N 10
ATOM 11601 C CA . GLU B 1 2 ? 36.457 -7.866 6.892 1.00 0.00 2 GLU B CA 10
ATOM 11602 C C . GLU B 1 2 ? 35.523 -6.766 6.379 1.00 0.00 2 GLU B C 10
ATOM 11603 O O . GLU B 1 2 ? 35.953 -5.681 6.041 1.00 0.00 2 GLU B O 10
ATOM 11615 N N . VAL B 1 3 ? 34.248 -7.037 6.319 1.00 0.00 3 VAL B N 10
ATOM 11616 C CA . VAL B 1 3 ? 33.287 -6.007 5.828 1.00 0.00 3 VAL B CA 10
ATOM 11617 C C . VAL B 1 3 ? 33.238 -4.825 6.798 1.00 0.00 3 VAL B C 10
ATOM 11618 O O . VAL B 1 3 ? 32.947 -3.708 6.419 1.00 0.00 3 VAL B O 10
ATOM 11631 N N . GLU B 1 4 ? 33.518 -5.065 8.049 1.00 0.00 4 GLU B N 10
ATOM 11632 C CA . GLU B 1 4 ? 33.486 -3.959 9.048 1.00 0.00 4 GLU B CA 10
ATOM 11633 C C . GLU B 1 4 ? 34.522 -2.886 8.698 1.00 0.00 4 GLU B C 10
ATOM 11634 O O . GLU B 1 4 ? 34.459 -1.772 9.178 1.00 0.00 4 GLU B O 10
ATOM 11646 N N . GLU B 1 5 ? 35.475 -3.212 7.869 1.00 0.00 5 GLU B N 10
ATOM 11647 C CA . GLU B 1 5 ? 36.512 -2.207 7.496 1.00 0.00 5 GLU B CA 10
ATOM 11648 C C . GLU B 1 5 ? 35.935 -1.201 6.499 1.00 0.00 5 GLU B C 10
ATOM 11649 O O . GLU B 1 5 ? 36.009 -0.004 6.698 1.00 0.00 5 GLU B O 10
ATOM 11661 N N . LEU B 1 6 ? 35.358 -1.675 5.429 1.00 0.00 6 LEU B N 10
ATOM 11662 C CA . LEU B 1 6 ? 34.777 -0.738 4.428 1.00 0.00 6 LEU B CA 10
ATOM 11663 C C . LEU B 1 6 ? 33.577 -0.004 5.051 1.00 0.00 6 LEU B C 10
ATOM 11664 O O . LEU B 1 6 ? 33.256 1.109 4.681 1.00 0.00 6 LEU B O 10
ATOM 11680 N N . GLU B 1 7 ? 32.929 -0.619 6.004 1.00 0.00 7 GLU B N 10
ATOM 11681 C CA . GLU B 1 7 ? 31.764 0.038 6.665 1.00 0.00 7 GLU B CA 10
ATOM 11682 C C . GLU B 1 7 ? 32.242 1.213 7.516 1.00 0.00 7 GLU B C 10
ATOM 11683 O O . GLU B 1 7 ? 31.725 2.312 7.432 1.00 0.00 7 GLU B O 10
ATOM 11695 N N . LYS B 1 8 ? 33.228 0.988 8.339 1.00 0.00 8 LYS B N 10
ATOM 11696 C CA . LYS B 1 8 ? 33.740 2.094 9.192 1.00 0.00 8 LYS B CA 10
ATOM 11697 C C . LYS B 1 8 ? 34.217 3.237 8.308 1.00 0.00 8 LYS B C 10
ATOM 11698 O O . LYS B 1 8 ? 33.832 4.370 8.489 1.00 0.00 8 LYS B O 10
ATOM 11717 N N . LYS B 1 9 ? 35.034 2.949 7.338 1.00 0.00 9 LYS B N 10
ATOM 11718 C CA . LYS B 1 9 ? 35.505 4.028 6.429 1.00 0.00 9 LYS B CA 10
ATOM 11719 C C . LYS B 1 9 ? 34.292 4.670 5.750 1.00 0.00 9 LYS B C 10
ATOM 11720 O O . LYS B 1 9 ? 34.332 5.803 5.314 1.00 0.00 9 LYS B O 10
ATOM 11739 N N . PHE B 1 10 ? 33.212 3.939 5.661 1.00 0.00 10 PHE B N 10
ATOM 11740 C CA . PHE B 1 10 ? 31.979 4.474 5.016 1.00 0.00 10 PHE B CA 10
ATOM 11741 C C . PHE B 1 10 ? 31.427 5.676 5.793 1.00 0.00 10 PHE B C 10
ATOM 11742 O O . PHE B 1 10 ? 31.415 6.792 5.305 1.00 0.00 10 PHE B O 10
ATOM 11759 N N . LYS B 1 11 ? 30.960 5.461 6.994 1.00 0.00 11 LYS B N 10
ATOM 11760 C CA . LYS B 1 11 ? 30.392 6.597 7.780 1.00 0.00 11 LYS B CA 10
ATOM 11761 C C . LYS B 1 11 ? 31.479 7.613 8.127 1.00 0.00 11 LYS B C 10
ATOM 11762 O O . LYS B 1 11 ? 31.218 8.790 8.288 1.00 0.00 11 LYS B O 10
ATOM 11781 N N . GLU B 1 12 ? 32.693 7.168 8.240 1.00 0.00 12 GLU B N 10
ATOM 11782 C CA . GLU B 1 12 ? 33.802 8.101 8.574 1.00 0.00 12 GLU B CA 10
ATOM 11783 C C . GLU B 1 12 ? 34.162 8.939 7.350 1.00 0.00 12 GLU B C 10
ATOM 11784 O O . GLU B 1 12 ? 34.726 10.010 7.463 1.00 0.00 12 GLU B O 10
ATOM 11796 N N . LEU B 1 13 ? 33.838 8.466 6.179 1.00 0.00 13 LEU B N 10
ATOM 11797 C CA . LEU B 1 13 ? 34.162 9.248 4.958 1.00 0.00 13 LEU B CA 10
ATOM 11798 C C . LEU B 1 13 ? 33.120 10.351 4.760 1.00 0.00 13 LEU B C 10
ATOM 11799 O O . LEU B 1 13 ? 33.442 11.457 4.375 1.00 0.00 13 LEU B O 10
ATOM 11815 N N . TRP B 1 14 ? 31.875 10.067 5.037 1.00 0.00 14 TRP B N 10
ATOM 11816 C CA . TRP B 1 14 ? 30.828 11.120 4.879 1.00 0.00 14 TRP B CA 10
ATOM 11817 C C . TRP B 1 14 ? 31.069 12.237 5.887 1.00 0.00 14 TRP B C 10
ATOM 11818 O O . TRP B 1 14 ? 31.052 13.407 5.558 1.00 0.00 14 TRP B O 10
ATOM 11839 N N . LYS B 1 15 ? 31.288 11.878 7.117 1.00 0.00 15 LYS B N 10
ATOM 11840 C CA . LYS B 1 15 ? 31.525 12.903 8.164 1.00 0.00 15 LYS B CA 10
ATOM 11841 C C . LYS B 1 15 ? 33.020 12.988 8.480 1.00 0.00 15 LYS B C 10
ATOM 11842 O O . LYS B 1 15 ? 33.475 12.562 9.523 1.00 0.00 15 LYS B O 10
ATOM 11861 N N . GLY B 1 16 ? 33.786 13.531 7.573 1.00 0.00 16 GLY B N 10
ATOM 11862 C CA . GLY B 1 16 ? 35.255 1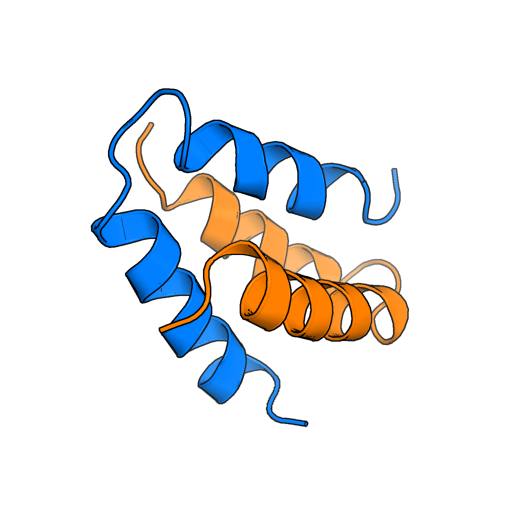3.647 7.791 1.00 0.00 16 GLY B CA 10
ATOM 11863 C C . GLY B 1 16 ? 35.905 14.180 6.509 1.00 0.00 16 GLY B C 10
ATOM 11864 O O . GLY B 1 16 ? 35.983 15.375 6.306 1.00 0.00 16 GLY B O 10
ATOM 11868 N N . PRO B 1 17 ? 36.345 13.269 5.678 1.00 0.00 17 PRO B N 10
ATOM 11869 C CA . PRO B 1 17 ? 36.983 13.654 4.398 1.00 0.00 17 PRO B CA 10
ATOM 11870 C C . PRO B 1 17 ? 35.906 14.069 3.389 1.00 0.00 17 PRO B C 10
ATOM 11871 O O . PRO B 1 17 ? 34.798 14.400 3.763 1.00 0.00 17 PRO B O 10
ATOM 11882 N N . ARG B 1 18 ? 36.215 14.053 2.117 1.00 0.00 18 ARG B N 10
ATOM 11883 C CA . ARG B 1 18 ? 35.198 14.443 1.093 1.00 0.00 18 ARG B CA 10
ATOM 11884 C C . ARG B 1 18 ? 33.864 13.729 1.366 1.00 0.00 18 ARG B C 10
ATOM 11885 O O . ARG B 1 18 ? 33.784 12.848 2.199 1.00 0.00 18 ARG B O 10
ATOM 11906 N N . ARG B 1 19 ? 32.822 14.099 0.678 1.00 0.00 19 ARG B N 10
ATOM 11907 C CA . ARG B 1 19 ? 31.510 13.432 0.915 1.00 0.00 19 ARG B CA 10
ATOM 11908 C C . ARG B 1 19 ? 30.799 13.150 -0.412 1.00 0.00 19 ARG B C 10
ATOM 11909 O O . ARG B 1 19 ? 30.172 12.123 -0.583 1.00 0.00 19 ARG B O 10
ATOM 11930 N N . GLY B 1 20 ? 30.885 14.051 -1.351 1.00 0.00 20 GLY B N 10
ATOM 11931 C CA . GLY B 1 20 ? 30.207 13.828 -2.660 1.00 0.00 20 GLY B CA 10
ATOM 11932 C C . GLY B 1 20 ? 30.844 12.633 -3.374 1.00 0.00 20 GLY B C 10
ATOM 11933 O O . GLY B 1 20 ? 30.171 11.857 -4.023 1.00 0.00 20 GLY B O 10
ATOM 11937 N N . GLU B 1 21 ? 32.135 12.478 -3.264 1.00 0.00 21 GLU B N 10
ATOM 11938 C CA . GLU B 1 21 ? 32.808 11.332 -3.943 1.00 0.00 21 GLU B CA 10
ATOM 11939 C C . GLU B 1 21 ? 32.438 10.015 -3.254 1.00 0.00 21 GLU B C 10
ATOM 11940 O O . GLU B 1 21 ? 32.350 8.978 -3.883 1.00 0.00 21 GLU B O 10
ATOM 11952 N N . ILE B 1 22 ? 32.221 10.045 -1.968 1.00 0.00 22 ILE B N 10
ATOM 11953 C CA . ILE B 1 22 ? 31.858 8.792 -1.244 1.00 0.00 22 ILE B CA 10
ATOM 11954 C C . ILE B 1 22 ? 30.455 8.338 -1.645 1.00 0.00 22 ILE B C 10
ATOM 11955 O O . ILE B 1 22 ? 30.257 7.226 -2.087 1.00 0.00 22 ILE B O 10
ATOM 11971 N N . GLU B 1 23 ? 29.478 9.186 -1.500 1.00 0.00 23 GLU B N 10
ATOM 11972 C CA . GLU B 1 23 ? 28.101 8.792 -1.886 1.00 0.00 23 GLU B CA 10
ATOM 11973 C C . GLU B 1 23 ? 28.086 8.392 -3.360 1.00 0.00 23 GLU B C 10
ATOM 11974 O O . GLU B 1 23 ? 27.345 7.518 -3.769 1.00 0.00 23 GLU B O 10
ATOM 11986 N N . GLU B 1 24 ? 28.933 8.986 -4.157 1.00 0.00 24 GLU B N 10
ATOM 11987 C CA . GLU B 1 24 ? 28.989 8.587 -5.588 1.00 0.00 24 GLU B CA 10
ATOM 11988 C C . GLU B 1 24 ? 29.385 7.113 -5.642 1.00 0.00 24 GLU B C 10
ATOM 11989 O O . GLU B 1 24 ? 28.847 6.326 -6.402 1.00 0.00 24 GLU B O 10
ATOM 12001 N N . LEU B 1 25 ? 30.311 6.735 -4.803 1.00 0.00 25 LEU B N 10
ATOM 12002 C CA . LEU B 1 25 ? 30.745 5.313 -4.751 1.00 0.00 25 LEU B CA 10
ATOM 12003 C C . LEU B 1 25 ? 29.528 4.426 -4.520 1.00 0.00 25 LEU B C 10
ATOM 12004 O O . LEU B 1 25 ? 29.252 3.536 -5.287 1.00 0.00 25 LEU B O 10
ATOM 12020 N N . HIS B 1 26 ? 28.799 4.674 -3.459 1.00 0.00 26 HIS B N 10
ATOM 12021 C CA . HIS B 1 26 ? 27.587 3.850 -3.158 1.00 0.00 26 HIS B CA 10
ATOM 12022 C C . HIS B 1 26 ? 26.744 3.646 -4.421 1.00 0.00 26 HIS B C 10
ATOM 12023 O O . HIS B 1 26 ? 26.284 2.557 -4.698 1.00 0.00 26 HIS B O 10
ATOM 12037 N N . LYS B 1 27 ? 26.546 4.676 -5.197 1.00 0.00 27 LYS B N 10
ATOM 12038 C CA . LYS B 1 27 ? 25.744 4.511 -6.445 1.00 0.00 27 LYS B CA 10
ATOM 12039 C C . LYS B 1 27 ? 26.351 3.387 -7.288 1.00 0.00 27 LYS B C 10
ATOM 12040 O O . LYS B 1 27 ? 25.667 2.478 -7.726 1.00 0.00 27 LYS B O 10
ATOM 12059 N N . LYS B 1 28 ? 27.637 3.431 -7.505 1.00 0.00 28 LYS B N 10
ATOM 12060 C CA . LYS B 1 28 ? 28.285 2.352 -8.301 1.00 0.00 28 LYS B CA 10
ATOM 12061 C C . LYS B 1 28 ? 28.013 0.998 -7.639 1.00 0.00 28 LYS B C 10
ATOM 12062 O O . LYS B 1 28 ? 27.597 0.057 -8.280 1.00 0.00 28 LYS B O 10
ATOM 12081 N N . PHE B 1 29 ? 28.235 0.906 -6.352 1.00 0.00 29 PHE B N 10
ATOM 12082 C CA . PHE B 1 29 ? 27.987 -0.369 -5.617 1.00 0.00 29 PHE B CA 10
ATOM 12083 C C . PHE B 1 29 ? 26.600 -0.912 -5.957 1.00 0.00 29 PHE B C 10
ATOM 12084 O O . PHE B 1 29 ? 26.404 -2.105 -6.066 1.00 0.00 29 PHE B O 10
ATOM 12101 N N . HIS B 1 30 ? 25.639 -0.050 -6.140 1.00 0.00 30 HIS B N 10
ATOM 12102 C CA . HIS B 1 30 ? 24.278 -0.536 -6.493 1.00 0.00 30 HIS B CA 10
ATOM 12103 C C . HIS B 1 30 ? 24.348 -1.225 -7.852 1.00 0.00 30 HIS B C 10
ATOM 12104 O O . HIS B 1 30 ? 23.902 -2.342 -8.018 1.00 0.00 30 HIS B O 10
ATOM 12118 N N . GLU B 1 31 ? 24.946 -0.581 -8.819 1.00 0.00 31 GLU B N 10
ATOM 12119 C CA . GLU B 1 31 ? 25.084 -1.221 -10.158 1.00 0.00 31 GLU B CA 10
ATOM 12120 C C . GLU B 1 31 ? 26.253 -2.223 -10.135 1.00 0.00 31 GLU B C 10
ATOM 12121 O O . GLU B 1 31 ? 26.569 -2.848 -11.128 1.00 0.00 31 GLU B O 10
ATOM 12133 N N . LEU B 1 32 ? 26.892 -2.377 -9.001 1.00 0.00 32 LEU B N 10
ATOM 12134 C CA . LEU B 1 32 ? 28.035 -3.324 -8.885 1.00 0.00 32 LEU B CA 10
ATOM 12135 C C . LEU B 1 32 ? 27.531 -4.698 -8.444 1.00 0.00 32 LEU B C 10
ATOM 12136 O O . LEU B 1 32 ? 28.057 -5.721 -8.834 1.00 0.00 32 LEU B O 10
ATOM 12152 N N . ILE B 1 33 ? 26.532 -4.730 -7.602 1.00 0.00 33 ILE B N 10
ATOM 12153 C CA . ILE B 1 33 ? 26.029 -6.044 -7.104 1.00 0.00 33 ILE B CA 10
ATOM 12154 C C . ILE B 1 33 ? 24.543 -6.237 -7.440 1.00 0.00 33 ILE B C 10
ATOM 12155 O O . ILE B 1 33 ? 23.934 -7.211 -7.044 1.00 0.00 33 ILE B O 10
ATOM 12171 N N . LYS B 1 34 ? 23.953 -5.321 -8.162 1.00 0.00 34 LYS B N 10
ATOM 12172 C CA . LYS B 1 34 ? 22.506 -5.463 -8.515 1.00 0.00 34 LYS B CA 10
ATOM 12173 C C . LYS B 1 34 ? 22.226 -6.862 -9.074 1.00 0.00 34 LYS B C 10
ATOM 12174 O O . LYS B 1 34 ? 22.889 -7.322 -9.983 1.00 0.00 34 LYS B O 10
ATOM 12193 N N . GLY B 1 35 ? 21.249 -7.540 -8.537 1.00 0.00 35 GLY B N 10
ATOM 12194 C CA . GLY B 1 35 ? 20.928 -8.907 -9.036 1.00 0.00 35 GLY B CA 10
ATOM 12195 C C . GLY B 1 35 ? 21.875 -9.920 -8.390 1.00 0.00 35 GLY B C 10
ATOM 12196 O O . GLY B 1 35 ? 21.549 -10.405 -7.319 1.00 0.00 35 GLY B O 10
ATOM 12201 N N . GLY A 1 1 ? 43.644 9.145 -2.514 1.00 0.00 1 GLY A N 11
ATOM 12202 C CA . GLY A 1 1 ? 42.194 9.034 -2.185 1.00 0.00 1 GLY A CA 11
ATOM 12203 C C . GLY A 1 1 ? 42.004 8.037 -1.040 1.00 0.00 1 GLY A C 11
ATOM 12204 O O . GLY A 1 1 ? 42.582 6.969 -1.032 1.00 0.00 1 GLY A O 11
ATOM 12210 N N . GLU A 1 2 ? 41.197 8.378 -0.072 1.00 0.00 2 GLU A N 11
ATOM 12211 C CA . GLU A 1 2 ? 40.970 7.449 1.072 1.00 0.00 2 GLU A CA 11
ATOM 12212 C C . GLU A 1 2 ? 39.820 6.489 0.753 1.00 0.00 2 GLU A C 11
ATOM 12213 O O . GLU A 1 2 ? 39.791 5.366 1.214 1.00 0.00 2 GLU A O 11
ATOM 12225 N N . VAL A 1 3 ? 38.874 6.924 -0.033 1.00 0.00 3 VAL A N 11
ATOM 12226 C CA . VAL A 1 3 ? 37.726 6.038 -0.382 1.00 0.00 3 VAL A CA 11
ATOM 12227 C C . VAL A 1 3 ? 38.213 4.837 -1.197 1.00 0.00 3 VAL A C 11
ATOM 12228 O O . VAL A 1 3 ? 37.567 3.810 -1.254 1.00 0.00 3 VAL A O 11
ATOM 12241 N N . GLU A 1 4 ? 39.346 4.961 -1.830 1.00 0.00 4 GLU A N 11
ATOM 12242 C CA . GLU A 1 4 ? 39.875 3.830 -2.645 1.00 0.00 4 GLU A CA 11
ATOM 12243 C C . GLU A 1 4 ? 40.047 2.577 -1.780 1.00 0.00 4 GLU A C 11
ATOM 12244 O O . GLU A 1 4 ? 40.146 1.475 -2.282 1.00 0.00 4 GLU A O 11
ATOM 12256 N N . GLU A 1 5 ? 40.090 2.735 -0.485 1.00 0.00 5 GLU A N 11
ATOM 12257 C CA . GLU A 1 5 ? 40.264 1.549 0.402 1.00 0.00 5 GLU A CA 11
ATOM 12258 C C . GLU A 1 5 ? 38.946 0.784 0.539 1.00 0.00 5 GLU A C 11
ATOM 12259 O O . GLU A 1 5 ? 38.889 -0.410 0.326 1.00 0.00 5 GLU A O 11
ATOM 12271 N N . LEU A 1 6 ? 37.885 1.457 0.894 1.00 0.00 6 LEU A N 11
ATOM 12272 C CA . LEU A 1 6 ? 36.582 0.749 1.038 1.00 0.00 6 LEU A CA 11
ATOM 12273 C C . LEU A 1 6 ? 36.131 0.229 -0.335 1.00 0.00 6 LEU A C 11
ATOM 12274 O O . LEU A 1 6 ? 35.436 -0.759 -0.436 1.00 0.00 6 LEU A O 11
ATOM 12290 N N . GLU A 1 7 ? 36.540 0.886 -1.387 1.00 0.00 7 GLU A N 11
ATOM 12291 C CA . GLU A 1 7 ? 36.153 0.436 -2.757 1.00 0.00 7 GLU A CA 11
ATOM 12292 C C . GLU A 1 7 ? 36.813 -0.905 -3.080 1.00 0.00 7 GLU A C 11
ATOM 12293 O O . GLU A 1 7 ? 36.161 -1.860 -3.471 1.00 0.00 7 GLU A O 11
ATOM 12305 N N . LYS A 1 8 ? 38.107 -0.982 -2.926 1.00 0.00 8 LYS A N 11
ATOM 12306 C CA . LYS A 1 8 ? 38.813 -2.257 -3.228 1.00 0.00 8 LYS A CA 11
ATOM 12307 C C . LYS A 1 8 ? 38.263 -3.373 -2.351 1.00 0.00 8 LYS A C 11
ATOM 12308 O O . LYS A 1 8 ? 37.894 -4.419 -2.832 1.00 0.00 8 LYS A O 11
ATOM 12327 N N . LYS A 1 9 ? 38.184 -3.155 -1.071 1.00 0.00 9 LYS A N 11
ATOM 12328 C CA . LYS A 1 9 ? 37.629 -4.210 -0.180 1.00 0.00 9 LYS A CA 11
ATOM 12329 C C . LYS A 1 9 ? 36.199 -4.532 -0.621 1.00 0.00 9 LYS A C 11
ATOM 12330 O O . LYS A 1 9 ? 35.675 -5.594 -0.351 1.00 0.00 9 LYS A O 11
ATOM 12349 N N . PHE A 1 10 ? 35.569 -3.610 -1.298 1.00 0.00 10 PHE A N 11
ATOM 12350 C CA . PHE A 1 10 ? 34.173 -3.833 -1.768 1.00 0.00 10 PHE A CA 11
ATOM 12351 C C . PHE A 1 10 ? 34.106 -4.976 -2.784 1.00 0.00 10 PHE A C 11
ATOM 12352 O O . PHE A 1 10 ? 33.512 -6.008 -2.535 1.00 0.00 10 PHE A O 11
ATOM 12369 N N . LYS A 1 11 ? 34.696 -4.796 -3.933 1.00 0.00 11 LYS A N 11
ATOM 12370 C CA . LYS A 1 11 ? 34.635 -5.870 -4.967 1.00 0.00 11 LYS A CA 11
ATOM 12371 C C . LYS A 1 11 ? 35.400 -7.111 -4.507 1.00 0.00 11 LYS A C 11
ATOM 12372 O O . LYS A 1 11 ? 35.079 -8.225 -4.875 1.00 0.00 11 LYS A O 11
ATOM 12391 N N . GLU A 1 12 ? 36.402 -6.928 -3.702 1.00 0.00 12 GLU A N 11
ATOM 12392 C CA . GLU A 1 12 ? 37.185 -8.094 -3.210 1.00 0.00 12 GLU A CA 11
ATOM 12393 C C . GLU A 1 12 ? 36.380 -8.851 -2.157 1.00 0.00 12 GLU A C 11
ATOM 12394 O O . GLU A 1 12 ? 36.601 -10.021 -1.917 1.00 0.00 12 GLU A O 11
ATOM 12406 N N . LEU A 1 13 ? 35.443 -8.195 -1.529 1.00 0.00 13 LEU A N 11
ATOM 12407 C CA . LEU A 1 13 ? 34.625 -8.886 -0.497 1.00 0.00 13 LEU A CA 11
ATOM 12408 C C . LEU A 1 13 ? 33.558 -9.749 -1.173 1.00 0.00 13 LEU A C 11
ATOM 12409 O O . LEU A 1 13 ? 33.295 -10.861 -0.760 1.00 0.00 13 LEU A O 11
ATOM 12425 N N . TRP A 1 14 ? 32.951 -9.255 -2.218 1.00 0.00 14 TRP A N 11
ATOM 12426 C CA . TRP A 1 14 ? 31.914 -10.067 -2.923 1.00 0.00 14 TRP A CA 11
ATOM 12427 C C . TRP A 1 14 ? 32.559 -11.311 -3.528 1.00 0.00 14 TRP A C 11
ATOM 12428 O O . TRP A 1 14 ? 32.061 -12.412 -3.401 1.00 0.00 14 TRP A O 11
ATOM 12449 N N . LYS A 1 15 ? 33.666 -11.135 -4.192 1.00 0.00 15 LYS A N 11
ATOM 12450 C CA . LYS A 1 15 ? 34.355 -12.294 -4.818 1.00 0.00 15 LYS A CA 11
ATOM 12451 C C . LYS A 1 15 ? 35.581 -12.682 -3.987 1.00 0.00 15 LYS A C 11
ATOM 12452 O O . LYS A 1 15 ? 36.710 -12.483 -4.390 1.00 0.00 15 LYS A O 11
ATOM 12471 N N . GLY A 1 16 ? 35.360 -13.231 -2.824 1.00 0.00 16 GLY A N 11
ATOM 12472 C CA . GLY A 1 16 ? 36.497 -13.633 -1.949 1.00 0.00 16 GLY A CA 11
ATOM 12473 C C . GLY A 1 16 ? 35.941 -14.149 -0.617 1.00 0.00 16 GLY A C 11
ATOM 12474 O O . GLY A 1 16 ? 35.619 -15.314 -0.491 1.00 0.00 16 GLY A O 11
ATOM 12478 N N . PRO A 1 17 ? 35.837 -13.257 0.336 1.00 0.00 17 PRO A N 11
ATOM 12479 C CA . PRO A 1 17 ? 35.304 -13.627 1.668 1.00 0.00 17 PRO A CA 11
ATOM 12480 C C . PRO A 1 17 ? 33.776 -13.736 1.594 1.00 0.00 17 PRO A C 11
ATOM 12481 O O . PRO A 1 17 ? 33.217 -13.923 0.531 1.00 0.00 17 PRO A O 11
ATOM 12492 N N . ARG A 1 18 ? 33.094 -13.619 2.705 1.00 0.00 18 ARG A N 11
ATOM 12493 C CA . ARG A 1 18 ? 31.602 -13.711 2.682 1.00 0.00 18 ARG A CA 11
ATOM 12494 C C . ARG A 1 18 ? 31.029 -12.819 1.568 1.00 0.00 18 ARG A C 11
ATOM 12495 O O . ARG A 1 18 ? 31.740 -12.050 0.952 1.00 0.00 18 ARG A O 11
ATOM 12516 N N . ARG A 1 19 ? 29.756 -12.913 1.306 1.00 0.00 19 ARG A N 11
ATOM 12517 C CA . ARG A 1 19 ? 29.163 -12.064 0.235 1.00 0.00 19 ARG A CA 11
ATOM 12518 C C . ARG A 1 19 ? 27.797 -11.525 0.672 1.00 0.00 19 ARG A C 11
ATOM 12519 O O . ARG A 1 19 ? 27.531 -10.345 0.585 1.00 0.00 19 ARG A O 11
ATOM 12540 N N . GLY A 1 20 ? 26.929 -12.381 1.134 1.00 0.00 20 GLY A N 11
ATOM 12541 C CA . GLY A 1 20 ? 25.582 -11.914 1.569 1.00 0.00 20 GLY A CA 11
ATOM 12542 C C . GLY A 1 20 ? 25.730 -10.802 2.611 1.00 0.00 20 GLY A C 11
ATOM 12543 O O . GLY A 1 20 ? 24.983 -9.844 2.618 1.00 0.00 20 GLY A O 11
ATOM 12547 N N . GLU A 1 21 ? 26.685 -10.920 3.492 1.00 0.00 21 GLU A N 11
ATOM 12548 C CA . GLU A 1 21 ? 26.874 -9.867 4.532 1.00 0.00 21 GLU A CA 11
ATOM 12549 C C . GLU A 1 21 ? 27.366 -8.568 3.889 1.00 0.00 21 GLU A C 11
ATOM 12550 O O . GLU A 1 21 ? 27.030 -7.483 4.322 1.00 0.00 21 GLU A O 11
ATOM 12562 N N . ILE A 1 22 ? 28.158 -8.667 2.856 1.00 0.00 22 ILE A N 11
ATOM 12563 C CA . ILE A 1 22 ? 28.666 -7.435 2.187 1.00 0.00 22 ILE A CA 11
ATOM 12564 C C . ILE A 1 22 ? 27.510 -6.684 1.529 1.00 0.00 22 ILE A C 11
ATOM 12565 O O . ILE A 1 22 ? 27.237 -5.543 1.843 1.00 0.00 22 ILE A O 11
ATOM 12581 N N . GLU A 1 23 ? 26.827 -7.318 0.619 1.00 0.00 23 GLU A N 11
ATOM 12582 C CA . GLU A 1 23 ? 25.687 -6.650 -0.057 1.00 0.00 23 GLU A CA 11
ATOM 12583 C C . GLU A 1 23 ? 24.672 -6.179 0.988 1.00 0.00 23 GLU A C 11
ATOM 12584 O O . GLU A 1 23 ? 24.030 -5.156 0.829 1.00 0.00 23 GLU A O 11
ATOM 12596 N N . GLU A 1 24 ? 24.543 -6.892 2.073 1.00 0.00 24 GLU A N 11
ATOM 12597 C CA . GLU A 1 24 ? 23.595 -6.449 3.130 1.00 0.00 24 GLU A CA 11
ATOM 12598 C C . GLU A 1 24 ? 24.022 -5.066 3.616 1.00 0.00 24 GLU A C 11
ATOM 12599 O O . GLU A 1 24 ? 23.212 -4.184 3.831 1.00 0.00 24 GLU A O 11
ATOM 12611 N N . LEU A 1 25 ? 25.302 -4.871 3.770 1.00 0.00 25 LEU A N 11
ATOM 12612 C CA . LEU A 1 25 ? 25.809 -3.546 4.221 1.00 0.00 25 LEU A CA 11
ATOM 12613 C C . LEU A 1 25 ? 25.600 -2.511 3.116 1.00 0.00 25 LEU A C 11
ATOM 12614 O O . LEU A 1 25 ? 25.484 -1.333 3.375 1.00 0.00 25 LEU A O 11
ATOM 12630 N N . HIS A 1 26 ? 25.543 -2.945 1.884 1.00 0.00 26 HIS A N 11
ATOM 12631 C CA . HIS A 1 26 ? 25.327 -1.979 0.768 1.00 0.00 26 HIS A CA 11
ATOM 12632 C C . HIS A 1 26 ? 23.912 -1.411 0.872 1.00 0.00 26 HIS A C 11
ATOM 12633 O O . HIS A 1 26 ? 23.657 -0.278 0.518 1.00 0.00 26 HIS A O 11
ATOM 12647 N N . LYS A 1 27 ? 22.991 -2.181 1.382 1.00 0.00 27 LYS A N 11
ATOM 12648 C CA . LYS A 1 27 ? 21.608 -1.656 1.540 1.00 0.00 27 LYS A CA 11
ATOM 12649 C C . LYS A 1 27 ? 21.609 -0.663 2.701 1.00 0.00 27 LYS A C 11
ATOM 12650 O O . LYS A 1 27 ? 21.086 0.431 2.605 1.00 0.00 27 LYS A O 11
ATOM 12669 N N . LYS A 1 28 ? 22.231 -1.028 3.793 1.00 0.00 28 LYS A N 11
ATOM 12670 C CA . LYS A 1 28 ? 22.306 -0.096 4.952 1.00 0.00 28 LYS A CA 11
ATOM 12671 C C . LYS A 1 28 ? 23.126 1.136 4.553 1.00 0.00 28 LYS A C 11
ATOM 12672 O O . LYS A 1 28 ? 23.023 2.186 5.152 1.00 0.00 28 LYS A O 11
ATOM 12691 N N . PHE A 1 29 ? 23.928 1.011 3.525 1.00 0.00 29 PHE A N 11
ATOM 12692 C CA . PHE A 1 29 ? 24.745 2.164 3.054 1.00 0.00 29 PHE A CA 11
ATOM 12693 C C . PHE A 1 29 ? 23.830 3.171 2.365 1.00 0.00 29 PHE A C 11
ATOM 12694 O O . PHE A 1 29 ? 23.861 4.354 2.645 1.00 0.00 29 PHE A O 11
ATOM 12711 N N . HIS A 1 30 ? 23.006 2.699 1.473 1.00 0.00 30 HIS A N 11
ATOM 12712 C CA . HIS A 1 30 ? 22.069 3.605 0.756 1.00 0.00 30 HIS A CA 11
ATOM 12713 C C . HIS A 1 30 ? 21.071 4.216 1.742 1.00 0.00 30 HIS A C 11
ATOM 12714 O O . HIS A 1 30 ? 20.507 5.265 1.501 1.00 0.00 30 HIS A O 11
ATOM 12728 N N . GLU A 1 31 ? 20.842 3.563 2.848 1.00 0.00 31 GLU A N 11
ATOM 12729 C CA . GLU A 1 31 ? 19.872 4.101 3.845 1.00 0.00 31 GLU A CA 11
ATOM 12730 C C . GLU A 1 31 ? 20.550 5.107 4.783 1.00 0.00 31 GLU A C 11
ATOM 12731 O O . GLU A 1 31 ? 19.925 6.033 5.262 1.00 0.00 31 GLU A O 11
ATOM 12743 N N . LEU A 1 32 ? 21.814 4.934 5.062 1.00 0.00 32 LEU A N 11
ATOM 12744 C CA . LEU A 1 32 ? 22.503 5.884 5.979 1.00 0.00 32 LEU A CA 11
ATOM 12745 C C . LEU A 1 32 ? 23.026 7.109 5.206 1.00 0.00 32 LEU A C 11
ATOM 12746 O O . LEU A 1 32 ? 23.417 8.099 5.792 1.00 0.00 32 LEU A O 11
ATOM 12762 N N . ILE A 1 33 ? 23.036 7.054 3.898 1.00 0.00 33 ILE A N 11
ATOM 12763 C CA . ILE A 1 33 ? 23.536 8.225 3.111 1.00 0.00 33 ILE A CA 11
ATOM 12764 C C . ILE A 1 33 ? 22.379 8.902 2.366 1.00 0.00 33 ILE A C 11
ATOM 12765 O O . ILE A 1 33 ? 22.446 10.065 2.023 1.00 0.00 33 ILE A O 11
ATOM 12781 N N . LYS A 1 34 ? 21.320 8.182 2.115 1.00 0.00 34 LYS A N 11
ATOM 12782 C CA . LYS A 1 34 ? 20.162 8.787 1.396 1.00 0.00 34 LYS A CA 11
ATOM 12783 C C . LYS A 1 34 ? 19.278 9.565 2.375 1.00 0.00 34 LYS A C 11
ATOM 12784 O O . LYS A 1 34 ? 18.774 9.021 3.337 1.00 0.00 34 LYS A O 11
ATOM 12803 N N . GLY A 1 35 ? 19.087 10.833 2.137 1.00 0.00 35 GLY A N 11
ATOM 12804 C CA . GLY A 1 35 ? 18.236 11.643 3.053 1.00 0.00 35 GLY A CA 11
ATOM 12805 C C . GLY A 1 35 ? 17.397 12.627 2.235 1.00 0.00 35 GLY A C 11
ATOM 12806 O O . GLY A 1 35 ? 16.280 12.903 2.640 1.00 0.00 35 GLY A O 11
ATOM 12811 N N . GLY B 1 1 ? 35.191 -10.102 11.530 1.00 0.00 1 GLY B N 11
ATOM 12812 C CA . GLY B 1 1 ? 34.521 -9.757 10.244 1.00 0.00 1 GLY B CA 11
ATOM 12813 C C . GLY B 1 1 ? 35.429 -8.838 9.425 1.00 0.00 1 GLY B C 11
ATOM 12814 O O . GLY B 1 1 ? 35.999 -7.896 9.938 1.00 0.00 1 GLY B O 11
ATOM 12820 N N . GLU B 1 2 ? 35.567 -9.103 8.155 1.00 0.00 2 GLU B N 11
ATOM 12821 C CA . GLU B 1 2 ? 36.438 -8.243 7.304 1.00 0.00 2 GLU B CA 11
ATOM 12822 C C . GLU B 1 2 ? 35.632 -7.070 6.740 1.00 0.00 2 GLU B C 11
ATOM 12823 O O . GLU B 1 2 ? 36.158 -6.001 6.502 1.00 0.00 2 GLU B O 11
ATOM 12835 N N . VAL B 1 3 ? 34.360 -7.262 6.525 1.00 0.00 3 VAL B N 11
ATOM 12836 C CA . VAL B 1 3 ? 33.521 -6.158 5.977 1.00 0.00 3 VAL B CA 11
ATOM 12837 C C . VAL B 1 3 ? 33.444 -5.003 6.977 1.00 0.00 3 VAL B C 11
ATOM 12838 O O . VAL B 1 3 ? 33.171 -3.875 6.620 1.00 0.00 3 VAL B O 11
ATOM 12851 N N . GLU B 1 4 ? 33.680 -5.278 8.230 1.00 0.00 4 GLU B N 11
ATOM 12852 C CA . GLU B 1 4 ? 33.618 -4.199 9.257 1.00 0.00 4 GLU B CA 11
ATOM 12853 C C . GLU B 1 4 ? 34.596 -3.071 8.912 1.00 0.00 4 GLU B C 11
ATOM 12854 O O . GLU B 1 4 ? 34.483 -1.968 9.408 1.00 0.00 4 GLU B O 11
ATOM 12866 N N . GLU B 1 5 ? 35.558 -3.338 8.073 1.00 0.00 5 GLU B N 11
ATOM 12867 C CA . GLU B 1 5 ? 36.541 -2.278 7.710 1.00 0.00 5 GLU B CA 11
ATOM 12868 C C . GLU B 1 5 ? 35.931 -1.302 6.701 1.00 0.00 5 GLU B C 11
ATOM 12869 O O . GLU B 1 5 ? 35.948 -0.104 6.899 1.00 0.00 5 GLU B O 11
ATOM 12881 N N . LEU B 1 6 ? 35.390 -1.799 5.622 1.00 0.00 6 LEU B N 11
ATOM 12882 C CA . LEU B 1 6 ? 34.783 -0.881 4.617 1.00 0.00 6 LEU B CA 11
ATOM 12883 C C . LEU B 1 6 ? 33.566 -0.180 5.237 1.00 0.00 6 LEU B C 11
ATOM 12884 O O . LEU B 1 6 ? 33.220 0.922 4.869 1.00 0.00 6 LEU B O 11
ATOM 12900 N N . GLU B 1 7 ? 32.930 -0.813 6.186 1.00 0.00 7 GLU B N 11
ATOM 12901 C CA . GLU B 1 7 ? 31.743 -0.191 6.844 1.00 0.00 7 GLU B CA 11
ATOM 12902 C C . GLU B 1 7 ? 32.170 1.030 7.660 1.00 0.00 7 GLU B C 11
ATOM 12903 O O . GLU B 1 7 ? 31.631 2.115 7.514 1.00 0.00 7 GLU B O 11
ATOM 12915 N N . LYS B 1 8 ? 33.131 0.859 8.525 1.00 0.00 8 LYS B N 11
ATOM 12916 C CA . LYS B 1 8 ? 33.591 2.005 9.356 1.00 0.00 8 LYS B CA 11
ATOM 12917 C C . LYS B 1 8 ? 34.089 3.128 8.456 1.00 0.00 8 LYS B C 11
ATOM 12918 O O . LYS B 1 8 ? 33.682 4.259 8.587 1.00 0.00 8 LYS B O 11
ATOM 12937 N N . LYS B 1 9 ? 34.950 2.825 7.530 1.00 0.00 9 LYS B N 11
ATOM 12938 C CA . LYS B 1 9 ? 35.444 3.887 6.612 1.00 0.00 9 LYS B CA 11
ATOM 12939 C C . LYS B 1 9 ? 34.253 4.496 5.867 1.00 0.00 9 LYS B C 11
ATOM 12940 O O . LYS B 1 9 ? 34.307 5.609 5.384 1.00 0.00 9 LYS B O 11
ATOM 12959 N N . PHE B 1 10 ? 33.177 3.761 5.774 1.00 0.00 10 PHE B N 11
ATOM 12960 C CA . PHE B 1 10 ? 31.969 4.268 5.067 1.00 0.00 10 PHE B CA 11
ATOM 12961 C C . PHE B 1 10 ? 31.376 5.483 5.785 1.00 0.00 10 PHE B C 11
ATOM 12962 O O . PHE B 1 10 ? 31.362 6.582 5.264 1.00 0.00 10 PHE B O 11
ATOM 12979 N N . LYS B 1 11 ? 30.868 5.293 6.972 1.00 0.00 11 LYS B N 11
ATOM 12980 C CA . LYS B 1 11 ? 30.253 6.440 7.701 1.00 0.00 11 LYS B CA 11
ATOM 12981 C C . LYS B 1 11 ? 31.311 7.482 8.066 1.00 0.00 11 LYS B C 11
ATOM 12982 O O . LYS B 1 11 ? 31.030 8.661 8.162 1.00 0.00 11 LYS B O 11
ATOM 13001 N N . GLU B 1 12 ? 32.522 7.057 8.262 1.00 0.00 12 GLU B N 11
ATOM 13002 C CA . GLU B 1 12 ? 33.601 8.020 8.614 1.00 0.00 12 GLU B CA 11
ATOM 13003 C C . GLU B 1 12 ? 34.000 8.823 7.379 1.00 0.00 12 GLU B C 11
ATOM 13004 O O . GLU B 1 12 ? 34.530 9.911 7.480 1.00 0.00 12 GLU B O 11
ATOM 13016 N N . LEU B 1 13 ? 33.746 8.298 6.211 1.00 0.00 13 LEU B N 11
ATOM 13017 C CA . LEU B 1 13 ? 34.111 9.040 4.976 1.00 0.00 13 LEU B CA 11
ATOM 13018 C C . LEU B 1 13 ? 33.075 10.133 4.703 1.00 0.00 13 LEU B C 11
ATOM 13019 O O . LEU B 1 13 ? 33.411 11.238 4.325 1.00 0.00 13 LEU B O 11
ATOM 13035 N N . TRP B 1 14 ? 31.818 9.842 4.905 1.00 0.00 14 TRP B N 11
ATOM 13036 C CA . TRP B 1 14 ? 30.772 10.881 4.669 1.00 0.00 14 TRP B CA 11
ATOM 13037 C C . TRP B 1 14 ? 30.961 12.032 5.652 1.00 0.00 14 TRP B C 11
ATOM 13038 O O . TRP B 1 14 ? 30.933 13.191 5.288 1.00 0.00 14 TRP B O 11
ATOM 13059 N N . LYS B 1 15 ? 31.148 11.714 6.901 1.00 0.00 15 LYS B N 11
ATOM 13060 C CA . LYS B 1 15 ? 31.334 12.776 7.924 1.00 0.00 15 LYS B CA 11
ATOM 13061 C C . LYS B 1 15 ? 32.811 12.870 8.317 1.00 0.00 15 LYS B C 11
ATOM 13062 O O . LYS B 1 15 ? 33.203 12.503 9.407 1.00 0.00 15 LYS B O 11
ATOM 13081 N N . GLY B 1 16 ? 33.631 13.355 7.425 1.00 0.00 16 GLY B N 11
ATOM 13082 C CA . GLY B 1 16 ? 35.087 13.475 7.723 1.00 0.00 16 GLY B CA 11
ATOM 13083 C C . GLY B 1 16 ? 35.812 13.974 6.468 1.00 0.00 16 GLY B C 11
ATOM 13084 O O . GLY B 1 16 ? 35.908 15.164 6.241 1.00 0.00 16 GLY B O 11
ATOM 13088 N N . PRO B 1 17 ? 36.293 13.041 5.685 1.00 0.00 17 PRO B N 11
ATOM 13089 C CA . PRO B 1 17 ? 37.006 13.392 4.435 1.00 0.00 17 PRO B CA 11
ATOM 13090 C C . PRO B 1 17 ? 35.987 13.780 3.358 1.00 0.00 17 PRO B C 11
ATOM 13091 O O . PRO B 1 17 ? 34.870 14.150 3.662 1.00 0.00 17 PRO B O 11
ATOM 13102 N N . ARG B 1 18 ? 36.352 13.699 2.103 1.00 0.00 18 ARG B N 11
ATOM 13103 C CA . ARG B 1 18 ? 35.391 14.061 1.016 1.00 0.00 18 ARG B CA 11
ATOM 13104 C C . ARG B 1 18 ? 34.033 13.380 1.257 1.00 0.00 18 ARG B C 11
ATOM 13105 O O . ARG B 1 18 ? 33.896 12.547 2.131 1.00 0.00 18 ARG B O 11
ATOM 13126 N N . ARG B 1 19 ? 33.036 13.721 0.491 1.00 0.00 19 ARG B N 11
ATOM 13127 C CA . ARG B 1 19 ? 31.706 13.082 0.692 1.00 0.00 19 ARG B CA 11
ATOM 13128 C C . ARG B 1 19 ? 31.054 12.766 -0.657 1.00 0.00 19 ARG B C 11
ATOM 13129 O O . ARG B 1 19 ? 30.606 11.663 -0.895 1.00 0.00 19 ARG B O 11
ATOM 13150 N N . GLY B 1 20 ? 30.993 13.724 -1.540 1.00 0.00 20 GLY B N 11
ATOM 13151 C CA . GLY B 1 20 ? 30.364 13.474 -2.868 1.00 0.00 20 GLY B CA 11
ATOM 13152 C C . 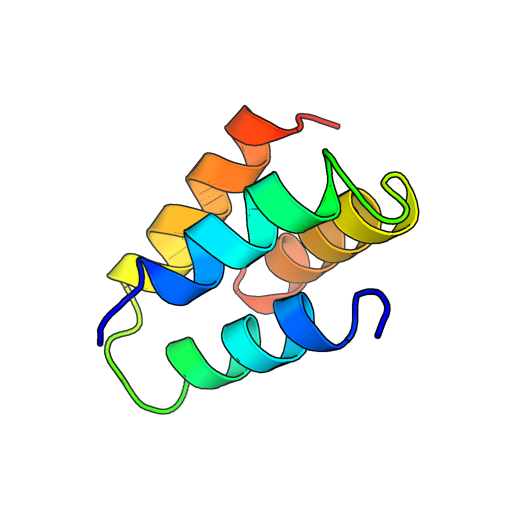GLY B 1 20 ? 31.035 12.274 -3.541 1.00 0.00 20 GLY B C 11
ATOM 13153 O O . GLY B 1 20 ? 30.387 11.469 -4.180 1.00 0.00 20 GLY B O 11
ATOM 13157 N N . GLU B 1 21 ? 32.327 12.147 -3.406 1.00 0.00 21 GLU B N 11
ATOM 13158 C CA . GLU B 1 21 ? 33.033 10.998 -4.044 1.00 0.00 21 GLU B CA 11
ATOM 13159 C C . GLU B 1 21 ? 32.639 9.686 -3.359 1.00 0.00 21 GLU B C 11
ATOM 13160 O O . GLU B 1 21 ? 32.550 8.649 -3.987 1.00 0.00 21 GLU B O 11
ATOM 13172 N N . ILE B 1 22 ? 32.400 9.722 -2.076 1.00 0.00 22 ILE B N 11
ATOM 13173 C CA . ILE B 1 22 ? 32.009 8.476 -1.356 1.00 0.00 22 ILE B CA 11
ATOM 13174 C C . ILE B 1 22 ? 30.639 8.001 -1.841 1.00 0.00 22 ILE B C 11
ATOM 13175 O O . ILE B 1 22 ? 30.492 6.907 -2.346 1.00 0.00 22 ILE B O 11
ATOM 13191 N N . GLU B 1 23 ? 29.637 8.820 -1.692 1.00 0.00 23 GLU B N 11
ATOM 13192 C CA . GLU B 1 23 ? 28.280 8.425 -2.147 1.00 0.00 23 GLU B CA 11
ATOM 13193 C C . GLU B 1 23 ? 28.319 8.060 -3.633 1.00 0.00 23 GLU B C 11
ATOM 13194 O O . GLU B 1 23 ? 27.605 7.185 -4.089 1.00 0.00 23 GLU B O 11
ATOM 13206 N N . GLU B 1 24 ? 29.170 8.697 -4.390 1.00 0.00 24 GLU B N 11
ATOM 13207 C CA . GLU B 1 24 ? 29.266 8.348 -5.833 1.00 0.00 24 GLU B CA 11
ATOM 13208 C C . GLU B 1 24 ? 29.654 6.876 -5.952 1.00 0.00 24 GLU B C 11
ATOM 13209 O O . GLU B 1 24 ? 29.133 6.140 -6.769 1.00 0.00 24 GLU B O 11
ATOM 13221 N N . LEU B 1 25 ? 30.558 6.441 -5.119 1.00 0.00 25 LEU B N 11
ATOM 13222 C CA . LEU B 1 25 ? 30.983 5.015 -5.151 1.00 0.00 25 LEU B CA 11
ATOM 13223 C C . LEU B 1 25 ? 29.842 4.126 -4.657 1.00 0.00 25 LEU B C 11
ATOM 13224 O O . LEU B 1 25 ? 29.750 2.970 -5.010 1.00 0.00 25 LEU B O 11
ATOM 13240 N N . HIS B 1 26 ? 28.966 4.660 -3.847 1.00 0.00 26 HIS B N 11
ATOM 13241 C CA . HIS B 1 26 ? 27.825 3.842 -3.347 1.00 0.00 26 HIS B CA 11
ATOM 13242 C C . HIS B 1 26 ? 26.888 3.532 -4.514 1.00 0.00 26 HIS B C 11
ATOM 13243 O O . HIS B 1 26 ? 26.258 2.495 -4.562 1.00 0.00 26 HIS B O 11
ATOM 13257 N N . LYS B 1 27 ? 26.811 4.412 -5.473 1.00 0.00 27 LYS B N 11
ATOM 13258 C CA . LYS B 1 27 ? 25.943 4.135 -6.649 1.00 0.00 27 LYS B CA 11
ATOM 13259 C C . LYS B 1 27 ? 26.630 3.068 -7.501 1.00 0.00 27 LYS B C 11
ATOM 13260 O O . LYS B 1 27 ? 26.024 2.099 -7.917 1.00 0.00 27 LYS B O 11
ATOM 13279 N N . LYS B 1 28 ? 27.907 3.226 -7.733 1.00 0.00 28 LYS B N 11
ATOM 13280 C CA . LYS B 1 28 ? 28.651 2.206 -8.523 1.00 0.00 28 LYS B CA 11
ATOM 13281 C C . LYS B 1 28 ? 28.663 0.883 -7.749 1.00 0.00 28 LYS B C 11
ATOM 13282 O O . LYS B 1 28 ? 28.857 -0.177 -8.309 1.00 0.00 28 LYS B O 11
ATOM 13301 N N . PHE B 1 29 ? 28.436 0.943 -6.461 1.00 0.00 29 PHE B N 11
ATOM 13302 C CA . PHE B 1 29 ? 28.407 -0.297 -5.636 1.00 0.00 29 PHE B CA 11
ATOM 13303 C C . PHE B 1 29 ? 27.125 -1.064 -5.942 1.00 0.00 29 PHE B C 11
ATOM 13304 O O . PHE B 1 29 ? 27.141 -2.251 -6.202 1.00 0.00 29 PHE B O 11
ATOM 13321 N N . HIS B 1 30 ? 26.016 -0.381 -5.922 1.00 0.00 30 HIS B N 11
ATOM 13322 C CA . HIS B 1 30 ? 24.717 -1.043 -6.218 1.00 0.00 30 HIS B CA 11
ATOM 13323 C C . HIS B 1 30 ? 24.697 -1.540 -7.665 1.00 0.00 30 HIS B C 11
ATOM 13324 O O . HIS B 1 30 ? 23.966 -2.448 -8.010 1.00 0.00 30 HIS B O 11
ATOM 13338 N N . GLU B 1 31 ? 25.488 -0.947 -8.516 1.00 0.00 31 GLU B N 11
ATOM 13339 C CA . GLU B 1 31 ? 25.508 -1.379 -9.943 1.00 0.00 31 GLU B CA 11
ATOM 13340 C C . GLU B 1 31 ? 26.462 -2.563 -10.145 1.00 0.00 31 GLU B C 11
ATOM 13341 O O . GLU B 1 31 ? 26.250 -3.396 -11.003 1.00 0.00 31 GLU B O 11
ATOM 13353 N N . LEU B 1 32 ? 27.514 -2.644 -9.374 1.00 0.00 32 LEU B N 11
ATOM 13354 C CA . LEU B 1 32 ? 28.470 -3.773 -9.549 1.00 0.00 32 LEU B CA 11
ATOM 13355 C C . LEU B 1 32 ? 28.012 -5.006 -8.748 1.00 0.00 32 LEU B C 11
ATOM 13356 O O . LEU B 1 32 ? 28.523 -6.094 -8.929 1.00 0.00 32 LEU B O 11
ATOM 13372 N N . ILE B 1 33 ? 27.056 -4.850 -7.869 1.00 0.00 33 ILE B N 11
ATOM 13373 C CA . ILE B 1 33 ? 26.583 -6.025 -7.072 1.00 0.00 33 ILE B CA 11
ATOM 13374 C C . ILE B 1 33 ? 25.163 -6.420 -7.494 1.00 0.00 33 ILE B C 11
ATOM 13375 O O . ILE B 1 33 ? 24.743 -7.546 -7.313 1.00 0.00 33 ILE B O 11
ATOM 13391 N N . LYS B 1 34 ? 24.423 -5.503 -8.055 1.00 0.00 34 LYS B N 11
ATOM 13392 C CA . LYS B 1 34 ? 23.034 -5.830 -8.487 1.00 0.00 34 LYS B CA 11
ATOM 13393 C C . LYS B 1 34 ? 23.055 -6.512 -9.858 1.00 0.00 34 LYS B C 11
ATOM 13394 O O . LYS B 1 34 ? 23.546 -5.966 -10.827 1.00 0.00 34 LYS B O 11
ATOM 13413 N N . GLY B 1 35 ? 22.525 -7.702 -9.948 1.00 0.00 35 GLY B N 11
ATOM 13414 C CA . GLY B 1 35 ? 22.516 -8.416 -11.256 1.00 0.00 35 GLY B CA 11
ATOM 13415 C C . GLY B 1 35 ? 21.191 -9.165 -11.419 1.00 0.00 35 GLY B C 11
ATOM 13416 O O . GLY B 1 35 ? 20.724 -9.266 -12.541 1.00 0.00 35 GLY B O 11
ATOM 13421 N N . GLY A 1 1 ? 41.429 -0.469 8.300 1.00 0.00 1 GLY A N 12
ATOM 13422 C CA . GLY A 1 1 ? 41.818 0.003 6.941 1.00 0.00 1 GLY A CA 12
ATOM 13423 C C . GLY A 1 1 ? 41.594 1.513 6.840 1.00 0.00 1 GLY A C 12
ATOM 13424 O O . GLY A 1 1 ? 41.714 2.234 7.810 1.00 0.00 1 GLY A O 12
ATOM 13430 N N . GLU A 1 2 ? 41.268 1.997 5.672 1.00 0.00 2 GLU A N 12
ATOM 13431 C CA . GLU A 1 2 ? 41.035 3.462 5.510 1.00 0.00 2 GLU A CA 12
ATOM 13432 C C . GLU A 1 2 ? 39.795 3.709 4.646 1.00 0.00 2 GLU A C 12
ATOM 13433 O O . GLU A 1 2 ? 38.793 4.216 5.111 1.00 0.00 2 GLU A O 12
ATOM 13445 N N . VAL A 1 3 ? 39.855 3.352 3.394 1.00 0.00 3 VAL A N 12
ATOM 13446 C CA . VAL A 1 3 ? 38.681 3.562 2.497 1.00 0.00 3 VAL A CA 12
ATOM 13447 C C . VAL A 1 3 ? 38.910 2.856 1.155 1.00 0.00 3 VAL A C 12
ATOM 13448 O O . VAL A 1 3 ? 38.001 2.310 0.562 1.00 0.00 3 VAL A O 12
ATOM 13461 N N . GLU A 1 4 ? 40.122 2.874 0.673 1.00 0.00 4 GLU A N 12
ATOM 13462 C CA . GLU A 1 4 ? 40.425 2.218 -0.631 1.00 0.00 4 GLU A CA 12
ATOM 13463 C C . GLU A 1 4 ? 40.228 0.702 -0.535 1.00 0.00 4 GLU A C 12
ATOM 13464 O O . GLU A 1 4 ? 40.078 0.025 -1.532 1.00 0.00 4 GLU A O 12
ATOM 13476 N N . GLU A 1 5 ? 40.229 0.162 0.652 1.00 0.00 5 GLU A N 12
ATOM 13477 C CA . GLU A 1 5 ? 40.043 -1.311 0.792 1.00 0.00 5 GLU A CA 12
ATOM 13478 C C . GLU A 1 5 ? 38.577 -1.677 0.559 1.00 0.00 5 GLU A C 12
ATOM 13479 O O . GLU A 1 5 ? 38.259 -2.520 -0.258 1.00 0.00 5 GLU A O 12
ATOM 13491 N N . LEU A 1 6 ? 37.681 -1.044 1.263 1.00 0.00 6 LEU A N 12
ATOM 13492 C CA . LEU A 1 6 ? 36.238 -1.353 1.071 1.00 0.00 6 LEU A CA 12
ATOM 13493 C C . LEU A 1 6 ? 35.800 -0.876 -0.326 1.00 0.00 6 LEU A C 12
ATOM 13494 O O . LEU A 1 6 ? 34.846 -1.371 -0.894 1.00 0.00 6 LEU A O 12
ATOM 13510 N N . GLU A 1 7 ? 36.515 0.063 -0.890 1.00 0.00 7 GLU A N 12
ATOM 13511 C CA . GLU A 1 7 ? 36.166 0.555 -2.255 1.00 0.00 7 GLU A CA 12
ATOM 13512 C C . GLU A 1 7 ? 36.481 -0.525 -3.287 1.00 0.00 7 GLU A C 12
ATOM 13513 O O . GLU A 1 7 ? 35.658 -0.885 -4.108 1.00 0.00 7 GLU A O 12
ATOM 13525 N N . LYS A 1 8 ? 37.676 -1.044 -3.248 1.00 0.00 8 LYS A N 12
ATOM 13526 C CA . LYS A 1 8 ? 38.055 -2.104 -4.221 1.00 0.00 8 LYS A CA 12
ATOM 13527 C C . LYS A 1 8 ? 37.111 -3.291 -4.075 1.00 0.00 8 LYS A C 12
ATOM 13528 O O . LYS A 1 8 ? 36.594 -3.803 -5.044 1.00 0.00 8 LYS A O 12
ATOM 13547 N N . LYS A 1 9 ? 36.864 -3.720 -2.873 1.00 0.00 9 LYS A N 12
ATOM 13548 C CA . LYS A 1 9 ? 35.928 -4.859 -2.677 1.00 0.00 9 LYS A CA 12
ATOM 13549 C C . LYS A 1 9 ? 34.551 -4.469 -3.208 1.00 0.00 9 LYS A C 12
ATOM 13550 O O . LYS A 1 9 ? 33.759 -5.304 -3.593 1.00 0.00 9 LYS A O 12
ATOM 13569 N N . PHE A 1 10 ? 34.269 -3.197 -3.231 1.00 0.00 10 PHE A N 12
ATOM 13570 C CA . PHE A 1 10 ? 32.952 -2.721 -3.737 1.00 0.00 10 PHE A CA 12
ATOM 13571 C C . PHE A 1 10 ? 32.776 -3.077 -5.217 1.00 0.00 10 PHE A C 12
ATOM 13572 O O . PHE A 1 10 ? 31.921 -3.860 -5.579 1.00 0.00 10 PHE A O 12
ATOM 13589 N N . LYS A 1 11 ? 33.571 -2.502 -6.078 1.00 0.00 11 LYS A N 12
ATOM 13590 C CA . LYS A 1 11 ? 33.425 -2.796 -7.536 1.00 0.00 11 LYS A CA 12
ATOM 13591 C C . LYS A 1 11 ? 33.685 -4.274 -7.837 1.00 0.00 11 LYS A C 12
ATOM 13592 O O . LYS A 1 11 ? 33.051 -4.865 -8.693 1.00 0.00 11 LYS A O 12
ATOM 13611 N N . GLU A 1 12 ? 34.612 -4.875 -7.153 1.00 0.00 12 GLU A N 12
ATOM 13612 C CA . GLU A 1 12 ? 34.914 -6.310 -7.415 1.00 0.00 12 GLU A CA 12
ATOM 13613 C C . GLU A 1 12 ? 33.769 -7.190 -6.923 1.00 0.00 12 GLU A C 12
ATOM 13614 O O . GLU A 1 12 ? 33.587 -8.300 -7.384 1.00 0.00 12 GLU A O 12
ATOM 13626 N N . LEU A 1 13 ? 32.990 -6.710 -5.994 1.00 0.00 13 LEU A N 12
ATOM 13627 C CA . LEU A 1 13 ? 31.861 -7.536 -5.493 1.00 0.00 13 LEU A CA 12
ATOM 13628 C C . LEU A 1 13 ? 30.704 -7.494 -6.497 1.00 0.00 13 LEU A C 12
ATOM 13629 O O . LEU A 1 13 ? 30.047 -8.487 -6.738 1.00 0.00 13 LEU A O 12
ATOM 13645 N N . TRP A 1 14 ? 30.453 -6.359 -7.096 1.00 0.00 14 TRP A N 12
ATOM 13646 C CA . TRP A 1 14 ? 29.342 -6.279 -8.095 1.00 0.00 14 TRP A CA 12
ATOM 13647 C C . TRP A 1 14 ? 29.653 -7.190 -9.278 1.00 0.00 14 TRP A C 12
ATOM 13648 O O . TRP A 1 14 ? 28.843 -7.993 -9.694 1.00 0.00 14 TRP A O 12
ATOM 13669 N N . LYS A 1 15 ? 30.828 -7.056 -9.826 1.00 0.00 15 LYS A N 12
ATOM 13670 C CA . LYS A 1 15 ? 31.210 -7.896 -10.991 1.00 0.00 15 LYS A CA 12
ATOM 13671 C C . LYS A 1 15 ? 32.002 -9.116 -10.516 1.00 0.00 15 LYS A C 12
ATOM 13672 O O . LYS A 1 15 ? 33.195 -9.051 -10.296 1.00 0.00 15 LYS A O 12
ATOM 13691 N N . GLY A 1 16 ? 31.338 -10.226 -10.346 1.00 0.00 16 GLY A N 12
ATOM 13692 C CA . GLY A 1 16 ? 32.036 -11.453 -9.873 1.00 0.00 16 GLY A CA 12
ATOM 13693 C C . GLY A 1 16 ? 31.084 -12.251 -8.976 1.00 0.00 16 GLY A C 12
ATOM 13694 O O . GLY A 1 16 ? 30.410 -13.152 -9.434 1.00 0.00 16 GLY A O 12
ATOM 13698 N N . PRO A 1 17 ? 31.058 -11.885 -7.720 1.00 0.00 17 PRO A N 12
ATOM 13699 C CA . PRO A 1 17 ? 30.176 -12.568 -6.747 1.00 0.00 17 PRO A CA 12
ATOM 13700 C C . PRO A 1 17 ? 28.737 -12.053 -6.888 1.00 0.00 17 PRO A C 12
ATOM 13701 O O . PRO A 1 17 ? 28.362 -11.514 -7.910 1.00 0.00 17 PRO A O 12
ATOM 13712 N N . ARG A 1 18 ? 27.934 -12.216 -5.869 1.00 0.00 18 ARG A N 12
ATOM 13713 C CA . ARG A 1 18 ? 26.516 -11.732 -5.924 1.00 0.00 18 ARG A CA 12
ATOM 13714 C C . ARG A 1 18 ? 26.467 -10.271 -6.389 1.00 0.00 18 ARG A C 12
ATOM 13715 O O . ARG A 1 18 ? 27.480 -9.673 -6.686 1.00 0.00 18 ARG A O 12
ATOM 13736 N N . ARG A 1 19 ? 25.297 -9.687 -6.452 1.00 0.00 19 ARG A N 12
ATOM 13737 C CA . ARG A 1 19 ? 25.208 -8.264 -6.898 1.00 0.00 19 ARG A CA 12
ATOM 13738 C C . ARG A 1 19 ? 23.991 -7.565 -6.284 1.00 0.00 19 ARG A C 12
ATOM 13739 O O . ARG A 1 19 ? 24.108 -6.511 -5.694 1.00 0.00 19 ARG A O 12
ATOM 13760 N N . GLY A 1 20 ? 22.826 -8.128 -6.426 1.00 0.00 20 GLY A N 12
ATOM 13761 C CA . GLY A 1 20 ? 21.612 -7.475 -5.857 1.00 0.00 20 GLY A CA 12
ATOM 13762 C C . GLY A 1 20 ? 21.825 -7.179 -4.369 1.00 0.00 20 GLY A C 12
ATOM 13763 O O . GLY A 1 20 ? 21.409 -6.154 -3.866 1.00 0.00 20 GLY A O 12
ATOM 13767 N N . GLU A 1 21 ? 22.462 -8.069 -3.659 1.00 0.00 21 GLU A N 12
ATOM 13768 C CA . GLU A 1 21 ? 22.689 -7.837 -2.203 1.00 0.00 21 GLU A CA 12
ATOM 13769 C C . GLU A 1 21 ? 23.773 -6.776 -1.977 1.00 0.00 21 GLU A C 12
ATOM 13770 O O . GLU A 1 21 ? 23.774 -6.088 -0.975 1.00 0.00 21 GLU A O 12
ATOM 13782 N N . ILE A 1 22 ? 24.691 -6.627 -2.895 1.00 0.00 22 ILE A N 12
ATOM 13783 C CA . ILE A 1 22 ? 25.757 -5.596 -2.707 1.00 0.00 22 ILE A CA 12
ATOM 13784 C C . ILE A 1 22 ? 25.146 -4.205 -2.833 1.00 0.00 22 ILE A C 12
ATOM 13785 O O . ILE A 1 22 ? 25.317 -3.355 -1.983 1.00 0.00 22 ILE A O 12
ATOM 13801 N N . GLU A 1 23 ? 24.427 -3.969 -3.890 1.00 0.00 23 GLU A N 12
ATOM 13802 C CA . GLU A 1 23 ? 23.793 -2.645 -4.072 1.00 0.00 23 GLU A CA 12
ATOM 13803 C C . GLU A 1 23 ? 22.804 -2.410 -2.927 1.00 0.00 23 GLU A C 12
ATOM 13804 O O . GLU A 1 23 ? 22.629 -1.299 -2.453 1.00 0.00 23 GLU A O 12
ATOM 13816 N N . GLU A 1 24 ? 22.197 -3.455 -2.433 1.00 0.00 24 GLU A N 12
ATOM 13817 C CA . GLU A 1 24 ? 21.277 -3.284 -1.279 1.00 0.00 24 GLU A CA 12
ATOM 13818 C C . GLU A 1 24 ? 22.101 -2.756 -0.105 1.00 0.00 24 GLU A C 12
ATOM 13819 O O . GLU A 1 24 ? 21.649 -1.953 0.688 1.00 0.00 24 GLU A O 12
ATOM 13831 N N . LEU A 1 25 ? 23.328 -3.195 -0.018 1.00 0.00 25 LEU A N 12
ATOM 13832 C CA . LEU A 1 25 ? 24.231 -2.723 1.070 1.00 0.00 25 LEU A CA 12
ATOM 13833 C C . LEU A 1 25 ? 24.499 -1.231 0.889 1.00 0.00 25 LEU A C 12
ATOM 13834 O O . LEU A 1 25 ? 24.644 -0.497 1.842 1.00 0.00 25 LEU A O 12
ATOM 13850 N N . HIS A 1 26 ? 24.560 -0.781 -0.336 1.00 0.00 26 HIS A N 12
ATOM 13851 C CA . HIS A 1 26 ? 24.809 0.666 -0.593 1.00 0.00 26 HIS A CA 12
ATOM 13852 C C . HIS A 1 26 ? 23.649 1.489 -0.033 1.00 0.00 26 HIS A C 12
ATOM 13853 O O . HIS A 1 26 ? 23.830 2.589 0.447 1.00 0.00 26 HIS A O 12
ATOM 13867 N N . LYS A 1 27 ? 22.458 0.963 -0.070 1.00 0.00 27 LYS A N 12
ATOM 13868 C CA . LYS A 1 27 ? 21.310 1.728 0.494 1.00 0.00 27 LYS A CA 12
ATOM 13869 C C . LYS A 1 27 ? 21.464 1.793 2.017 1.00 0.00 27 LYS A C 12
ATOM 13870 O O . LYS A 1 27 ? 21.350 2.843 2.623 1.00 0.00 27 LYS A O 12
ATOM 13889 N N . LYS A 1 28 ? 21.748 0.678 2.638 1.00 0.00 28 LYS A N 12
ATOM 13890 C CA . LYS A 1 28 ? 21.936 0.675 4.117 1.00 0.00 28 LYS A CA 12
ATOM 13891 C C . LYS A 1 28 ? 23.133 1.559 4.480 1.00 0.00 28 LYS A C 12
ATOM 13892 O O . LYS A 1 28 ? 23.223 2.088 5.570 1.00 0.00 28 LYS A O 12
ATOM 13911 N N . PHE A 1 29 ? 24.041 1.739 3.557 1.00 0.00 29 PHE A N 12
ATOM 13912 C CA . PHE A 1 29 ? 25.224 2.605 3.822 1.00 0.00 29 PHE A CA 12
ATOM 13913 C C . PHE A 1 29 ? 24.752 4.048 3.953 1.00 0.00 29 PHE A C 12
ATOM 13914 O O . PHE A 1 29 ? 24.938 4.687 4.968 1.00 0.00 29 PHE A O 12
ATOM 13931 N N . HIS A 1 30 ? 24.123 4.552 2.929 1.00 0.00 30 HIS A N 12
ATOM 13932 C CA . HIS A 1 30 ? 23.612 5.949 2.967 1.00 0.00 30 HIS A CA 12
ATOM 13933 C C . HIS A 1 30 ? 22.772 6.173 4.228 1.00 0.00 30 HIS A C 12
ATOM 13934 O O . HIS A 1 30 ? 22.685 7.271 4.741 1.00 0.00 30 HIS A O 12
ATOM 13948 N N . GLU A 1 31 ? 22.144 5.142 4.723 1.00 0.00 31 GLU A N 12
ATOM 13949 C CA . GLU A 1 31 ? 21.297 5.300 5.942 1.00 0.00 31 GLU A CA 12
ATOM 13950 C C . GLU A 1 31 ? 22.150 5.328 7.217 1.00 0.00 31 GLU A C 12
ATOM 13951 O O . GLU A 1 31 ? 21.810 5.989 8.179 1.00 0.00 31 GLU A O 12
ATOM 13963 N N . LEU A 1 32 ? 23.239 4.607 7.251 1.00 0.00 32 LEU A N 12
ATOM 13964 C CA . LEU A 1 32 ? 24.075 4.595 8.484 1.00 0.00 32 LEU A CA 12
ATOM 13965 C C . LEU A 1 32 ? 25.117 5.731 8.469 1.00 0.00 32 LEU A C 12
ATOM 13966 O O . LEU A 1 32 ? 25.828 5.936 9.433 1.00 0.00 32 LEU A O 12
ATOM 13982 N N . ILE A 1 33 ? 25.220 6.468 7.394 1.00 0.00 33 ILE A N 12
ATOM 13983 C CA . ILE A 1 33 ? 26.227 7.576 7.355 1.00 0.00 33 ILE A CA 12
ATOM 13984 C C . ILE A 1 33 ? 25.560 8.913 6.999 1.00 0.00 33 ILE A C 12
ATOM 13985 O O . ILE A 1 33 ? 26.182 9.956 7.050 1.00 0.00 33 ILE A O 12
ATOM 14001 N N . LYS A 1 34 ? 24.301 8.896 6.644 1.00 0.00 34 LYS A N 12
ATOM 14002 C CA . LYS A 1 34 ? 23.610 10.171 6.293 1.00 0.00 34 LYS A CA 12
ATOM 14003 C C . LYS A 1 34 ? 23.803 11.203 7.410 1.00 0.00 34 LYS A C 12
ATOM 14004 O O . LYS A 1 34 ? 23.572 10.926 8.570 1.00 0.00 34 LYS A O 12
ATOM 14023 N N . GLY A 1 35 ? 24.225 12.390 7.069 1.00 0.00 35 GLY A N 12
ATOM 14024 C CA . GLY A 1 35 ? 24.432 13.434 8.111 1.00 0.00 35 GLY A CA 12
ATOM 14025 C C . GLY A 1 35 ? 25.645 14.290 7.743 1.00 0.00 35 GLY A C 12
ATOM 14026 O O . GLY A 1 35 ? 26.607 14.272 8.493 1.00 0.00 35 GLY A O 12
ATOM 14031 N N . GLY B 1 1 ? 34.674 -11.940 -2.381 1.00 0.00 1 GLY B N 12
ATOM 14032 C CA . GLY B 1 1 ? 33.789 -11.964 -1.183 1.00 0.00 1 GLY B CA 12
ATOM 14033 C C . GLY B 1 1 ? 32.325 -11.968 -1.629 1.00 0.00 1 GLY B C 12
ATOM 14034 O O . GLY B 1 1 ? 31.985 -12.500 -2.667 1.00 0.00 1 GLY B O 12
ATOM 14040 N N . GLU B 1 2 ? 31.457 -11.380 -0.853 1.00 0.00 2 GLU B N 12
ATOM 14041 C CA . GLU B 1 2 ? 30.015 -11.350 -1.234 1.00 0.00 2 GLU B CA 12
ATOM 14042 C C . GLU B 1 2 ? 29.425 -9.962 -0.970 1.00 0.00 2 GLU B C 12
ATOM 14043 O O . GLU B 1 2 ? 29.060 -9.247 -1.882 1.00 0.00 2 GLU B O 12
ATOM 14055 N N . VAL B 1 3 ? 29.332 -9.578 0.272 1.00 0.00 3 VAL B N 12
ATOM 14056 C CA . VAL B 1 3 ? 28.767 -8.236 0.600 1.00 0.00 3 VAL B CA 12
ATOM 14057 C C . VAL B 1 3 ? 28.978 -7.924 2.088 1.00 0.00 3 VAL B C 12
ATOM 14058 O O . VAL B 1 3 ? 29.232 -6.798 2.469 1.00 0.00 3 VAL B O 12
ATOM 14071 N N . GLU B 1 4 ? 28.867 -8.918 2.927 1.00 0.00 4 GLU B N 12
ATOM 14072 C CA . GLU B 1 4 ? 29.050 -8.693 4.390 1.00 0.00 4 GLU B CA 12
ATOM 14073 C C . GLU B 1 4 ? 30.494 -8.291 4.701 1.00 0.00 4 GLU B C 12
ATOM 14074 O O . GLU B 1 4 ? 30.779 -7.734 5.742 1.00 0.00 4 GLU B O 12
ATOM 14086 N N . GLU B 1 5 ? 31.408 -8.569 3.814 1.00 0.00 5 GLU B N 12
ATOM 14087 C CA . GLU B 1 5 ? 32.828 -8.198 4.075 1.00 0.00 5 GLU B CA 12
ATOM 14088 C C . GLU B 1 5 ? 33.017 -6.692 3.889 1.00 0.00 5 GLU B C 12
ATOM 14089 O O . GLU B 1 5 ? 33.513 -6.005 4.762 1.00 0.00 5 GLU B O 12
ATOM 14101 N N . LEU B 1 6 ? 32.617 -6.172 2.763 1.00 0.00 6 LEU B N 12
ATOM 14102 C CA . LEU B 1 6 ? 32.767 -4.710 2.531 1.00 0.00 6 LEU B CA 12
ATOM 14103 C C . LEU B 1 6 ? 31.820 -3.948 3.477 1.00 0.00 6 LEU B C 12
ATOM 14104 O O . LEU B 1 6 ? 32.041 -2.798 3.803 1.00 0.00 6 LEU B O 12
ATOM 14120 N N . GLU B 1 7 ? 30.783 -4.598 3.938 1.00 0.00 7 GLU B N 12
ATOM 14121 C CA . GLU B 1 7 ? 29.837 -3.933 4.880 1.00 0.00 7 GLU B CA 12
ATOM 14122 C C . GLU B 1 7 ? 30.515 -3.735 6.234 1.00 0.00 7 GLU B C 12
ATOM 14123 O O . GLU B 1 7 ? 30.531 -2.652 6.790 1.00 0.00 7 GLU B O 12
ATOM 14135 N N . LYS B 1 8 ? 31.076 -4.783 6.769 1.00 0.00 8 LYS B N 12
ATOM 14136 C CA . LYS B 1 8 ? 31.759 -4.667 8.087 1.00 0.00 8 LYS B CA 12
ATOM 14137 C C . LYS B 1 8 ? 32.873 -3.632 7.995 1.00 0.00 8 LYS B C 12
ATOM 14138 O O . LYS B 1 8 ? 32.994 -2.765 8.832 1.00 0.00 8 LYS B O 12
ATOM 14157 N N . LYS B 1 9 ? 33.676 -3.701 6.974 1.00 0.00 9 LYS B N 12
ATOM 14158 C CA . LYS B 1 9 ? 34.764 -2.698 6.825 1.00 0.00 9 LYS B CA 12
ATOM 14159 C C . LYS B 1 9 ? 34.144 -1.307 6.704 1.00 0.00 9 LYS B C 12
ATOM 14160 O O . LYS B 1 9 ? 34.754 -0.311 7.030 1.00 0.00 9 LYS B O 12
ATOM 14179 N N . PHE B 1 10 ? 32.928 -1.244 6.238 1.00 0.00 10 PHE B N 12
ATOM 14180 C CA . PHE B 1 10 ? 32.240 0.067 6.088 1.00 0.00 10 PHE B CA 12
ATOM 14181 C C . PHE B 1 10 ? 32.060 0.745 7.450 1.00 0.00 10 PHE B C 12
ATOM 14182 O O . PHE B 1 10 ? 32.626 1.788 7.714 1.00 0.00 10 PHE B O 12
ATOM 14199 N N . LYS B 1 11 ? 31.269 0.171 8.314 1.00 0.00 11 LYS B N 12
ATOM 14200 C CA . LYS B 1 11 ? 31.040 0.805 9.648 1.00 0.00 11 LYS B CA 12
ATOM 14201 C C . LYS B 1 11 ? 32.338 0.895 10.455 1.00 0.00 11 LYS B C 12
ATOM 14202 O O . LYS B 1 11 ? 32.568 1.849 11.175 1.00 0.00 11 LYS B O 12
ATOM 14221 N N . GLU B 1 12 ? 33.182 -0.087 10.351 1.00 0.00 12 GLU B N 12
ATOM 14222 C CA . GLU B 1 12 ? 34.455 -0.056 11.124 1.00 0.00 12 GLU B CA 12
ATOM 14223 C C . GLU B 1 12 ? 35.390 1.010 10.561 1.00 0.00 12 GLU B C 12
ATOM 14224 O O . GLU B 1 12 ? 36.265 1.502 11.245 1.00 0.00 12 GLU B O 12
ATOM 14236 N N . LEU B 1 13 ? 35.214 1.379 9.323 1.00 0.00 13 LEU B N 12
ATOM 14237 C CA . LEU B 1 13 ? 36.102 2.418 8.741 1.00 0.00 13 LEU B CA 12
ATOM 14238 C C . LEU B 1 13 ? 35.660 3.803 9.221 1.00 0.00 13 LEU B C 12
ATOM 14239 O O . LEU B 1 13 ? 36.477 4.655 9.514 1.00 0.00 13 LEU B O 12
ATOM 14255 N N . TRP B 1 14 ? 34.378 4.038 9.320 1.00 0.00 14 TRP B N 12
ATOM 14256 C CA . TRP B 1 14 ? 33.906 5.373 9.802 1.00 0.00 14 TRP B CA 12
ATOM 14257 C C . TRP B 1 14 ? 34.374 5.592 11.237 1.00 0.00 14 TRP B C 12
ATOM 14258 O O . TRP B 1 14 ? 34.947 6.609 11.572 1.00 0.00 14 TRP B O 12
ATOM 14279 N N . LYS B 1 15 ? 34.120 4.638 12.088 1.00 0.00 15 LYS B N 12
ATOM 14280 C CA . LYS B 1 15 ? 34.532 4.774 13.508 1.00 0.00 15 LYS B CA 12
ATOM 14281 C C . LYS B 1 15 ? 35.880 4.084 13.728 1.00 0.00 15 LYS B C 12
ATOM 14282 O O . LYS B 1 15 ? 35.955 2.886 13.917 1.00 0.00 15 LYS B O 12
ATOM 14301 N N . GLY B 1 16 ? 36.946 4.835 13.690 1.00 0.00 16 GLY B N 12
ATOM 14302 C CA . GLY B 1 16 ? 38.294 4.234 13.881 1.00 0.00 16 GLY B CA 12
ATOM 14303 C C . GLY B 1 16 ? 39.301 4.984 13.001 1.00 0.00 16 GLY B C 12
ATOM 14304 O O . GLY B 1 16 ? 39.954 5.903 13.452 1.00 0.00 16 GLY B O 12
ATOM 14308 N N . PRO B 1 17 ? 39.385 4.564 11.765 1.00 0.00 17 PRO B N 12
ATOM 14309 C CA . PRO B 1 17 ? 40.313 5.204 10.806 1.00 0.00 17 PRO B CA 12
ATOM 14310 C C . PRO B 1 17 ? 39.707 6.513 10.281 1.00 0.00 17 PRO B C 12
ATOM 14311 O O . PRO B 1 17 ? 38.831 7.088 10.896 1.00 0.00 17 PRO B O 12
ATOM 14322 N N . ARG B 1 18 ? 40.168 6.981 9.151 1.00 0.00 18 ARG B N 12
ATOM 14323 C CA . ARG B 1 18 ? 39.621 8.248 8.566 1.00 0.00 18 ARG B CA 12
ATOM 14324 C C . ARG B 1 18 ? 38.088 8.198 8.517 1.00 0.00 18 ARG B C 12
ATOM 14325 O O . ARG B 1 18 ? 37.478 7.242 8.948 1.00 0.00 18 ARG B O 12
ATOM 14346 N N . ARG B 1 19 ? 37.458 9.218 7.992 1.00 0.00 19 ARG B N 12
ATOM 14347 C CA . ARG B 1 19 ? 35.966 9.206 7.924 1.00 0.00 19 ARG B CA 12
ATOM 14348 C C . ARG B 1 19 ? 35.456 10.045 6.748 1.00 0.00 19 ARG B C 12
ATOM 14349 O O . ARG B 1 19 ? 34.672 9.584 5.944 1.00 0.00 19 ARG B O 12
ATOM 14370 N N . GLY B 1 20 ? 35.879 11.273 6.644 1.00 0.00 20 GLY B N 12
ATOM 14371 C CA . GLY B 1 20 ? 35.398 12.131 5.523 1.00 0.00 20 GLY B CA 12
ATOM 14372 C C . GLY B 1 20 ? 35.636 11.426 4.184 1.00 0.00 20 GLY B C 12
ATOM 14373 O O . GLY B 1 20 ? 34.824 11.496 3.282 1.00 0.00 20 GLY B O 12
ATOM 14377 N N . GLU B 1 21 ? 36.746 10.756 4.042 1.00 0.00 21 GLU B N 12
ATOM 14378 C CA . GLU B 1 21 ? 37.036 10.059 2.756 1.00 0.00 21 GLU B CA 12
ATOM 14379 C C . GLU B 1 21 ? 36.172 8.800 2.606 1.00 0.00 21 GLU B C 12
ATOM 14380 O O . GLU B 1 21 ? 35.869 8.379 1.507 1.00 0.00 21 GLU B O 12
ATOM 14392 N N . ILE B 1 22 ? 35.766 8.198 3.691 1.00 0.00 22 ILE B N 12
ATOM 14393 C CA . ILE B 1 22 ? 34.917 6.972 3.578 1.00 0.00 22 ILE B CA 12
ATOM 14394 C C . ILE B 1 22 ? 33.538 7.356 3.057 1.00 0.00 22 ILE B C 12
ATOM 14395 O O . ILE B 1 22 ? 33.040 6.799 2.101 1.00 0.00 22 ILE B O 12
ATOM 14411 N N . GLU B 1 23 ? 32.918 8.314 3.679 1.00 0.00 23 GLU B N 12
ATOM 14412 C CA . GLU B 1 23 ? 31.579 8.748 3.219 1.00 0.00 23 GLU B CA 12
ATOM 14413 C C . GLU B 1 23 ? 31.699 9.288 1.791 1.00 0.00 23 GLU B C 12
ATOM 14414 O O . GLU B 1 23 ? 30.809 9.126 0.972 1.00 0.00 23 GLU B O 12
ATOM 14426 N N . GLU B 1 24 ? 32.819 9.875 1.461 1.00 0.00 24 GLU B N 12
ATOM 14427 C CA . GLU B 1 24 ? 33.004 10.357 0.068 1.00 0.00 24 GLU B CA 12
ATOM 14428 C C . GLU B 1 24 ? 32.952 9.139 -0.853 1.00 0.00 24 GLU B C 12
ATOM 14429 O O . GLU B 1 24 ? 32.444 9.189 -1.957 1.00 0.00 24 GLU B O 12
ATOM 14441 N N . LEU B 1 25 ? 33.458 8.033 -0.376 1.00 0.00 25 LEU B N 12
ATOM 14442 C CA . LEU B 1 25 ? 33.433 6.776 -1.176 1.00 0.00 25 LEU B CA 12
ATOM 14443 C C . LEU B 1 25 ? 31.985 6.337 -1.378 1.00 0.00 25 LEU B C 12
ATOM 14444 O O . LEU B 1 25 ? 31.629 5.790 -2.399 1.00 0.00 25 LEU B O 12
ATOM 14460 N N . HIS B 1 26 ? 31.148 6.581 -0.405 1.00 0.00 26 HIS B N 12
ATOM 14461 C CA . HIS B 1 26 ? 29.715 6.190 -0.532 1.00 0.00 26 HIS B CA 12
ATOM 14462 C C . HIS B 1 26 ? 29.075 6.972 -1.679 1.00 0.00 26 HIS B C 12
ATOM 14463 O O . HIS B 1 26 ? 28.215 6.476 -2.377 1.00 0.00 26 HIS B O 12
ATOM 14477 N N . LYS B 1 27 ? 29.494 8.186 -1.894 1.00 0.00 27 LYS B N 12
ATOM 14478 C CA . LYS B 1 27 ? 28.909 8.965 -3.022 1.00 0.00 27 LYS B CA 12
ATOM 14479 C C . LYS B 1 27 ? 29.374 8.341 -4.342 1.00 0.00 27 LYS B C 12
ATOM 14480 O O . LYS B 1 27 ? 28.589 8.089 -5.238 1.00 0.00 27 LYS B O 12
ATOM 14499 N N . LYS B 1 28 ? 30.648 8.069 -4.458 1.00 0.00 28 LYS B N 12
ATOM 14500 C CA . LYS B 1 28 ? 31.165 7.439 -5.707 1.00 0.00 28 LYS B CA 12
ATOM 14501 C C . LYS B 1 28 ? 30.522 6.060 -5.887 1.00 0.00 28 LYS B C 12
ATOM 14502 O O . LYS B 1 28 ? 30.403 5.554 -6.985 1.00 0.00 28 LYS B O 12
ATOM 14521 N N . PHE B 1 29 ? 30.085 5.463 -4.810 1.00 0.00 29 PHE B N 12
ATOM 14522 C CA . PHE B 1 29 ? 29.424 4.131 -4.902 1.00 0.00 29 PHE B CA 12
ATOM 14523 C C . PHE B 1 29 ? 28.091 4.298 -5.619 1.00 0.00 29 PHE B C 12
ATOM 14524 O O . PHE B 1 29 ? 27.848 3.707 -6.651 1.00 0.00 29 PHE B O 12
ATOM 14541 N N . HIS B 1 30 ? 27.235 5.118 -5.079 1.00 0.00 30 HIS B N 12
ATOM 14542 C CA . HIS B 1 30 ? 25.910 5.358 -5.714 1.00 0.00 30 HIS B CA 12
ATOM 14543 C C . HIS B 1 30 ? 26.087 5.722 -7.191 1.00 0.00 30 HIS B C 12
ATOM 14544 O O . HIS B 1 30 ? 25.228 5.467 -8.011 1.00 0.00 30 HIS B O 12
ATOM 14558 N N . GLU B 1 31 ? 27.191 6.328 -7.533 1.00 0.00 31 GLU B N 12
ATOM 14559 C CA . GLU B 1 31 ? 27.416 6.723 -8.955 1.00 0.00 31 GLU B CA 12
ATOM 14560 C C . GLU B 1 31 ? 27.869 5.527 -9.804 1.00 0.00 31 GLU B C 12
ATOM 14561 O O . GLU B 1 31 ? 27.559 5.443 -10.975 1.00 0.00 31 GLU B O 12
ATOM 14573 N N . LEU B 1 32 ? 28.614 4.614 -9.240 1.00 0.00 32 LEU B N 12
ATOM 14574 C CA . LEU B 1 32 ? 29.089 3.453 -10.046 1.00 0.00 32 LEU B CA 12
ATOM 14575 C C . LEU B 1 32 ? 28.071 2.296 -10.021 1.00 0.00 32 LEU B C 12
ATOM 14576 O O . LEU B 1 32 ? 28.245 1.300 -10.696 1.00 0.00 32 LEU B O 12
ATOM 14592 N N . ILE B 1 33 ? 27.018 2.409 -9.254 1.00 0.00 33 ILE B N 12
ATOM 14593 C CA . ILE B 1 33 ? 26.018 1.295 -9.209 1.00 0.00 33 ILE B CA 12
ATOM 14594 C C . ILE B 1 33 ? 24.607 1.811 -9.530 1.00 0.00 33 ILE B C 12
ATOM 14595 O O . ILE B 1 33 ? 23.678 1.042 -9.679 1.00 0.00 33 ILE B O 12
ATOM 14611 N N . LYS B 1 34 ? 24.436 3.103 -9.640 1.00 0.00 34 LYS B N 12
ATOM 14612 C CA . LYS B 1 34 ? 23.083 3.651 -9.954 1.00 0.00 34 LYS B CA 12
ATOM 14613 C C . LYS B 1 34 ? 22.505 2.961 -11.193 1.00 0.00 34 LYS B C 12
ATOM 14614 O O . LYS B 1 34 ? 23.147 2.870 -12.221 1.00 0.00 34 LYS B O 12
ATOM 14633 N N . GLY B 1 35 ? 21.297 2.475 -11.104 1.00 0.00 35 GLY B N 12
ATOM 14634 C CA . GLY B 1 35 ? 20.681 1.793 -12.277 1.00 0.00 35 GLY B CA 12
ATOM 14635 C C . GLY B 1 35 ? 19.815 0.628 -11.791 1.00 0.00 35 GLY B C 12
ATOM 14636 O O . GLY B 1 35 ? 20.137 -0.501 -12.121 1.00 0.00 35 GLY B O 12
ATOM 14641 N N . GLY A 1 1 ? 44.576 -4.176 5.212 1.00 0.00 1 GLY A N 13
ATOM 14642 C CA . GLY A 1 1 ? 43.692 -3.345 4.348 1.00 0.00 1 GLY A CA 13
ATOM 14643 C C . GLY A 1 1 ? 42.253 -3.849 4.459 1.00 0.00 1 GLY A C 13
ATOM 14644 O O . GLY A 1 1 ? 41.446 -3.299 5.182 1.00 0.00 1 GLY A O 13
ATOM 14650 N N . GLU A 1 2 ? 41.927 -4.892 3.744 1.00 0.00 2 GLU A N 13
ATOM 14651 C CA . GLU A 1 2 ? 40.541 -5.447 3.795 1.00 0.00 2 GLU A CA 13
ATOM 14652 C C . GLU A 1 2 ? 39.506 -4.373 3.440 1.00 0.00 2 GLU A C 13
ATOM 14653 O O . GLU A 1 2 ? 38.332 -4.526 3.707 1.00 0.00 2 GLU A O 13
ATOM 14665 N N . VAL A 1 3 ? 39.922 -3.294 2.832 1.00 0.00 3 VAL A N 13
ATOM 14666 C CA . VAL A 1 3 ? 38.947 -2.228 2.457 1.00 0.00 3 VAL A CA 13
ATOM 14667 C C . VAL A 1 3 ? 38.917 -2.069 0.936 1.00 0.00 3 VAL A C 13
ATOM 14668 O O . VAL A 1 3 ? 37.893 -1.779 0.348 1.00 0.00 3 VAL A O 13
ATOM 14681 N N . GLU A 1 4 ? 40.036 -2.264 0.295 1.00 0.00 4 GLU A N 13
ATOM 14682 C CA . GLU A 1 4 ? 40.083 -2.135 -1.188 1.00 0.00 4 GLU A CA 13
ATOM 14683 C C . GLU A 1 4 ? 39.186 -3.189 -1.845 1.00 0.00 4 GLU A C 13
ATOM 14684 O O . GLU A 1 4 ? 38.872 -3.105 -3.015 1.00 0.00 4 GLU A O 13
ATOM 14696 N N . GLU A 1 5 ? 38.775 -4.184 -1.105 1.00 0.00 5 GLU A N 13
ATOM 14697 C CA . GLU A 1 5 ? 37.904 -5.239 -1.695 1.00 0.00 5 GLU A CA 13
ATOM 14698 C C . GLU A 1 5 ? 36.479 -4.709 -1.863 1.00 0.00 5 GLU A C 13
ATOM 14699 O O . GLU A 1 5 ? 35.894 -4.801 -2.924 1.00 0.00 5 GLU A O 13
ATOM 14711 N N . LEU A 1 6 ? 35.918 -4.148 -0.827 1.00 0.00 6 LEU A N 13
ATOM 14712 C CA . LEU A 1 6 ? 34.533 -3.610 -0.940 1.00 0.00 6 LEU A CA 13
ATOM 14713 C C . LEU A 1 6 ? 34.539 -2.397 -1.884 1.00 0.00 6 LEU A C 13
ATOM 14714 O O . LEU A 1 6 ? 33.568 -2.114 -2.557 1.00 0.00 6 LEU A O 13
ATOM 14730 N N . GLU A 1 7 ? 35.638 -1.695 -1.947 1.00 0.00 7 GLU A N 13
ATOM 14731 C CA . GLU A 1 7 ? 35.724 -0.514 -2.855 1.00 0.00 7 GLU A CA 13
ATOM 14732 C C . GLU A 1 7 ? 35.677 -0.971 -4.314 1.00 0.00 7 GLU A C 13
ATOM 14733 O O . GLU A 1 7 ? 34.917 -0.460 -5.117 1.00 0.00 7 GLU A O 13
ATOM 14745 N N . LYS A 1 8 ? 36.488 -1.931 -4.664 1.00 0.00 8 LYS A N 13
ATOM 14746 C CA . LYS A 1 8 ? 36.492 -2.422 -6.070 1.00 0.00 8 LYS A CA 13
ATOM 14747 C C . LYS A 1 8 ? 35.110 -2.949 -6.436 1.00 0.00 8 LYS A C 13
ATOM 14748 O O . LYS A 1 8 ? 34.543 -2.573 -7.437 1.00 0.00 8 LYS A O 13
ATOM 14767 N N . LYS A 1 9 ? 34.554 -3.800 -5.626 1.00 0.00 9 LYS A N 13
ATOM 14768 C CA . LYS A 1 9 ? 33.194 -4.323 -5.929 1.00 0.00 9 LYS A CA 13
ATOM 14769 C C . LYS A 1 9 ? 32.213 -3.149 -6.005 1.00 0.00 9 LYS A C 13
ATOM 14770 O O . LYS A 1 9 ? 31.167 -3.233 -6.616 1.00 0.00 9 LYS A O 13
ATOM 14789 N N . PHE A 1 10 ? 32.555 -2.053 -5.381 1.00 0.00 10 PHE A N 13
ATOM 14790 C CA . PHE A 1 10 ? 31.665 -0.858 -5.398 1.00 0.00 10 PHE A CA 13
ATOM 14791 C C . PHE A 1 10 ? 31.545 -0.278 -6.814 1.00 0.00 10 PHE A C 13
ATOM 14792 O O . PHE A 1 10 ? 30.487 -0.296 -7.415 1.00 0.00 10 PHE A O 13
ATOM 14809 N N . LYS A 1 11 ? 32.617 0.246 -7.349 1.00 0.00 11 LYS A N 13
ATOM 14810 C CA . LYS A 1 11 ? 32.545 0.841 -8.717 1.00 0.00 11 LYS A CA 13
ATOM 14811 C C . LYS A 1 11 ? 32.238 -0.234 -9.759 1.00 0.00 11 LYS A C 13
ATOM 14812 O O . LYS A 1 11 ? 31.666 0.034 -10.798 1.00 0.00 11 LYS A O 13
ATOM 14831 N N . GLU A 1 12 ? 32.609 -1.448 -9.485 1.00 0.00 12 GLU A N 13
ATOM 14832 C CA . GLU A 1 12 ? 32.341 -2.547 -10.450 1.00 0.00 12 GLU A CA 13
ATOM 14833 C C . GLU A 1 12 ? 30.858 -2.912 -10.420 1.00 0.00 12 GLU A C 13
ATOM 14834 O O . GLU A 1 12 ? 30.318 -3.441 -11.370 1.00 0.00 12 GLU A O 13
ATOM 14846 N N . LEU A 1 13 ? 30.195 -2.628 -9.334 1.00 0.00 13 LEU A N 13
ATOM 14847 C CA . LEU A 1 13 ? 28.747 -2.954 -9.248 1.00 0.00 13 LEU A CA 13
ATOM 14848 C C . LEU A 1 13 ? 27.935 -1.903 -10.007 1.00 0.00 13 LEU A C 13
ATOM 14849 O O . LEU A 1 13 ? 26.997 -2.220 -10.710 1.00 0.00 13 LEU A O 13
ATOM 14865 N N . TRP A 1 14 ? 28.296 -0.655 -9.882 1.00 0.00 14 TRP A N 13
ATOM 14866 C CA . TRP A 1 14 ? 27.546 0.408 -10.616 1.00 0.00 14 TRP A CA 13
ATOM 14867 C C . TRP A 1 14 ? 27.681 0.189 -12.118 1.00 0.00 14 TRP A C 13
ATOM 14868 O O . TRP A 1 14 ? 26.719 0.244 -12.858 1.00 0.00 14 TRP A O 13
ATOM 14889 N N . LYS A 1 15 ? 28.877 -0.052 -12.571 1.00 0.00 15 LYS A N 13
ATOM 14890 C CA . LYS A 1 15 ? 29.096 -0.269 -14.023 1.00 0.00 15 LYS A CA 13
ATOM 14891 C C . LYS A 1 15 ? 29.278 -1.762 -14.305 1.00 0.00 15 LYS A C 13
ATOM 14892 O O . LYS A 1 15 ? 30.368 -2.232 -14.565 1.00 0.00 15 LYS A O 13
ATOM 14911 N N . GLY A 1 16 ? 28.210 -2.509 -14.243 1.00 0.00 16 GLY A N 13
ATOM 14912 C CA . GLY A 1 16 ? 28.293 -3.975 -14.493 1.00 0.00 16 GLY A CA 13
ATOM 14913 C C . GLY A 1 16 ? 26.941 -4.609 -14.151 1.00 0.00 16 GLY A C 13
ATOM 14914 O O . GLY A 1 16 ? 26.062 -4.682 -14.986 1.00 0.00 16 GLY A O 13
ATOM 14918 N N . PRO A 1 17 ? 26.814 -5.037 -12.921 1.00 0.00 17 PRO A N 13
ATOM 14919 C CA . PRO A 1 17 ? 25.551 -5.655 -12.458 1.00 0.00 17 PRO A CA 13
ATOM 14920 C C . PRO A 1 17 ? 24.513 -4.559 -12.185 1.00 0.00 17 PRO A C 13
ATOM 14921 O O . PRO A 1 17 ? 24.620 -3.459 -12.690 1.00 0.00 17 PRO A O 13
ATOM 14932 N N . ARG A 1 18 ? 23.513 -4.843 -11.392 1.00 0.00 18 ARG A N 13
ATOM 14933 C CA . ARG A 1 18 ? 22.480 -3.806 -11.091 1.00 0.00 18 ARG A CA 13
ATOM 14934 C C . ARG A 1 18 ? 23.150 -2.487 -10.675 1.00 0.00 18 ARG A C 13
ATOM 14935 O O . ARG A 1 18 ? 24.355 -2.409 -10.536 1.00 0.00 18 ARG A O 13
ATOM 14956 N N . ARG A 1 19 ? 22.381 -1.457 -10.465 1.00 0.00 19 ARG A N 13
ATOM 14957 C CA . ARG A 1 19 ? 22.986 -0.159 -10.053 1.00 0.00 19 ARG A CA 13
ATOM 14958 C C . ARG A 1 19 ? 22.129 0.521 -8.979 1.00 0.00 19 ARG A C 13
ATOM 14959 O O . ARG A 1 19 ? 22.641 1.125 -8.059 1.00 0.00 19 ARG A O 13
ATOM 14980 N N . GLY A 1 20 ? 20.832 0.436 -9.090 1.00 0.00 20 GLY A N 13
ATOM 14981 C CA . GLY A 1 20 ? 19.953 1.087 -8.077 1.00 0.00 20 GLY A CA 13
ATOM 14982 C C . GLY A 1 20 ? 20.144 0.417 -6.713 1.00 0.00 20 GLY A C 13
ATOM 14983 O O . GLY A 1 20 ? 20.133 1.067 -5.687 1.00 0.00 20 GLY A O 13
ATOM 14987 N N . GLU A 1 21 ? 20.312 -0.877 -6.690 1.00 0.00 21 GLU A N 13
ATOM 14988 C CA . GLU A 1 21 ? 20.496 -1.582 -5.388 1.00 0.00 21 GLU A CA 13
ATOM 14989 C C . GLU A 1 21 ? 21.857 -1.233 -4.776 1.00 0.00 21 GLU A C 13
ATOM 14990 O O . GLU A 1 21 ? 22.023 -1.226 -3.573 1.00 0.00 21 GLU A O 13
ATOM 15002 N N . ILE A 1 22 ? 22.831 -0.941 -5.594 1.00 0.00 22 ILE A N 13
ATOM 15003 C CA . ILE A 1 22 ? 24.177 -0.590 -5.055 1.00 0.00 22 ILE A CA 13
ATOM 15004 C C . ILE A 1 22 ? 24.138 0.803 -4.428 1.00 0.00 22 ILE A C 13
ATOM 15005 O O . ILE A 1 22 ? 24.513 0.996 -3.286 1.00 0.00 22 ILE A O 13
ATOM 15021 N N . GLU A 1 23 ? 23.675 1.776 -5.155 1.00 0.00 23 GLU A N 13
ATOM 15022 C CA . GLU A 1 23 ? 23.594 3.140 -4.586 1.00 0.00 23 GLU A CA 13
ATOM 15023 C C . GLU A 1 23 ? 22.663 3.109 -3.375 1.00 0.00 23 GLU A C 13
ATOM 15024 O O . GLU A 1 23 ? 22.791 3.896 -2.455 1.00 0.00 23 GLU A O 13
ATOM 15036 N N . GLU A 1 24 ? 21.763 2.163 -3.337 1.00 0.00 24 GLU A N 13
ATOM 15037 C CA . GLU A 1 24 ? 20.876 2.045 -2.153 1.00 0.00 24 GLU A CA 13
ATOM 15038 C C . GLU A 1 24 ? 21.733 1.561 -0.986 1.00 0.00 24 GLU A C 13
ATOM 15039 O O . GLU A 1 24 ? 21.578 1.985 0.143 1.00 0.00 24 GLU A O 13
ATOM 15051 N N . LEU A 1 25 ? 22.663 0.688 -1.273 1.00 0.00 25 LEU A N 13
ATOM 15052 C CA . LEU A 1 25 ? 23.575 0.178 -0.211 1.00 0.00 25 LEU A CA 13
ATOM 15053 C C . LEU A 1 25 ? 24.388 1.342 0.350 1.00 0.00 25 LEU A C 13
ATOM 15054 O O . LEU A 1 25 ? 24.816 1.322 1.483 1.00 0.00 25 LEU A O 13
ATOM 15070 N N . HIS A 1 26 ? 24.601 2.361 -0.443 1.00 0.00 26 HIS A N 13
ATOM 15071 C CA . HIS A 1 26 ? 25.382 3.534 0.046 1.00 0.00 26 HIS A CA 13
ATOM 15072 C C . HIS A 1 26 ? 24.518 4.370 0.997 1.00 0.00 26 HIS A C 13
ATOM 15073 O O . HIS A 1 26 ? 24.988 4.866 2.001 1.00 0.00 26 HIS A O 13
ATOM 15087 N N . LYS A 1 27 ? 23.257 4.525 0.702 1.00 0.00 27 LYS A N 13
ATOM 15088 C CA . LYS A 1 27 ? 22.389 5.317 1.619 1.00 0.00 27 LYS A CA 13
ATOM 15089 C C . LYS A 1 27 ? 22.406 4.658 3.000 1.00 0.00 27 LYS A C 13
ATOM 15090 O O . LYS A 1 27 ? 22.623 5.302 4.011 1.00 0.00 27 LYS A O 13
ATOM 15109 N N . LYS A 1 28 ? 22.205 3.369 3.046 1.00 0.00 28 LYS A N 13
ATOM 15110 C CA . LYS A 1 28 ? 22.236 2.661 4.354 1.00 0.00 28 LYS A CA 13
ATOM 15111 C C . LYS A 1 28 ? 23.626 2.819 4.971 1.00 0.00 28 LYS A C 13
ATOM 15112 O O . LYS A 1 28 ? 23.769 3.071 6.148 1.00 0.00 28 LYS A O 13
ATOM 15131 N N . PHE A 1 29 ? 24.653 2.693 4.166 1.00 0.00 29 PHE A N 13
ATOM 15132 C CA . PHE A 1 29 ? 26.049 2.853 4.675 1.00 0.00 29 PHE A CA 13
ATOM 15133 C C . PHE A 1 29 ? 26.154 4.152 5.473 1.00 0.00 29 PHE A C 13
ATOM 15134 O O . PHE A 1 29 ? 26.817 4.221 6.489 1.00 0.00 29 PHE A O 13
ATOM 15151 N N . HIS A 1 30 ? 25.482 5.178 5.027 1.00 0.00 30 HIS A N 13
ATOM 15152 C CA . HIS A 1 30 ? 25.516 6.467 5.768 1.00 0.00 30 HIS A CA 13
ATOM 15153 C C . HIS A 1 30 ? 24.822 6.273 7.112 1.00 0.00 30 HIS A C 13
ATOM 15154 O O . HIS A 1 30 ? 25.311 6.688 8.143 1.00 0.00 30 HIS A O 13
ATOM 15168 N N . GLU A 1 31 ? 23.699 5.606 7.113 1.00 0.00 31 GLU A N 13
ATOM 15169 C CA . GLU A 1 31 ? 22.995 5.343 8.400 1.00 0.00 31 GLU A CA 13
ATOM 15170 C C . GLU A 1 31 ? 23.606 4.103 9.074 1.00 0.00 31 GLU A C 13
ATOM 15171 O O . GLU A 1 31 ? 23.139 3.645 10.098 1.00 0.00 31 GLU A O 13
ATOM 15183 N N . LEU A 1 32 ? 24.655 3.563 8.501 1.00 0.00 32 LEU A N 13
ATOM 15184 C CA . LEU A 1 32 ? 25.317 2.363 9.085 1.00 0.00 32 LEU A CA 13
ATOM 15185 C C . LEU A 1 32 ? 26.469 2.805 9.983 1.00 0.00 32 LEU A C 13
ATOM 15186 O O . LEU A 1 32 ? 26.773 2.180 10.980 1.00 0.00 32 LEU A O 13
ATOM 15202 N N . ILE A 1 33 ? 27.134 3.869 9.620 1.00 0.00 33 ILE A N 13
ATOM 15203 C CA . ILE A 1 33 ? 28.292 4.330 10.439 1.00 0.00 33 ILE A CA 13
ATOM 15204 C C . ILE A 1 33 ? 28.066 5.756 10.960 1.00 0.00 33 ILE A C 13
ATOM 15205 O O . ILE A 1 33 ? 28.837 6.264 11.750 1.00 0.00 33 ILE A O 13
ATOM 15221 N N . LYS A 1 34 ? 27.018 6.406 10.529 1.00 0.00 34 LYS A N 13
ATOM 15222 C CA . LYS A 1 34 ? 26.753 7.793 11.008 1.00 0.00 34 LYS A CA 13
ATOM 15223 C C . LYS A 1 34 ? 25.480 7.825 11.857 1.00 0.00 34 LYS A C 13
ATOM 15224 O O . LYS A 1 34 ? 24.659 6.931 11.795 1.00 0.00 34 LYS A O 13
ATOM 15243 N N . GLY A 1 35 ? 25.308 8.848 12.649 1.00 0.00 35 GLY A N 13
ATOM 15244 C CA . GLY A 1 35 ? 24.087 8.934 13.500 1.00 0.00 35 GLY A CA 13
ATOM 15245 C C . GLY A 1 35 ? 23.878 10.382 13.948 1.00 0.00 35 GLY A C 13
ATOM 15246 O O . GLY A 1 35 ? 24.845 11.126 13.951 1.00 0.00 35 GLY A O 13
ATOM 15251 N N . GLY B 1 1 ? 23.124 -10.411 -7.647 1.00 0.00 1 GLY B N 13
ATOM 15252 C CA . GLY B 1 1 ? 23.308 -9.589 -6.417 1.00 0.00 1 GLY B CA 13
ATOM 15253 C C . GLY B 1 1 ? 24.658 -8.872 -6.481 1.00 0.00 1 GLY B C 13
ATOM 15254 O O . GLY B 1 1 ? 24.740 -7.709 -6.824 1.00 0.00 1 GLY B O 13
ATOM 15260 N N . GLU B 1 2 ? 25.718 -9.561 -6.151 1.00 0.00 2 GLU B N 13
ATOM 15261 C CA . GLU B 1 2 ? 27.074 -8.934 -6.187 1.00 0.00 2 GLU B CA 13
ATOM 15262 C C . GLU B 1 2 ? 27.119 -7.674 -5.313 1.00 0.00 2 GLU B C 13
ATOM 15263 O O . GLU B 1 2 ? 28.012 -6.863 -5.435 1.00 0.00 2 GLU B O 13
ATOM 15275 N N . VAL B 1 3 ? 26.175 -7.508 -4.426 1.00 0.00 3 VAL B N 13
ATOM 15276 C CA . VAL B 1 3 ? 26.186 -6.302 -3.546 1.00 0.00 3 VAL B CA 13
ATOM 15277 C C . VAL B 1 3 ? 26.330 -6.731 -2.085 1.00 0.00 3 VAL B C 13
ATOM 15278 O O . VAL B 1 3 ? 26.944 -6.056 -1.283 1.00 0.00 3 VAL B O 13
ATOM 15291 N N . GLU B 1 4 ? 25.771 -7.858 -1.739 1.00 0.00 4 GLU B N 13
ATOM 15292 C CA . GLU B 1 4 ? 25.876 -8.345 -0.335 1.00 0.00 4 GLU B CA 13
ATOM 15293 C C . GLU B 1 4 ? 27.339 -8.623 0.025 1.00 0.00 4 GLU B C 13
ATOM 15294 O O . GLU B 1 4 ? 27.684 -8.773 1.179 1.00 0.00 4 GLU B O 13
ATOM 15306 N N . GLU B 1 5 ? 28.202 -8.697 -0.953 1.00 0.00 5 GLU B N 13
ATOM 15307 C CA . GLU B 1 5 ? 29.637 -8.969 -0.659 1.00 0.00 5 GLU B CA 13
ATOM 15308 C C . GLU B 1 5 ? 30.305 -7.714 -0.096 1.00 0.00 5 GLU B C 13
ATOM 15309 O O . GLU B 1 5 ? 30.946 -7.751 0.936 1.00 0.00 5 GLU B O 13
ATOM 15321 N N . LEU B 1 6 ? 30.157 -6.601 -0.761 1.00 0.00 6 LEU B N 13
ATOM 15322 C CA . LEU B 1 6 ? 30.784 -5.351 -0.251 1.00 0.00 6 LEU B CA 13
ATOM 15323 C C . LEU B 1 6 ? 30.088 -4.935 1.055 1.00 0.00 6 LEU B C 13
ATOM 15324 O O . LEU B 1 6 ? 30.685 -4.332 1.926 1.00 0.00 6 LEU B O 13
ATOM 15340 N N . GLU B 1 7 ? 28.836 -5.274 1.200 1.00 0.00 7 GLU B N 13
ATOM 15341 C CA . GLU B 1 7 ? 28.101 -4.920 2.449 1.00 0.00 7 GLU B CA 13
ATOM 15342 C C . GLU B 1 7 ? 28.673 -5.702 3.633 1.00 0.00 7 GLU B C 13
ATOM 15343 O O . GLU B 1 7 ? 28.983 -5.148 4.672 1.00 0.00 7 GLU B O 13
ATOM 15355 N N . LYS B 1 8 ? 28.814 -6.990 3.483 1.00 0.00 8 LYS B N 13
ATOM 15356 C CA . LYS B 1 8 ? 29.365 -7.809 4.598 1.00 0.00 8 LYS B CA 13
ATOM 15357 C C . LYS B 1 8 ? 30.763 -7.320 4.955 1.00 0.00 8 LYS B C 13
ATOM 15358 O O . LYS B 1 8 ? 31.060 -7.056 6.099 1.00 0.00 8 LYS B O 13
ATOM 15377 N N . LYS B 1 9 ? 31.619 -7.177 3.987 1.00 0.00 9 LYS B N 13
ATOM 15378 C CA . LYS B 1 9 ? 32.989 -6.677 4.285 1.00 0.00 9 LYS B CA 13
ATOM 15379 C C . LYS B 1 9 ? 32.887 -5.293 4.929 1.00 0.00 9 LYS B C 13
ATOM 15380 O O . LYS B 1 9 ? 33.779 -4.846 5.622 1.00 0.00 9 LYS B O 13
ATOM 15399 N N . PHE B 1 10 ? 31.794 -4.615 4.699 1.00 0.00 10 PHE B N 13
ATOM 15400 C CA . PHE B 1 10 ? 31.603 -3.257 5.283 1.00 0.00 10 PHE B CA 13
ATOM 15401 C C . PHE B 1 10 ? 31.503 -3.323 6.813 1.00 0.00 10 PHE B C 13
ATOM 15402 O O . PHE B 1 10 ? 32.357 -2.823 7.523 1.00 0.00 10 PHE B O 13
ATOM 15419 N N . LYS B 1 11 ? 30.465 -3.926 7.331 1.00 0.00 11 LYS B N 13
ATOM 15420 C CA . LYS B 1 11 ? 30.316 -3.996 8.817 1.00 0.00 11 LYS B CA 13
ATOM 15421 C C . LYS B 1 11 ? 31.435 -4.835 9.433 1.00 0.00 11 LYS B C 13
ATOM 15422 O O . LYS B 1 11 ? 31.814 -4.648 10.574 1.00 0.00 11 LYS B O 13
ATOM 15441 N N . GLU B 1 12 ? 31.968 -5.753 8.685 1.00 0.00 12 GLU B N 13
ATOM 15442 C CA . GLU B 1 12 ? 33.064 -6.606 9.217 1.00 0.00 12 GLU B CA 13
ATOM 15443 C C . GLU B 1 12 ? 34.360 -5.802 9.282 1.00 0.00 12 GLU B C 13
ATOM 15444 O O . GLU B 1 12 ? 35.254 -6.106 10.047 1.00 0.00 12 GLU B O 13
ATOM 15456 N N . LEU B 1 13 ? 34.467 -4.774 8.489 1.00 0.00 13 LEU B N 13
ATOM 15457 C CA . LEU B 1 13 ? 35.703 -3.950 8.511 1.00 0.00 13 LEU B CA 13
ATOM 15458 C C . LEU B 1 13 ? 35.672 -3.006 9.714 1.00 0.00 13 LEU B C 13
ATOM 15459 O O . LEU B 1 13 ? 36.663 -2.814 10.390 1.00 0.00 13 LEU B O 13
ATOM 15475 N N . TRP B 1 14 ? 34.537 -2.425 9.996 1.00 0.00 14 TRP B N 13
ATOM 15476 C CA . TRP B 1 14 ? 34.449 -1.506 11.170 1.00 0.00 14 TRP B CA 13
ATOM 15477 C C . TRP B 1 14 ? 34.733 -2.280 12.452 1.00 0.00 14 TRP B C 13
ATOM 15478 O O . TRP B 1 14 ? 35.490 -1.851 13.300 1.00 0.00 14 TRP B O 13
ATOM 15499 N N . LYS B 1 15 ? 34.120 -3.419 12.598 1.00 0.00 15 LYS B N 13
ATOM 15500 C CA . LYS B 1 15 ? 34.337 -4.232 13.821 1.00 0.00 15 LYS B CA 13
ATOM 15501 C C . LYS B 1 15 ? 35.281 -5.397 13.511 1.00 0.00 15 LYS B C 13
ATOM 15502 O O . LYS B 1 15 ? 34.872 -6.536 13.410 1.00 0.00 15 LYS B O 13
ATOM 15521 N N . GLY B 1 16 ? 36.542 -5.106 13.351 1.00 0.00 16 GLY B N 13
ATOM 15522 C CA . GLY B 1 16 ? 37.533 -6.173 13.037 1.00 0.00 16 GLY B CA 13
ATOM 15523 C C . GLY B 1 16 ? 38.875 -5.512 12.698 1.00 0.00 16 GLY B C 13
ATOM 15524 O O . GLY B 1 16 ? 39.675 -5.252 13.575 1.00 0.00 16 GLY B O 13
ATOM 15528 N N . PRO B 1 17 ? 39.070 -5.250 11.432 1.00 0.00 17 PRO B N 13
ATOM 15529 C CA . PRO B 1 17 ? 40.319 -4.600 10.975 1.00 0.00 17 PRO B CA 13
ATOM 15530 C C . PRO B 1 17 ? 40.257 -3.098 11.279 1.00 0.00 17 PRO B C 13
ATOM 15531 O O . PRO B 1 17 ? 39.500 -2.663 12.124 1.00 0.00 17 PRO B O 13
ATOM 15542 N N . ARG B 1 18 ? 41.039 -2.300 10.600 1.00 0.00 18 ARG B N 13
ATOM 15543 C CA . ARG B 1 18 ? 41.011 -0.828 10.856 1.00 0.00 18 ARG B CA 13
ATOM 15544 C C . ARG B 1 18 ? 39.563 -0.312 10.847 1.00 0.00 18 ARG B C 13
ATOM 15545 O O . ARG B 1 18 ? 38.636 -1.043 10.561 1.00 0.00 18 ARG B O 13
ATOM 15566 N N . ARG B 1 19 ? 39.364 0.940 11.147 1.00 0.00 19 ARG B N 13
ATOM 15567 C CA . ARG B 1 19 ? 37.978 1.486 11.144 1.00 0.00 19 ARG B CA 13
ATOM 15568 C C . ARG B 1 19 ? 37.950 2.891 10.531 1.00 0.00 19 ARG B C 13
ATOM 15569 O O . ARG B 1 19 ? 37.031 3.248 9.824 1.00 0.00 19 ARG B O 13
ATOM 15590 N N . GLY B 1 20 ? 38.943 3.693 10.802 1.00 0.00 20 GLY B N 13
ATOM 15591 C CA . GLY B 1 20 ? 38.962 5.074 10.239 1.00 0.00 20 GLY B CA 13
ATOM 15592 C C . GLY B 1 20 ? 39.079 5.016 8.713 1.00 0.00 20 GLY B C 13
ATOM 15593 O O . GLY B 1 20 ? 38.482 5.804 8.007 1.00 0.00 20 GLY B O 13
ATOM 15597 N N . GLU B 1 21 ? 39.847 4.094 8.199 1.00 0.00 21 GLU B N 13
ATOM 15598 C CA . GLU B 1 21 ? 40.003 3.996 6.718 1.00 0.00 21 GLU B CA 13
ATOM 15599 C C . GLU B 1 21 ? 38.705 3.497 6.074 1.00 0.00 21 GLU B C 13
ATOM 15600 O O . GLU B 1 21 ? 38.397 3.821 4.945 1.00 0.00 21 GLU B O 13
ATOM 15612 N N . ILE B 1 22 ? 37.941 2.713 6.784 1.00 0.00 22 ILE B N 13
ATOM 15613 C CA . ILE B 1 22 ? 36.663 2.199 6.209 1.00 0.00 22 ILE B CA 13
ATOM 15614 C C . ILE B 1 22 ? 35.635 3.327 6.142 1.00 0.00 22 ILE B C 13
ATOM 15615 O O . ILE B 1 22 ? 35.062 3.602 5.105 1.00 0.00 22 ILE B O 13
ATOM 15631 N N . GLU B 1 23 ? 35.404 3.995 7.234 1.00 0.00 23 GLU B N 13
ATOM 15632 C CA . GLU B 1 23 ? 34.433 5.113 7.215 1.00 0.00 23 GLU B CA 13
ATOM 15633 C C . GLU B 1 23 ? 34.927 6.173 6.233 1.00 0.00 23 GLU B C 13
ATOM 15634 O O . GLU B 1 23 ? 34.152 6.913 5.654 1.00 0.00 23 GLU B O 13
ATOM 15646 N N . GLU B 1 24 ? 36.210 6.214 5.993 1.00 0.00 24 GLU B N 13
ATOM 15647 C CA . GLU B 1 24 ? 36.737 7.181 4.998 1.00 0.00 24 GLU B CA 13
ATOM 15648 C C . GLU B 1 24 ? 36.284 6.708 3.618 1.00 0.00 24 GLU B C 13
ATOM 15649 O O . GLU B 1 24 ? 35.926 7.488 2.758 1.00 0.00 24 GLU B O 13
ATOM 15661 N N . LEU B 1 25 ? 36.274 5.416 3.423 1.00 0.00 25 LEU B N 13
ATOM 15662 C CA . LEU B 1 25 ? 35.816 4.851 2.123 1.00 0.00 25 LEU B CA 13
ATOM 15663 C C . LEU B 1 25 ? 34.352 5.224 1.905 1.00 0.00 25 LEU B C 13
ATOM 15664 O O . LEU B 1 25 ? 33.889 5.327 0.790 1.00 0.00 25 LEU B O 13
ATOM 15680 N N . HIS B 1 26 ? 33.620 5.427 2.969 1.00 0.00 26 HIS B N 13
ATOM 15681 C CA . HIS B 1 26 ? 32.184 5.801 2.825 1.00 0.00 26 HIS B CA 13
ATOM 15682 C C . HIS B 1 26 ? 32.072 7.265 2.385 1.00 0.00 26 HIS B C 13
ATOM 15683 O O . HIS B 1 26 ? 31.241 7.615 1.571 1.00 0.00 26 HIS B O 13
ATOM 15697 N N . LYS B 1 27 ? 32.904 8.125 2.905 1.00 0.00 27 LYS B N 13
ATOM 15698 C CA . LYS B 1 27 ? 32.831 9.552 2.481 1.00 0.00 27 LYS B CA 13
ATOM 15699 C C . LYS B 1 27 ? 33.062 9.626 0.970 1.00 0.00 27 LYS B C 13
ATOM 15700 O O . LYS B 1 27 ? 32.311 10.248 0.240 1.00 0.00 27 LYS B O 13
ATOM 15719 N N . LYS B 1 28 ? 34.085 8.971 0.492 1.00 0.00 28 LYS B N 13
ATOM 15720 C CA . LYS B 1 28 ? 34.350 8.979 -0.972 1.00 0.00 28 LYS B CA 13
ATOM 15721 C C . LYS B 1 28 ? 33.164 8.341 -1.695 1.00 0.00 28 LYS B C 13
ATOM 15722 O O . LYS B 1 28 ? 32.711 8.826 -2.709 1.00 0.00 28 LYS B O 13
ATOM 15741 N N . PHE B 1 29 ? 32.647 7.265 -1.157 1.00 0.00 29 PHE B N 13
ATOM 15742 C CA . PHE B 1 29 ? 31.471 6.586 -1.782 1.00 0.00 29 PHE B CA 13
ATOM 15743 C C . PHE B 1 29 ? 30.378 7.617 -2.063 1.00 0.00 29 PHE B C 13
ATOM 15744 O O . PHE B 1 29 ? 29.706 7.570 -3.074 1.00 0.00 29 PHE B O 13
ATOM 15761 N N . HIS B 1 30 ? 30.214 8.563 -1.179 1.00 0.00 30 HIS B N 13
ATOM 15762 C CA . HIS B 1 30 ? 29.187 9.616 -1.399 1.00 0.00 30 HIS B CA 13
ATOM 15763 C C . HIS B 1 30 ? 29.606 10.460 -2.599 1.00 0.00 30 HIS B C 13
ATOM 15764 O O . HIS B 1 30 ? 28.814 10.758 -3.470 1.00 0.00 30 HIS B O 13
ATOM 15778 N N . GLU B 1 31 ? 30.861 10.814 -2.670 1.00 0.00 31 GLU B N 13
ATOM 15779 C CA . GLU B 1 31 ? 31.343 11.600 -3.840 1.00 0.00 31 GLU B CA 13
ATOM 15780 C C . GLU B 1 31 ? 31.660 10.644 -5.002 1.00 0.00 31 GLU B C 13
ATOM 15781 O O . GLU B 1 31 ? 32.146 11.049 -6.039 1.00 0.00 31 GLU B O 13
ATOM 15793 N N . LEU B 1 32 ? 31.381 9.374 -4.830 1.00 0.00 32 LEU B N 13
ATOM 15794 C CA . LEU B 1 32 ? 31.650 8.377 -5.902 1.00 0.00 32 LEU B CA 13
ATOM 15795 C C . LEU B 1 32 ? 30.392 8.185 -6.745 1.00 0.00 32 LEU B C 13
ATOM 15796 O O . LEU B 1 32 ? 30.455 7.943 -7.934 1.00 0.00 32 LEU B O 13
ATOM 15812 N N . ILE B 1 33 ? 29.244 8.265 -6.128 1.00 0.00 33 ILE B N 13
ATOM 15813 C CA . ILE B 1 33 ? 27.981 8.051 -6.891 1.00 0.00 33 ILE B CA 13
ATOM 15814 C C . ILE B 1 33 ? 27.076 9.289 -6.820 1.00 0.00 33 ILE B C 13
ATOM 15815 O O . ILE B 1 33 ? 26.058 9.361 -7.480 1.00 0.00 33 ILE B O 13
ATOM 15831 N N . LYS B 1 34 ? 27.436 10.264 -6.029 1.00 0.00 34 LYS B N 13
ATOM 15832 C CA . LYS B 1 34 ? 26.591 11.489 -5.927 1.00 0.00 34 LYS B CA 13
ATOM 15833 C C . LYS B 1 34 ? 27.340 12.694 -6.501 1.00 0.00 34 LYS B C 13
ATOM 15834 O O . LYS B 1 34 ? 28.547 12.677 -6.643 1.00 0.00 34 LYS B O 13
ATOM 15853 N N . GLY B 1 35 ? 26.635 13.740 -6.835 1.00 0.00 35 GLY B N 13
ATOM 15854 C CA . GLY B 1 35 ? 27.308 14.943 -7.400 1.00 0.00 35 GLY B CA 13
ATOM 15855 C C . GLY B 1 35 ? 26.390 16.158 -7.254 1.00 0.00 35 GLY B C 13
ATOM 15856 O O . GLY B 1 35 ? 25.192 15.960 -7.140 1.00 0.00 35 GLY B O 13
ATOM 15861 N N . GLY A 1 1 ? 23.513 13.011 -7.092 1.00 0.00 1 GLY A N 14
ATOM 15862 C CA . GLY A 1 1 ? 24.219 11.757 -7.481 1.00 0.00 1 GLY A CA 14
ATOM 15863 C C . GLY A 1 1 ? 25.673 11.823 -7.009 1.00 0.00 1 GLY A C 14
ATOM 15864 O O . GLY A 1 1 ? 26.581 12.025 -7.791 1.00 0.00 1 GLY A O 14
ATOM 15870 N N . GLU A 1 2 ? 25.902 11.653 -5.736 1.00 0.00 2 GLU A N 14
ATOM 15871 C CA . GLU A 1 2 ? 27.299 11.706 -5.216 1.00 0.00 2 GLU A CA 14
ATOM 15872 C C . GLU A 1 2 ? 27.722 10.328 -4.697 1.00 0.00 2 GLU A C 14
ATOM 15873 O O . GLU A 1 2 ? 28.887 9.983 -4.701 1.00 0.00 2 GLU A O 14
ATOM 15885 N N . VAL A 1 3 ? 26.783 9.539 -4.250 1.00 0.00 3 VAL A N 14
ATOM 15886 C CA . VAL A 1 3 ? 27.129 8.184 -3.731 1.00 0.00 3 VAL A CA 14
ATOM 15887 C C . VAL A 1 3 ? 27.451 7.235 -4.888 1.00 0.00 3 VAL A C 14
ATOM 15888 O O . VAL A 1 3 ? 28.076 6.209 -4.705 1.00 0.00 3 VAL A O 14
ATOM 15901 N N . GLU A 1 4 ? 27.030 7.567 -6.077 1.00 0.00 4 GLU A N 14
ATOM 15902 C CA . GLU A 1 4 ? 27.313 6.681 -7.243 1.00 0.00 4 GLU A CA 14
ATOM 15903 C C . GLU A 1 4 ? 28.813 6.391 -7.341 1.00 0.00 4 GLU A C 14
ATOM 15904 O O . GLU A 1 4 ? 29.228 5.421 -7.943 1.00 0.00 4 GLU A O 14
ATOM 15916 N N . GLU A 1 5 ? 29.631 7.224 -6.758 1.00 0.00 5 GLU A N 14
ATOM 15917 C CA . GLU A 1 5 ? 31.103 6.992 -6.823 1.00 0.00 5 GLU A CA 14
ATOM 15918 C C . GLU A 1 5 ? 31.492 5.793 -5.954 1.00 0.00 5 GLU A C 14
ATOM 15919 O O . GLU A 1 5 ? 32.138 4.870 -6.408 1.00 0.00 5 GLU A O 14
ATOM 15931 N N . LEU A 1 6 ? 31.104 5.799 -4.708 1.00 0.00 6 LEU A N 14
ATOM 15932 C CA . LEU A 1 6 ? 31.454 4.657 -3.814 1.00 0.00 6 LEU A CA 14
ATOM 15933 C C . LEU A 1 6 ? 30.819 3.367 -4.364 1.00 0.00 6 LEU A C 14
ATOM 15934 O O . LEU A 1 6 ? 31.367 2.288 -4.241 1.00 0.00 6 LEU A O 14
ATOM 15950 N N . GLU A 1 7 ? 29.682 3.478 -4.992 1.00 0.00 7 GLU A N 14
ATOM 15951 C CA . GLU A 1 7 ? 29.024 2.268 -5.566 1.00 0.00 7 GLU A CA 14
ATOM 15952 C C . GLU A 1 7 ? 29.895 1.672 -6.673 1.00 0.00 7 GLU A C 14
ATOM 15953 O O . GLU A 1 7 ? 30.186 0.489 -6.687 1.00 0.00 7 GLU A O 14
ATOM 15965 N N . LYS A 1 8 ? 30.304 2.488 -7.605 1.00 0.00 8 LYS A N 14
ATOM 15966 C CA . LYS A 1 8 ? 31.152 1.983 -8.721 1.00 0.00 8 LYS A CA 14
ATOM 15967 C C . LYS A 1 8 ? 32.413 1.330 -8.168 1.00 0.00 8 LYS A C 14
ATOM 15968 O O . LYS A 1 8 ? 32.721 0.205 -8.485 1.00 0.00 8 LYS A O 14
ATOM 15987 N N . LYS A 1 9 ? 33.138 2.018 -7.335 1.00 0.00 9 LYS A N 14
ATOM 15988 C CA . LYS A 1 9 ? 34.370 1.412 -6.753 1.00 0.00 9 LYS A CA 14
ATOM 15989 C C . LYS A 1 9 ? 34.003 0.106 -6.049 1.00 0.00 9 LYS A C 14
ATOM 15990 O O . LYS A 1 9 ? 34.820 -0.777 -5.875 1.00 0.00 9 LYS A O 14
ATOM 16009 N N . PHE A 1 10 ? 32.772 -0.012 -5.640 1.00 0.00 10 PHE A N 14
ATOM 16010 C CA . PHE A 1 10 ? 32.319 -1.242 -4.939 1.00 0.00 10 PHE A CA 14
ATOM 16011 C C . PHE A 1 10 ? 32.362 -2.463 -5.866 1.00 0.00 10 PHE A C 14
ATOM 16012 O O . PHE A 1 10 ? 33.128 -3.385 -5.655 1.00 0.00 10 PHE A O 14
ATOM 16029 N N . LYS A 1 11 ? 31.539 -2.491 -6.880 1.00 0.00 11 LYS A N 14
ATOM 16030 C CA . LYS A 1 11 ? 31.538 -3.677 -7.790 1.00 0.00 11 LYS A CA 14
ATOM 16031 C C . LYS A 1 11 ? 32.846 -3.759 -8.579 1.00 0.00 11 LYS A C 14
ATOM 16032 O O . LYS A 1 11 ? 33.230 -4.808 -9.061 1.00 0.00 11 LYS A O 14
ATOM 16051 N N . GLU A 1 12 ? 33.534 -2.665 -8.705 1.00 0.00 12 GLU A N 14
ATOM 16052 C CA . GLU A 1 12 ? 34.819 -2.673 -9.455 1.00 0.00 12 GLU A CA 14
ATOM 16053 C C . GLU A 1 12 ? 35.923 -3.255 -8.578 1.00 0.00 12 GLU A C 14
ATOM 16054 O O . GLU A 1 12 ? 36.898 -3.792 -9.063 1.00 0.00 12 GLU A O 14
ATOM 16066 N N . LEU A 1 13 ? 35.777 -3.156 -7.286 1.00 0.00 13 LEU A N 14
ATOM 16067 C CA . LEU A 1 13 ? 36.820 -3.710 -6.385 1.00 0.00 13 LEU A CA 14
ATOM 16068 C C . LEU A 1 13 ? 36.644 -5.226 -6.260 1.00 0.00 13 LEU A C 14
ATOM 16069 O O . LEU A 1 13 ? 37.605 -5.968 -6.227 1.00 0.00 13 LEU A O 14
ATOM 16085 N N . TRP A 1 14 ? 35.426 -5.697 -6.214 1.00 0.00 14 TRP A N 14
ATOM 16086 C CA . TRP A 1 14 ? 35.210 -7.172 -6.119 1.00 0.00 14 TRP A CA 14
ATOM 16087 C C . TRP A 1 14 ? 35.713 -7.837 -7.398 1.00 0.00 14 TRP A C 14
ATOM 16088 O O . TRP A 1 14 ? 36.414 -8.829 -7.366 1.00 0.00 14 TRP A O 14
ATOM 16109 N N . LYS A 1 15 ? 35.354 -7.289 -8.525 1.00 0.00 15 LYS A N 14
ATOM 16110 C CA . LYS A 1 15 ? 35.800 -7.873 -9.818 1.00 0.00 15 LYS A CA 14
ATOM 16111 C C . LYS A 1 15 ? 36.916 -7.011 -10.415 1.00 0.00 15 LYS A C 14
ATOM 16112 O O . LYS A 1 15 ? 36.693 -6.203 -11.295 1.00 0.00 15 LYS A O 14
ATOM 16131 N N . GLY A 1 16 ? 38.115 -7.173 -9.927 1.00 0.00 16 GLY A N 14
ATOM 16132 C CA . GLY A 1 16 ? 39.257 -6.366 -10.442 1.00 0.00 16 GLY A CA 14
ATOM 16133 C C . GLY A 1 16 ? 40.441 -6.522 -9.481 1.00 0.00 16 GLY A C 14
ATOM 16134 O O . GLY A 1 16 ? 41.231 -7.435 -9.616 1.00 0.00 16 GLY A O 14
ATOM 16138 N N . PRO A 1 17 ? 40.516 -5.627 -8.528 1.00 0.00 17 PRO A N 14
ATOM 16139 C CA . PRO A 1 17 ? 41.604 -5.677 -7.526 1.00 0.00 17 PRO A CA 14
ATOM 16140 C C . PRO A 1 17 ? 41.282 -6.750 -6.481 1.00 0.00 17 PRO A C 14
ATOM 16141 O O . PRO A 1 17 ? 40.504 -7.649 -6.732 1.00 0.00 17 PRO A O 14
ATOM 16152 N N . ARG A 1 18 ? 41.865 -6.670 -5.312 1.00 0.00 18 ARG A N 14
ATOM 16153 C CA . ARG A 1 18 ? 41.574 -7.693 -4.262 1.00 0.00 18 ARG A CA 14
ATOM 16154 C C . ARG A 1 18 ? 40.056 -7.886 -4.114 1.00 0.00 18 ARG A C 14
ATOM 16155 O O . ARG A 1 18 ? 39.272 -7.170 -4.704 1.00 0.00 18 ARG A O 14
ATOM 16176 N N . ARG A 1 19 ? 39.639 -8.838 -3.329 1.00 0.00 19 ARG A N 14
ATOM 16177 C CA . ARG A 1 19 ? 38.176 -9.057 -3.153 1.00 0.00 19 ARG A CA 14
ATOM 16178 C C . ARG A 1 19 ? 37.861 -9.395 -1.693 1.00 0.00 19 ARG A C 14
ATOM 16179 O O . ARG A 1 19 ? 36.887 -8.931 -1.137 1.00 0.00 19 ARG A O 14
ATOM 16200 N N . GLY A 1 20 ? 38.675 -10.201 -1.070 1.00 0.00 20 GLY A N 14
ATOM 16201 C CA . GLY A 1 20 ? 38.416 -10.565 0.351 1.00 0.00 20 GLY A CA 14
ATOM 16202 C C . GLY A 1 20 ? 38.511 -9.312 1.224 1.00 0.00 20 GLY A C 14
ATOM 16203 O O . GLY A 1 20 ? 37.823 -9.182 2.217 1.00 0.00 20 GLY A O 14
ATOM 16207 N N . GLU A 1 21 ? 39.359 -8.387 0.863 1.00 0.00 21 GLU A N 14
ATOM 16208 C CA . GLU A 1 21 ? 39.496 -7.143 1.674 1.00 0.00 21 GLU A CA 14
ATOM 16209 C C . GLU A 1 21 ? 38.291 -6.226 1.443 1.00 0.00 21 GLU A C 14
ATOM 16210 O O . GLU A 1 21 ? 37.876 -5.495 2.321 1.00 0.00 21 GLU A O 14
ATOM 16222 N N . ILE A 1 22 ? 37.725 -6.261 0.268 1.00 0.00 22 ILE A N 14
ATOM 16223 C CA . ILE A 1 22 ? 36.545 -5.395 -0.018 1.00 0.00 22 ILE A CA 14
ATOM 16224 C C . ILE A 1 22 ? 35.334 -5.896 0.767 1.00 0.00 22 ILE A C 14
ATOM 16225 O O . ILE A 1 22 ? 34.745 -5.173 1.546 1.00 0.00 22 ILE A O 14
ATOM 16241 N N . GLU A 1 23 ? 34.965 -7.130 0.576 1.00 0.00 23 GLU A N 14
ATOM 16242 C CA . GLU A 1 23 ? 33.804 -7.678 1.321 1.00 0.00 23 GLU A CA 14
ATOM 16243 C C . GLU A 1 23 ? 34.070 -7.558 2.823 1.00 0.00 23 GLU A C 14
ATOM 16244 O O . GLU A 1 23 ? 33.169 -7.337 3.613 1.00 0.00 23 GLU A O 14
ATOM 16256 N N . GLU A 1 24 ? 35.308 -7.658 3.223 1.00 0.00 24 GLU A N 14
ATOM 16257 C CA . GLU A 1 24 ? 35.624 -7.503 4.667 1.00 0.00 24 GLU A CA 14
ATOM 16258 C C . GLU A 1 24 ? 35.224 -6.093 5.096 1.00 0.00 24 GLU A C 14
ATOM 16259 O O . GLU A 1 24 ? 34.684 -5.877 6.166 1.00 0.00 24 GLU A O 14
ATOM 16271 N N . LEU A 1 25 ? 35.468 -5.132 4.248 1.00 0.00 25 LEU A N 14
ATOM 16272 C CA . LEU A 1 25 ? 35.088 -3.732 4.577 1.00 0.00 25 LEU A CA 14
ATOM 16273 C C . LEU A 1 25 ? 33.565 -3.612 4.599 1.00 0.00 25 LEU A C 14
ATOM 16274 O O . LEU A 1 25 ? 33.011 -2.825 5.334 1.00 0.00 25 LEU A O 14
ATOM 16290 N N . HIS A 1 26 ? 32.883 -4.396 3.804 1.00 0.00 26 HIS A N 14
ATOM 16291 C CA . HIS A 1 26 ? 31.394 -4.330 3.801 1.00 0.00 26 HIS A CA 14
ATOM 16292 C C . HIS A 1 26 ? 30.882 -4.708 5.190 1.00 0.00 26 HIS A C 14
ATOM 16293 O O . HIS A 1 26 ? 29.907 -4.170 5.671 1.00 0.00 26 HIS A O 14
ATOM 16307 N N . LYS A 1 27 ? 31.546 -5.613 5.851 1.00 0.00 27 LYS A N 14
ATOM 16308 C CA . LYS A 1 27 ? 31.102 -5.982 7.222 1.00 0.00 27 LYS A CA 14
ATOM 16309 C C . LYS A 1 27 ? 31.371 -4.793 8.148 1.00 0.00 27 LYS A C 14
ATOM 16310 O O . LYS A 1 27 ? 30.542 -4.412 8.954 1.00 0.00 27 LYS A O 14
ATOM 16329 N N . LYS A 1 28 ? 32.524 -4.188 8.017 1.00 0.00 28 LYS A N 14
ATOM 16330 C CA . LYS A 1 28 ? 32.847 -3.006 8.866 1.00 0.00 28 LYS A CA 14
ATOM 16331 C C . LYS A 1 28 ? 31.861 -1.874 8.567 1.00 0.00 28 LYS A C 14
ATOM 16332 O O . LYS A 1 28 ? 31.628 -1.005 9.384 1.00 0.00 28 LYS A O 14
ATOM 16351 N N . PHE A 1 29 ? 31.265 -1.891 7.404 1.00 0.00 29 PHE A N 14
ATOM 16352 C CA . PHE A 1 29 ? 30.277 -0.834 7.049 1.00 0.00 29 PHE A CA 14
ATOM 16353 C C . PHE A 1 29 ? 29.009 -1.053 7.864 1.00 0.00 29 PHE A C 14
ATOM 16354 O O . PHE A 1 29 ? 28.555 -0.179 8.573 1.00 0.00 29 PHE A O 14
ATOM 16371 N N . HIS A 1 30 ? 28.449 -2.226 7.780 1.00 0.00 30 HIS A N 14
ATOM 16372 C CA . HIS A 1 30 ? 27.216 -2.526 8.557 1.00 0.00 30 HIS A CA 14
ATOM 16373 C C . HIS A 1 30 ? 27.462 -2.264 10.044 1.00 0.00 30 HIS A C 14
ATOM 16374 O O . HIS A 1 30 ? 26.545 -2.014 10.801 1.00 0.00 30 HIS A O 14
ATOM 16388 N N . GLU A 1 31 ? 28.694 -2.327 10.468 1.00 0.00 31 GLU A N 14
ATOM 16389 C CA . GLU A 1 31 ? 29.001 -2.090 11.908 1.00 0.00 31 GLU A CA 14
ATOM 16390 C C . GLU A 1 31 ? 29.069 -0.589 12.219 1.00 0.00 31 GLU A C 14
ATOM 16391 O O . GLU A 1 31 ? 28.656 -0.151 13.274 1.00 0.00 31 GLU A O 14
ATOM 16403 N N . LEU A 1 32 ? 29.598 0.203 11.324 1.00 0.00 32 LEU A N 14
ATOM 16404 C CA . LEU A 1 32 ? 29.697 1.666 11.599 1.00 0.00 32 LEU A CA 14
ATOM 16405 C C . LEU A 1 32 ? 28.380 2.388 11.250 1.00 0.00 32 LEU A C 14
ATOM 16406 O O . LEU A 1 32 ? 28.230 3.567 11.503 1.00 0.00 32 LEU A O 14
ATOM 16422 N N . ILE A 1 33 ? 27.431 1.700 10.670 1.00 0.00 33 ILE A N 14
ATOM 16423 C CA . ILE A 1 33 ? 26.143 2.374 10.311 1.00 0.00 33 ILE A CA 14
ATOM 16424 C C . ILE A 1 33 ? 24.952 1.662 10.971 1.00 0.00 33 ILE A C 14
ATOM 16425 O O . ILE A 1 33 ? 23.844 2.159 10.967 1.00 0.00 33 ILE A O 14
ATOM 16441 N N . LYS A 1 34 ? 25.170 0.504 11.537 1.00 0.00 34 LYS A N 14
ATOM 16442 C CA . LYS A 1 34 ? 24.047 -0.229 12.193 1.00 0.00 34 LYS A CA 14
ATOM 16443 C C . LYS A 1 34 ? 23.316 0.688 13.178 1.00 0.00 34 LYS A C 14
ATOM 16444 O O . LYS A 1 34 ? 23.914 1.263 14.066 1.00 0.00 34 LYS A O 14
ATOM 16463 N N . GLY A 1 35 ? 22.027 0.828 13.028 1.00 0.00 35 GLY A N 14
ATOM 16464 C CA . GLY A 1 35 ? 21.260 1.707 13.955 1.00 0.00 35 GLY A CA 14
ATOM 16465 C C . GLY A 1 35 ? 20.486 2.749 13.145 1.00 0.00 35 GLY A C 14
ATOM 16466 O O . GLY A 1 35 ? 20.719 3.927 13.357 1.00 0.00 35 GLY A O 14
ATOM 16471 N N . GLY B 1 1 ? 46.660 -0.614 -1.269 1.00 0.00 1 GLY B N 14
ATOM 16472 C CA . GLY B 1 1 ? 45.697 0.316 -0.614 1.00 0.00 1 GLY B CA 14
ATOM 16473 C C . GLY B 1 1 ? 44.818 0.974 -1.680 1.00 0.00 1 GLY B C 14
ATOM 16474 O O . GLY B 1 1 ? 44.988 2.131 -2.010 1.00 0.00 1 GLY B O 14
ATOM 16480 N N . GLU B 1 2 ? 43.878 0.247 -2.219 1.00 0.00 2 GLU B N 14
ATOM 16481 C CA . GLU B 1 2 ? 42.988 0.833 -3.262 1.00 0.00 2 GLU B CA 14
ATOM 16482 C C . GLU B 1 2 ? 41.554 0.938 -2.735 1.00 0.00 2 GLU B C 14
ATOM 16483 O O . GLU B 1 2 ? 40.792 1.790 -3.146 1.00 0.00 2 GLU B O 14
ATOM 16495 N N . VAL B 1 3 ? 41.183 0.077 -1.826 1.00 0.00 3 VAL B N 14
ATOM 16496 C CA . VAL B 1 3 ? 39.798 0.128 -1.273 1.00 0.00 3 VAL B CA 14
ATOM 16497 C C . VAL B 1 3 ? 39.654 1.302 -0.301 1.00 0.00 3 VAL B C 14
ATOM 16498 O O . VAL B 1 3 ? 38.561 1.743 -0.004 1.00 0.00 3 VAL B O 14
ATOM 16511 N N . GLU B 1 4 ? 40.747 1.812 0.196 1.00 0.00 4 GLU B N 14
ATOM 16512 C CA . GLU B 1 4 ? 40.669 2.957 1.149 1.00 0.00 4 GLU B CA 14
ATOM 16513 C C . GLU B 1 4 ? 39.846 4.099 0.546 1.00 0.00 4 GLU B C 14
ATOM 16514 O O . GLU B 1 4 ? 39.329 4.941 1.252 1.00 0.00 4 GLU B O 14
ATOM 16526 N N . GLU B 1 5 ? 39.723 4.138 -0.752 1.00 0.00 5 GLU B N 14
ATOM 16527 C CA . GLU B 1 5 ? 38.935 5.229 -1.394 1.00 0.00 5 GLU B CA 14
ATOM 16528 C C . GLU B 1 5 ? 37.440 5.038 -1.121 1.00 0.00 5 GLU B C 14
ATOM 16529 O O . GLU B 1 5 ? 36.768 5.931 -0.643 1.00 0.00 5 GLU B O 14
ATOM 16541 N N . LEU B 1 6 ? 36.913 3.883 -1.421 1.00 0.00 6 LEU B N 14
ATOM 16542 C CA . LEU B 1 6 ? 35.460 3.641 -1.177 1.00 0.00 6 LEU B CA 14
ATOM 16543 C C . LEU B 1 6 ? 35.170 3.767 0.330 1.00 0.00 6 LEU B C 14
ATOM 16544 O O . LEU B 1 6 ? 34.110 4.201 0.737 1.00 0.00 6 LEU B O 14
ATOM 16560 N N . GLU B 1 7 ? 36.117 3.418 1.154 1.00 0.00 7 GLU B N 14
ATOM 16561 C CA . GLU B 1 7 ? 35.906 3.536 2.627 1.00 0.00 7 GLU B CA 14
ATOM 16562 C C . GLU B 1 7 ? 35.730 5.004 3.016 1.00 0.00 7 GLU B C 14
ATOM 16563 O O . GLU B 1 7 ? 34.791 5.374 3.700 1.00 0.00 7 GLU B O 14
ATOM 16575 N N . LYS B 1 8 ? 36.634 5.840 2.589 1.00 0.00 8 LYS B N 14
ATOM 16576 C CA . LYS B 1 8 ? 36.537 7.287 2.929 1.00 0.00 8 LYS B CA 14
ATOM 16577 C C . LYS B 1 8 ? 35.204 7.850 2.450 1.00 0.00 8 LYS B C 14
ATOM 16578 O O . LYS B 1 8 ? 34.471 8.440 3.208 1.00 0.00 8 LYS B O 14
ATOM 16597 N N . LYS B 1 9 ? 34.877 7.660 1.206 1.00 0.00 9 LYS B N 14
ATOM 16598 C CA . LYS B 1 9 ? 33.573 8.177 0.699 1.00 0.00 9 LYS B CA 14
ATOM 16599 C C . LYS B 1 9 ? 32.441 7.598 1.546 1.00 0.00 9 LYS B C 14
ATOM 16600 O O . LYS B 1 9 ? 31.366 8.156 1.642 1.00 0.00 9 LYS B O 14
ATOM 16619 N N . PHE B 1 10 ? 32.685 6.473 2.157 1.00 0.00 10 PHE B N 14
ATOM 16620 C CA . PHE B 1 10 ? 31.645 5.827 3.000 1.00 0.00 10 PHE B CA 14
ATOM 16621 C C . PHE B 1 10 ? 31.309 6.682 4.228 1.00 0.00 10 PHE B C 14
ATOM 16622 O O . PHE B 1 10 ? 30.209 7.185 4.363 1.00 0.00 10 PHE B O 14
ATOM 16639 N N . LYS B 1 11 ? 32.235 6.839 5.136 1.00 0.00 11 LYS B N 14
ATOM 16640 C CA . LYS B 1 11 ? 31.933 7.646 6.357 1.00 0.00 11 LYS B CA 14
ATOM 16641 C C . LYS B 1 11 ? 31.736 9.120 6.001 1.00 0.00 11 LYS B C 14
ATOM 16642 O O . LYS B 1 11 ? 31.116 9.871 6.732 1.00 0.00 11 LYS B O 14
ATOM 16661 N N . GLU B 1 12 ? 32.248 9.537 4.883 1.00 0.00 12 GLU B N 14
ATOM 16662 C CA . GLU B 1 12 ? 32.088 10.958 4.473 1.00 0.00 12 GLU B CA 14
ATOM 16663 C C . GLU B 1 12 ? 30.692 11.173 3.898 1.00 0.00 12 GLU B C 14
ATOM 16664 O O . GLU B 1 12 ? 30.158 12.264 3.928 1.00 0.00 12 GLU B O 14
ATOM 16676 N N . LEU B 1 13 ? 30.093 10.139 3.378 1.00 0.00 13 LEU B N 14
ATOM 16677 C CA . LEU B 1 13 ? 28.729 10.291 2.809 1.00 0.00 13 LEU B CA 14
ATOM 16678 C C . LEU B 1 13 ? 27.695 10.284 3.936 1.00 0.00 13 LEU B C 14
ATOM 16679 O O . LEU B 1 13 ? 26.730 11.022 3.908 1.00 0.00 13 LEU B O 14
ATOM 16695 N N . TRP B 1 14 ? 27.895 9.474 4.943 1.00 0.00 14 TRP B N 14
ATOM 16696 C CA . TRP B 1 14 ? 26.923 9.456 6.076 1.00 0.00 14 TRP B CA 14
ATOM 16697 C C . TRP B 1 14 ? 26.962 10.801 6.794 1.00 0.00 14 TRP B C 14
ATOM 16698 O O . TRP B 1 14 ? 25.944 11.394 7.092 1.00 0.00 14 TRP B O 14
ATOM 16719 N N . LYS B 1 15 ? 28.141 11.285 7.074 1.00 0.00 15 LYS B N 14
ATOM 16720 C CA . LYS B 1 15 ? 28.268 12.591 7.772 1.00 0.00 15 LYS B CA 14
ATOM 16721 C C . LYS B 1 15 ? 28.696 13.669 6.773 1.00 0.00 15 LYS B C 14
ATOM 16722 O O . LYS B 1 15 ? 29.852 14.036 6.691 1.00 0.00 15 LYS B O 14
ATOM 16741 N N . GLY B 1 16 ? 27.767 14.168 6.007 1.00 0.00 16 GLY B N 14
ATOM 16742 C CA . GLY B 1 16 ? 28.099 15.214 4.999 1.00 0.00 16 GLY B CA 14
ATOM 16743 C C . GLY B 1 16 ? 26.912 15.366 4.041 1.00 0.00 16 GLY B C 14
ATOM 16744 O O . GLY B 1 16 ? 26.001 16.128 4.300 1.00 0.00 16 GLY B O 14
ATOM 16748 N N . PRO B 1 17 ? 26.956 14.622 2.965 1.00 0.00 17 PRO B N 14
ATOM 16749 C CA . PRO B 1 17 ? 25.862 14.664 1.970 1.00 0.00 17 PRO B CA 14
ATOM 16750 C C . PRO B 1 17 ? 24.676 13.841 2.484 1.00 0.00 17 PRO B C 14
ATOM 16751 O O . PRO B 1 17 ? 24.551 13.604 3.669 1.00 0.00 17 PRO B O 14
ATOM 16762 N N . ARG B 1 18 ? 23.805 13.401 1.614 1.00 0.00 18 ARG B N 14
ATOM 16763 C CA . ARG B 1 18 ? 22.636 12.590 2.072 1.00 0.00 18 ARG B CA 14
ATOM 16764 C C . ARG B 1 18 ? 23.104 11.463 3.008 1.00 0.00 18 ARG B C 14
ATOM 16765 O O . ARG B 1 18 ? 24.286 11.247 3.188 1.00 0.00 18 ARG B O 14
ATOM 16786 N N . ARG B 1 19 ? 22.191 10.744 3.597 1.00 0.00 19 ARG B N 14
ATOM 16787 C CA . ARG B 1 19 ? 22.601 9.639 4.508 1.00 0.00 19 ARG B CA 14
ATOM 16788 C C . ARG B 1 19 ? 21.683 8.428 4.324 1.00 0.00 19 ARG B C 14
ATOM 16789 O O . ARG B 1 19 ? 22.127 7.299 4.314 1.00 0.00 19 ARG B O 14
ATOM 16810 N N . GLY B 1 20 ? 20.406 8.653 4.178 1.00 0.00 20 GLY B N 14
ATOM 16811 C CA . GLY B 1 20 ? 19.468 7.510 3.996 1.00 0.00 20 GLY B CA 14
ATOM 16812 C C . GLY B 1 20 ? 19.794 6.787 2.687 1.00 0.00 20 GLY B C 14
ATOM 16813 O O . GLY B 1 20 ? 19.632 5.588 2.572 1.00 0.00 20 GLY B O 14
ATOM 16817 N N . GLU B 1 21 ? 20.252 7.505 1.698 1.00 0.00 21 GLU B N 14
ATOM 16818 C CA . GLU B 1 21 ? 20.588 6.857 0.398 1.00 0.00 21 GLU B CA 14
ATOM 16819 C C . GLU B 1 21 ? 21.895 6.068 0.521 1.00 0.00 21 GLU B C 14
ATOM 16820 O O . GLU B 1 21 ? 22.087 5.060 -0.129 1.00 0.00 21 GLU B O 14
ATOM 16832 N N . ILE B 1 22 ? 22.792 6.518 1.355 1.00 0.00 22 ILE B N 14
ATOM 16833 C CA . ILE B 1 22 ? 24.084 5.793 1.525 1.00 0.00 22 ILE B CA 14
ATOM 16834 C C . ILE B 1 22 ? 23.841 4.467 2.243 1.00 0.00 22 ILE B C 14
ATOM 16835 O O . ILE B 1 22 ? 24.164 3.410 1.741 1.00 0.00 22 ILE B O 14
ATOM 16851 N N . GLU B 1 23 ? 23.265 4.515 3.411 1.00 0.00 23 GLU B N 14
ATOM 16852 C CA . GLU B 1 23 ? 22.990 3.258 4.151 1.00 0.00 23 GLU B CA 14
ATOM 16853 C C . GLU B 1 23 ? 22.101 2.355 3.293 1.00 0.00 23 GLU B C 14
ATOM 16854 O O . GLU B 1 23 ? 22.211 1.142 3.322 1.00 0.00 23 GLU B O 14
ATOM 16866 N N . GLU B 1 24 ? 21.248 2.936 2.496 1.00 0.00 24 GLU B N 14
ATOM 16867 C CA . GLU B 1 24 ? 20.394 2.104 1.610 1.00 0.00 24 GLU B CA 14
ATOM 16868 C C . GLU B 1 24 ? 21.303 1.333 0.655 1.00 0.00 24 GLU B C 14
ATOM 16869 O O . GLU B 1 24 ? 21.091 0.170 0.365 1.00 0.00 24 GLU B O 14
ATOM 16881 N N . LEU B 1 25 ? 22.335 1.978 0.183 1.00 0.00 25 LEU B N 14
ATOM 16882 C CA . LEU B 1 25 ? 23.285 1.295 -0.735 1.00 0.00 25 LEU B CA 14
ATOM 16883 C C . LEU B 1 25 ? 24.045 0.216 0.032 1.00 0.00 25 LEU B C 14
ATOM 16884 O O . LEU B 1 25 ? 24.425 -0.794 -0.519 1.00 0.00 25 LEU B O 14
ATOM 16900 N N . HIS B 1 26 ? 24.260 0.416 1.307 1.00 0.00 26 HIS B N 14
ATOM 16901 C CA . HIS B 1 26 ? 24.982 -0.615 2.104 1.00 0.00 26 HIS B CA 14
ATOM 16902 C C . HIS B 1 26 ? 24.166 -1.907 2.087 1.00 0.00 26 HIS B C 14
ATOM 16903 O O . HIS B 1 26 ? 24.705 -2.994 2.055 1.00 0.00 26 HIS B O 14
ATOM 16917 N N . LYS B 1 27 ? 22.868 -1.799 2.082 1.00 0.00 27 LYS B N 14
ATOM 16918 C CA . LYS B 1 27 ? 22.037 -3.032 2.028 1.00 0.00 27 LYS B CA 14
ATOM 16919 C C . LYS B 1 27 ? 22.209 -3.666 0.646 1.00 0.00 27 LYS B C 14
ATOM 16920 O O . LYS B 1 27 ? 22.391 -4.862 0.511 1.00 0.00 27 LYS B O 14
ATOM 16939 N N . LYS B 1 28 ? 22.178 -2.861 -0.385 1.00 0.00 28 LYS B N 14
ATOM 16940 C CA . LYS B 1 28 ? 22.365 -3.403 -1.762 1.00 0.00 28 LYS B CA 14
ATOM 16941 C C . LYS B 1 28 ? 23.761 -4.022 -1.885 1.00 0.00 28 LYS B C 14
ATOM 16942 O O . LYS B 1 28 ? 24.001 -4.881 -2.708 1.00 0.00 28 LYS B O 14
ATOM 16961 N N . PHE B 1 29 ? 24.678 -3.599 -1.054 1.00 0.00 29 PHE B N 14
ATOM 16962 C CA . PHE B 1 29 ? 26.052 -4.170 -1.099 1.00 0.00 29 PHE B CA 14
ATOM 16963 C C . PHE B 1 29 ? 26.012 -5.595 -0.563 1.00 0.00 29 PHE B C 14
ATOM 16964 O O . PHE B 1 29 ? 26.416 -6.530 -1.223 1.00 0.00 29 PHE B O 14
ATOM 16981 N N . HIS B 1 30 ? 25.506 -5.764 0.626 1.00 0.00 30 HIS B N 14
ATOM 16982 C CA . HIS B 1 30 ? 25.416 -7.126 1.216 1.00 0.00 30 HIS B CA 14
ATOM 16983 C C . HIS B 1 30 ? 24.643 -8.051 0.274 1.00 0.00 30 HIS B C 14
ATOM 16984 O O . HIS B 1 30 ? 24.801 -9.256 0.302 1.00 0.00 30 HIS B O 14
ATOM 16998 N N . GLU B 1 31 ? 23.802 -7.496 -0.555 1.00 0.00 31 GLU B N 14
ATOM 16999 C CA . GLU B 1 31 ? 23.011 -8.342 -1.494 1.00 0.00 31 GLU B CA 14
ATOM 17000 C C . GLU B 1 31 ? 23.838 -8.718 -2.731 1.00 0.00 31 GLU B C 14
ATOM 17001 O O . GLU B 1 31 ? 23.728 -9.812 -3.247 1.00 0.00 31 GLU B O 14
ATOM 17013 N N . LEU B 1 32 ? 24.653 -7.822 -3.223 1.00 0.00 32 LEU B N 14
ATOM 17014 C CA . LEU B 1 32 ? 25.460 -8.145 -4.435 1.00 0.00 32 LEU B CA 14
ATOM 17015 C C . LEU B 1 32 ? 26.750 -8.900 -4.060 1.00 0.00 32 LEU B C 14
ATOM 17016 O O . LEU B 1 32 ? 27.486 -9.343 -4.920 1.00 0.00 32 LEU B O 14
ATOM 17032 N N . ILE B 1 33 ? 27.034 -9.049 -2.792 1.00 0.00 33 ILE B N 14
ATOM 17033 C CA . ILE B 1 33 ? 28.284 -9.772 -2.394 1.00 0.00 33 ILE B CA 14
ATOM 17034 C C . ILE B 1 33 ? 27.957 -10.967 -1.485 1.00 0.00 33 ILE B C 14
ATOM 17035 O O . ILE B 1 33 ? 28.803 -11.793 -1.207 1.00 0.00 33 ILE B O 14
ATOM 17051 N N . LYS B 1 34 ? 26.739 -11.065 -1.020 1.00 0.00 34 LYS B N 14
ATOM 17052 C CA . LYS B 1 34 ? 26.369 -12.207 -0.133 1.00 0.00 34 LYS B CA 14
ATOM 17053 C C . LYS B 1 34 ? 26.773 -13.536 -0.780 1.00 0.00 34 LYS B C 14
ATOM 17054 O O . LYS B 1 34 ? 26.397 -13.834 -1.896 1.00 0.00 34 LYS B O 14
ATOM 17073 N N . GLY B 1 35 ? 27.537 -14.336 -0.086 1.00 0.00 35 GLY B N 14
ATOM 17074 C CA . GLY B 1 35 ? 27.965 -15.642 -0.662 1.00 0.00 35 GLY B CA 14
ATOM 17075 C C . GLY B 1 35 ? 29.492 -15.736 -0.634 1.00 0.00 35 GLY B C 14
ATOM 17076 O O . GLY B 1 35 ? 30.076 -15.877 -1.695 1.00 0.00 35 GLY B O 14
ATOM 17081 N N . GLY A 1 1 ? 45.921 -3.980 -2.516 1.00 0.00 1 GLY A N 15
ATOM 17082 C CA . GLY A 1 1 ? 44.473 -3.637 -2.442 1.00 0.00 1 GLY A CA 15
ATOM 17083 C C . GLY A 1 1 ? 44.002 -3.728 -0.989 1.00 0.00 1 GLY A C 15
ATOM 17084 O O . GLY A 1 1 ? 43.847 -4.802 -0.443 1.00 0.00 1 GLY A O 15
ATOM 17090 N N . GLU A 1 2 ? 43.775 -2.608 -0.358 1.00 0.00 2 GLU A N 15
ATOM 17091 C CA . GLU A 1 2 ? 43.314 -2.632 1.060 1.00 0.00 2 GLU A CA 15
ATOM 17092 C C . GLU A 1 2 ? 41.793 -2.462 1.130 1.00 0.00 2 GLU A C 15
ATOM 17093 O O . GLU A 1 2 ? 41.172 -2.768 2.129 1.00 0.00 2 GLU A O 15
ATOM 17105 N N . VAL A 1 3 ? 41.187 -1.978 0.080 1.00 0.00 3 VAL A N 15
ATOM 17106 C CA . VAL A 1 3 ? 39.707 -1.793 0.095 1.00 0.00 3 VAL A CA 15
ATOM 17107 C C . VAL A 1 3 ? 38.992 -3.100 -0.272 1.00 0.00 3 VAL A C 15
ATOM 17108 O O . VAL A 1 3 ? 37.792 -3.127 -0.457 1.00 0.00 3 VAL A O 15
ATOM 17121 N N . GLU A 1 4 ? 39.714 -4.185 -0.378 1.00 0.00 4 GLU A N 15
ATOM 17122 C CA . GLU A 1 4 ? 39.063 -5.479 -0.731 1.00 0.00 4 GLU A CA 15
ATOM 17123 C C . GLU A 1 4 ? 38.100 -5.914 0.379 1.00 0.00 4 GLU A C 15
ATOM 17124 O O . GLU A 1 4 ? 37.258 -6.768 0.182 1.00 0.00 4 GLU A O 15
ATOM 17136 N N . GLU A 1 5 ? 38.217 -5.338 1.546 1.00 0.00 5 GLU A N 15
ATOM 17137 C CA . GLU A 1 5 ? 37.309 -5.726 2.663 1.00 0.00 5 GLU A CA 15
ATOM 17138 C C . GLU A 1 5 ? 35.951 -5.040 2.509 1.00 0.00 5 GLU A C 15
ATOM 17139 O O . GLU A 1 5 ? 34.916 -5.655 2.664 1.00 0.00 5 GLU A O 1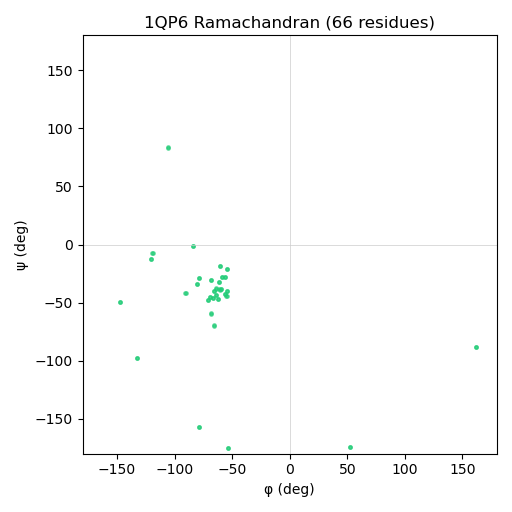5
ATOM 17151 N N . LEU A 1 6 ? 35.943 -3.773 2.204 1.00 0.00 6 LEU A N 15
ATOM 17152 C CA . LEU A 1 6 ? 34.646 -3.059 2.036 1.00 0.00 6 LEU A CA 15
ATOM 17153 C C . LEU A 1 6 ? 33.968 -3.559 0.753 1.00 0.00 6 LEU A C 15
ATOM 17154 O O . LEU A 1 6 ? 32.758 -3.584 0.644 1.00 0.00 6 LEU A O 15
ATOM 17170 N N . GLU A 1 7 ? 34.743 -3.974 -0.210 1.00 0.00 7 GLU A N 15
ATOM 17171 C CA . GLU A 1 7 ? 34.146 -4.484 -1.477 1.00 0.00 7 GLU A CA 15
ATOM 17172 C C . GLU A 1 7 ? 33.509 -5.854 -1.259 1.00 0.00 7 GLU A C 15
ATOM 17173 O O . GLU A 1 7 ? 32.357 -6.076 -1.589 1.00 0.00 7 GLU A O 15
ATOM 17185 N N . LYS A 1 8 ? 34.246 -6.780 -0.716 1.00 0.00 8 LYS A N 15
ATOM 17186 C CA . LYS A 1 8 ? 33.676 -8.133 -0.494 1.00 0.00 8 LYS A CA 15
ATOM 17187 C C . LYS A 1 8 ? 32.487 -8.063 0.454 1.00 0.00 8 LYS A C 15
ATOM 17188 O O . LYS A 1 8 ? 31.502 -8.733 0.259 1.00 0.00 8 LYS A O 15
ATOM 17207 N N . LYS A 1 9 ? 32.561 -7.252 1.468 1.00 0.00 9 LYS A N 15
ATOM 17208 C CA . LYS A 1 9 ? 31.412 -7.142 2.409 1.00 0.00 9 LYS A CA 15
ATOM 17209 C C . LYS A 1 9 ? 30.231 -6.509 1.680 1.00 0.00 9 LYS A C 15
ATOM 17210 O O . LYS A 1 9 ? 29.084 -6.747 2.000 1.00 0.00 9 LYS A O 15
ATOM 17229 N N . PHE A 1 10 ? 30.511 -5.706 0.693 1.00 0.00 10 PHE A N 15
ATOM 17230 C CA . PHE A 1 10 ? 29.417 -5.054 -0.074 1.00 0.00 10 PHE A CA 15
ATOM 17231 C C . PHE A 1 10 ? 28.569 -6.102 -0.795 1.00 0.00 10 PHE A C 15
ATOM 17232 O O . PHE A 1 10 ? 27.402 -6.283 -0.506 1.00 0.00 10 PHE A O 15
ATOM 17249 N N . LYS A 1 11 ? 29.146 -6.787 -1.740 1.00 0.00 11 LYS A N 15
ATOM 17250 C CA . LYS A 1 11 ? 28.372 -7.804 -2.500 1.00 0.00 11 LYS A CA 15
ATOM 17251 C C . LYS A 1 11 ? 27.916 -8.944 -1.584 1.00 0.00 11 LYS A C 15
ATOM 17252 O O . LYS A 1 11 ? 26.897 -9.572 -1.812 1.00 0.00 11 LYS A O 15
ATOM 17271 N N . GLU A 1 12 ? 28.657 -9.213 -0.551 1.00 0.00 12 GLU A N 15
ATOM 17272 C CA . GLU A 1 12 ? 28.271 -10.309 0.381 1.00 0.00 12 GLU A CA 15
ATOM 17273 C C . GLU A 1 12 ? 27.102 -9.869 1.256 1.00 0.00 12 GLU A C 15
ATOM 17274 O O . GLU A 1 12 ? 26.369 -10.682 1.782 1.00 0.00 12 GLU A O 15
ATOM 17286 N N . LEU A 1 13 ? 26.923 -8.590 1.422 1.00 0.00 13 LEU A N 15
ATOM 17287 C CA . LEU A 1 13 ? 25.801 -8.112 2.270 1.00 0.00 13 LEU A CA 15
ATOM 17288 C C . LEU A 1 13 ? 24.500 -8.109 1.463 1.00 0.00 13 LEU A C 15
ATOM 17289 O O . LEU A 1 13 ? 23.439 -8.392 1.984 1.00 0.00 13 LEU A O 15
ATOM 17305 N N . TRP A 1 14 ? 24.567 -7.810 0.191 1.00 0.00 14 TRP A N 15
ATOM 17306 C CA . TRP A 1 14 ? 23.319 -7.819 -0.630 1.00 0.00 14 TRP A CA 15
ATOM 17307 C C . TRP A 1 14 ? 22.820 -9.250 -0.789 1.00 0.00 14 TRP A C 15
ATOM 17308 O O . TRP A 1 14 ? 21.644 -9.529 -0.673 1.00 0.00 14 TRP A O 15
ATOM 17329 N N . LYS A 1 15 ? 23.712 -10.160 -1.062 1.00 0.00 15 LYS A N 15
ATOM 17330 C CA . LYS A 1 15 ? 23.297 -11.575 -1.237 1.00 0.00 15 LYS A CA 15
ATOM 17331 C C . LYS A 1 15 ? 23.738 -12.403 -0.027 1.00 0.00 15 LYS A C 15
ATOM 17332 O O . LYS A 1 15 ? 24.807 -12.980 -0.009 1.00 0.00 15 LYS A O 15
ATOM 17351 N N . GLY A 1 16 ? 22.919 -12.453 0.988 1.00 0.00 16 GLY A N 15
ATOM 17352 C CA . GLY A 1 16 ? 23.276 -13.227 2.209 1.00 0.00 16 GLY A CA 15
ATOM 17353 C C . GLY A 1 16 ? 22.481 -12.672 3.397 1.00 0.00 16 GLY A C 15
ATOM 17354 O O . GLY A 1 16 ? 21.362 -13.081 3.638 1.00 0.00 16 GLY A O 15
ATOM 17358 N N . PRO A 1 17 ? 23.084 -11.745 4.098 1.00 0.00 17 PRO A N 15
ATOM 17359 C CA . PRO A 1 17 ? 22.418 -11.120 5.264 1.00 0.00 17 PRO A CA 15
ATOM 17360 C C . PRO A 1 17 ? 21.378 -10.104 4.775 1.00 0.00 17 PRO A C 15
ATOM 17361 O O . PRO A 1 17 ? 20.931 -10.164 3.647 1.00 0.00 17 PRO A O 15
ATOM 17372 N N . ARG A 1 18 ? 20.991 -9.170 5.606 1.00 0.00 18 ARG A N 15
ATOM 17373 C CA . ARG A 1 18 ? 19.985 -8.152 5.174 1.00 0.00 18 ARG A CA 15
ATOM 17374 C C . ARG A 1 18 ? 20.373 -7.563 3.808 1.00 0.00 18 ARG A C 15
ATOM 17375 O O . ARG A 1 18 ? 21.442 -7.823 3.292 1.00 0.00 18 ARG A O 15
ATOM 17396 N N . ARG A 1 19 ? 19.519 -6.772 3.223 1.00 0.00 19 ARG A N 15
ATOM 17397 C CA . ARG A 1 19 ? 19.855 -6.176 1.900 1.00 0.00 19 ARG A CA 15
ATOM 17398 C C . ARG A 1 19 ? 19.370 -4.725 1.829 1.00 0.00 19 ARG A C 15
ATOM 17399 O O . ARG A 1 19 ? 20.051 -3.859 1.319 1.00 0.00 19 ARG A O 15
ATOM 17420 N N . GLY A 1 20 ? 18.199 -4.453 2.335 1.00 0.00 20 GLY A N 15
ATOM 17421 C CA . GLY A 1 20 ? 17.679 -3.057 2.293 1.00 0.00 20 GLY A CA 15
ATOM 17422 C C . GLY A 1 20 ? 18.581 -2.155 3.137 1.00 0.00 20 GLY A C 15
ATOM 17423 O O . GLY A 1 20 ? 18.845 -1.022 2.786 1.00 0.00 20 GLY A O 15
ATOM 17427 N N . GLU A 1 21 ? 19.059 -2.649 4.246 1.00 0.00 21 GLU A N 15
ATOM 17428 C CA . GLU A 1 21 ? 19.947 -1.821 5.112 1.00 0.00 21 GLU A CA 15
ATOM 17429 C C . GLU A 1 21 ? 21.297 -1.603 4.424 1.00 0.00 21 GLU A C 15
ATOM 17430 O O . GLU A 1 21 ? 21.959 -0.606 4.633 1.00 0.00 21 GLU A O 15
ATOM 17442 N N . ILE A 1 22 ? 21.708 -2.529 3.602 1.00 0.00 22 ILE A N 15
ATOM 17443 C CA . ILE A 1 22 ? 23.013 -2.377 2.896 1.00 0.00 22 ILE A CA 15
ATOM 17444 C C . ILE A 1 22 ? 22.907 -1.285 1.836 1.00 0.00 22 ILE A C 15
ATOM 17445 O O . ILE A 1 22 ? 23.634 -0.312 1.856 1.00 0.00 22 ILE A O 15
ATOM 17461 N N . GLU A 1 23 ? 22.000 -1.433 0.913 1.00 0.00 23 GLU A N 15
ATOM 17462 C CA . GLU A 1 23 ? 21.839 -0.399 -0.137 1.00 0.00 23 GLU A CA 15
ATOM 17463 C C . GLU A 1 23 ? 21.516 0.942 0.527 1.00 0.00 23 GLU A C 15
ATOM 17464 O O . GLU A 1 23 ? 21.886 1.997 0.044 1.00 0.00 23 GLU A O 15
ATOM 17476 N N . GLU A 1 24 ? 20.867 0.910 1.659 1.00 0.00 24 GLU A N 15
ATOM 17477 C CA . GLU A 1 24 ? 20.571 2.183 2.368 1.00 0.00 24 GLU A CA 15
ATOM 17478 C C . GLU A 1 24 ? 21.898 2.835 2.750 1.00 0.00 24 GLU A C 15
ATOM 17479 O O . GLU A 1 24 ? 22.074 4.034 2.653 1.00 0.00 24 GLU A O 15
ATOM 17491 N N . LEU A 1 25 ? 22.843 2.034 3.161 1.00 0.00 25 LEU A N 15
ATOM 17492 C CA . LEU A 1 25 ? 24.181 2.573 3.531 1.00 0.00 25 LEU A CA 15
ATOM 17493 C C . LEU A 1 25 ? 24.882 3.093 2.275 1.00 0.00 25 LEU A C 15
ATOM 17494 O O . LEU A 1 25 ? 25.702 3.985 2.336 1.00 0.00 25 LEU A O 15
ATOM 17510 N N . HIS A 1 26 ? 24.556 2.544 1.134 1.00 0.00 26 HIS A N 15
ATOM 17511 C CA . HIS A 1 26 ? 25.193 3.017 -0.128 1.00 0.00 26 HIS A CA 15
ATOM 17512 C C . HIS A 1 26 ? 24.723 4.442 -0.419 1.00 0.00 26 HIS A C 15
ATOM 17513 O O . HIS A 1 26 ? 25.442 5.244 -0.980 1.00 0.00 26 HIS A O 15
ATOM 17527 N N . LYS A 1 27 ? 23.526 4.773 -0.023 1.00 0.00 27 LYS A N 15
ATOM 17528 C CA . LYS A 1 27 ? 23.038 6.161 -0.255 1.00 0.00 27 LYS A CA 15
ATOM 17529 C C . LYS A 1 27 ? 23.774 7.098 0.707 1.00 0.00 27 LYS A C 15
ATOM 17530 O O . LYS A 1 27 ? 24.398 8.062 0.302 1.00 0.00 27 LYS A O 15
ATOM 17549 N N . LYS A 1 28 ? 23.732 6.801 1.980 1.00 0.00 28 LYS A N 15
ATOM 17550 C CA . LYS A 1 28 ? 24.456 7.654 2.964 1.00 0.00 28 LYS A CA 15
ATOM 17551 C C . LYS A 1 28 ? 25.935 7.722 2.573 1.00 0.00 28 LYS A C 15
ATOM 17552 O O . LYS A 1 28 ? 26.633 8.662 2.893 1.00 0.00 28 LYS A O 15
ATOM 17571 N N . PHE A 1 29 ? 26.404 6.733 1.859 1.00 0.00 29 PHE A N 15
ATOM 17572 C CA . PHE A 1 29 ? 27.824 6.724 1.407 1.00 0.00 29 PHE A CA 15
ATOM 17573 C C . PHE A 1 29 ? 28.022 7.840 0.387 1.00 0.00 29 PHE A C 15
ATOM 17574 O O . PHE A 1 29 ? 28.857 8.707 0.554 1.00 0.00 29 PHE A O 15
ATOM 17591 N N . HIS A 1 30 ? 27.238 7.839 -0.653 1.00 0.00 30 HIS A N 15
ATOM 17592 C CA . HIS A 1 30 ? 27.356 8.911 -1.677 1.00 0.00 30 HIS A CA 15
ATOM 17593 C C . HIS A 1 30 ? 27.207 10.282 -1.012 1.00 0.00 30 HIS A C 15
ATOM 17594 O O . HIS A 1 30 ? 27.629 11.290 -1.542 1.00 0.00 30 HIS A O 15
ATOM 17608 N N . GLU A 1 31 ? 26.600 10.327 0.145 1.00 0.00 31 GLU A N 15
ATOM 17609 C CA . GLU A 1 31 ? 26.417 11.635 0.840 1.00 0.00 31 GLU A CA 15
ATOM 17610 C C . GLU A 1 31 ? 27.652 11.991 1.679 1.00 0.00 31 GLU A C 15
ATOM 17611 O O . GLU A 1 31 ? 27.983 13.149 1.842 1.00 0.00 31 GLU A O 15
ATOM 17623 N N . LEU A 1 32 ? 28.331 11.015 2.224 1.00 0.00 32 LEU A N 15
ATOM 17624 C CA . LEU A 1 32 ? 29.528 11.324 3.058 1.00 0.00 32 LEU A CA 15
ATOM 17625 C C . LEU A 1 32 ? 30.791 11.440 2.185 1.00 0.00 32 LEU A C 15
ATOM 17626 O O . LEU A 1 32 ? 31.850 11.793 2.664 1.00 0.00 32 LEU A O 15
ATOM 17642 N N . ILE A 1 33 ? 30.693 11.141 0.916 1.00 0.00 33 ILE A N 15
ATOM 17643 C CA . ILE A 1 33 ? 31.903 11.234 0.039 1.00 0.00 33 ILE A CA 15
ATOM 17644 C C . ILE A 1 33 ? 31.643 12.174 -1.147 1.00 0.00 33 ILE A C 15
ATOM 17645 O O . ILE A 1 33 ? 32.556 12.755 -1.699 1.00 0.00 33 ILE A O 15
ATOM 17661 N N . LYS A 1 34 ? 30.407 12.326 -1.541 1.00 0.00 34 LYS A N 15
ATOM 17662 C CA . LYS A 1 34 ? 30.094 13.226 -2.690 1.00 0.00 34 LYS A CA 15
ATOM 17663 C C . LYS A 1 34 ? 30.972 12.876 -3.895 1.00 0.00 34 LYS A C 15
ATOM 17664 O O . LYS A 1 34 ? 31.989 13.494 -4.136 1.00 0.00 34 LYS A O 15
ATOM 17683 N N . GLY A 1 35 ? 30.584 11.887 -4.654 1.00 0.00 35 GLY A N 15
ATOM 17684 C CA . GLY A 1 35 ? 31.394 11.497 -5.843 1.00 0.00 35 GLY A CA 15
ATOM 17685 C C . GLY A 1 35 ? 30.862 10.181 -6.412 1.00 0.00 35 GLY A C 15
ATOM 17686 O O . GLY A 1 35 ? 31.108 9.919 -7.578 1.00 0.00 35 GLY A O 15
ATOM 17691 N N . GLY B 1 1 ? 23.611 -5.726 13.877 1.00 0.00 1 GLY B N 15
ATOM 17692 C CA . GLY B 1 1 ? 24.190 -4.963 12.735 1.00 0.00 1 GLY B CA 15
ATOM 17693 C C . GLY B 1 1 ? 25.353 -5.752 12.132 1.00 0.00 1 GLY B C 15
ATOM 17694 O O . GLY B 1 1 ? 26.421 -5.838 12.704 1.00 0.00 1 GLY B O 15
ATOM 17700 N N . GLU B 1 2 ? 25.155 -6.331 10.979 1.00 0.00 2 GLU B N 15
ATOM 17701 C CA . GLU B 1 2 ? 26.252 -7.115 10.341 1.00 0.00 2 GLU B CA 15
ATOM 17702 C C . GLU B 1 2 ? 26.971 -6.267 9.287 1.00 0.00 2 GLU B C 15
ATOM 17703 O O . GLU B 1 2 ? 28.074 -6.573 8.880 1.00 0.00 2 GLU B O 15
ATOM 17715 N N . VAL B 1 3 ? 26.358 -5.203 8.842 1.00 0.00 3 VAL B N 15
ATOM 17716 C CA . VAL B 1 3 ? 27.013 -4.342 7.815 1.00 0.00 3 VAL B CA 15
ATOM 17717 C C . VAL B 1 3 ? 27.966 -3.339 8.476 1.00 0.00 3 VAL B C 15
ATOM 17718 O O . VAL B 1 3 ? 28.486 -2.450 7.831 1.00 0.00 3 VAL B O 15
ATOM 17731 N N . GLU B 1 4 ? 28.203 -3.470 9.755 1.00 0.00 4 GLU B N 15
ATOM 17732 C CA . GLU B 1 4 ? 29.125 -2.520 10.442 1.00 0.00 4 GLU B CA 15
ATOM 17733 C C . GLU B 1 4 ? 30.550 -2.671 9.899 1.00 0.00 4 GLU B C 15
ATOM 17734 O O . GLU B 1 4 ? 31.391 -1.817 10.097 1.00 0.00 4 GLU B O 15
ATOM 17746 N N . GLU B 1 5 ? 30.830 -3.751 9.220 1.00 0.00 5 GLU B N 15
ATOM 17747 C CA . GLU B 1 5 ? 32.202 -3.951 8.672 1.00 0.00 5 GLU B CA 15
ATOM 17748 C C . GLU B 1 5 ? 32.384 -3.146 7.384 1.00 0.00 5 GLU B C 15
ATOM 17749 O O . GLU B 1 5 ? 33.386 -2.489 7.191 1.00 0.00 5 GLU B O 15
ATOM 17761 N N . LEU B 1 6 ? 31.426 -3.188 6.501 1.00 0.00 6 LEU B N 15
ATOM 17762 C CA . LEU B 1 6 ? 31.552 -2.415 5.233 1.00 0.00 6 LEU B CA 15
ATOM 17763 C C . LEU B 1 6 ? 31.443 -0.917 5.552 1.00 0.00 6 LEU B C 15
ATOM 17764 O O . LEU B 1 6 ? 32.016 -0.083 4.879 1.00 0.00 6 LEU B O 15
ATOM 17780 N N . GLU B 1 7 ? 30.728 -0.576 6.587 1.00 0.00 7 GLU B N 15
ATOM 17781 C CA . GLU B 1 7 ? 30.593 0.861 6.957 1.00 0.00 7 GLU B CA 15
ATOM 17782 C C . GLU B 1 7 ? 31.895 1.388 7.555 1.00 0.00 7 GLU B C 15
ATOM 17783 O O . GLU B 1 7 ? 32.426 2.397 7.127 1.00 0.00 7 GLU B O 15
ATOM 17795 N N . LYS B 1 8 ? 32.412 0.722 8.549 1.00 0.00 8 LYS B N 15
ATOM 17796 C CA . LYS B 1 8 ? 33.671 1.200 9.174 1.00 0.00 8 LYS B CA 15
ATOM 17797 C C . LYS B 1 8 ? 34.804 1.202 8.157 1.00 0.00 8 LYS B C 15
ATOM 17798 O O . LYS B 1 8 ? 35.606 2.104 8.127 1.00 0.00 8 LYS B O 15
ATOM 17817 N N . LYS B 1 9 ? 34.872 0.213 7.315 1.00 0.00 9 LYS B N 15
ATOM 17818 C CA . LYS B 1 9 ? 35.955 0.187 6.293 1.00 0.00 9 LYS B CA 15
ATOM 17819 C C . LYS B 1 9 ? 35.736 1.329 5.306 1.00 0.00 9 LYS B C 15
ATOM 17820 O O . LYS B 1 9 ? 36.664 1.844 4.714 1.00 0.00 9 LYS B O 15
ATOM 17839 N N . PHE B 1 10 ? 34.509 1.730 5.133 1.00 0.00 10 PHE B N 15
ATOM 17840 C CA . PHE B 1 10 ? 34.210 2.843 4.194 1.00 0.00 10 PHE B CA 15
ATOM 17841 C C . PHE B 1 10 ? 34.863 4.139 4.675 1.00 0.00 10 PHE B C 15
ATOM 17842 O O . PHE B 1 10 ? 35.747 4.679 4.039 1.00 0.00 10 PHE B O 15
ATOM 17859 N N . LYS B 1 11 ? 34.425 4.646 5.791 1.00 0.00 11 LYS B N 15
ATOM 17860 C CA . LYS B 1 11 ? 34.997 5.921 6.304 1.00 0.00 11 LYS B CA 15
ATOM 17861 C C . LYS B 1 11 ? 36.481 5.756 6.649 1.00 0.00 11 LYS B C 15
ATOM 17862 O O . LYS B 1 11 ? 37.255 6.694 6.579 1.00 0.00 11 LYS B O 15
ATOM 17881 N N . GLU B 1 12 ? 36.882 4.575 7.015 1.00 0.00 12 GLU B N 15
ATOM 17882 C CA . GLU B 1 12 ? 38.312 4.345 7.365 1.00 0.00 12 GLU B CA 15
ATOM 17883 C C . GLU B 1 12 ? 39.163 4.307 6.101 1.00 0.00 12 GLU B C 15
ATOM 17884 O O . GLU B 1 12 ? 40.355 4.537 6.138 1.00 0.00 12 GLU B O 15
ATOM 17896 N N . LEU B 1 13 ? 38.565 4.015 4.981 1.00 0.00 13 LEU B N 15
ATOM 17897 C CA . LEU B 1 13 ? 39.353 3.961 3.724 1.00 0.00 13 LEU B CA 15
ATOM 17898 C C . LEU B 1 13 ? 39.538 5.373 3.161 1.00 0.00 13 LEU B C 15
ATOM 17899 O O . LEU B 1 13 ? 40.567 5.694 2.600 1.00 0.00 13 LEU B O 15
ATOM 17915 N N . TRP B 1 14 ? 38.562 6.229 3.318 1.00 0.00 14 TRP B N 15
ATOM 17916 C CA . TRP B 1 14 ? 38.718 7.622 2.800 1.00 0.00 14 TRP B CA 15
ATOM 17917 C C . TRP B 1 14 ? 39.762 8.362 3.628 1.00 0.00 14 TRP B C 15
ATOM 17918 O O . TRP B 1 14 ? 40.606 9.063 3.106 1.00 0.00 14 TRP B O 15
ATOM 17939 N N . LYS B 1 15 ? 39.703 8.215 4.920 1.00 0.00 15 LYS B N 15
ATOM 17940 C CA . LYS B 1 15 ? 40.685 8.912 5.791 1.00 0.00 15 LYS B CA 15
ATOM 17941 C C . LYS B 1 15 ? 41.689 7.905 6.357 1.00 0.00 15 LYS B C 15
ATOM 17942 O O . LYS B 1 15 ? 41.506 7.358 7.426 1.00 0.00 15 LYS B O 15
ATOM 17961 N N . GLY B 1 16 ? 42.746 7.652 5.633 1.00 0.00 16 GLY B N 15
ATOM 17962 C CA . GLY B 1 16 ? 43.767 6.676 6.104 1.00 0.00 16 GLY B CA 15
ATOM 17963 C C . GLY B 1 16 ? 44.543 6.148 4.892 1.00 0.00 16 GLY B C 15
ATOM 17964 O O . GLY B 1 16 ? 45.514 6.746 4.471 1.00 0.00 16 GLY B O 15
ATOM 17968 N N . PRO B 1 17 ? 44.080 5.045 4.361 1.00 0.00 17 PRO B N 15
ATOM 17969 C CA . PRO B 1 17 ? 44.733 4.438 3.178 1.00 0.00 17 PRO B CA 15
ATOM 17970 C C . PRO B 1 17 ? 44.350 5.229 1.920 1.00 0.00 17 PRO B C 15
ATOM 17971 O O . PRO B 1 17 ? 43.947 6.372 2.001 1.00 0.00 17 PRO B O 15
ATOM 17982 N N . ARG B 1 18 ? 44.467 4.634 0.760 1.00 0.00 18 ARG B N 15
ATOM 17983 C CA . ARG B 1 18 ? 44.101 5.359 -0.494 1.00 0.00 18 ARG B CA 15
ATOM 17984 C C . ARG B 1 18 ? 42.724 6.027 -0.343 1.00 0.00 18 ARG B C 15
ATOM 17985 O O . ARG B 1 18 ? 42.027 5.816 0.631 1.00 0.00 18 ARG B O 15
ATOM 18006 N N . ARG B 1 19 ? 42.325 6.823 -1.294 1.00 0.00 19 ARG B N 15
ATOM 18007 C CA . ARG B 1 19 ? 40.996 7.488 -1.189 1.00 0.00 19 ARG B CA 15
ATOM 18008 C C . ARG B 1 19 ? 40.308 7.525 -2.556 1.00 0.00 19 ARG B C 15
ATOM 18009 O O . ARG B 1 19 ? 39.120 7.303 -2.668 1.00 0.00 19 ARG B O 15
ATOM 18030 N N . GLY B 1 20 ? 41.043 7.804 -3.597 1.00 0.00 20 GLY B N 15
ATOM 18031 C CA . GLY B 1 20 ? 40.424 7.853 -4.951 1.00 0.00 20 GLY B CA 15
ATOM 18032 C C . GLY B 1 20 ? 39.908 6.462 -5.323 1.00 0.00 20 GLY B C 15
ATOM 18033 O O . GLY B 1 20 ? 38.866 6.317 -5.930 1.00 0.00 20 GLY B O 15
ATOM 18037 N N . GLU B 1 21 ? 40.629 5.436 -4.961 1.00 0.00 21 GLU B N 15
ATOM 18038 C CA . GLU B 1 21 ? 40.178 4.053 -5.291 1.00 0.00 21 GLU B CA 15
ATOM 18039 C C . GLU B 1 21 ? 38.940 3.694 -4.466 1.00 0.00 21 GLU B C 15
ATOM 18040 O O . GLU B 1 21 ? 38.110 2.910 -4.881 1.00 0.00 21 GLU B O 15
ATOM 18052 N N . ILE B 1 22 ? 38.810 4.265 -3.300 1.00 0.00 22 ILE B N 15
ATOM 18053 C CA . ILE B 1 22 ? 37.626 3.960 -2.447 1.00 0.00 22 ILE B CA 15
ATOM 18054 C C . ILE B 1 22 ? 36.374 4.590 -3.052 1.00 0.00 22 ILE B C 15
ATOM 18055 O O . ILE B 1 22 ? 35.412 3.914 -3.360 1.00 0.00 22 ILE B O 15
ATOM 18071 N N . GLU B 1 23 ? 36.381 5.879 -3.233 1.00 0.00 23 GLU B N 15
ATOM 18072 C CA . GLU B 1 23 ? 35.200 6.548 -3.829 1.00 0.00 23 GLU B CA 15
ATOM 18073 C C . GLU B 1 23 ? 34.934 5.952 -5.215 1.00 0.00 23 GLU B C 15
ATOM 18074 O O . GLU B 1 23 ? 33.804 5.859 -5.662 1.00 0.00 23 GLU B O 15
ATOM 18086 N N . GLU B 1 24 ? 35.962 5.504 -5.882 1.00 0.00 24 GLU B N 15
ATOM 18087 C CA . GLU B 1 24 ? 35.752 4.873 -7.212 1.00 0.00 24 GLU B CA 15
ATOM 18088 C C . GLU B 1 24 ? 34.896 3.623 -7.016 1.00 0.00 24 GLU B C 15
ATOM 18089 O O . GLU B 1 24 ? 34.009 3.327 -7.793 1.00 0.00 24 GLU B O 15
ATOM 18101 N N . LEU B 1 25 ? 35.151 2.904 -5.957 1.00 0.00 25 LEU B N 15
ATOM 18102 C CA . LEU B 1 25 ? 34.351 1.681 -5.667 1.00 0.00 25 LEU B CA 15
ATOM 18103 C C . LEU B 1 25 ? 32.921 2.085 -5.306 1.00 0.00 25 LEU B C 15
ATOM 18104 O O . LEU B 1 25 ? 31.986 1.340 -5.510 1.00 0.00 25 LEU B O 15
ATOM 18120 N N . HIS B 1 26 ? 32.746 3.269 -4.778 1.00 0.00 26 HIS B N 15
ATOM 18121 C CA . HIS B 1 26 ? 31.375 3.727 -4.418 1.00 0.00 26 HIS B CA 15
ATOM 18122 C C . HIS B 1 26 ? 30.565 3.928 -5.698 1.00 0.00 26 HIS B C 15
ATOM 18123 O O . HIS B 1 26 ? 29.366 3.735 -5.726 1.00 0.00 26 HIS B O 15
ATOM 18137 N N . LYS B 1 27 ? 31.213 4.294 -6.768 1.00 0.00 27 LYS B N 15
ATOM 18138 C CA . LYS B 1 27 ? 30.470 4.469 -8.047 1.00 0.00 27 LYS B CA 15
ATOM 18139 C C . LYS B 1 27 ? 30.087 3.083 -8.575 1.00 0.00 27 LYS B C 15
ATOM 18140 O O . LYS B 1 27 ? 28.931 2.795 -8.826 1.00 0.00 27 LYS B O 15
ATOM 18159 N N . LYS B 1 28 ? 31.051 2.210 -8.716 1.00 0.00 28 LYS B N 15
ATOM 18160 C CA . LYS B 1 28 ? 30.739 0.833 -9.194 1.00 0.00 28 LYS B CA 15
ATOM 18161 C C . LYS B 1 28 ? 29.702 0.202 -8.259 1.00 0.00 28 LYS B C 15
ATOM 18162 O O . LYS B 1 28 ? 28.956 -0.675 -8.640 1.00 0.00 28 LYS B O 15
ATOM 18181 N N . PHE B 1 29 ? 29.645 0.669 -7.039 1.00 0.00 29 PHE B N 15
ATOM 18182 C CA . PHE B 1 29 ? 28.651 0.138 -6.065 1.00 0.00 29 PHE B CA 15
ATOM 18183 C C . PHE B 1 29 ? 27.253 0.544 -6.519 1.00 0.00 29 PHE B C 15
ATOM 18184 O O . PHE B 1 29 ? 26.389 -0.286 -6.721 1.00 0.00 29 PHE B O 15
ATOM 18201 N N . HIS B 1 30 ? 27.035 1.815 -6.706 1.00 0.00 30 HIS B N 15
ATOM 18202 C CA . HIS B 1 30 ? 25.703 2.283 -7.172 1.00 0.00 30 HIS B CA 15
ATOM 18203 C C . HIS B 1 30 ? 25.332 1.574 -8.477 1.00 0.00 30 HIS B C 15
ATOM 18204 O O . HIS B 1 30 ? 24.177 1.496 -8.846 1.00 0.00 30 HIS B O 15
ATOM 18218 N N . GLU B 1 31 ? 26.306 1.063 -9.183 1.00 0.00 31 GLU B N 15
ATOM 18219 C CA . GLU B 1 31 ? 26.010 0.366 -10.469 1.00 0.00 31 GLU B CA 15
ATOM 18220 C C . GLU B 1 31 ? 25.657 -1.108 -10.227 1.00 0.00 31 GLU B C 15
ATOM 18221 O O . GLU B 1 31 ? 24.871 -1.688 -10.950 1.00 0.00 31 GLU B O 15
ATOM 18233 N N . LEU B 1 32 ? 26.234 -1.726 -9.230 1.00 0.00 32 LEU B N 15
ATOM 18234 C CA . LEU B 1 32 ? 25.926 -3.161 -8.973 1.00 0.00 32 LEU B CA 15
ATOM 18235 C C . LEU B 1 32 ? 24.685 -3.305 -8.073 1.00 0.00 32 LEU B C 15
ATOM 18236 O O . LEU B 1 32 ? 24.209 -4.398 -7.837 1.00 0.00 32 LEU B O 15
ATOM 18252 N N . ILE B 1 33 ? 24.162 -2.220 -7.565 1.00 0.00 33 ILE B N 15
ATOM 18253 C CA . ILE B 1 33 ? 22.960 -2.323 -6.679 1.00 0.00 33 ILE B CA 15
ATOM 18254 C C . ILE B 1 33 ? 21.807 -1.471 -7.227 1.00 0.00 33 ILE B C 15
ATOM 18255 O O . ILE B 1 33 ? 20.650 -1.743 -6.974 1.00 0.00 33 ILE B O 15
ATOM 18271 N N . LYS B 1 34 ? 22.113 -0.443 -7.972 1.00 0.00 34 LYS B N 15
ATOM 18272 C CA . LYS B 1 34 ? 21.033 0.422 -8.531 1.00 0.00 34 LYS B CA 15
ATOM 18273 C C . LYS B 1 34 ? 20.080 0.868 -7.419 1.00 0.00 34 LYS B C 15
ATOM 18274 O O . LYS B 1 34 ? 19.034 0.286 -7.214 1.00 0.00 34 LYS B O 15
ATOM 18293 N N . GLY B 1 35 ? 20.435 1.897 -6.699 1.00 0.00 35 GLY B N 15
ATOM 18294 C CA . GLY B 1 35 ? 19.551 2.379 -5.602 1.00 0.00 35 GLY B CA 15
ATOM 18295 C C . GLY B 1 35 ? 20.295 3.425 -4.769 1.00 0.00 35 GLY B C 15
ATOM 18296 O O . GLY B 1 35 ? 19.632 4.210 -4.112 1.00 0.00 35 GLY B O 15
ATOM 18301 N N . GLY A 1 1 ? 36.117 -11.109 10.769 1.00 0.00 1 GLY A N 16
ATOM 18302 C CA . GLY A 1 1 ? 36.174 -9.800 10.058 1.00 0.00 1 GLY A CA 16
ATOM 18303 C C . GLY A 1 1 ? 34.759 -9.375 9.664 1.00 0.00 1 GLY A C 16
ATOM 18304 O O . GLY A 1 1 ? 34.288 -8.321 10.045 1.00 0.00 1 GLY A O 16
ATOM 18310 N N . GLU A 1 2 ? 34.078 -10.188 8.904 1.00 0.00 2 GLU A N 16
ATOM 18311 C CA . GLU A 1 2 ? 32.692 -9.836 8.483 1.00 0.00 2 GLU A CA 16
ATOM 18312 C C . GLU A 1 2 ? 32.670 -8.452 7.830 1.00 0.00 2 GLU A C 16
ATOM 18313 O O . GLU A 1 2 ? 32.410 -7.460 8.481 1.00 0.00 2 GLU A O 16
ATOM 18325 N N . VAL A 1 3 ? 32.945 -8.393 6.547 1.00 0.00 3 VAL A N 16
ATOM 18326 C CA . VAL A 1 3 ? 32.951 -7.088 5.801 1.00 0.00 3 VAL A CA 16
ATOM 18327 C C . VAL A 1 3 ? 33.527 -5.951 6.655 1.00 0.00 3 VAL A C 16
ATOM 18328 O O . VAL A 1 3 ? 33.085 -4.822 6.586 1.00 0.00 3 VAL A O 16
ATOM 18341 N N . GLU A 1 4 ? 34.510 -6.244 7.458 1.00 0.00 4 GLU A N 16
ATOM 18342 C CA . GLU A 1 4 ? 35.112 -5.184 8.316 1.00 0.00 4 GLU A CA 16
ATOM 18343 C C . GLU A 1 4 ? 36.061 -4.306 7.494 1.00 0.00 4 GLU A C 16
ATOM 18344 O O . GLU A 1 4 ? 36.406 -3.211 7.889 1.00 0.00 4 GLU A O 16
ATOM 18356 N N . GLU A 1 5 ? 36.491 -4.779 6.355 1.00 0.00 5 GLU A N 16
ATOM 18357 C CA . GLU A 1 5 ? 37.421 -3.970 5.515 1.00 0.00 5 GLU A CA 16
ATOM 18358 C C . GLU A 1 5 ? 36.642 -2.951 4.683 1.00 0.00 5 GLU A C 16
ATOM 18359 O O . GLU A 1 5 ? 37.035 -1.811 4.557 1.00 0.00 5 GLU A O 16
ATOM 18371 N N . LEU A 1 6 ? 35.540 -3.350 4.115 1.00 0.00 6 LEU A N 16
ATOM 18372 C CA . LEU A 1 6 ? 34.738 -2.395 3.301 1.00 0.00 6 LEU A CA 16
ATOM 18373 C C . LEU A 1 6 ? 34.011 -1.433 4.250 1.00 0.00 6 LEU A C 16
ATOM 18374 O O . LEU A 1 6 ? 33.826 -0.268 3.957 1.00 0.00 6 LEU A O 16
ATOM 18390 N N . GLU A 1 7 ? 33.623 -1.913 5.398 1.00 0.00 7 GLU A N 16
ATOM 18391 C CA . GLU A 1 7 ? 32.929 -1.031 6.378 1.00 0.00 7 GLU A CA 16
ATOM 18392 C C . GLU A 1 7 ? 33.913 -0.011 6.954 1.00 0.00 7 GLU A C 16
ATOM 18393 O O . GLU A 1 7 ? 33.654 1.182 6.981 1.00 0.00 7 GLU A O 16
ATOM 18405 N N . LYS A 1 8 ? 35.043 -0.473 7.418 1.00 0.00 8 LYS A N 16
ATOM 18406 C CA . LYS A 1 8 ? 36.044 0.463 7.997 1.00 0.00 8 LYS A CA 16
ATOM 18407 C C . LYS A 1 8 ? 36.499 1.464 6.943 1.00 0.00 8 LYS A C 16
ATOM 18408 O O . LYS A 1 8 ? 36.539 2.647 7.187 1.00 0.00 8 LYS A O 16
ATOM 18427 N N . LYS A 1 9 ? 36.825 1.006 5.771 1.00 0.00 9 LYS A N 16
ATOM 18428 C CA . LYS A 1 9 ? 37.255 1.950 4.704 1.00 0.00 9 LYS A CA 16
ATOM 18429 C C . LYS A 1 9 ? 36.118 2.926 4.415 1.00 0.00 9 LYS A C 16
ATOM 18430 O O . LYS A 1 9 ? 36.328 4.032 3.958 1.00 0.00 9 LYS A O 16
ATOM 18449 N N . PHE A 1 10 ? 34.909 2.515 4.681 1.00 0.00 10 PHE A N 16
ATOM 18450 C CA . PHE A 1 10 ? 33.743 3.401 4.429 1.00 0.00 10 PHE A CA 16
ATOM 18451 C C . PHE A 1 10 ? 33.800 4.649 5.315 1.00 0.00 10 PHE A C 16
ATOM 18452 O O . PHE A 1 10 ? 33.949 5.757 4.835 1.00 0.00 10 PHE A O 16
ATOM 18469 N N . LYS A 1 11 ? 33.669 4.486 6.602 1.00 0.00 11 LYS A N 16
ATOM 18470 C CA . LYS A 1 11 ? 33.690 5.678 7.502 1.00 0.00 11 LYS A CA 16
ATOM 18471 C C . LYS A 1 11 ? 35.056 6.369 7.479 1.00 0.00 11 LYS A C 16
ATOM 18472 O O . LYS A 1 11 ? 35.166 7.558 7.714 1.00 0.00 11 LYS A O 16
ATOM 18491 N N . GLU A 1 12 ? 36.094 5.639 7.202 1.00 0.00 12 GLU A N 16
ATOM 18492 C CA . GLU A 1 12 ? 37.451 6.253 7.170 1.00 0.00 12 GLU A CA 16
ATOM 18493 C C . GLU A 1 12 ? 37.631 7.064 5.891 1.00 0.00 12 GLU A C 16
ATOM 18494 O O . GLU A 1 12 ? 38.431 7.978 5.833 1.00 0.00 12 GLU A O 16
ATOM 18506 N N . LEU A 1 13 ? 36.898 6.743 4.862 1.00 0.00 13 LEU A N 16
ATOM 18507 C CA . LEU A 1 13 ? 37.042 7.507 3.596 1.00 0.00 13 LEU A CA 16
ATOM 18508 C C . LEU A 1 13 ? 36.254 8.817 3.685 1.00 0.00 13 LEU A C 16
ATOM 18509 O O . LEU A 1 13 ? 36.685 9.842 3.195 1.00 0.00 13 LEU A O 16
ATOM 18525 N N . TRP A 1 14 ? 35.113 8.803 4.325 1.00 0.00 14 TRP A N 16
ATOM 18526 C CA . TRP A 1 14 ? 34.327 10.066 4.454 1.00 0.00 14 TRP A CA 16
ATOM 18527 C C . TRP A 1 14 ? 35.087 11.049 5.341 1.00 0.00 14 TRP A C 16
ATOM 18528 O O . TRP A 1 14 ? 35.210 12.218 5.035 1.00 0.00 14 TRP A O 16
ATOM 18549 N N . LYS A 1 15 ? 35.596 10.575 6.443 1.00 0.00 15 LYS A N 16
ATOM 18550 C CA . LYS A 1 15 ? 36.349 11.467 7.363 1.00 0.00 15 LYS A CA 16
ATOM 18551 C C . LYS A 1 15 ? 37.847 11.166 7.262 1.00 0.00 15 LYS A C 16
ATOM 18552 O O . LYS A 1 15 ? 38.401 10.427 8.050 1.00 0.00 15 LYS A O 16
ATOM 18571 N N . GLY A 1 16 ? 38.498 11.730 6.282 1.00 0.00 16 GLY A N 16
ATOM 18572 C CA . GLY A 1 16 ? 39.955 11.482 6.099 1.00 0.00 16 GLY A CA 16
ATOM 18573 C C . GLY A 1 16 ? 40.352 11.915 4.683 1.00 0.00 16 GLY A C 16
ATOM 18574 O O . GLY A 1 16 ? 40.689 13.061 4.458 1.00 0.00 16 GLY A O 16
ATOM 18578 N N . PRO A 1 17 ? 40.285 10.981 3.769 1.00 0.00 17 PRO A N 16
ATOM 18579 C CA . PRO A 1 17 ? 40.627 11.274 2.359 1.00 0.00 17 PRO A CA 16
ATOM 18580 C C . PRO A 1 17 ? 39.455 12.008 1.695 1.00 0.00 17 PRO A C 16
ATOM 18581 O O . PRO A 1 17 ? 38.634 12.603 2.365 1.00 0.00 17 PRO A O 16
ATOM 18592 N N . ARG A 1 18 ? 39.360 11.971 0.391 1.00 0.00 18 ARG A N 16
ATOM 18593 C CA . ARG A 1 18 ? 38.229 12.665 -0.294 1.00 0.00 18 ARG A CA 16
ATOM 18594 C C . ARG A 1 18 ? 36.893 12.278 0.360 1.00 0.00 18 ARG A C 16
ATOM 18595 O O . ARG A 1 18 ? 36.844 11.444 1.243 1.00 0.00 18 ARG A O 16
ATOM 18616 N N . ARG A 1 19 ? 35.813 12.866 -0.070 1.00 0.00 19 ARG A N 16
ATOM 18617 C CA . ARG A 1 19 ? 34.497 12.514 0.531 1.00 0.00 19 ARG A CA 16
ATOM 18618 C C . ARG A 1 19 ? 33.410 12.476 -0.547 1.00 0.00 19 ARG A C 16
ATOM 18619 O O . ARG A 1 19 ? 32.603 11.570 -0.594 1.00 0.00 19 ARG A O 16
ATOM 18640 N N . GLY A 1 20 ? 33.381 13.452 -1.412 1.00 0.00 20 GLY A N 16
ATOM 18641 C CA . GLY A 1 20 ? 32.343 13.466 -2.481 1.00 0.00 20 GLY A CA 16
ATOM 18642 C C . GLY A 1 20 ? 32.510 12.234 -3.373 1.00 0.00 20 GLY A C 16
ATOM 18643 O O . GLY A 1 20 ? 31.556 11.719 -3.922 1.00 0.00 20 GLY A O 16
ATOM 18647 N N . GLU A 1 21 ? 33.715 11.755 -3.521 1.00 0.00 21 GLU A N 16
ATOM 18648 C CA . GLU A 1 21 ? 33.940 10.555 -4.377 1.00 0.00 21 GLU A CA 16
ATOM 18649 C C . GLU A 1 21 ? 33.479 9.291 -3.645 1.00 0.00 21 GLU A C 16
ATOM 18650 O O . GLU A 1 21 ? 33.041 8.335 -4.253 1.00 0.00 21 GLU A O 16
ATOM 18662 N N . ILE A 1 22 ? 33.568 9.284 -2.344 1.00 0.00 22 ILE A N 16
ATOM 18663 C CA . ILE A 1 22 ? 33.129 8.086 -1.572 1.00 0.00 22 ILE A CA 16
ATOM 18664 C C . ILE A 1 22 ? 31.608 7.972 -1.623 1.00 0.00 22 ILE A C 16
ATOM 18665 O O . ILE A 1 22 ? 31.063 6.974 -2.050 1.00 0.00 22 ILE A O 16
ATOM 18681 N N . GLU A 1 23 ? 30.917 8.993 -1.202 1.00 0.00 23 GLU A N 16
ATOM 18682 C CA . GLU A 1 23 ? 29.436 8.949 -1.243 1.00 0.00 23 GLU A CA 16
ATOM 18683 C C . GLU A 1 23 ? 28.982 8.736 -2.690 1.00 0.00 23 GLU A C 16
ATOM 18684 O O . GLU A 1 23 ? 27.987 8.085 -2.956 1.00 0.00 23 GLU A O 16
ATOM 18696 N N . GLU A 1 24 ? 29.729 9.242 -3.633 1.00 0.00 24 GLU A N 16
ATOM 18697 C CA . GLU A 1 24 ? 29.357 9.024 -5.056 1.00 0.00 24 GLU A CA 16
ATOM 18698 C C . GLU A 1 24 ? 29.407 7.524 -5.339 1.00 0.00 24 GLU A C 16
ATOM 18699 O O . GLU A 1 24 ? 28.579 6.976 -6.042 1.00 0.00 24 GLU A O 16
ATOM 18711 N N . LEU A 1 25 ? 30.371 6.856 -4.767 1.00 0.00 25 LEU A N 16
ATOM 18712 C CA . LEU A 1 25 ? 30.485 5.385 -4.963 1.00 0.00 25 LEU A CA 16
ATOM 18713 C C . LEU A 1 25 ? 29.352 4.684 -4.213 1.00 0.00 25 LEU A C 16
ATOM 18714 O O . LEU A 1 25 ? 28.961 3.587 -4.549 1.00 0.00 25 LEU A O 16
ATOM 18730 N N . HIS A 1 26 ? 28.816 5.318 -3.203 1.00 0.00 26 HIS A N 16
ATOM 18731 C CA . HIS A 1 26 ? 27.697 4.693 -2.444 1.00 0.00 26 HIS A CA 16
ATOM 18732 C C . HIS A 1 26 ? 26.449 4.684 -3.326 1.00 0.00 26 HIS A C 16
ATOM 18733 O O . HIS A 1 26 ? 25.613 3.809 -3.230 1.00 0.00 26 HIS A O 16
ATOM 18747 N N . LYS A 1 27 ? 26.329 5.638 -4.207 1.00 0.00 27 LYS A N 16
ATOM 18748 C CA . LYS A 1 27 ? 25.149 5.647 -5.114 1.00 0.00 27 LYS A CA 16
ATOM 18749 C C . LYS A 1 27 ? 25.342 4.551 -6.165 1.00 0.00 27 LYS A C 16
ATOM 18750 O O . LYS A 1 27 ? 24.482 3.716 -6.378 1.00 0.00 27 LYS A O 16
ATOM 18769 N N . LYS A 1 28 ? 26.484 4.530 -6.803 1.00 0.00 28 LYS A N 16
ATOM 18770 C CA . LYS A 1 28 ? 26.748 3.469 -7.814 1.00 0.00 28 LYS A CA 16
ATOM 18771 C C . LYS A 1 28 ? 26.628 2.101 -7.140 1.00 0.00 28 LYS A C 16
ATOM 18772 O O . LYS A 1 28 ? 26.296 1.113 -7.763 1.00 0.00 28 LYS A O 16
ATOM 18791 N N . PHE A 1 29 ? 26.879 2.051 -5.859 1.00 0.00 29 PHE A N 16
ATOM 18792 C CA . PHE A 1 29 ? 26.763 0.768 -5.113 1.00 0.00 29 PHE A CA 16
ATOM 18793 C C . PHE A 1 29 ? 25.306 0.317 -5.132 1.00 0.00 29 PHE A C 16
ATOM 18794 O O . PHE A 1 29 ? 24.981 -0.760 -5.593 1.00 0.00 29 PHE A O 16
ATOM 18811 N N . HIS A 1 30 ? 24.425 1.149 -4.650 1.00 0.00 30 HIS A N 16
ATOM 18812 C CA . HIS A 1 30 ? 22.980 0.795 -4.648 1.00 0.00 30 HIS A CA 16
ATOM 18813 C C . HIS A 1 30 ? 22.539 0.401 -6.059 1.00 0.00 30 HIS A C 16
ATOM 18814 O O . HIS A 1 30 ? 21.577 -0.316 -6.244 1.00 0.00 30 HIS A O 16
ATOM 18828 N N . GLU A 1 31 ? 23.236 0.875 -7.057 1.00 0.00 31 GLU A N 16
ATOM 18829 C CA . GLU A 1 31 ? 22.857 0.538 -8.460 1.00 0.00 31 GLU A CA 16
ATOM 18830 C C . GLU A 1 31 ? 23.334 -0.871 -8.836 1.00 0.00 31 GLU A C 16
ATOM 18831 O O . GLU A 1 31 ? 22.651 -1.597 -9.530 1.00 0.00 31 GLU A O 16
ATOM 18843 N N . LEU A 1 32 ? 24.502 -1.263 -8.399 1.00 0.00 32 LEU A N 16
ATOM 18844 C CA . LEU A 1 32 ? 25.008 -2.619 -8.755 1.00 0.00 32 LEU A CA 16
ATOM 18845 C C . LEU A 1 32 ? 24.453 -3.686 -7.792 1.00 0.00 32 LEU A C 16
ATOM 18846 O O . LEU A 1 32 ? 24.676 -4.867 -7.974 1.00 0.00 32 LEU A O 16
ATOM 18862 N N . ILE A 1 33 ? 23.743 -3.286 -6.769 1.00 0.00 33 ILE A N 16
ATOM 18863 C CA . ILE A 1 33 ? 23.196 -4.294 -5.807 1.00 0.00 33 ILE A CA 16
ATOM 18864 C C . ILE A 1 33 ? 21.672 -4.148 -5.667 1.00 0.00 33 ILE A C 16
ATOM 18865 O O . ILE A 1 33 ? 21.017 -4.971 -5.060 1.00 0.00 33 ILE A O 16
ATOM 18881 N N . LYS A 1 34 ? 21.104 -3.107 -6.219 1.00 0.00 34 LYS A N 16
ATOM 18882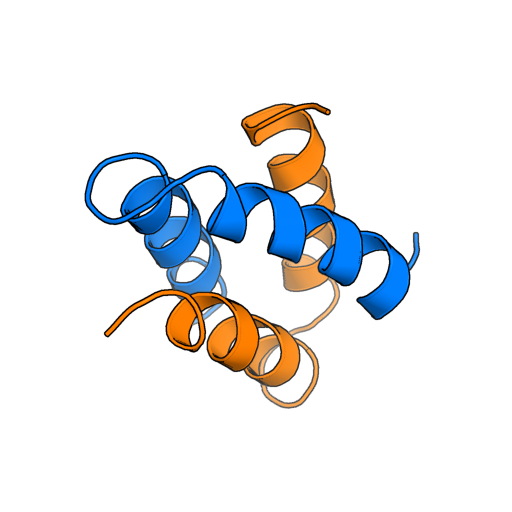 C CA . LYS A 1 34 ? 19.628 -2.918 -6.106 1.00 0.00 34 LYS A CA 16
ATOM 18883 C C . LYS A 1 34 ? 19.201 -2.981 -4.637 1.00 0.00 34 LYS A C 16
ATOM 18884 O O . LYS A 1 34 ? 20.014 -3.156 -3.752 1.00 0.00 34 LYS A O 16
ATOM 18903 N N . GLY A 1 35 ? 17.931 -2.840 -4.371 1.00 0.00 35 GLY A N 16
ATOM 18904 C CA . GLY A 1 35 ? 17.458 -2.892 -2.959 1.00 0.00 35 GLY A CA 16
ATOM 18905 C C . GLY A 1 35 ? 16.041 -3.468 -2.916 1.00 0.00 35 GLY A C 16
ATOM 18906 O O . GLY A 1 35 ? 15.122 -2.757 -3.289 1.00 0.00 35 GLY A O 16
ATOM 18911 N N . GLY B 1 1 ? 44.741 5.292 -6.311 1.00 0.00 1 GLY B N 16
ATOM 18912 C CA . GLY B 1 1 ? 43.783 4.295 -5.755 1.00 0.00 1 GLY B CA 16
ATOM 18913 C C . GLY B 1 1 ? 42.360 4.848 -5.853 1.00 0.00 1 GLY B C 16
ATOM 18914 O O . GLY B 1 1 ? 41.494 4.254 -6.463 1.00 0.00 1 GLY B O 16
ATOM 18920 N N . GLU B 1 2 ? 42.114 5.982 -5.256 1.00 0.00 2 GLU B N 16
ATOM 18921 C CA . GLU B 1 2 ? 40.748 6.578 -5.314 1.00 0.00 2 GLU B CA 16
ATOM 18922 C C . GLU B 1 2 ? 39.705 5.560 -4.847 1.00 0.00 2 GLU B C 16
ATOM 18923 O O . GLU B 1 2 ? 39.115 4.860 -5.646 1.00 0.00 2 GLU B O 16
ATOM 18935 N N . VAL B 1 3 ? 39.482 5.484 -3.554 1.00 0.00 3 VAL B N 16
ATOM 18936 C CA . VAL B 1 3 ? 38.478 4.522 -2.982 1.00 0.00 3 VAL B CA 16
ATOM 18937 C C . VAL B 1 3 ? 38.481 3.186 -3.736 1.00 0.00 3 VAL B C 16
ATOM 18938 O O . VAL B 1 3 ? 37.455 2.564 -3.927 1.00 0.00 3 VAL B O 16
ATOM 18951 N N . GLU B 1 4 ? 39.628 2.743 -4.166 1.00 0.00 4 GLU B N 16
ATOM 18952 C CA . GLU B 1 4 ? 39.698 1.451 -4.906 1.00 0.00 4 GLU B CA 16
ATOM 18953 C C . GLU B 1 4 ? 39.624 0.271 -3.932 1.00 0.00 4 GLU B C 16
ATOM 18954 O O . GLU B 1 4 ? 39.340 -0.845 -4.316 1.00 0.00 4 GLU B O 16
ATOM 18966 N N . GLU B 1 5 ? 39.881 0.508 -2.674 1.00 0.00 5 GLU B N 16
ATOM 18967 C CA . GLU B 1 5 ? 39.830 -0.603 -1.681 1.00 0.00 5 GLU B CA 16
ATOM 18968 C C . GLU B 1 5 ? 38.389 -0.857 -1.236 1.00 0.00 5 GLU B C 16
ATOM 18969 O O . GLU B 1 5 ? 37.959 -1.984 -1.117 1.00 0.00 5 GLU B O 16
ATOM 18981 N N . LEU B 1 6 ? 37.640 0.180 -0.992 1.00 0.00 6 LEU B N 16
ATOM 18982 C CA . LEU B 1 6 ? 36.226 -0.012 -0.564 1.00 0.00 6 LEU B CA 16
ATOM 18983 C C . LEU B 1 6 ? 35.399 -0.436 -1.785 1.00 0.00 6 LEU B C 16
ATOM 18984 O O . LEU B 1 6 ? 34.473 -1.217 -1.686 1.00 0.00 6 LEU B O 16
ATOM 19000 N N . GLU B 1 7 ? 35.749 0.057 -2.938 1.00 0.00 7 GLU B N 16
ATOM 19001 C CA . GLU B 1 7 ? 35.004 -0.328 -4.170 1.00 0.00 7 GLU B CA 16
ATOM 19002 C C . GLU B 1 7 ? 35.294 -1.788 -4.523 1.00 0.00 7 GLU B C 16
ATOM 19003 O O . GLU B 1 7 ? 34.394 -2.581 -4.753 1.00 0.00 7 GLU B O 16
ATOM 19015 N N . LYS B 1 8 ? 36.548 -2.149 -4.571 1.00 0.00 8 LYS B N 16
ATOM 19016 C CA . LYS B 1 8 ? 36.901 -3.553 -4.914 1.00 0.00 8 LYS B CA 16
ATOM 19017 C C . LYS B 1 8 ? 36.318 -4.510 -3.882 1.00 0.00 8 LYS B C 16
ATOM 19018 O O . LYS B 1 8 ? 35.712 -5.497 -4.224 1.00 0.00 8 LYS B O 16
ATOM 19037 N N . LYS B 1 9 ? 36.479 -4.219 -2.625 1.00 0.00 9 LYS B N 16
ATOM 19038 C CA . LYS B 1 9 ? 35.909 -5.115 -1.583 1.00 0.00 9 LYS B CA 16
ATOM 19039 C C . LYS B 1 9 ? 34.394 -5.177 -1.757 1.00 0.00 9 LYS B C 16
ATOM 19040 O O . LYS B 1 9 ? 33.749 -6.134 -1.379 1.00 0.00 9 LYS B O 16
ATOM 19059 N N . PHE B 1 10 ? 33.826 -4.154 -2.331 1.00 0.00 10 PHE B N 16
ATOM 19060 C CA . PHE B 1 10 ? 32.355 -4.131 -2.541 1.00 0.00 10 PHE B CA 16
ATOM 19061 C C . PHE B 1 10 ? 31.919 -5.248 -3.493 1.00 0.00 10 PHE B C 16
ATOM 19062 O O . PHE B 1 10 ? 31.220 -6.167 -3.109 1.00 0.00 10 PHE B O 16
ATOM 19079 N N . LYS B 1 11 ? 32.309 -5.174 -4.735 1.00 0.00 11 LYS B N 16
ATOM 19080 C CA . LYS B 1 11 ? 31.883 -6.227 -5.705 1.00 0.00 11 LYS B CA 16
ATOM 19081 C C . LYS B 1 11 ? 32.472 -7.592 -5.342 1.00 0.00 11 LYS B C 16
ATOM 19082 O O . LYS B 1 11 ? 31.911 -8.625 -5.653 1.00 0.00 11 LYS B O 16
ATOM 19101 N N . GLU B 1 12 ? 33.596 -7.606 -4.690 1.00 0.00 12 GLU B N 16
ATOM 19102 C CA . GLU B 1 12 ? 34.222 -8.905 -4.312 1.00 0.00 12 GLU B CA 16
ATOM 19103 C C . GLU B 1 12 ? 33.480 -9.521 -3.130 1.00 0.00 12 GLU B C 16
ATOM 19104 O O . GLU B 1 12 ? 33.505 -10.720 -2.928 1.00 0.00 12 GLU B O 16
ATOM 19116 N N . LEU B 1 13 ? 32.819 -8.718 -2.343 1.00 0.00 13 LEU B N 16
ATOM 19117 C CA . LEU B 1 13 ? 32.083 -9.279 -1.180 1.00 0.00 13 LEU B CA 16
ATOM 19118 C C . LEU B 1 13 ? 30.741 -9.854 -1.641 1.00 0.00 13 LEU B C 16
ATOM 19119 O O . LEU B 1 13 ? 30.296 -10.874 -1.153 1.00 0.00 13 LEU B O 16
ATOM 19135 N N . TRP B 1 14 ? 30.100 -9.226 -2.592 1.00 0.00 14 TRP B N 16
ATOM 19136 C CA . TRP B 1 14 ? 28.799 -9.770 -3.084 1.00 0.00 14 TRP B CA 16
ATOM 19137 C C . TRP B 1 14 ? 29.040 -11.098 -3.796 1.00 0.00 14 TRP B C 16
ATOM 19138 O O . TRP B 1 14 ? 28.335 -12.066 -3.592 1.00 0.00 14 TRP B O 16
ATOM 19159 N N . LYS B 1 15 ? 30.036 -11.143 -4.634 1.00 0.00 15 LYS B N 16
ATOM 19160 C CA . LYS B 1 15 ? 30.336 -12.399 -5.370 1.00 0.00 15 LYS B CA 16
ATOM 19161 C C . LYS B 1 15 ? 31.595 -13.049 -4.789 1.00 0.00 15 LYS B C 16
ATOM 19162 O O . LYS B 1 15 ? 32.689 -12.877 -5.289 1.00 0.00 15 LYS B O 16
ATOM 19181 N N . GLY B 1 16 ? 31.441 -13.785 -3.723 1.00 0.00 16 GLY B N 16
ATOM 19182 C CA . GLY B 1 16 ? 32.613 -14.444 -3.082 1.00 0.00 16 GLY B CA 16
ATOM 19183 C C . GLY B 1 16 ? 32.218 -14.876 -1.666 1.00 0.00 16 GLY B C 16
ATOM 19184 O O . GLY B 1 16 ? 31.711 -15.963 -1.469 1.00 0.00 16 GLY B O 16
ATOM 19188 N N . PRO B 1 17 ? 32.452 -14.000 -0.723 1.00 0.00 17 PRO B N 16
ATOM 19189 C CA . PRO B 1 17 ? 32.101 -14.289 0.686 1.00 0.00 17 PRO B CA 16
ATOM 19190 C C . PRO B 1 17 ? 30.592 -14.098 0.881 1.00 0.00 17 PRO B C 16
ATOM 19191 O O . PRO B 1 17 ? 29.831 -14.149 -0.064 1.00 0.00 17 PRO B O 16
ATOM 19202 N N . ARG B 1 18 ? 30.149 -13.876 2.091 1.00 0.00 18 ARG B N 16
ATOM 19203 C CA . ARG B 1 18 ? 28.687 -13.677 2.325 1.00 0.00 18 ARG B CA 16
ATOM 19204 C C . ARG B 1 18 ? 28.129 -12.636 1.342 1.00 0.00 18 ARG B C 16
ATOM 19205 O O . ARG B 1 18 ? 28.859 -12.037 0.578 1.00 0.00 18 ARG B O 16
ATOM 19226 N N . ARG B 1 19 ? 26.845 -12.410 1.360 1.00 0.00 19 ARG B N 16
ATOM 19227 C CA . ARG B 1 19 ? 26.264 -11.404 0.427 1.00 0.00 19 ARG B CA 16
ATOM 19228 C C . ARG B 1 19 ? 25.155 -10.609 1.122 1.00 0.00 19 ARG B C 16
ATOM 19229 O O . ARG B 1 19 ? 25.085 -9.402 1.014 1.00 0.00 19 ARG B O 16
ATOM 19250 N N . GLY B 1 20 ? 24.287 -11.275 1.832 1.00 0.00 20 GLY B N 16
ATOM 19251 C CA . GLY B 1 20 ? 23.185 -10.552 2.528 1.00 0.00 20 GLY B CA 16
ATOM 19252 C C . GLY B 1 20 ? 23.778 -9.580 3.550 1.00 0.00 20 GLY B C 16
ATOM 19253 O O . GLY B 1 20 ? 23.216 -8.540 3.831 1.00 0.00 20 GLY B O 16
ATOM 19257 N N . GLU B 1 21 ? 24.911 -9.909 4.108 1.00 0.00 21 GLU B N 16
ATOM 19258 C CA . GLU B 1 21 ? 25.539 -9.001 5.112 1.00 0.00 21 GLU B CA 16
ATOM 19259 C C . GLU B 1 21 ? 26.176 -7.800 4.411 1.00 0.00 21 GLU B C 16
ATOM 19260 O O . GLU B 1 21 ? 26.240 -6.714 4.953 1.00 0.00 21 GLU B O 16
ATOM 19272 N N . ILE B 1 22 ? 26.643 -7.984 3.207 1.00 0.00 22 ILE B N 16
ATOM 19273 C CA . ILE B 1 22 ? 27.270 -6.851 2.469 1.00 0.00 22 ILE B CA 16
ATOM 19274 C C . ILE B 1 22 ? 26.197 -5.843 2.067 1.00 0.00 22 ILE B C 16
ATOM 19275 O O . ILE B 1 22 ? 26.262 -4.679 2.410 1.00 0.00 22 ILE B O 16
ATOM 19291 N N . GLU B 1 23 ? 25.202 -6.283 1.353 1.00 0.00 23 GLU B N 16
ATOM 19292 C CA . GLU B 1 23 ? 24.118 -5.357 0.946 1.00 0.00 23 GLU B CA 16
ATOM 19293 C C . GLU B 1 23 ? 23.471 -4.765 2.202 1.00 0.00 23 GLU B C 16
ATOM 19294 O O . GLU B 1 23 ? 23.042 -3.624 2.221 1.00 0.00 23 GLU B O 16
ATOM 19306 N N . GLU B 1 24 ? 23.436 -5.515 3.269 1.00 0.00 24 GLU B N 16
ATOM 19307 C CA . GLU B 1 24 ? 22.860 -4.970 4.527 1.00 0.00 24 GLU B CA 16
ATOM 19308 C C . GLU B 1 24 ? 23.710 -3.780 4.966 1.00 0.00 24 GLU B C 16
ATOM 19309 O O . GLU B 1 24 ? 23.212 -2.775 5.438 1.00 0.00 24 GLU B O 16
ATOM 19321 N N . LEU B 1 25 ? 24.998 -3.888 4.786 1.00 0.00 25 LEU B N 16
ATOM 19322 C CA . LEU B 1 25 ? 25.906 -2.768 5.159 1.00 0.00 25 LEU B CA 16
ATOM 19323 C C . LEU B 1 25 ? 25.714 -1.611 4.179 1.00 0.00 25 LEU B C 16
ATOM 19324 O O . LEU B 1 25 ? 25.980 -0.471 4.493 1.00 0.00 25 LEU B O 16
ATOM 19340 N N . HIS B 1 26 ? 25.243 -1.898 2.994 1.00 0.00 26 HIS B N 16
ATOM 19341 C CA . HIS B 1 26 ? 25.018 -0.811 2.001 1.00 0.00 26 HIS B CA 16
ATOM 19342 C C . HIS B 1 26 ? 23.832 0.037 2.460 1.00 0.00 26 HIS B C 16
ATOM 19343 O O . HIS B 1 26 ? 23.767 1.223 2.208 1.00 0.00 26 HIS B O 16
ATOM 19357 N N . LYS B 1 27 ? 22.903 -0.555 3.157 1.00 0.00 27 LYS B N 16
ATOM 19358 C CA . LYS B 1 27 ? 21.748 0.240 3.658 1.00 0.00 27 LYS B CA 16
ATOM 19359 C C . LYS B 1 27 ? 22.231 1.103 4.826 1.00 0.00 27 LYS B C 16
ATOM 19360 O O . LYS B 1 27 ? 22.032 2.304 4.855 1.00 0.00 27 LYS B O 16
ATOM 19379 N N . LYS B 1 28 ? 22.895 0.501 5.779 1.00 0.00 28 LYS B N 16
ATOM 19380 C CA . LYS B 1 28 ? 23.421 1.290 6.928 1.00 0.00 28 LYS B CA 16
ATOM 19381 C C . LYS B 1 28 ? 24.359 2.376 6.397 1.00 0.00 28 LYS B C 16
ATOM 19382 O O . LYS B 1 28 ? 24.520 3.423 6.990 1.00 0.00 28 LYS B O 16
ATOM 19401 N N . PHE B 1 29 ? 24.961 2.132 5.263 1.00 0.00 29 PHE B N 16
ATOM 19402 C CA . PHE B 1 29 ? 25.872 3.142 4.656 1.00 0.00 29 PHE B CA 16
ATOM 19403 C C . PHE B 1 29 ? 25.059 4.376 4.280 1.00 0.00 29 PHE B C 16
ATOM 19404 O O . PHE B 1 29 ? 25.325 5.473 4.731 1.00 0.00 29 PHE B O 16
ATOM 19421 N N . HIS B 1 30 ? 24.053 4.195 3.470 1.00 0.00 30 HIS B N 16
ATOM 19422 C CA . HIS B 1 30 ? 23.197 5.342 3.066 1.00 0.00 30 HIS B CA 16
ATOM 19423 C C . HIS B 1 30 ? 22.678 6.067 4.310 1.00 0.00 30 HIS B C 16
ATOM 19424 O O . HIS B 1 30 ? 22.340 7.233 4.268 1.00 0.00 30 HIS B O 16
ATOM 19438 N N . GLU B 1 31 ? 22.607 5.377 5.416 1.00 0.00 31 GLU B N 16
ATOM 19439 C CA . GLU B 1 31 ? 22.102 6.018 6.665 1.00 0.00 31 GLU B CA 16
ATOM 19440 C C . GLU B 1 31 ? 23.188 6.888 7.314 1.00 0.00 31 GLU B C 16
ATOM 19441 O O . GLU B 1 31 ? 22.908 7.946 7.841 1.00 0.00 31 GLU B O 16
ATOM 19453 N N . LEU B 1 32 ? 24.420 6.451 7.295 1.00 0.00 32 LEU B N 16
ATOM 19454 C CA . LEU B 1 32 ? 25.500 7.261 7.928 1.00 0.00 32 LEU B CA 16
ATOM 19455 C C . LEU B 1 32 ? 26.022 8.339 6.958 1.00 0.00 32 LEU B C 16
ATOM 19456 O O . LEU B 1 32 ? 26.840 9.161 7.321 1.00 0.00 32 LEU B O 16
ATOM 19472 N N . ILE B 1 33 ? 25.566 8.341 5.732 1.00 0.00 33 ILE B N 16
ATOM 19473 C CA . ILE B 1 33 ? 26.058 9.368 4.760 1.00 0.00 33 ILE B CA 16
ATOM 19474 C C . ILE B 1 33 ? 24.885 10.152 4.149 1.00 0.00 33 ILE B C 16
ATOM 19475 O O . ILE B 1 33 ? 25.079 11.133 3.459 1.00 0.00 33 ILE B O 16
ATOM 19491 N N . LYS B 1 34 ? 23.672 9.727 4.391 1.00 0.00 34 LYS B N 16
ATOM 19492 C CA . LYS B 1 34 ? 22.500 10.451 3.817 1.00 0.00 34 LYS B CA 16
ATOM 19493 C C . LYS B 1 34 ? 22.665 10.603 2.302 1.00 0.00 34 LYS B C 16
ATOM 19494 O O . LYS B 1 34 ? 23.640 10.160 1.729 1.00 0.00 34 LYS B O 16
ATOM 19513 N N . GLY B 1 35 ? 21.721 11.224 1.650 1.00 0.00 35 GLY B N 16
ATOM 19514 C CA . GLY B 1 35 ? 21.828 11.401 0.174 1.00 0.00 35 GLY B CA 16
ATOM 19515 C C . GLY B 1 35 ? 21.140 12.705 -0.235 1.00 0.00 35 GLY B C 16
ATOM 19516 O O . GLY B 1 35 ? 19.920 12.733 -0.234 1.00 0.00 35 GLY B O 16
#

Nearest PDB structures (foldseek):
  1qp6-assembly1_B  TM=9.192E-01  e=2.753E-03  unclassified
  1qp6-assembly1_B  TM=9.192E-01  e=2.753E-03  unclassified
  1qp6-assembly1_B  TM=9.297E-01  e=8.771E-04  unclassified
  1qp6-assembly1_B  TM=9.567E-01  e=6.583E-04  unclassified
  1qp6-assembly1_B  TM=9.298E-01  e=2.969E-04  unclassified

Secondary structure (DSSP, 8-state):
--SHHHHHHHHHHHSSS-SHHHHHHHHHHHHHH--/--SHHHHHHHHHHHSSS-SHHHHHHHHHHHHHH--

Foldseek 3Di:
DVCPPVVVCLVCCCPPPDNVVSVVVVVVVCVVVPD/DVCPPVVVCLVCCCPPPDNVVSVVVVVVVCVVVPD

Radius of gyration: 10.96 Å; Cα contacts (8 Å, |Δi|>4): 52; chains: 2; bounding box: 25×17×28 Å

Sequence (70 aa):
GEVEELEKKFKELWKGPRRGEIEELHKKFHELIKGGEVEELEKKFKELWKGPRRGEIEELHKKFHELIKGGEVEELEKKFKELWKGPRRGEIEELHKKFHELIKGGEVEELEKKFKELWKGPRRGEIEELHKKFHELIKGGEVEELEKKFKELWKGPRRGEIEELHKKFHELIKGGEVEELEKKFKELWKGPRRGEIEELHKKFHELIKGGEVEELEKKFKELWKGPRRGEIEELHKKFHELIKGGEVEELEKKFKELWKGPRRGEIEELHKKFHELIKGGEVEELEKKFKELWKGPRRGEIEELHKKFHELIKGGEVEELEKKFKELWKGPRRGEIEELHKKFHELIKGGEVEELEKKFKELWKGPRRGEIEELHKKFHELIKGGEVEELEKKFKELWKGPRRGEIEELHKKFHELIKGGEVEELEKKFKELWKGPRRGEIEELHKKFHELIKGGEVEELEKKFKELWKGPRRGEIEELHKKFHELIKGGEVEELEKKFKELWKGPRRGEIEELHKKFHELIKGGEVEELEKKFKELWKGPRRGEIEELHKKFHELIKGGEVEELEKKFKELWKGPRRGEIEELHKKFHELIKGGEVEELEKKFKELWKGPRRGEIEELHKKFHELIKGGEVEELEKKFKELWKGPRRGEIEELHKKFHELIKGGEVEELEKKFKELWKGPRRGEIEELHKKFHELIKGGEVEELEKKFKELWKGPRRGEIEELHKKFHELIKGGEVEELEKKFKELWKGPRRGEIEELHKKFHELIKGGEVEELEKKFKELWKGPRRGEIEELHKKFHELIKGGEVEELEKKFKELWKGPRRGEIEELHKKFHELIKGGEVEELEKKFKELWKGPRRGEIEELHKKFHELIKGGEVEELEKKFKELWKGPRRGEIEELHKKFHELIKGGEVEELEKKFKELWKGPRRGEIEELHKKFHELIKGGEVEELEKKFKELWKGPRRGEIEELHKKFHELIKGGEVEELEKKFKELWKGPRRGEIEELHKKFHELIKGGEVEELEKKFKELWKGPRRGEIEELHKKFHELIKGGEVEELEKKFKELWKGPRRGEIEELHKKFHELIKGGEVEELEKKFKELWKGPRRGEIEELHKKFHELIKG